Protein AF-0000000086284131 (afdb_homodimer)

Foldseek 3Di:
DPPPDDPPDPPVPPPPPPPCPVPVPPFFDDDFFDDDAADPLLVVVLVQLEAEEADDDLCLQVVDQDDQLPDQLQSQAQQQAALLQVLVLCVLLSHQEYEYAQADQSGEGLAPQPLDPNYLLRYPHVDSHGHPLQRNLVSDVVVDRHAYAYEDELHHNHDPCFLPAVVSLVVSQSVLCCNLQPRPAHAEYEYALDDDPPGHDYDHPVVVSVVSNVVSHPHHFYEFCLGQNAHALLDQLLAADLAAFQAAASVPTDRNDNVCSNCSRHHDPPHNHRYGHEHHYEQWPGLADDPVIAGDALVSVVVSSQRASQRQHRYHYYQYAHSNNHRDPRSSVSSSVNSVLVCQWAVDFPLLPWDKDWPAFDDDPPHQAGLNQQNDPDQADRWHWGHQPDQAWTKMKTFAPDKDKFQKKKWAFNCSSHFWAAWKFKDFPRHTFDIGGGAYGMHMDRTLVAMDIHGMMMMTGGGINGTTIIRHMGTTHRPVDDNPD/DPPPDDPPPPPPPPPPPPPCPVPVPPFFDDDFFDDDAADPLLVVVLVQLEAEEADDDLCLQVVDQDDQLPDQLQSQAQQQAALLQVLVLCVLLSHQEYEYAQADQSGEGLAPDPLDPNYLLRYPHVDSHGHPLQRNLVSDVVVDRHAYAYEDELHHNHDPCALPAVVSLVVSQSVLCCNLQPRPAHAEYEYALDDDPPGHDYDHPVVVSVVSNVVSHPHHFYEFCLGQNAHALLDQLLAADLAAFQAAASVPTDGNDNVCSNCSRHHDPPHNHRYGHEHHYEQWPGLADDPPIAGDALVSVVVSSQRASQRQHRYHYYQYAHSNNHRDPRSSVSSSVNSVLVCQWAVDFPLLPWDKDWPAFDDDPPHQAGLNQQNDPDQADRWHWGHQPDQAWTKMKTFAPDKDKFQKKKWAFNCSSHFWAAWKWKDFPRHTFDIGGGAYGMHMDRTLVAMDIHGMMMMTGGGINGTTIIRHMGTTHRPVDDNVD

InterPro domains:
  IPR000933 Glycoside hydrolase, family 29 [PTHR10030] (11-483)
  IPR000933 Glycoside hydrolase, family 29 [SM00812] (35-380)
  IPR017853 Glycoside hydrolase superfamily [SSF51445] (33-343)
  IPR057739 Glycoside hydrolase family 29, N-terminal [PF01120] (74-337)

Organism: Populus euphratica (NCBI:txid75702)

Structure (mmCIF, N/CA/C/O backbone):
data_AF-0000000086284131-model_v1
#
loop_
_entity.id
_ent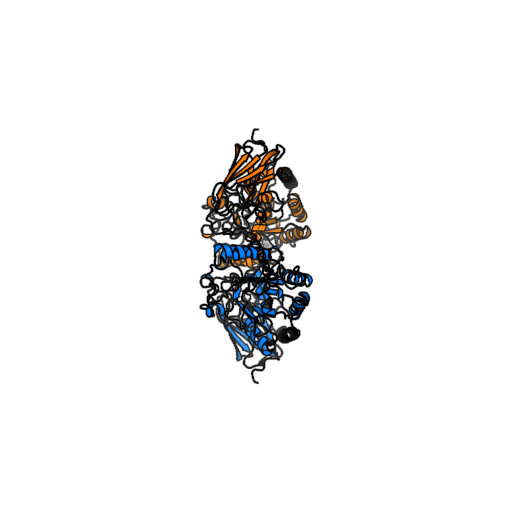ity.type
_entity.pdbx_description
1 polymer alpha-L-fucosidase
#
loop_
_atom_site.group_PDB
_atom_site.id
_atom_site.type_symbol
_atom_site.label_atom_id
_atom_site.label_alt_id
_atom_site.label_comp_id
_atom_site.label_asym_id
_atom_site.label_entity_id
_atom_site.label_seq_id
_atom_site.pdbx_PDB_ins_code
_atom_site.Cartn_x
_atom_site.Cartn_y
_atom_site.Cartn_z
_atom_site.occupancy
_atom_site.B_iso_or_equiv
_atom_site.auth_seq_id
_atom_site.auth_comp_id
_atom_site.auth_asym_id
_atom_site.auth_atom_id
_atom_site.pdbx_PDB_model_num
ATOM 1 N N . MET A 1 1 ? 96.5 16.5 -0.412 1 23.58 1 MET A N 1
ATOM 2 C CA . MET A 1 1 ? 95.812 15.281 -0.872 1 23.58 1 MET A CA 1
ATOM 3 C C . MET A 1 1 ? 94.438 15.156 -0.275 1 23.58 1 MET A C 1
ATOM 5 O O . MET A 1 1 ? 93.5 14.805 -0.977 1 23.58 1 MET A O 1
ATOM 9 N N . ASP A 1 2 ? 94.312 14.953 1.021 1 24.25 2 ASP A N 1
ATOM 10 C CA . ASP A 1 2 ? 93.312 14.086 1.644 1 24.25 2 ASP A CA 1
ATOM 11 C C . ASP A 1 2 ? 92 14.828 1.871 1 24.25 2 ASP A C 1
ATOM 13 O O . ASP A 1 2 ? 91.125 14.359 2.609 1 24.25 2 ASP A O 1
ATOM 17 N N . THR A 1 3 ? 92 16.109 1.791 1 27.61 3 THR A N 1
ATOM 18 C CA . THR A 1 3 ? 90.938 16.875 2.387 1 27.61 3 THR A CA 1
ATOM 19 C C . THR A 1 3 ? 89.625 16.547 1.715 1 27.61 3 THR A C 1
ATOM 21 O O . THR A 1 3 ? 88.625 17.234 1.929 1 27.61 3 THR A O 1
ATOM 24 N N . LEU A 1 4 ? 89.688 15.797 0.615 1 27.88 4 LEU A N 1
ATOM 25 C CA . LEU A 1 4 ? 88.562 15.898 -0.278 1 27.88 4 LEU A CA 1
ATOM 26 C C . LEU A 1 4 ? 87.312 15.164 0.297 1 27.88 4 LEU A C 1
ATOM 28 O O . LEU A 1 4 ? 86.312 15.047 -0.36 1 27.88 4 LEU A O 1
ATOM 32 N N . ARG A 1 5 ? 87.562 14.453 1.438 1 24.67 5 ARG A N 1
ATOM 33 C CA . ARG A 1 5 ? 86.688 13.297 1.514 1 24.67 5 ARG A CA 1
ATOM 34 C C . ARG A 1 5 ? 85.188 13.719 1.509 1 24.67 5 ARG A C 1
ATOM 36 O O . ARG A 1 5 ? 84.375 13.156 0.771 1 24.67 5 ARG A O 1
ATOM 43 N N . CYS A 1 6 ? 84.625 14.094 2.688 1 26.48 6 CYS A N 1
ATOM 44 C CA . CYS A 1 6 ? 83.438 13.445 3.258 1 26.48 6 CYS A CA 1
ATOM 45 C C . CYS A 1 6 ? 82.125 14.094 2.736 1 26.48 6 CYS A C 1
ATOM 47 O O . CYS A 1 6 ? 81.562 14.977 3.383 1 26.48 6 CYS A O 1
ATOM 49 N N . PHE A 1 7 ? 82.125 14.812 1.688 1 31.59 7 PHE A N 1
ATOM 50 C CA . PHE A 1 7 ? 80.812 15.438 1.509 1 31.59 7 PHE A CA 1
ATOM 51 C C . PHE A 1 7 ? 79.75 14.391 1.312 1 31.59 7 PHE A C 1
ATOM 53 O O . PHE A 1 7 ? 79.625 13.82 0.228 1 31.59 7 PHE A O 1
ATOM 60 N N . LEU A 1 8 ? 79.688 13.312 2.195 1 30.11 8 LEU A N 1
ATOM 61 C CA . LEU A 1 8 ? 78.625 12.344 1.956 1 30.11 8 LEU A CA 1
ATOM 62 C C . LEU A 1 8 ? 77.25 13.031 1.854 1 30.11 8 LEU A C 1
ATOM 64 O O . LEU A 1 8 ? 76.875 13.844 2.713 1 30.11 8 LEU A O 1
ATOM 68 N N . PHE A 1 9 ? 76.75 13.125 0.619 1 29.64 9 PHE A N 1
ATOM 69 C CA . PHE A 1 9 ? 75.438 13.5 0.065 1 29.64 9 PHE A CA 1
ATOM 70 C C . PHE A 1 9 ? 74.312 12.773 0.791 1 29.64 9 PHE A C 1
ATOM 72 O O . PHE A 1 9 ? 74.25 11.547 0.759 1 29.64 9 PHE A O 1
ATOM 79 N N . THR A 1 10 ? 73.875 13.242 2 1 32.47 10 THR A N 1
ATOM 80 C CA . THR A 1 10 ? 72.625 12.773 2.598 1 32.47 10 THR A CA 1
ATOM 81 C C . THR A 1 10 ? 71.5 12.844 1.592 1 32.47 10 THR A C 1
ATOM 83 O O . THR A 1 10 ? 71.125 13.93 1.17 1 32.47 10 THR A O 1
ATOM 86 N N . ILE A 1 11 ? 71.5 12.078 0.542 1 33.06 11 ILE A N 1
ATOM 87 C CA . ILE A 1 11 ? 70.312 11.984 -0.256 1 33.06 11 ILE A CA 1
ATOM 88 C C . ILE A 1 11 ? 69.125 11.617 0.643 1 33.06 11 ILE A C 1
ATOM 90 O O . ILE A 1 11 ? 69.125 10.57 1.288 1 33.06 11 ILE A O 1
ATOM 94 N N . THR A 1 12 ? 68.562 12.602 1.335 1 32.25 12 THR A N 1
ATOM 95 C CA . THR A 1 12 ? 67.312 12.438 1.978 1 32.25 12 THR A CA 1
ATOM 96 C C . THR A 1 12 ? 66.312 11.742 1.04 1 32.25 12 THR A C 1
ATOM 98 O O . THR A 1 12 ? 66 12.234 -0.06 1 32.25 12 THR A O 1
ATOM 101 N N . LEU A 1 13 ? 66.25 10.422 1.064 1 33.84 13 LEU A N 1
ATOM 102 C CA . LEU A 1 13 ? 65.188 9.648 0.475 1 33.84 13 LEU A CA 1
ATOM 103 C C . LEU A 1 13 ? 63.812 10.25 0.842 1 33.84 13 LEU A C 1
ATOM 105 O O . LEU A 1 13 ? 63.438 10.25 2.014 1 33.84 13 LEU A O 1
ATOM 109 N N . LEU A 1 14 ? 63.469 11.352 0.253 1 34.69 14 LEU A N 1
ATOM 110 C CA . LEU A 1 14 ? 62.031 11.711 0.258 1 34.69 14 LEU A CA 1
ATOM 111 C C . LEU A 1 14 ? 61.156 10.492 -0.043 1 34.69 14 LEU A C 1
ATOM 113 O O . LEU A 1 14 ? 61.188 9.977 -1.163 1 34.69 14 LEU A O 1
ATOM 117 N N . GLN A 1 15 ? 61.062 9.602 0.915 1 30.97 15 GLN A N 1
ATOM 118 C CA . GLN A 1 15 ? 59.969 8.633 0.782 1 30.97 15 GLN A CA 1
ATOM 119 C C . GLN A 1 15 ? 58.656 9.328 0.415 1 30.97 15 GLN A C 1
ATOM 121 O O . GLN A 1 15 ? 58.125 10.117 1.201 1 30.97 15 GLN A O 1
ATOM 126 N N . VAL A 1 16 ? 58.531 9.648 -0.84 1 33.84 16 VAL A N 1
ATOM 127 C CA . VAL A 1 16 ? 57.188 9.922 -1.307 1 33.84 16 VAL A CA 1
ATOM 128 C C . VAL A 1 16 ? 56.219 8.883 -0.738 1 33.84 16 VAL A C 1
ATOM 130 O O . VAL A 1 16 ? 56.312 7.695 -1.043 1 33.84 16 VAL A O 1
ATOM 133 N N . SER A 1 17 ? 55.875 9.078 0.463 1 34.38 17 SER A N 1
ATOM 134 C CA . SER A 1 17 ? 54.688 8.328 0.885 1 34.38 17 SER A CA 1
ATOM 135 C C . SER A 1 17 ? 53.594 8.359 -0.187 1 34.38 17 SER A C 1
ATOM 137 O O . SER A 1 17 ? 53.125 9.43 -0.553 1 34.38 17 SER A O 1
ATOM 139 N N . LYS A 1 18 ? 53.781 7.469 -1.147 1 36.41 18 LYS A N 1
ATOM 140 C CA . LYS A 1 18 ? 52.625 7.23 -1.979 1 36.41 18 LYS A CA 1
ATOM 141 C C . LYS A 1 18 ? 51.344 7.141 -1.129 1 36.41 18 LYS A C 1
ATOM 143 O O . LYS A 1 18 ? 51.219 6.258 -0.279 1 36.41 18 LYS A O 1
ATOM 148 N N . PHE A 1 19 ? 50.875 8.289 -0.819 1 34.34 19 PHE A N 1
ATOM 149 C CA . PHE A 1 19 ? 49.469 8.219 -0.404 1 34.34 19 PHE A CA 1
ATOM 150 C C . PHE A 1 19 ? 48.719 7.16 -1.205 1 34.34 19 PHE A C 1
ATOM 152 O O . PHE A 1 19 ? 48.594 7.277 -2.424 1 34.34 19 PHE A O 1
ATOM 159 N N . VAL A 1 20 ? 48.938 5.977 -0.844 1 32.28 20 VAL A N 1
ATOM 160 C CA . VAL A 1 20 ? 47.938 5.016 -1.305 1 32.28 20 VAL A CA 1
ATOM 161 C C . VAL A 1 20 ? 46.531 5.602 -1.132 1 32.28 20 VAL A C 1
ATOM 163 O O . VAL A 1 20 ? 46.031 5.734 -0.008 1 32.28 20 VAL A O 1
ATOM 166 N N . ILE A 1 21 ? 46.312 6.613 -1.855 1 35.22 21 ILE A N 1
ATOM 167 C CA . ILE A 1 21 ? 44.844 6.785 -1.994 1 35.22 21 ILE A CA 1
ATOM 168 C C . ILE A 1 21 ? 44.188 5.426 -2.201 1 35.22 21 ILE A C 1
ATOM 170 O O . ILE A 1 21 ? 44.438 4.766 -3.217 1 35.22 21 ILE A O 1
ATOM 174 N N . SER A 1 22 ? 44.219 4.629 -1.172 1 38.28 22 SER A N 1
ATOM 175 C CA . SER A 1 22 ? 43.375 3.457 -1.302 1 38.28 22 SER A CA 1
ATOM 176 C C . SER A 1 22 ? 42.188 3.734 -2.232 1 38.28 22 SER A C 1
ATOM 178 O O . SER A 1 22 ? 41.375 4.598 -1.948 1 38.28 22 SER A O 1
ATOM 180 N N . LYS A 1 23 ? 42.469 3.828 -3.41 1 41.28 23 LYS A N 1
ATOM 181 C CA . LYS A 1 23 ? 41.312 3.699 -4.297 1 41.28 23 LYS A CA 1
ATOM 182 C C . LYS A 1 23 ? 40.312 2.691 -3.752 1 41.28 23 LYS A C 1
ATOM 184 O O . LYS A 1 23 ? 40.469 1.481 -3.924 1 41.28 23 LYS A O 1
ATOM 189 N N . ARG A 1 24 ? 39.844 2.746 -2.607 1 46.31 24 ARG A N 1
ATOM 190 C CA . ARG A 1 24 ? 38.719 1.853 -2.33 1 46.31 24 ARG A CA 1
ATOM 191 C C . ARG A 1 24 ? 37.844 1.651 -3.572 1 46.31 24 ARG A C 1
ATOM 193 O O . ARG A 1 24 ? 37.281 2.605 -4.094 1 46.31 24 ARG A O 1
ATOM 200 N N . ASP A 1 25 ? 38.156 0.764 -4.422 1 57.16 25 ASP A N 1
ATOM 201 C CA . ASP A 1 25 ? 37.375 0.265 -5.559 1 57.16 25 ASP A CA 1
ATOM 202 C C . ASP A 1 25 ? 35.875 0.345 -5.285 1 57.16 25 ASP A C 1
ATOM 204 O O . ASP A 1 25 ? 35.438 -0.049 -4.211 1 57.16 25 ASP A O 1
ATOM 208 N N . GLN A 1 26 ? 35.219 1.265 -5.973 1 79.5 26 GLN A N 1
ATOM 209 C CA . GLN A 1 26 ? 33.812 1.536 -5.844 1 79.5 26 GLN A CA 1
ATOM 210 C C . GLN A 1 26 ? 33 0.252 -5.949 1 79.5 26 GLN A C 1
ATOM 212 O O . GLN A 1 26 ? 33.156 -0.529 -6.887 1 79.5 26 GLN A O 1
ATOM 217 N N . VAL A 1 27 ? 32.406 -0.114 -4.824 1 91.75 27 VAL A N 1
ATOM 218 C CA . VAL A 1 27 ? 31.484 -1.258 -4.801 1 91.75 27 VAL A CA 1
ATOM 219 C C . VAL A 1 27 ? 30.531 -1.178 -5.98 1 91.75 27 VAL A C 1
ATOM 221 O O . VAL A 1 27 ? 29.969 -0.113 -6.27 1 91.75 27 VAL A O 1
ATOM 224 N N . THR A 1 28 ? 30.484 -2.289 -6.715 1 95.31 28 THR A N 1
ATOM 225 C CA . THR A 1 28 ? 29.609 -2.34 -7.879 1 95.31 28 THR A CA 1
ATOM 226 C C . THR A 1 28 ? 28.141 -2.215 -7.461 1 95.31 28 THR A C 1
ATOM 228 O O . THR A 1 28 ? 27.688 -2.895 -6.535 1 95.31 28 THR A O 1
ATOM 231 N N . THR A 1 29 ? 27.406 -1.295 -8.078 1 96.62 29 THR A N 1
ATOM 232 C CA . THR A 1 29 ? 26 -1.085 -7.77 1 96.62 29 THR A CA 1
ATOM 233 C C . THR A 1 29 ? 25.125 -2.109 -8.492 1 96.62 29 THR A C 1
ATOM 235 O O . THR A 1 29 ? 25.547 -2.691 -9.492 1 96.62 29 THR A O 1
ATOM 238 N N . PRO A 1 30 ? 23.922 -2.404 -7.93 1 96.19 30 PRO A N 1
ATOM 239 C CA . PRO A 1 30 ? 22.984 -3.227 -8.703 1 96.19 30 PRO A CA 1
ATOM 240 C C . PRO A 1 30 ? 22.641 -2.611 -10.055 1 96.19 30 PRO A C 1
ATOM 242 O O . PRO A 1 30 ? 22.766 -1.399 -10.234 1 96.19 30 PRO A O 1
ATOM 245 N N . PRO A 1 31 ? 22.312 -3.494 -10.992 1 95.5 31 PRO A N 1
ATOM 246 C CA . PRO A 1 31 ? 21.797 -2.916 -12.234 1 95.5 31 PRO A CA 1
ATOM 247 C C . PRO A 1 31 ? 20.531 -2.09 -12.031 1 95.5 31 PRO A C 1
ATOM 249 O O . PRO A 1 31 ? 19.797 -2.309 -11.055 1 95.5 31 PRO A O 1
ATOM 252 N N . LEU A 1 32 ? 20.281 -1.103 -12.906 1 96.44 32 LEU A N 1
ATOM 253 C CA . LEU A 1 32 ? 19.031 -0.34 -12.867 1 96.44 32 LEU A CA 1
ATOM 254 C C . LEU A 1 32 ? 17.844 -1.222 -13.227 1 96.44 32 LEU A C 1
ATOM 256 O O . LEU A 1 32 ? 17.984 -2.162 -14.016 1 96.44 32 LEU A O 1
ATOM 260 N N . PRO A 1 33 ? 16.734 -0.982 -12.664 1 97.56 33 PRO A N 1
ATOM 261 C CA . PRO A 1 33 ? 15.547 -1.756 -13.039 1 97.56 33 PRO A CA 1
ATOM 262 C C . PRO A 1 33 ? 15.047 -1.43 -14.445 1 97.56 33 PRO A C 1
ATOM 264 O O . PRO A 1 33 ? 15.477 -0.438 -15.039 1 97.56 33 PRO A O 1
ATOM 267 N N . ILE A 1 34 ? 14.312 -2.295 -14.922 1 97.06 34 ILE A N 1
ATOM 268 C CA . ILE A 1 34 ? 13.531 -2.006 -16.125 1 97.06 34 ILE A CA 1
ATOM 269 C C . ILE A 1 34 ? 12.055 -1.905 -15.758 1 97.06 34 ILE A C 1
ATOM 271 O O . ILE A 1 34 ? 11.484 -2.832 -15.172 1 97.06 34 ILE A O 1
ATOM 275 N N . LEU A 1 35 ? 11.422 -0.806 -16.031 1 97.38 35 LEU A N 1
ATOM 276 C CA . LEU A 1 35 ? 10.039 -0.54 -15.68 1 97.38 35 LEU A CA 1
ATOM 277 C C . LEU A 1 35 ? 9.078 -1.277 -16.609 1 97.38 35 LEU A C 1
ATOM 279 O O . LEU A 1 35 ? 9.414 -1.541 -17.766 1 97.38 35 LEU A O 1
ATOM 283 N N . PRO A 1 36 ? 7.898 -1.608 -16.219 1 98.25 36 PRO A N 1
ATOM 284 C CA . PRO A 1 36 ? 7.344 -1.368 -14.883 1 98.25 36 PRO A CA 1
ATOM 285 C C . PRO A 1 36 ? 7.809 -2.398 -13.859 1 98.25 36 PRO A C 1
ATOM 287 O O . PRO A 1 36 ? 8.234 -3.496 -14.227 1 98.25 36 PRO A O 1
ATOM 290 N N . LEU A 1 37 ? 7.734 -2.018 -12.523 1 98.44 37 LEU A N 1
ATOM 291 C CA . LEU A 1 37 ? 8.078 -2.906 -11.414 1 98.44 37 LEU A CA 1
ATOM 292 C C . LEU A 1 37 ? 6.828 -3.33 -10.648 1 98.44 37 LEU A C 1
ATOM 294 O O . LEU A 1 37 ? 5.805 -2.639 -10.688 1 98.44 37 LEU A O 1
ATOM 298 N N . PRO A 1 38 ? 6.895 -4.527 -10.016 1 98.56 38 PRO A N 1
ATOM 299 C CA . PRO A 1 38 ? 5.793 -4.879 -9.117 1 98.56 38 PRO A CA 1
ATOM 300 C C . PRO A 1 38 ? 5.746 -3.998 -7.867 1 98.56 38 PRO A C 1
ATOM 302 O O . PRO A 1 38 ? 6.785 -3.52 -7.406 1 98.56 38 PRO A O 1
ATOM 305 N N . SER A 1 39 ? 4.527 -3.736 -7.418 1 98.12 39 SER A N 1
ATOM 306 C CA . SER A 1 39 ? 4.379 -3.143 -6.094 1 98.12 39 SER A CA 1
ATOM 307 C C . SER A 1 39 ? 4.691 -4.156 -4.996 1 98.12 39 SER A C 1
ATOM 309 O O . SER A 1 39 ? 4.859 -5.348 -5.273 1 98.12 39 SER A O 1
ATOM 311 N N . PHE A 1 40 ? 4.762 -3.678 -3.736 1 98.25 40 PHE A N 1
ATOM 312 C CA . PHE A 1 40 ? 4.992 -4.531 -2.576 1 98.25 40 PHE A CA 1
ATOM 313 C C . PHE A 1 40 ? 3.957 -5.648 -2.516 1 98.25 40 PHE A C 1
ATOM 315 O O . PHE A 1 40 ? 4.309 -6.82 -2.359 1 98.25 40 PHE A O 1
ATOM 322 N N . SER A 1 41 ? 2.641 -5.309 -2.619 1 98.44 41 SER A N 1
ATOM 323 C CA . SER A 1 41 ? 1.561 -6.281 -2.512 1 98.44 41 SER A CA 1
ATOM 324 C C . SER A 1 41 ? 1.599 -7.281 -3.666 1 98.44 41 SER A C 1
ATOM 326 O O . SER A 1 41 ? 1.322 -8.469 -3.477 1 98.44 41 SER A O 1
ATOM 328 N N . GLN A 1 42 ? 1.945 -6.82 -4.863 1 98.5 42 GLN A N 1
ATOM 329 C CA . GLN A 1 42 ? 2.027 -7.703 -6.02 1 98.5 42 GLN A CA 1
ATOM 330 C C . GLN A 1 42 ? 3.16 -8.711 -5.863 1 98.5 42 GLN A C 1
ATOM 332 O O . GLN A 1 42 ? 3.008 -9.883 -6.219 1 98.5 42 GLN A O 1
ATOM 337 N N . LEU A 1 43 ? 4.285 -8.234 -5.371 1 98 43 LEU A N 1
ATOM 338 C CA . LEU A 1 43 ? 5.426 -9.117 -5.18 1 98 43 LEU A CA 1
ATOM 339 C C . LEU A 1 43 ? 5.105 -10.211 -4.16 1 98 43 LEU A C 1
ATOM 341 O O . LEU A 1 43 ? 5.387 -11.383 -4.395 1 98 43 LEU A O 1
ATOM 345 N N . LYS A 1 44 ? 4.473 -9.797 -3.084 1 97.19 44 LYS A N 1
ATOM 346 C CA . LYS A 1 44 ? 4.074 -10.766 -2.066 1 97.19 44 LYS A CA 1
ATOM 347 C C . LYS A 1 44 ? 3.07 -11.766 -2.627 1 97.19 44 LYS A C 1
ATOM 349 O O . LYS A 1 44 ? 3.146 -12.961 -2.33 1 97.19 44 LYS A O 1
ATOM 354 N N . TRP A 1 45 ? 2.191 -11.234 -3.363 1 98.06 45 TRP A N 1
ATOM 355 C CA . TRP A 1 45 ? 1.196 -12.078 -4.02 1 98.06 45 TRP A CA 1
ATOM 356 C C . TRP A 1 45 ? 1.864 -13.109 -4.926 1 98.06 45 TRP A C 1
ATOM 358 O O . TRP A 1 45 ? 1.548 -14.297 -4.859 1 98.06 45 TRP A O 1
ATOM 368 N N . GLN A 1 46 ? 2.789 -12.664 -5.73 1 97.38 46 GLN A N 1
ATOM 369 C CA . GLN A 1 46 ? 3.445 -13.539 -6.699 1 97.38 46 GLN A CA 1
ATOM 370 C C . GLN A 1 46 ? 4.238 -14.641 -5.996 1 97.38 46 GLN A C 1
ATOM 372 O O . GLN A 1 46 ? 4.293 -15.773 -6.473 1 97.38 46 GLN A O 1
ATOM 377 N N . GLU A 1 47 ? 4.809 -14.352 -4.91 1 96.62 47 GLU A N 1
ATOM 378 C CA . GLU A 1 47 ? 5.641 -15.289 -4.164 1 96.62 47 GLU A CA 1
ATOM 379 C C . GLU A 1 47 ? 4.801 -16.438 -3.588 1 96.62 47 GLU A C 1
ATOM 381 O O . GLU A 1 47 ? 5.336 -17.484 -3.246 1 96.62 47 GLU A O 1
ATOM 386 N N . ARG A 1 48 ? 3.49 -16.234 -3.512 1 97.06 48 ARG A N 1
ATOM 387 C CA . ARG A 1 48 ? 2.627 -17.281 -2.953 1 97.06 48 ARG A CA 1
ATOM 388 C C . ARG A 1 48 ? 2.549 -18.484 -3.883 1 97.06 48 ARG A C 1
ATOM 390 O O . ARG A 1 48 ? 2.479 -19.625 -3.42 1 97.06 48 ARG A O 1
ATOM 397 N N . GLU A 1 49 ? 2.467 -18.234 -5.148 1 97.56 49 GLU A N 1
ATOM 398 C CA . GLU A 1 49 ? 2.355 -19.203 -6.227 1 97.56 49 GLU A CA 1
ATOM 399 C C . GLU A 1 49 ? 0.992 -19.891 -6.215 1 97.56 49 GLU A C 1
ATOM 401 O O . GLU A 1 49 ? 0.376 -20.078 -7.27 1 97.56 49 GLU A O 1
ATOM 406 N N . LEU A 1 50 ? 0.548 -20.25 -4.977 1 97.81 50 LEU A N 1
ATOM 407 C CA . LEU A 1 50 ? -0.724 -20.953 -4.805 1 97.81 50 LEU A CA 1
ATOM 408 C C . LEU A 1 50 ? -1.634 -20.188 -3.846 1 97.81 50 LEU A C 1
ATOM 410 O O . LEU A 1 50 ? -1.222 -19.844 -2.736 1 97.81 50 LEU A O 1
ATOM 414 N N . ILE A 1 51 ? -2.854 -19.938 -4.301 1 98.62 51 ILE A N 1
ATOM 415 C CA . ILE A 1 51 ? -3.879 -19.359 -3.436 1 98.62 51 ILE A CA 1
ATOM 416 C C . ILE A 1 51 ? -5.203 -20.094 -3.652 1 98.62 51 ILE A C 1
ATOM 418 O O . ILE A 1 51 ? -5.371 -20.797 -4.645 1 98.62 51 ILE A O 1
ATOM 422 N N . MET A 1 52 ? -6.094 -19.969 -2.672 1 98.81 52 MET A N 1
ATOM 423 C CA . MET A 1 52 ? -7.309 -20.781 -2.676 1 98.81 52 MET A CA 1
ATOM 424 C C . MET A 1 52 ? -8.539 -19.906 -2.885 1 98.81 52 MET A C 1
ATOM 426 O O . MET A 1 52 ? -8.633 -18.812 -2.328 1 98.81 52 MET A O 1
ATOM 430 N N . PHE A 1 53 ? -9.453 -20.406 -3.656 1 98.81 53 PHE A N 1
ATOM 431 C CA . PHE A 1 53 ? -10.742 -19.781 -3.936 1 98.81 53 PHE A CA 1
ATOM 432 C C . PHE A 1 53 ? -11.875 -20.609 -3.338 1 98.81 53 PHE A C 1
ATOM 434 O O . PHE A 1 53 ? -11.844 -21.844 -3.377 1 98.81 53 PHE A O 1
ATOM 441 N N . LEU A 1 54 ? -12.836 -19.969 -2.715 1 98.88 54 LEU A N 1
ATOM 442 C CA . LEU A 1 54 ? -14.008 -20.625 -2.154 1 98.88 54 LEU A CA 1
ATOM 443 C C . LEU A 1 54 ? -15.289 -20.062 -2.758 1 98.88 54 LEU A C 1
ATOM 445 O O . LEU A 1 54 ? -15.695 -18.953 -2.432 1 98.88 54 LEU A O 1
ATOM 449 N N . HIS A 1 55 ? -15.914 -20.828 -3.613 1 98.88 55 HIS A N 1
ATOM 450 C CA . HIS A 1 55 ? -17.281 -20.547 -4.012 1 98.88 55 HIS A CA 1
ATOM 451 C C . HIS A 1 55 ? -18.281 -21.234 -3.094 1 98.88 55 HIS A C 1
ATOM 453 O O . HIS A 1 55 ? -18.344 -22.469 -3.057 1 98.88 55 HIS A O 1
ATOM 459 N N . PHE A 1 56 ? -19 -20.484 -2.365 1 98.88 56 PHE A N 1
ATOM 460 C CA . PHE A 1 56 ? -19.969 -20.953 -1.38 1 98.88 56 PHE A CA 1
ATOM 461 C C . PHE A 1 56 ? -21.125 -19.984 -1.261 1 98.88 56 PHE A C 1
ATOM 463 O O . PHE A 1 56 ? -20.953 -18.766 -1.342 1 98.88 56 PHE A O 1
ATOM 470 N N . GLY A 1 57 ? -22.328 -20.406 -1.18 1 98.44 57 GLY A N 1
ATOM 471 C CA . GLY A 1 57 ? -23.547 -19.609 -1.096 1 98.44 57 GLY A CA 1
ATOM 472 C C . GLY A 1 57 ? -24.797 -20.391 -1.43 1 98.44 57 GLY A C 1
ATOM 473 O O . GLY A 1 57 ? -24.844 -21.609 -1.249 1 98.44 57 GLY A O 1
ATOM 474 N N . VAL A 1 58 ? -25.844 -19.734 -1.906 1 98.44 58 VAL A N 1
ATOM 475 C CA . VAL A 1 58 ? -27.125 -20.375 -2.172 1 98.44 58 VAL A CA 1
ATOM 476 C C . VAL A 1 58 ? -26.984 -21.375 -3.314 1 98.44 58 VAL A C 1
ATOM 478 O O . VAL A 1 58 ? -27.656 -22.406 -3.34 1 98.44 58 VAL A O 1
ATOM 481 N N . ASN A 1 59 ? -26.031 -21.078 -4.219 1 98.5 59 ASN A N 1
ATOM 482 C CA . ASN A 1 59 ? -25.797 -21.969 -5.352 1 98.5 59 ASN A CA 1
ATOM 483 C C . ASN A 1 59 ? -25.328 -23.344 -4.898 1 98.5 59 ASN A C 1
ATOM 485 O O . ASN A 1 59 ? -25.562 -24.344 -5.59 1 98.5 59 ASN A O 1
ATOM 489 N N . THR A 1 60 ? -24.656 -23.422 -3.758 1 98.5 60 THR A N 1
ATOM 490 C CA . THR A 1 60 ? -24.219 -24.688 -3.176 1 98.5 60 THR A CA 1
ATOM 491 C C . THR A 1 60 ? -25.406 -25.578 -2.85 1 98.5 60 THR A C 1
ATOM 493 O O . THR A 1 60 ? -25.312 -26.797 -2.883 1 98.5 60 THR A O 1
ATOM 496 N N . PHE A 1 61 ? -26.609 -25 -2.631 1 98.12 61 PHE A N 1
ATOM 497 C CA . PHE A 1 61 ? -27.797 -25.719 -2.156 1 98.12 61 PHE A CA 1
ATOM 498 C C . PHE A 1 61 ? -28.797 -25.906 -3.281 1 98.12 61 PHE A C 1
ATOM 500 O O . PHE A 1 61 ? -29.797 -26.609 -3.109 1 98.12 61 PHE A O 1
ATOM 507 N N . THR A 1 62 ? -28.547 -25.312 -4.426 1 97.5 62 THR A N 1
ATOM 508 C CA . THR A 1 62 ? -29.5 -25.406 -5.523 1 97.5 62 THR A CA 1
ATOM 509 C C . THR A 1 62 ? -28.906 -26.188 -6.691 1 97.5 62 THR A C 1
ATOM 511 O O . THR A 1 62 ? -29.531 -26.312 -7.746 1 97.5 62 THR A O 1
ATOM 514 N N . ASP A 1 63 ? -27.672 -26.672 -6.57 1 96.75 63 ASP A N 1
ATOM 515 C CA . ASP A 1 63 ? -26.969 -27.391 -7.625 1 96.75 63 ASP A CA 1
ATOM 516 C C . ASP A 1 63 ? -26.859 -26.547 -8.891 1 96.75 63 ASP A C 1
ATOM 518 O O . ASP A 1 63 ? -27.172 -27.031 -9.984 1 96.75 63 ASP A O 1
ATOM 522 N N . SER A 1 64 ? -26.484 -25.281 -8.695 1 96.56 64 SER A N 1
ATOM 523 C CA . SER A 1 64 ? -26.375 -24.312 -9.781 1 96.56 64 SER A CA 1
ATOM 524 C C . SER A 1 64 ? -25.031 -23.609 -9.758 1 96.56 64 SER A C 1
ATOM 526 O O . SER A 1 64 ? -24.391 -23.516 -8.711 1 96.56 64 SER A O 1
ATOM 528 N N . GLU A 1 65 ? -24.625 -23.172 -10.945 1 97.12 65 GLU A N 1
ATOM 529 C CA . GLU A 1 65 ? -23.422 -22.359 -11.039 1 97.12 65 GLU A CA 1
ATOM 530 C C . GLU A 1 65 ? -23.75 -20.875 -10.992 1 97.12 65 GLU A C 1
ATOM 532 O O . GLU A 1 65 ? -22.984 -20.062 -10.461 1 97.12 65 GLU A O 1
ATOM 537 N N . TRP A 1 66 ? -24.828 -20.469 -11.602 1 96.5 66 TRP A N 1
ATOM 538 C CA . TRP A 1 66 ? -25.375 -19.109 -11.555 1 96.5 66 TRP A CA 1
ATOM 539 C C . TRP A 1 66 ? -26.766 -19.094 -10.93 1 96.5 66 TRP A C 1
ATOM 541 O O . TRP A 1 66 ? -27.703 -19.656 -11.484 1 96.5 66 TRP A O 1
ATOM 551 N N . GLY A 1 67 ? -26.828 -18.5 -9.828 1 96.81 67 GLY A N 1
ATOM 552 C CA . GLY A 1 67 ? -28.125 -18.344 -9.195 1 96.81 67 GLY A CA 1
ATOM 553 C C . GLY A 1 67 ? -29.031 -17.359 -9.914 1 96.81 67 GLY A C 1
ATOM 554 O O . GLY A 1 67 ? -28.578 -16.641 -10.812 1 96.81 67 GLY A O 1
ATOM 555 N N . THR A 1 68 ? -30.328 -17.312 -9.492 1 96.56 68 THR A N 1
ATOM 556 C CA . THR A 1 68 ? -31.312 -16.5 -10.18 1 96.56 68 THR A CA 1
ATOM 557 C C . THR A 1 68 ? -31.516 -15.164 -9.469 1 96.56 68 THR A C 1
ATOM 559 O O . THR A 1 68 ? -32.125 -14.242 -10.031 1 96.56 68 THR A O 1
ATOM 562 N N . GLY A 1 69 ? -31.109 -15.086 -8.281 1 97.25 69 GLY A N 1
ATOM 563 C CA . GLY A 1 69 ? -31.375 -13.914 -7.465 1 97.25 69 GLY A CA 1
ATOM 564 C C . GLY A 1 69 ? -32.719 -13.984 -6.742 1 97.25 69 GLY A C 1
ATOM 565 O O . GLY A 1 69 ? -33.031 -13.117 -5.926 1 97.25 69 GLY A O 1
ATOM 566 N N . HIS A 1 70 ? -33.438 -15.07 -6.992 1 97.44 70 HIS A N 1
ATOM 567 C CA . HIS A 1 70 ? -34.781 -15.211 -6.402 1 97.44 70 HIS A CA 1
ATOM 568 C C . HIS A 1 70 ? -34.781 -16.344 -5.379 1 97.44 70 HIS A C 1
ATOM 570 O O . HIS A 1 70 ? -35.875 -16.734 -4.91 1 97.44 70 HIS A O 1
ATOM 576 N N . GLU A 1 71 ? -33.625 -16.828 -5.055 1 98 71 GLU A N 1
ATOM 577 C CA . GLU A 1 71 ? -33.562 -17.906 -4.078 1 98 71 GLU A CA 1
ATOM 578 C C . GLU A 1 71 ? -34.062 -17.453 -2.711 1 98 71 GLU A C 1
ATOM 580 O O . GLU A 1 71 ? -33.781 -16.328 -2.285 1 98 71 GLU A O 1
ATOM 585 N N . ASN A 1 72 ? -34.844 -18.359 -2.086 1 97.88 72 ASN A N 1
ATOM 586 C CA . ASN A 1 72 ? -35.219 -18.125 -0.697 1 97.88 72 ASN A CA 1
ATOM 587 C C . ASN A 1 72 ? -34.031 -18.219 0.236 1 97.88 72 ASN A C 1
ATOM 589 O O . ASN A 1 72 ? -33.375 -19.266 0.292 1 97.88 72 ASN A O 1
ATOM 593 N N . PRO A 1 73 ? -33.75 -17.141 1.001 1 97.88 73 PRO A N 1
ATOM 594 C CA . PRO A 1 73 ? -32.594 -17.188 1.9 1 97.88 73 PRO A CA 1
ATOM 595 C C . PRO A 1 73 ? -32.625 -18.391 2.838 1 97.88 73 PRO A C 1
ATOM 597 O O . PRO A 1 73 ? -31.578 -18.828 3.328 1 97.88 73 PRO A O 1
ATOM 600 N N . ALA A 1 74 ? -33.75 -18.969 3.037 1 97.75 74 ALA A N 1
ATOM 601 C CA . ALA A 1 74 ? -33.938 -20.078 3.969 1 97.75 74 ALA A CA 1
ATOM 602 C C . ALA A 1 74 ? -33.188 -21.312 3.482 1 97.75 74 ALA A C 1
ATOM 604 O O . ALA A 1 74 ? -32.906 -22.234 4.262 1 97.75 74 ALA A O 1
ATOM 605 N N . ILE A 1 75 ? -32.844 -21.344 2.234 1 98 75 ILE A N 1
ATOM 606 C CA . ILE A 1 75 ? -32.188 -22.516 1.689 1 98 75 ILE A CA 1
ATOM 607 C C . ILE A 1 75 ? -30.734 -22.562 2.205 1 98 75 ILE A C 1
ATOM 609 O O . ILE A 1 75 ? -30.094 -23.609 2.152 1 98 75 ILE A O 1
ATOM 613 N N . PHE A 1 76 ? -30.203 -21.438 2.646 1 98.44 76 PHE A N 1
ATOM 614 C CA . PHE A 1 76 ? -28.844 -21.375 3.188 1 98.44 76 PHE A CA 1
ATOM 615 C C . PHE A 1 76 ? -28.828 -21.797 4.652 1 98.44 76 PHE A C 1
ATOM 617 O O . PHE A 1 76 ? -29.156 -21 5.535 1 98.44 76 PHE A O 1
ATOM 624 N N . ASN A 1 77 ? -28.453 -23.016 4.879 1 97.81 77 ASN A N 1
ATOM 625 C CA . ASN A 1 77 ? -28.422 -23.531 6.242 1 97.81 77 ASN A CA 1
ATOM 626 C C . ASN A 1 77 ? -27.312 -24.562 6.422 1 97.81 77 ASN A C 1
ATOM 628 O O . ASN A 1 77 ? -27.594 -25.734 6.723 1 97.81 77 ASN A O 1
ATOM 632 N N . PRO A 1 78 ? -26.062 -24.094 6.316 1 97.94 78 PRO A N 1
ATOM 633 C CA . PRO A 1 78 ? -24.922 -25 6.52 1 97.94 78 PRO A CA 1
ATOM 634 C C . PRO A 1 78 ? -24.625 -25.25 7.996 1 97.94 78 PRO A C 1
ATOM 636 O O . PRO A 1 78 ? -23.672 -24.688 8.539 1 97.94 78 PRO A O 1
ATOM 639 N N . VAL A 1 79 ? -25.297 -26.188 8.594 1 95.75 79 VAL A N 1
ATOM 640 C CA . VAL A 1 79 ? -25.281 -26.375 10.039 1 95.75 79 VAL A CA 1
ATOM 641 C C . VAL A 1 79 ? -23.891 -26.875 10.477 1 95.75 79 VAL A C 1
ATOM 643 O O . VAL A 1 79 ? -23.469 -26.609 11.602 1 95.75 79 VAL A O 1
ATOM 646 N N . GLY A 1 80 ? -23.203 -27.484 9.602 1 97.81 80 GLY A N 1
ATOM 647 C CA . GLY A 1 80 ? -21.891 -28.016 9.938 1 97.81 80 GLY A CA 1
ATOM 648 C C . GLY A 1 80 ? -20.75 -27.094 9.555 1 97.81 80 GLY A C 1
ATOM 649 O O . GLY A 1 80 ? -19.578 -27.484 9.633 1 97.81 80 GLY A O 1
ATOM 650 N N . LEU A 1 81 ? -21.047 -25.859 9.156 1 98.44 81 LEU A N 1
ATOM 651 C CA . LEU A 1 81 ? -20 -24.969 8.688 1 98.44 81 LEU A CA 1
ATOM 652 C C . LEU A 1 81 ? -18.922 -24.766 9.75 1 98.44 81 LEU A C 1
ATOM 654 O O . LEU A 1 81 ? -19.234 -24.516 10.914 1 98.44 81 LEU A O 1
ATOM 658 N N . ASN A 1 82 ? -17.719 -24.953 9.352 1 98.62 82 ASN A N 1
ATOM 659 C CA . ASN A 1 82 ? -16.547 -24.766 10.195 1 98.62 82 ASN A CA 1
ATOM 660 C C . ASN A 1 82 ? -15.391 -24.156 9.406 1 98.62 82 ASN A C 1
ATOM 662 O O . ASN A 1 82 ? -14.633 -24.859 8.75 1 98.62 82 ASN A O 1
ATOM 666 N N . ALA A 1 83 ? -15.25 -22.875 9.547 1 98.69 83 ALA A N 1
ATOM 667 C CA . ALA A 1 83 ? -14.219 -22.172 8.789 1 98.69 83 ALA A CA 1
ATOM 668 C C . ALA A 1 83 ? -12.82 -22.578 9.25 1 98.69 83 ALA A C 1
ATOM 670 O O . ALA A 1 83 ? -11.852 -22.484 8.492 1 98.69 83 ALA A O 1
ATOM 671 N N . ASN A 1 84 ? -12.664 -23.031 10.477 1 98.75 84 ASN A N 1
ATOM 672 C CA . ASN A 1 84 ? -11.375 -23.547 10.922 1 98.75 84 ASN A CA 1
ATOM 673 C C . ASN A 1 84 ? -10.945 -24.75 10.086 1 98.75 84 ASN A C 1
ATOM 675 O O . ASN A 1 84 ? -9.75 -24.938 9.828 1 98.75 84 ASN A O 1
ATOM 679 N N . GLN A 1 85 ? -11.945 -25.562 9.789 1 98.81 85 GLN A N 1
ATOM 680 C CA . GLN A 1 85 ? -11.648 -26.703 8.93 1 98.81 85 GLN A CA 1
ATOM 681 C C . GLN A 1 85 ? -11.188 -26.266 7.547 1 98.81 85 GLN A C 1
ATOM 683 O O . GLN A 1 85 ? -10.258 -26.828 6.98 1 98.81 85 GLN A O 1
ATOM 688 N N . TRP A 1 86 ? -11.828 -25.234 6.938 1 98.81 86 TRP A N 1
ATOM 689 C CA . TRP A 1 86 ? -11.383 -24.672 5.664 1 98.81 86 TRP A CA 1
ATOM 690 C C . TRP A 1 86 ? -9.914 -24.266 5.73 1 98.81 86 TRP A C 1
ATOM 692 O O . TRP A 1 86 ? -9.117 -24.641 4.867 1 98.81 86 TRP A O 1
ATOM 702 N N . VAL A 1 87 ? -9.586 -23.516 6.777 1 98.81 87 VAL A N 1
ATOM 703 C CA . VAL A 1 87 ? -8.258 -22.938 6.941 1 98.81 87 VAL A CA 1
ATOM 704 C C . VAL A 1 87 ? -7.23 -24.047 7.152 1 98.81 87 VAL A C 1
ATOM 706 O O . VAL A 1 87 ? -6.113 -23.984 6.629 1 98.81 87 VAL A O 1
ATOM 709 N N . LYS A 1 88 ? -7.598 -25.016 7.906 1 98.5 88 LYS A N 1
ATOM 710 C CA . LYS A 1 88 ? -6.711 -26.156 8.117 1 98.5 88 LYS A CA 1
ATOM 711 C C . LYS A 1 88 ? -6.383 -26.844 6.797 1 98.5 88 LYS A C 1
ATOM 713 O O . LYS A 1 88 ? -5.223 -27.156 6.527 1 98.5 88 LYS A O 1
ATOM 718 N N . VAL A 1 89 ? -7.406 -27.125 5.992 1 98.62 89 VAL A N 1
ATOM 719 C CA . VAL A 1 89 ? -7.219 -27.766 4.691 1 98.62 89 VAL A CA 1
ATOM 720 C C . VAL A 1 89 ? -6.289 -26.906 3.83 1 98.62 89 VAL A C 1
ATOM 722 O O . VAL A 1 89 ? -5.367 -27.438 3.201 1 98.62 89 VAL A O 1
ATOM 725 N N . ALA A 1 90 ? -6.523 -25.625 3.812 1 98.69 90 ALA A N 1
ATOM 726 C CA . ALA A 1 90 ? -5.695 -24.703 3.031 1 98.69 90 ALA A CA 1
ATOM 727 C C . ALA A 1 90 ? -4.242 -24.75 3.492 1 98.69 90 ALA A C 1
ATOM 729 O O . ALA A 1 90 ? -3.328 -24.875 2.674 1 98.69 90 ALA A O 1
ATOM 730 N N . ALA A 1 91 ? -4.055 -24.656 4.789 1 98.12 91 ALA A N 1
ATOM 731 C CA . ALA A 1 91 ? -2.713 -24.641 5.363 1 98.12 91 ALA A CA 1
ATOM 732 C C . ALA A 1 91 ? -1.973 -25.938 5.043 1 98.12 91 ALA A C 1
ATOM 734 O O . ALA A 1 91 ? -0.805 -25.922 4.648 1 98.12 91 ALA A O 1
ATOM 735 N N . GLU A 1 92 ? -2.656 -27.031 5.199 1 97.56 92 GLU A N 1
ATOM 736 C CA . GLU A 1 92 ? -2.062 -28.344 4.926 1 97.56 92 GLU A CA 1
ATOM 737 C C . GLU A 1 92 ? -1.67 -28.484 3.459 1 97.56 92 GLU A C 1
ATOM 739 O O . GLU A 1 92 ? -0.717 -29.188 3.129 1 97.56 92 GLU A O 1
ATOM 744 N N . ALA A 1 93 ? -2.398 -27.812 2.646 1 97.56 93 ALA A N 1
ATOM 745 C CA . ALA A 1 93 ? -2.156 -27.906 1.208 1 97.56 93 ALA A CA 1
ATOM 746 C C . ALA A 1 93 ? -1.169 -26.828 0.746 1 97.56 93 ALA A C 1
ATOM 748 O O . ALA A 1 93 ? -0.79 -26.797 -0.427 1 97.56 93 ALA A O 1
ATOM 749 N N . GLY A 1 94 ? -0.761 -25.969 1.58 1 96.25 94 GLY A N 1
ATOM 750 C CA . GLY A 1 94 ? 0.294 -25.016 1.276 1 96.25 94 GLY A CA 1
ATOM 751 C C . GLY A 1 94 ? -0.23 -23.703 0.734 1 96.25 94 GLY A C 1
ATOM 752 O O . GLY A 1 94 ? 0.524 -22.922 0.151 1 96.25 94 GLY A O 1
ATOM 753 N N . PHE A 1 95 ? -1.565 -23.438 0.882 1 97.69 95 PHE A N 1
ATOM 754 C CA . PHE A 1 95 ? -2.135 -22.156 0.492 1 97.69 95 PHE A CA 1
ATOM 755 C C . PHE A 1 95 ? -1.896 -21.109 1.573 1 97.69 95 PHE A C 1
ATOM 757 O O . PHE A 1 95 ? -1.96 -21.406 2.766 1 97.69 95 PHE A O 1
ATOM 764 N N . SER A 1 96 ? -1.6 -19.859 1.159 1 96.81 96 SER A N 1
ATOM 765 C CA . SER A 1 96 ? -1.357 -18.812 2.146 1 96.81 96 SER A CA 1
ATOM 766 C C . SER A 1 96 ? -2.33 -17.656 1.97 1 96.81 96 SER A C 1
ATOM 768 O O . SER A 1 96 ? -2.207 -16.625 2.641 1 96.81 96 SER A O 1
ATOM 770 N N . LEU A 1 97 ? -3.273 -17.734 1.05 1 98.69 97 LEU A N 1
ATOM 771 C CA . LEU A 1 97 ? -4.363 -16.781 0.836 1 98.69 97 LEU A CA 1
ATOM 772 C C . LEU A 1 97 ? -5.637 -17.516 0.419 1 98.69 97 LEU A C 1
ATOM 774 O O . LEU A 1 97 ? -5.602 -18.391 -0.439 1 98.69 97 LEU A O 1
ATOM 778 N N . MET A 1 98 ? -6.688 -17.203 1.114 1 98.88 98 MET A N 1
ATOM 779 C CA . MET A 1 98 ? -8 -17.75 0.779 1 98.88 98 MET A CA 1
ATOM 780 C C . MET A 1 98 ? -8.969 -16.641 0.386 1 98.88 98 MET A C 1
ATOM 782 O O . MET A 1 98 ? -9.172 -15.695 1.147 1 98.88 98 MET A O 1
ATOM 786 N N . ILE A 1 99 ? -9.57 -16.781 -0.794 1 98.94 99 ILE A N 1
ATOM 787 C CA . ILE A 1 99 ? -10.539 -15.797 -1.271 1 98.94 99 ILE A CA 1
ATOM 788 C C . ILE A 1 99 ? -11.945 -16.391 -1.205 1 98.94 99 ILE A C 1
ATOM 790 O O . ILE A 1 99 ? -12.242 -17.375 -1.866 1 98.94 99 ILE A O 1
ATOM 794 N N . LEU A 1 100 ? -12.797 -15.766 -0.444 1 98.94 100 LEU A N 1
ATOM 795 C CA . LEU A 1 100 ? -14.18 -16.203 -0.303 1 98.94 100 LEU A CA 1
ATOM 796 C C . LEU A 1 100 ? -15.102 -15.367 -1.188 1 98.94 100 LEU A C 1
ATOM 798 O O . LEU A 1 100 ? -14.984 -14.141 -1.233 1 98.94 100 LEU A O 1
ATOM 802 N N . THR A 1 101 ? -15.977 -16.016 -1.885 1 98.75 101 THR A N 1
ATOM 803 C CA . THR A 1 101 ? -17.016 -15.305 -2.635 1 98.75 101 THR A CA 1
ATOM 804 C C . THR A 1 101 ? -18.062 -14.719 -1.692 1 98.75 101 THR A C 1
ATOM 806 O O . THR A 1 101 ? -19.109 -15.328 -1.476 1 98.75 101 THR A O 1
ATOM 809 N N . ALA A 1 102 ? -17.828 -13.555 -1.245 1 98.88 102 ALA A N 1
ATOM 810 C CA . ALA A 1 102 ? -18.719 -12.938 -0.264 1 98.88 102 ALA A CA 1
ATOM 811 C C . ALA A 1 102 ? -20.109 -12.703 -0.845 1 98.88 102 ALA A C 1
ATOM 813 O O . ALA A 1 102 ? -21.109 -12.766 -0.124 1 98.88 102 ALA A O 1
ATOM 814 N N . LYS A 1 103 ? -20.156 -12.398 -2.102 1 98.75 103 LYS A N 1
ATOM 815 C CA . LYS A 1 103 ? -21.391 -12.242 -2.861 1 98.75 103 LYS A CA 1
ATOM 816 C C . LYS A 1 103 ? -21.188 -12.633 -4.324 1 98.75 103 LYS A C 1
ATOM 818 O O . LYS A 1 103 ? -20.359 -12.055 -5.02 1 98.75 103 LYS A O 1
ATOM 823 N N . HIS A 1 104 ? -21.906 -13.625 -4.754 1 98.62 104 HIS A N 1
ATOM 824 C CA . HIS A 1 104 ? -21.875 -14.031 -6.152 1 98.62 104 HIS A CA 1
ATOM 825 C C . HIS A 1 104 ? -22.953 -13.312 -6.961 1 98.62 104 HIS A C 1
ATOM 827 O O . HIS A 1 104 ? -23.5 -12.312 -6.508 1 98.62 104 HIS A O 1
ATOM 833 N N . HIS A 1 105 ? -23.234 -13.742 -8.156 1 97.88 105 HIS A N 1
ATOM 834 C CA . HIS A 1 105 ? -24.125 -13.055 -9.094 1 97.88 105 HIS A CA 1
ATOM 835 C C . HIS A 1 105 ? -25.562 -13.094 -8.602 1 97.88 105 HIS A C 1
ATOM 837 O O . HIS A 1 105 ? -26.375 -12.242 -8.969 1 97.88 105 HIS A O 1
ATOM 843 N N . ASP A 1 106 ? -25.938 -14.07 -7.797 1 98 106 ASP A N 1
ATOM 844 C CA . ASP A 1 106 ? -27.297 -14.211 -7.277 1 98 106 ASP A CA 1
ATOM 845 C C . ASP A 1 106 ? -27.609 -13.102 -6.273 1 98 106 ASP A C 1
ATOM 847 O O . ASP A 1 106 ? -28.781 -12.875 -5.949 1 98 106 ASP A O 1
ATOM 851 N N . GLY A 1 107 ? -26.609 -12.5 -5.734 1 98.44 107 GLY A N 1
ATOM 852 C CA . GLY A 1 107 ? -26.797 -11.336 -4.883 1 98.44 107 GLY A CA 1
ATOM 853 C C . GLY A 1 107 ? -26.812 -11.672 -3.404 1 98.44 107 GLY A C 1
ATOM 854 O O . GLY A 1 107 ? -26.875 -10.781 -2.559 1 98.44 107 GLY A O 1
ATOM 855 N N . PHE A 1 108 ? -26.75 -12.977 -3.039 1 98.75 108 PHE A N 1
ATOM 856 C CA . PHE A 1 108 ? -26.812 -13.383 -1.642 1 98.75 108 PHE A CA 1
ATOM 857 C C . PHE A 1 108 ? -25.531 -13.039 -0.912 1 98.75 108 PHE A C 1
ATOM 859 O O . PHE A 1 108 ? -24.438 -13.43 -1.344 1 98.75 108 PHE A O 1
ATOM 866 N N . CYS A 1 109 ? -25.656 -12.289 0.174 1 98.88 109 CYS A N 1
ATOM 867 C CA . CYS A 1 109 ? -24.5 -11.867 0.933 1 98.88 109 CYS A CA 1
ATOM 868 C C . CYS A 1 109 ? -24.172 -12.852 2.049 1 98.88 109 CYS A C 1
ATOM 870 O O . CYS A 1 109 ? -25.047 -13.188 2.85 1 98.88 109 CYS A O 1
ATOM 872 N N . LEU A 1 110 ? -22.922 -13.242 2.15 1 98.94 110 LEU A N 1
ATOM 873 C CA . LEU A 1 110 ? -22.469 -14.188 3.168 1 98.94 110 LEU A CA 1
ATOM 874 C C . LEU A 1 110 ? -22.141 -13.461 4.469 1 98.94 110 LEU A C 1
ATOM 876 O O . LEU A 1 110 ? -21.594 -14.07 5.398 1 98.94 110 LEU A O 1
ATOM 880 N N . TRP A 1 111 ? -22.359 -12.211 4.586 1 98.81 111 TRP A N 1
ATOM 881 C CA . TRP A 1 111 ? -22.312 -11.383 5.789 1 98.81 111 TRP A CA 1
ATOM 882 C C . TRP A 1 111 ? -23.609 -10.602 5.969 1 98.81 111 TRP A C 1
ATOM 884 O O . TRP A 1 111 ? -24.406 -10.477 5.031 1 98.81 111 TRP A O 1
ATOM 894 N N . PRO A 1 112 ? -23.906 -10.234 7.223 1 98.5 112 PRO A N 1
ATOM 895 C CA . PRO A 1 112 ? -25.172 -9.539 7.453 1 98.5 112 PRO A CA 1
ATOM 896 C C . PRO A 1 112 ? -25.141 -8.086 6.984 1 98.5 112 PRO A C 1
ATOM 898 O O . PRO A 1 112 ? -25.219 -7.168 7.801 1 98.5 112 PRO A O 1
ATOM 901 N N . SER A 1 113 ? -25.156 -7.891 5.645 1 98.06 113 SER A N 1
ATOM 902 C CA . SER A 1 113 ? -25.172 -6.543 5.086 1 98.06 113 SER A CA 1
ATOM 903 C C . SER A 1 113 ? -26.453 -5.805 5.477 1 98.06 113 SER A C 1
ATOM 905 O O . SER A 1 113 ? -27.547 -6.359 5.395 1 98.06 113 SER A O 1
ATOM 907 N N . LYS A 1 114 ? -26.328 -4.605 5.816 1 95.56 114 LYS A N 1
ATOM 908 C CA . LYS A 1 114 ? -27.516 -3.848 6.207 1 95.56 114 LYS A CA 1
ATOM 909 C C . LYS A 1 114 ? -28.25 -3.303 4.984 1 95.56 114 LYS A C 1
ATOM 911 O O . LYS A 1 114 ? -29.344 -2.748 5.105 1 95.56 114 LYS A O 1
ATOM 916 N N . TYR A 1 115 ? -27.703 -3.572 3.795 1 97.25 115 TYR A N 1
ATOM 917 C CA . TYR A 1 115 ? -28.25 -2.924 2.607 1 97.25 115 TYR A CA 1
ATOM 918 C C . TYR A 1 115 ? -29.094 -3.902 1.789 1 97.25 115 TYR A C 1
ATOM 920 O O . TYR A 1 115 ? -29.609 -3.549 0.726 1 97.25 115 TYR A O 1
ATOM 928 N N . THR A 1 116 ? -29.203 -5.09 2.223 1 97.44 116 THR A N 1
ATOM 929 C CA . THR A 1 116 ? -30.047 -6.062 1.542 1 97.44 116 THR A CA 1
ATOM 930 C C . THR A 1 116 ? -30.594 -7.086 2.531 1 97.44 116 THR A C 1
ATOM 932 O O . THR A 1 116 ? -29.922 -7.449 3.498 1 97.44 116 THR A O 1
ATOM 935 N N . GLY A 1 117 ? -31.797 -7.484 2.297 1 96.25 117 GLY A N 1
ATOM 936 C CA . GLY A 1 117 ? -32.344 -8.586 3.057 1 96.25 117 GLY A CA 1
ATOM 937 C C . GLY A 1 117 ? -31.969 -9.953 2.516 1 96.25 117 GLY A C 1
ATOM 938 O O . GLY A 1 117 ? -32.188 -10.969 3.168 1 96.25 117 GLY A O 1
ATOM 939 N N . HIS A 1 118 ? -31.375 -10.016 1.291 1 98.06 118 HIS A N 1
ATOM 940 C CA . HIS A 1 118 ? -30.906 -11.258 0.672 1 98.06 118 HIS A CA 1
ATOM 941 C C . HIS A 1 118 ? -29.516 -11.633 1.163 1 98.06 118 HIS A C 1
ATOM 943 O O . HIS A 1 118 ? -28.547 -11.555 0.407 1 98.06 118 HIS A O 1
ATOM 949 N N . SER A 1 119 ? -29.406 -12.039 2.488 1 98.25 119 SER A N 1
ATOM 950 C CA . SER A 1 119 ? -28.156 -12.32 3.188 1 98.25 119 SER A CA 1
ATOM 951 C C . SER A 1 119 ? -28.344 -13.406 4.242 1 98.25 119 SER A C 1
ATOM 953 O O . SER A 1 119 ? -29.453 -13.906 4.43 1 98.25 119 SER A O 1
ATOM 955 N N . VAL A 1 120 ? -27.281 -13.695 4.918 1 98.5 120 VAL A N 1
ATOM 956 C CA . VAL A 1 120 ? -27.281 -14.703 5.973 1 98.5 120 VAL A CA 1
ATOM 957 C C . VAL A 1 120 ? -28.188 -14.266 7.117 1 98.5 120 VAL A C 1
ATOM 959 O O . VAL A 1 120 ? -28.703 -15.102 7.863 1 98.5 120 VAL A O 1
ATOM 962 N N . GLU A 1 121 ? -28.422 -12.969 7.219 1 97.81 121 GLU A N 1
ATOM 963 C CA . GLU A 1 121 ? -29.281 -12.469 8.289 1 97.81 121 GLU A CA 1
ATOM 964 C C . GLU A 1 121 ? -30.703 -13.008 8.148 1 97.81 121 GLU A C 1
ATOM 966 O O . GLU A 1 121 ? -31.391 -13.203 9.148 1 97.81 121 GLU A O 1
ATOM 971 N N . SER A 1 122 ? -31.125 -13.273 6.926 1 97.81 122 SER A N 1
ATOM 972 C CA . SER A 1 122 ? -32.469 -13.734 6.641 1 97.81 122 SER A CA 1
ATOM 973 C C . SER A 1 122 ? -32.531 -15.258 6.523 1 97.81 122 SER A C 1
ATOM 975 O O . SER A 1 122 ? -33.531 -15.82 6.133 1 97.81 122 SER A O 1
ATOM 977 N N . SER A 1 123 ? -31.453 -15.945 6.793 1 97.94 123 SER A N 1
ATOM 978 C CA . SER A 1 123 ? -31.391 -17.406 6.73 1 97.94 123 SER A CA 1
ATOM 979 C C . SER A 1 123 ? -31.578 -18.016 8.109 1 97.94 123 SER A C 1
ATOM 981 O O . SER A 1 123 ? -31.375 -17.359 9.133 1 97.94 123 SER A O 1
ATOM 983 N N . PRO A 1 124 ? -32.031 -19.312 8.18 1 97.75 124 PRO A N 1
ATOM 984 C CA . PRO A 1 124 ? -32.156 -19.969 9.484 1 97.75 124 PRO A CA 1
ATOM 985 C C . PRO A 1 124 ? -30.797 -20.344 10.078 1 97.75 124 PRO A C 1
ATOM 987 O O . PRO A 1 124 ? -30.719 -20.734 11.25 1 97.75 124 PRO A O 1
ATOM 990 N N . TRP A 1 125 ? -29.719 -20.25 9.289 1 97.94 125 TRP A N 1
ATOM 991 C CA . TRP A 1 125 ? -28.391 -20.594 9.766 1 97.94 125 TRP A CA 1
ATOM 992 C C . TRP A 1 125 ? -27.984 -19.734 10.953 1 97.94 125 TRP A C 1
ATOM 994 O O . TRP A 1 125 ? -28.078 -18.5 10.891 1 97.94 125 TRP A O 1
ATOM 1004 N N . LYS A 1 126 ? -27.719 -20.375 12.102 1 98.06 126 LYS A N 1
ATOM 1005 C CA . LYS A 1 126 ? -27.359 -19.719 13.359 1 98.06 126 LYS A CA 1
ATOM 1006 C C . LYS A 1 126 ? -28.422 -18.703 13.766 1 98.06 126 LYS A C 1
ATOM 1008 O O . LYS A 1 126 ? -28.094 -17.625 14.266 1 98.06 126 LYS A O 1
ATOM 1013 N N . LYS A 1 127 ? -29.609 -18.969 13.422 1 97.5 127 LYS A N 1
ATOM 1014 C CA . LYS A 1 127 ? -30.781 -18.188 13.781 1 97.5 127 LYS A CA 1
ATOM 1015 C C . LYS A 1 127 ? -30.656 -16.766 13.25 1 97.5 127 LYS A C 1
ATOM 1017 O O . LYS A 1 127 ? -31.031 -15.805 13.93 1 97.5 127 LYS A O 1
ATOM 1022 N N . GLY A 1 128 ? -30.016 -16.625 12.156 1 96.62 128 GLY A N 1
ATOM 1023 C CA . GLY A 1 128 ? -29.906 -15.32 11.516 1 96.62 128 GLY A CA 1
ATOM 1024 C C . GLY A 1 128 ? -28.734 -14.5 12.031 1 96.62 128 GLY A C 1
ATOM 1025 O O . GLY A 1 128 ? -28.562 -13.352 11.617 1 96.62 128 GLY A O 1
ATOM 1026 N N . HIS A 1 129 ? -27.922 -15.102 12.852 1 97.19 129 HIS A N 1
ATOM 1027 C CA . HIS A 1 129 ? -26.812 -14.344 13.445 1 97.19 129 HIS A CA 1
ATOM 1028 C C . HIS A 1 129 ? -25.469 -14.781 12.867 1 97.19 129 HIS A C 1
ATOM 1030 O O . HIS A 1 129 ? -24.422 -14.391 13.375 1 97.19 129 HIS A O 1
ATOM 1036 N N . GLY A 1 130 ? -25.562 -15.562 11.836 1 97.81 130 GLY A N 1
ATOM 1037 C CA . GLY A 1 130 ? -24.328 -16.062 11.234 1 97.81 130 GLY A CA 1
ATOM 1038 C C . GLY A 1 130 ? -23.609 -15.023 10.391 1 97.81 130 GLY A C 1
ATOM 1039 O O . GLY A 1 130 ? -24.234 -14.07 9.906 1 97.81 130 GLY A O 1
ATOM 1040 N N . ASP A 1 131 ? -22.328 -15.172 10.227 1 98.81 131 ASP A N 1
ATOM 1041 C CA . ASP A 1 131 ? -21.453 -14.352 9.406 1 98.81 131 ASP A CA 1
ATOM 1042 C C . ASP A 1 131 ? -20.281 -15.172 8.867 1 98.81 131 ASP A C 1
ATOM 1044 O O . ASP A 1 131 ? -19.266 -15.352 9.555 1 98.81 131 ASP A O 1
ATOM 1048 N N . VAL A 1 132 ? -20.422 -15.641 7.633 1 98.94 132 VAL A N 1
ATOM 1049 C CA . VAL A 1 132 ? -19.438 -16.547 7.059 1 98.94 132 VAL A CA 1
ATOM 1050 C C . VAL A 1 132 ? -18.109 -15.82 6.863 1 98.94 132 VAL A C 1
ATOM 1052 O O . VAL A 1 132 ? -17.031 -16.391 7.098 1 98.94 132 VAL A O 1
ATOM 1055 N N . VAL A 1 133 ? -18.172 -14.578 6.406 1 98.94 133 VAL A N 1
ATOM 1056 C CA . VAL A 1 133 ? -16.969 -13.789 6.191 1 98.94 133 VAL A CA 1
ATOM 1057 C C . VAL A 1 133 ? -16.203 -13.656 7.504 1 98.94 133 VAL A C 1
ATOM 1059 O O . VAL A 1 133 ? -14.992 -13.898 7.547 1 98.94 133 VAL A O 1
ATOM 1062 N N . GLN A 1 134 ? -16.922 -13.336 8.57 1 98.75 134 GLN A N 1
ATOM 1063 C CA . GLN A 1 134 ? -16.281 -13.188 9.875 1 98.75 134 GLN A CA 1
ATOM 1064 C C . GLN A 1 134 ? -15.664 -14.5 10.344 1 98.75 134 GLN A C 1
ATOM 1066 O O . GLN A 1 134 ? -14.578 -14.516 10.93 1 98.75 134 GLN A O 1
ATOM 1071 N N . GLU A 1 135 ? -16.391 -15.57 10.102 1 98.69 135 GLU A N 1
ATOM 1072 C CA . GLU A 1 135 ? -15.867 -16.875 10.516 1 98.69 135 GLU A CA 1
ATOM 1073 C C . GLU A 1 135 ? -14.555 -17.203 9.805 1 98.69 135 GLU A C 1
ATOM 1075 O O . GLU A 1 135 ? -13.617 -17.703 10.43 1 98.69 135 GLU A O 1
ATOM 1080 N N . LEU A 1 136 ? -14.492 -16.906 8.547 1 98.88 136 LEU A N 1
ATOM 1081 C CA . LEU A 1 136 ? -13.258 -17.172 7.816 1 98.88 136 LEU A CA 1
ATOM 1082 C C . LEU A 1 136 ? -12.133 -16.281 8.312 1 98.88 136 LEU A C 1
ATOM 1084 O O . LEU A 1 136 ? -11.016 -16.75 8.539 1 98.88 136 LEU A O 1
ATOM 1088 N N . VAL A 1 137 ? -12.414 -14.984 8.484 1 98.75 137 VAL A N 1
ATOM 1089 C CA . VAL A 1 137 ? -11.414 -14.023 8.93 1 98.75 137 VAL A CA 1
ATOM 1090 C C . VAL A 1 137 ? -10.875 -14.438 10.297 1 98.75 137 VAL A C 1
ATOM 1092 O O . VAL A 1 137 ? -9.664 -14.43 10.531 1 98.75 137 VAL A O 1
ATOM 1095 N N . ASN A 1 138 ? -11.789 -14.836 11.188 1 98.56 138 ASN A N 1
ATOM 1096 C CA . ASN A 1 138 ? -11.383 -15.281 12.516 1 98.56 138 ASN A CA 1
ATOM 1097 C C . ASN A 1 138 ? -10.5 -16.531 12.438 1 98.56 138 ASN A C 1
ATOM 1099 O O . ASN A 1 138 ? -9.469 -16.609 13.109 1 98.56 138 ASN A O 1
ATOM 1103 N N . ALA A 1 139 ? -10.961 -17.438 11.641 1 98.75 139 ALA A N 1
ATOM 1104 C CA . ALA A 1 139 ? -10.219 -18.688 11.508 1 98.75 139 ALA A CA 1
ATOM 1105 C C . ALA A 1 139 ? -8.812 -18.438 10.977 1 98.75 139 ALA A C 1
ATOM 1107 O O . ALA A 1 139 ? -7.84 -19.016 11.484 1 98.75 139 ALA A O 1
ATOM 1108 N N . ALA A 1 140 ? -8.727 -17.625 10 1 98.69 140 ALA A N 1
ATOM 1109 C CA . ALA A 1 140 ? -7.43 -17.312 9.406 1 98.69 140 ALA A CA 1
ATOM 1110 C C . ALA A 1 140 ? -6.523 -16.609 10.406 1 98.69 140 ALA A C 1
ATOM 1112 O O . ALA A 1 140 ? -5.344 -16.953 10.539 1 98.69 140 ALA A O 1
ATOM 1113 N N . LYS A 1 141 ? -7.066 -15.648 11.109 1 97.69 141 LYS A N 1
ATOM 1114 C CA . LYS A 1 141 ? -6.324 -14.906 12.125 1 97.69 141 LYS A CA 1
ATOM 1115 C C . LYS A 1 141 ? -5.824 -15.836 13.227 1 97.69 141 LYS A C 1
ATOM 1117 O O . LYS A 1 141 ? -4.664 -15.758 13.641 1 97.69 141 LYS A O 1
ATOM 1122 N N . ASN A 1 142 ? -6.688 -16.703 13.672 1 97.69 142 ASN A N 1
ATOM 1123 C CA . ASN A 1 142 ? -6.355 -17.625 14.758 1 97.69 142 ASN A CA 1
ATOM 1124 C C . ASN A 1 142 ? -5.273 -18.609 14.336 1 97.69 142 ASN A C 1
ATOM 1126 O O . ASN A 1 142 ? -4.414 -18.969 15.141 1 97.69 142 ASN A O 1
ATOM 1130 N N . HIS A 1 143 ? -5.398 -19.047 13.133 1 97 143 HIS A N 1
ATOM 1131 C CA . HIS A 1 143 ? -4.395 -19.969 12.625 1 97 143 HIS A CA 1
ATOM 1132 C C . HIS A 1 143 ? -3.043 -19.281 12.461 1 97 143 HIS A C 1
ATOM 1134 O O . HIS A 1 143 ? -2.002 -19.875 12.773 1 97 143 HIS A O 1
ATOM 1140 N N . GLY A 1 144 ? -3.098 -18.156 12.055 1 93.12 144 GLY A N 1
ATOM 1141 C CA . GLY A 1 144 ? -1.867 -17.469 11.711 1 93.12 144 GLY A CA 1
ATOM 1142 C C . GLY A 1 144 ? -1.249 -17.953 10.414 1 93.12 144 GLY A C 1
ATOM 1143 O O . GLY A 1 144 ? -1.327 -19.141 10.094 1 93.12 144 GLY A O 1
ATOM 1144 N N . GLY A 1 145 ? -0.89 -17.094 9.523 1 89.38 145 GLY A N 1
ATOM 1145 C CA . GLY A 1 145 ? -0.16 -17.469 8.32 1 89.38 145 GLY A CA 1
ATOM 1146 C C . GLY A 1 145 ? -1.038 -17.547 7.086 1 89.38 145 GLY A C 1
ATOM 1147 O O . GLY A 1 145 ? -0.553 -17.828 5.988 1 89.38 145 GLY A O 1
ATOM 1148 N N . ILE A 1 146 ? -2.33 -17.453 7.281 1 97.44 146 ILE A N 1
ATOM 1149 C CA . ILE A 1 146 ? -3.238 -17.469 6.141 1 97.44 146 ILE A CA 1
ATOM 1150 C C . ILE A 1 146 ? -3.926 -16.109 6.012 1 97.44 146 ILE A C 1
ATOM 1152 O O . ILE A 1 146 ? -4.559 -15.633 6.961 1 97.44 146 ILE A O 1
ATOM 1156 N N . ASP A 1 147 ? -3.736 -15.5 4.902 1 98.44 147 ASP A N 1
ATOM 1157 C CA . ASP A 1 147 ? -4.402 -14.242 4.602 1 98.44 147 ASP A CA 1
ATOM 1158 C C . ASP A 1 147 ? -5.789 -14.477 4.012 1 98.44 147 ASP A C 1
ATOM 1160 O O . ASP A 1 147 ? -6.109 -15.586 3.584 1 98.44 147 ASP A O 1
ATOM 1164 N N . VAL A 1 148 ? -6.598 -13.406 3.996 1 98.88 148 VAL A N 1
ATOM 1165 C CA . VAL A 1 148 ? -7.965 -13.508 3.492 1 98.88 148 VAL A CA 1
ATOM 1166 C C . VAL A 1 148 ? -8.164 -12.531 2.334 1 98.88 148 VAL A C 1
ATOM 1168 O O . VAL A 1 148 ? -7.656 -11.406 2.371 1 98.88 148 VAL A O 1
ATOM 1171 N N . GLY A 1 149 ? -8.773 -12.969 1.281 1 98.88 149 GLY A N 1
ATOM 1172 C CA . GLY A 1 149 ? -9.336 -12.164 0.205 1 98.88 149 GLY A CA 1
ATOM 1173 C C . GLY A 1 149 ? -10.828 -12.352 0.038 1 98.88 149 GLY A C 1
ATOM 1174 O O . GLY A 1 149 ? -11.406 -13.281 0.599 1 98.88 149 GLY A O 1
ATOM 1175 N N . LEU A 1 150 ? -11.461 -11.414 -0.681 1 98.88 150 LEU A N 1
ATOM 1176 C CA . LEU A 1 150 ? -12.906 -11.469 -0.862 1 98.88 150 LEU A CA 1
ATOM 1177 C C . LEU A 1 150 ? -13.281 -11.25 -2.322 1 98.88 150 LEU A C 1
ATOM 1179 O O . LEU A 1 150 ? -12.578 -10.539 -3.047 1 98.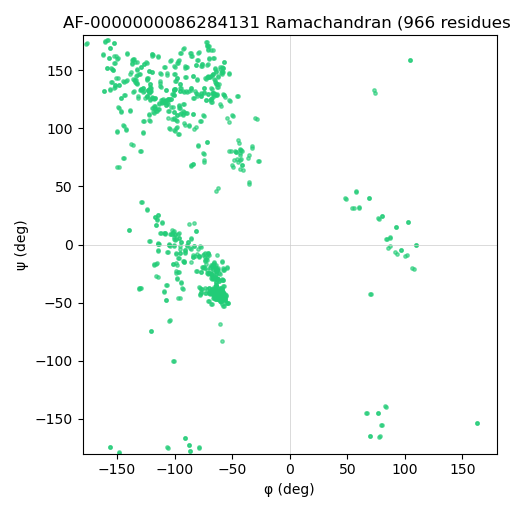88 150 LEU A O 1
ATOM 1183 N N . TYR A 1 151 ? -14.297 -11.898 -2.697 1 98.69 151 TYR A N 1
ATOM 1184 C CA . TYR A 1 151 ? -14.961 -11.758 -3.988 1 98.69 151 TYR A CA 1
ATOM 1185 C C . TYR A 1 151 ? -16.312 -11.07 -3.832 1 98.69 151 TYR A C 1
ATOM 1187 O O . TYR A 1 151 ? -17.125 -11.469 -3.002 1 98.69 151 TYR A O 1
ATOM 1195 N N . LEU A 1 152 ? -16.516 -9.961 -4.547 1 98.62 152 LEU A N 1
ATOM 1196 C CA . LEU A 1 152 ? -17.766 -9.211 -4.559 1 98.62 152 LEU A CA 1
ATOM 1197 C C . LEU A 1 152 ? -18.266 -9 -5.984 1 98.62 152 LEU A C 1
ATOM 1199 O O . LEU A 1 152 ? -17.766 -8.133 -6.699 1 98.62 152 LEU A O 1
ATOM 1203 N N . SER A 1 153 ? -19.281 -9.711 -6.359 1 98 153 SER A N 1
ATOM 1204 C CA . SER A 1 153 ? -19.719 -9.688 -7.746 1 98 153 SER A CA 1
ATOM 1205 C C . SER A 1 153 ? -20.281 -8.312 -8.117 1 98 153 SER A C 1
ATOM 1207 O O . SER A 1 153 ? -21.156 -7.785 -7.43 1 98 153 SER A O 1
ATOM 1209 N N . PRO A 1 154 ? -19.781 -7.75 -9.219 1 96.94 154 PRO A N 1
ATOM 1210 C CA . PRO A 1 154 ? -20.453 -6.559 -9.75 1 96.94 154 PRO A CA 1
ATOM 1211 C C . PRO A 1 154 ? -21.844 -6.844 -10.281 1 96.94 154 PRO A C 1
ATOM 1213 O O . PRO A 1 154 ? -22.766 -6.051 -10.07 1 96.94 154 PRO A O 1
ATOM 1216 N N . TRP A 1 155 ? -21.984 -7.949 -11 1 97.25 155 TRP A N 1
ATOM 1217 C CA . TRP A 1 155 ? -23.297 -8.375 -11.5 1 97.25 155 TRP A CA 1
ATOM 1218 C C . TRP A 1 155 ? -24.203 -8.82 -10.352 1 97.25 155 TRP A C 1
ATOM 1220 O O . TRP A 1 155 ? -23.75 -9.516 -9.438 1 97.25 155 TRP A O 1
ATOM 1230 N N . ASP A 1 156 ? -25.453 -8.359 -10.383 1 97.75 156 ASP A N 1
ATOM 1231 C CA . ASP A 1 156 ? -26.406 -8.672 -9.328 1 97.75 156 ASP A CA 1
ATOM 1232 C C . ASP A 1 156 ? -27.781 -8.977 -9.906 1 97.75 156 ASP A C 1
ATOM 1234 O O . ASP A 1 156 ? -28.438 -8.094 -10.461 1 97.75 156 ASP A O 1
ATOM 1238 N N . ARG A 1 157 ? -28.141 -10.164 -9.703 1 97.62 157 ARG A N 1
ATOM 1239 C CA . ARG A 1 157 ? -29.391 -10.617 -10.297 1 97.62 157 ARG A CA 1
ATOM 1240 C C . ARG A 1 157 ? -30.547 -10.477 -9.312 1 97.62 157 ARG A C 1
ATOM 1242 O O . ARG A 1 157 ? -31.703 -10.805 -9.641 1 97.62 157 ARG A O 1
ATOM 1249 N N . HIS A 1 158 ? -30.281 -9.961 -8.18 1 97.81 158 HIS A N 1
ATOM 1250 C CA . HIS A 1 158 ? -31.312 -9.844 -7.145 1 97.81 158 HIS A CA 1
ATOM 1251 C C . HIS A 1 158 ? -31.75 -8.398 -6.961 1 97.81 158 HIS A C 1
ATOM 1253 O O . HIS A 1 158 ? -32.938 -8.109 -6.895 1 97.81 158 HIS A O 1
ATOM 1259 N N . ASP A 1 159 ? -30.797 -7.52 -6.859 1 97.06 159 ASP A N 1
ATOM 1260 C CA . ASP A 1 159 ? -31.062 -6.18 -6.344 1 97.06 159 ASP A CA 1
ATOM 1261 C C . ASP A 1 159 ? -31.797 -5.332 -7.379 1 97.06 159 ASP A C 1
ATOM 1263 O O . ASP A 1 159 ? -31.359 -5.227 -8.531 1 97.06 159 ASP A O 1
ATOM 1267 N N . LYS A 1 160 ? -32.875 -4.688 -6.949 1 95.94 160 LYS A N 1
ATOM 1268 C CA . LYS A 1 160 ? -33.75 -3.924 -7.844 1 95.94 160 LYS A CA 1
ATOM 1269 C C . LYS A 1 160 ? -33 -2.699 -8.391 1 95.94 160 LYS A C 1
ATOM 1271 O O . LYS A 1 160 ? -33.438 -2.125 -9.398 1 95.94 160 LYS A O 1
ATOM 1276 N N . ARG A 1 161 ? -31.969 -2.311 -7.812 1 97 161 ARG A N 1
ATOM 1277 C CA . ARG A 1 161 ? -31.234 -1.134 -8.25 1 97 161 ARG A CA 1
ATOM 1278 C C . ARG A 1 161 ? -30.391 -1.448 -9.484 1 97 161 ARG A C 1
ATOM 1280 O O . ARG A 1 161 ? -29.922 -0.538 -10.172 1 97 161 ARG A O 1
ATOM 1287 N N . TYR A 1 162 ? -30.047 -2.693 -9.688 1 97.38 162 TYR A N 1
ATOM 1288 C CA . TYR A 1 162 ? -29.219 -3.051 -10.828 1 97.38 162 TYR A CA 1
ATOM 1289 C C . TYR A 1 162 ? -29.844 -2.59 -12.141 1 97.38 162 TYR A C 1
ATOM 1291 O O . TYR A 1 162 ? -31.016 -2.861 -12.398 1 97.38 162 TYR A O 1
ATOM 1299 N N . GLY A 1 163 ? -29.125 -1.896 -12.914 1 96.56 163 GLY A N 1
ATOM 1300 C CA . GLY A 1 163 ? -29.625 -1.261 -14.125 1 96.56 163 GLY A CA 1
ATOM 1301 C C . GLY A 1 163 ? -29.75 0.246 -14 1 96.56 163 GLY A C 1
ATOM 1302 O O . GLY A 1 163 ? -29.891 0.95 -15 1 96.56 163 GLY A O 1
ATOM 1303 N N . ASN A 1 164 ? -29.812 0.659 -12.797 1 97.31 164 ASN A N 1
ATOM 1304 C CA . ASN A 1 164 ? -29.734 2.084 -12.492 1 97.31 164 ASN A CA 1
ATOM 1305 C C . ASN A 1 164 ? -28.344 2.48 -12.008 1 97.31 164 ASN A C 1
ATOM 1307 O O . ASN A 1 164 ? -27.984 2.215 -10.859 1 97.31 164 ASN A O 1
ATOM 1311 N N . ASP A 1 165 ? -27.641 3.172 -12.836 1 96.75 165 ASP A N 1
ATOM 1312 C CA . ASP A 1 165 ? -26.203 3.377 -12.656 1 96.75 165 ASP A CA 1
ATOM 1313 C C . ASP A 1 165 ? -25.906 4.02 -11.297 1 96.75 165 ASP A C 1
ATOM 1315 O O . ASP A 1 165 ? -25.125 3.494 -10.516 1 96.75 165 ASP A O 1
ATOM 1319 N N . LEU A 1 166 ? -26.547 5.121 -11.016 1 95.62 166 LEU A N 1
ATOM 1320 C CA . LEU A 1 166 ? -26.25 5.871 -9.805 1 95.62 166 LEU A CA 1
ATOM 1321 C C . LEU A 1 166 ? -26.609 5.062 -8.562 1 95.62 166 LEU A C 1
ATOM 1323 O O . LEU A 1 166 ? -25.781 4.922 -7.652 1 95.62 166 LEU A O 1
ATOM 1327 N N . GLU A 1 167 ? -27.766 4.473 -8.555 1 96.19 167 GLU A N 1
ATOM 1328 C CA . GLU A 1 167 ? -28.281 3.775 -7.375 1 96.19 167 GLU A CA 1
ATOM 1329 C C . GLU A 1 167 ? -27.484 2.496 -7.109 1 96.19 167 GLU A C 1
ATOM 1331 O O . GLU A 1 167 ? -27.156 2.191 -5.961 1 96.19 167 GLU A O 1
ATOM 1336 N N . TYR A 1 168 ? -27.172 1.775 -8.133 1 97.75 168 TYR A N 1
ATOM 1337 C CA . TYR A 1 168 ? -26.484 0.507 -7.91 1 97.75 168 TYR A CA 1
ATOM 1338 C C . TYR A 1 168 ? -25.031 0.736 -7.508 1 97.75 168 TYR A C 1
ATOM 1340 O O . TYR A 1 168 ? -24.5 0.015 -6.664 1 97.75 168 TYR A O 1
ATOM 1348 N N . ASN A 1 169 ? -24.406 1.696 -8.188 1 97.94 169 ASN A N 1
ATOM 1349 C CA . ASN A 1 169 ? -23.031 1.996 -7.77 1 97.94 169 ASN A CA 1
ATOM 1350 C C . ASN A 1 169 ? -22.984 2.451 -6.312 1 97.94 169 ASN A C 1
ATOM 1352 O O . ASN A 1 169 ? -22.016 2.146 -5.598 1 97.94 169 ASN A O 1
ATOM 1356 N N . GLY A 1 170 ? -23.984 3.229 -5.879 1 97.06 170 GLY A N 1
ATOM 1357 C CA . GLY A 1 170 ? -24.078 3.561 -4.465 1 97.06 170 GLY A CA 1
ATOM 1358 C C . GLY A 1 170 ? -24.219 2.344 -3.574 1 97.06 170 GLY A C 1
ATOM 1359 O O . GLY A 1 170 ? -23.547 2.227 -2.555 1 97.06 170 GLY A O 1
ATOM 1360 N N . TYR A 1 171 ? -25.078 1.434 -3.982 1 97.88 171 TYR A N 1
ATOM 1361 C CA . TYR A 1 171 ? -25.344 0.186 -3.271 1 97.88 171 TYR A CA 1
ATOM 1362 C C . TYR A 1 171 ? -24.078 -0.669 -3.203 1 97.88 171 TYR A C 1
ATOM 1364 O O . TYR A 1 171 ? -23.688 -1.131 -2.127 1 97.88 171 TYR A O 1
ATOM 1372 N N . TYR A 1 172 ? -23.375 -0.83 -4.293 1 98.19 172 TYR A N 1
ATOM 1373 C CA . TYR A 1 172 ? -22.156 -1.623 -4.383 1 98.19 172 TYR A CA 1
ATOM 1374 C C . TYR A 1 172 ? -21.062 -1.03 -3.512 1 98.19 172 TYR A C 1
ATOM 1376 O O . TYR A 1 172 ? -20.391 -1.751 -2.762 1 98.19 172 TYR A O 1
ATOM 1384 N N . MET A 1 173 ? -20.953 0.262 -3.609 1 97.56 173 MET A N 1
ATOM 1385 C CA . MET A 1 173 ? -19.953 0.97 -2.818 1 97.56 173 MET A CA 1
ATOM 1386 C C . MET A 1 173 ? -20.203 0.792 -1.327 1 97.56 173 MET A C 1
ATOM 1388 O O . MET A 1 173 ? -19.266 0.62 -0.546 1 97.56 173 MET A O 1
ATOM 1392 N N . ALA A 1 174 ? -21.406 0.871 -0.927 1 98.06 174 ALA A N 1
ATOM 1393 C CA . ALA A 1 174 ? -21.781 0.682 0.475 1 98.06 174 ALA A CA 1
ATOM 1394 C C . ALA A 1 174 ? -21.359 -0.704 0.966 1 98.06 174 ALA A C 1
ATOM 1396 O O . ALA A 1 174 ? -20.781 -0.84 2.047 1 98.06 174 ALA A O 1
ATOM 1397 N N . GLN A 1 175 ? -21.625 -1.709 0.168 1 98.5 175 GLN A N 1
ATOM 1398 C CA . GLN A 1 175 ? -21.25 -3.07 0.532 1 98.5 175 GLN A CA 1
ATOM 1399 C C . GLN A 1 175 ? -19.734 -3.229 0.561 1 98.5 175 GLN A C 1
ATOM 1401 O O . GLN A 1 175 ? -19.188 -3.906 1.437 1 98.5 175 GLN A O 1
ATOM 1406 N N . LEU A 1 176 ? -19.109 -2.635 -0.398 1 98.5 176 LEU A N 1
ATOM 1407 C CA . LEU A 1 176 ? -17.656 -2.65 -0.446 1 98.5 176 LEU A CA 1
ATOM 1408 C C . LEU A 1 176 ? -17.062 -2.059 0.829 1 98.5 176 LEU A C 1
ATOM 1410 O O . LEU A 1 176 ? -16.141 -2.629 1.413 1 98.5 176 LEU A O 1
ATOM 1414 N N . GLN A 1 177 ? -17.609 -0.956 1.278 1 97.88 177 GLN A N 1
ATOM 1415 C CA . GLN A 1 177 ? -17.156 -0.321 2.514 1 97.88 177 GLN A CA 1
ATOM 1416 C C . GLN A 1 177 ? -17.391 -1.229 3.717 1 97.88 177 GLN A C 1
ATOM 1418 O O . GLN A 1 177 ? -16.547 -1.319 4.609 1 97.88 177 GLN A O 1
ATOM 1423 N N . GLU A 1 178 ? -18.531 -1.942 3.781 1 98.31 178 GLU A N 1
ATOM 1424 C CA . GLU A 1 178 ? -18.781 -2.896 4.855 1 98.31 178 GLU A CA 1
ATOM 1425 C C . GLU A 1 178 ? -17.672 -3.945 4.934 1 98.31 178 GLU A C 1
ATOM 1427 O O . GLU A 1 178 ? -17.109 -4.188 6 1 98.31 178 GLU A O 1
ATOM 1432 N N . LEU A 1 179 ? -17.359 -4.469 3.809 1 98.81 179 LEU A N 1
ATOM 1433 C CA . LEU A 1 179 ? -16.422 -5.59 3.744 1 98.81 179 LEU A CA 1
ATOM 1434 C C . LEU A 1 179 ? -15.008 -5.145 4.082 1 98.81 179 LEU A C 1
ATOM 1436 O O . LEU A 1 179 ? -14.266 -5.867 4.758 1 98.81 179 LEU A O 1
ATOM 1440 N N . LEU A 1 180 ? -14.625 -3.98 3.668 1 98.44 180 LEU A N 1
ATOM 1441 C CA . LEU A 1 180 ? -13.234 -3.559 3.783 1 98.44 180 LEU A CA 1
ATOM 1442 C C . LEU A 1 180 ? -13 -2.824 5.098 1 98.44 180 LEU A C 1
ATOM 1444 O O . LEU A 1 180 ? -11.852 -2.654 5.52 1 98.44 180 LEU A O 1
ATOM 1448 N N . ASN A 1 181 ? -14.07 -2.404 5.789 1 96.38 181 ASN A N 1
ATOM 1449 C CA . ASN A 1 181 ? -13.93 -1.749 7.082 1 96.38 181 ASN A CA 1
ATOM 1450 C C . ASN A 1 181 ? -14.07 -2.742 8.234 1 96.38 181 ASN A C 1
ATOM 1452 O O . ASN A 1 181 ? -13.375 -2.631 9.242 1 96.38 181 ASN A O 1
ATOM 1456 N N . LYS A 1 182 ? -14.836 -3.713 8.07 1 96.62 182 LYS A N 1
ATOM 1457 C CA . LYS A 1 182 ? -15.289 -4.5 9.211 1 96.62 182 LYS A CA 1
ATOM 1458 C C . LYS A 1 182 ? -14.43 -5.75 9.391 1 96.62 182 LYS A C 1
ATOM 1460 O O . LYS A 1 182 ? -14.367 -6.312 10.484 1 96.62 182 LYS A O 1
ATOM 1465 N N . TYR A 1 183 ? -13.805 -6.195 8.383 1 98.12 183 TYR A N 1
ATOM 1466 C CA . TYR A 1 183 ? -13.281 -7.559 8.453 1 98.12 183 TYR A CA 1
ATOM 1467 C C . TYR A 1 183 ? -11.758 -7.566 8.414 1 98.12 183 TYR A C 1
ATOM 1469 O O . TYR A 1 183 ? -11.148 -8.555 7.996 1 98.12 183 TYR A O 1
ATOM 1477 N N . GLY A 1 184 ? -11.156 -6.508 8.82 1 95.88 184 GLY A N 1
ATOM 1478 C CA . GLY A 1 184 ? -9.719 -6.469 9.016 1 95.88 184 GLY A CA 1
ATOM 1479 C C . GLY A 1 184 ? -8.945 -6.352 7.711 1 95.88 184 GLY A C 1
ATOM 1480 O O . GLY A 1 184 ? -9.359 -5.633 6.801 1 95.88 184 GLY A O 1
ATOM 1481 N N . SER A 1 185 ? -7.781 -6.98 7.625 1 97 185 SER A N 1
ATOM 1482 C CA . SER A 1 185 ? -6.895 -6.867 6.469 1 97 185 SER A CA 1
ATOM 1483 C C . SER A 1 185 ? -7.293 -7.844 5.371 1 97 185 SER A C 1
ATOM 1485 O O . SER A 1 185 ? -7.215 -9.062 5.555 1 97 185 SER A O 1
ATOM 1487 N N . ILE A 1 186 ? -7.738 -7.297 4.336 1 98.62 186 ILE A N 1
ATOM 1488 C CA . ILE A 1 186 ? -8.07 -8.055 3.133 1 98.62 186 ILE A CA 1
ATOM 1489 C C . ILE A 1 186 ? -6.938 -7.922 2.115 1 98.62 186 ILE A C 1
ATOM 1491 O O . ILE A 1 186 ? -6.531 -6.809 1.771 1 98.62 186 ILE A O 1
ATOM 1495 N N . ARG A 1 187 ? -6.441 -9.062 1.581 1 98.62 187 ARG A N 1
ATOM 1496 C CA . ARG A 1 187 ? -5.211 -9.008 0.801 1 98.62 187 ARG A CA 1
ATOM 1497 C C . ARG A 1 187 ? -5.508 -9.039 -0.695 1 98.62 187 ARG A C 1
ATOM 1499 O O . ARG A 1 187 ? -4.645 -8.703 -1.512 1 98.62 187 ARG A O 1
ATOM 1506 N N . GLU A 1 188 ? -6.684 -9.438 -1.053 1 98.81 188 GLU A N 1
ATOM 1507 C CA . GLU A 1 188 ? -7.113 -9.422 -2.449 1 98.81 188 GLU A CA 1
ATOM 1508 C C . GLU A 1 188 ? -8.625 -9.266 -2.561 1 98.81 188 GLU A C 1
ATOM 1510 O O . GLU A 1 188 ? -9.375 -9.859 -1.784 1 98.81 188 GLU A O 1
ATOM 1515 N N . ILE A 1 189 ? -9.055 -8.438 -3.434 1 98.75 189 ILE A N 1
ATOM 1516 C CA . ILE A 1 189 ? -10.477 -8.312 -3.73 1 98.75 189 ILE A CA 1
ATOM 1517 C C . ILE A 1 189 ? -10.719 -8.609 -5.211 1 98.75 189 ILE A C 1
ATOM 1519 O O . ILE A 1 189 ? -9.984 -8.133 -6.074 1 98.75 189 ILE A O 1
ATOM 1523 N N . TRP A 1 190 ? -11.672 -9.422 -5.484 1 97.75 190 TRP A N 1
ATOM 1524 C CA . TRP A 1 190 ? -11.969 -9.945 -6.812 1 97.75 190 TRP A CA 1
ATOM 1525 C C . TRP A 1 190 ? -13.211 -9.273 -7.398 1 97.75 190 TRP A C 1
ATOM 1527 O O . TRP A 1 190 ? -14.305 -9.383 -6.84 1 97.75 190 TRP A O 1
ATOM 1537 N N . PHE A 1 191 ? -13.039 -8.516 -8.492 1 95.75 191 PHE A N 1
ATOM 1538 C CA . PHE A 1 191 ? -14.141 -7.949 -9.266 1 95.75 191 PHE A CA 1
ATOM 1539 C C . PHE A 1 191 ? -14.336 -8.719 -10.562 1 95.75 191 PHE A C 1
ATOM 1541 O O . PHE A 1 191 ? -13.703 -8.414 -11.578 1 95.75 191 PHE A O 1
ATOM 1548 N N . ASP A 1 192 ? -15.281 -9.547 -10.516 1 89.5 192 ASP A N 1
ATOM 1549 C CA . ASP A 1 192 ? -15.539 -10.461 -11.625 1 89.5 192 ASP A CA 1
ATOM 1550 C C . ASP A 1 192 ? -16.078 -9.703 -12.836 1 89.5 192 ASP A C 1
ATOM 1552 O O . ASP A 1 192 ? -16.922 -8.805 -12.695 1 89.5 192 ASP A O 1
ATOM 1556 N N . GLY A 1 193 ? -15.742 -10.086 -13.992 1 85.81 193 GLY A N 1
ATOM 1557 C CA . GLY A 1 193 ? -16.219 -9.469 -15.219 1 85.81 193 GLY A CA 1
ATOM 1558 C C . GLY A 1 193 ? -17.422 -10.18 -15.82 1 85.81 193 GLY A C 1
ATOM 1559 O O . GLY A 1 193 ? -18.016 -9.695 -16.781 1 85.81 193 GLY A O 1
ATOM 1560 N N . ALA A 1 194 ? -17.75 -11.273 -15.273 1 87.06 194 ALA A N 1
ATOM 1561 C CA . ALA A 1 194 ? -18.844 -12.07 -15.82 1 87.06 194 ALA A CA 1
ATOM 1562 C C . ALA A 1 194 ? -20.172 -11.328 -15.719 1 87.06 194 ALA A C 1
ATOM 1564 O O . ALA A 1 194 ? -20.438 -10.656 -14.727 1 87.06 194 ALA A O 1
ATOM 1565 N N . LYS A 1 195 ? -20.953 -11.453 -16.781 1 90.62 195 LYS A N 1
ATOM 1566 C CA . LYS A 1 195 ? -22.281 -10.867 -16.875 1 90.62 195 LYS A CA 1
ATOM 1567 C C . LYS A 1 195 ? -23.141 -11.617 -17.891 1 90.62 195 LYS A C 1
ATOM 1569 O O . LYS A 1 195 ? -22.672 -11.961 -18.969 1 90.62 195 LYS A O 1
ATOM 1574 N N . GLY A 1 196 ? -24.312 -11.883 -17.484 1 90.06 196 GLY A N 1
ATOM 1575 C CA . GLY A 1 196 ? -25.203 -12.539 -18.438 1 90.06 196 GLY A CA 1
ATOM 1576 C C . GLY A 1 196 ? -25.516 -11.695 -19.641 1 90.06 196 GLY A C 1
ATOM 1577 O O . GLY A 1 196 ? -25.609 -10.469 -19.547 1 90.06 196 GLY A O 1
ATOM 1578 N N . SER A 1 197 ? -25.734 -12.352 -20.766 1 87.31 197 SER A N 1
ATOM 1579 C CA . SER A 1 197 ? -25.969 -11.648 -22.031 1 87.31 197 SER A CA 1
ATOM 1580 C C . SER A 1 197 ? -27.266 -10.844 -21.969 1 87.31 197 SER A C 1
ATOM 1582 O O . SER A 1 197 ? -27.391 -9.805 -22.625 1 87.31 197 SER A O 1
ATOM 1584 N N . ASN A 1 198 ? -28.172 -11.289 -21.172 1 89.25 198 ASN A N 1
ATOM 1585 C CA . ASN A 1 198 ? -29.469 -10.617 -21.125 1 89.25 198 ASN A CA 1
ATOM 1586 C C . ASN A 1 198 ? -29.594 -9.719 -19.891 1 89.25 198 ASN A C 1
ATOM 1588 O O . ASN A 1 198 ? -30.688 -9.258 -19.562 1 89.25 198 ASN A O 1
ATOM 1592 N N . ALA A 1 199 ? -28.516 -9.5 -19.266 1 91 199 ALA A N 1
ATOM 1593 C CA . ALA A 1 199 ? -28.531 -8.656 -18.078 1 91 199 ALA A CA 1
ATOM 1594 C C . ALA A 1 199 ? -28.766 -7.191 -18.438 1 91 199 ALA A C 1
ATOM 1596 O O . ALA A 1 199 ? -28.328 -6.738 -19.5 1 91 199 ALA A O 1
ATOM 1597 N N . PRO A 1 200 ? -29.484 -6.461 -17.609 1 93.25 200 PRO A N 1
ATOM 1598 C CA . PRO A 1 200 ? -29.641 -5.023 -17.844 1 93.25 200 PRO A CA 1
ATOM 1599 C C . PRO A 1 200 ? -28.312 -4.297 -18.016 1 93.25 200 PRO A C 1
ATOM 1601 O O . PRO A 1 200 ? -27.312 -4.695 -17.422 1 93.25 200 PRO A O 1
ATOM 1604 N N . ASN A 1 201 ? -28.422 -3.293 -18.875 1 93 201 ASN A N 1
ATOM 1605 C CA . ASN A 1 201 ? -27.219 -2.475 -19.047 1 93 201 ASN A CA 1
ATOM 1606 C C . ASN A 1 201 ? -26.828 -1.781 -17.75 1 93 201 ASN A C 1
ATOM 1608 O O . ASN A 1 201 ? -27.688 -1.31 -17 1 93 201 ASN A O 1
ATOM 1612 N N . MET A 1 202 ? -25.594 -1.817 -17.469 1 94.06 202 MET A N 1
ATOM 1613 C CA . MET A 1 202 ? -25.062 -1.248 -16.234 1 94.06 202 MET A CA 1
ATOM 1614 C C . MET A 1 202 ? -23.656 -0.679 -16.469 1 94.06 202 MET A C 1
ATOM 1616 O O . MET A 1 202 ? -22.797 -1.356 -17.016 1 94.06 202 MET A O 1
ATOM 1620 N N . SER A 1 203 ? -23.484 0.619 -16.094 1 94.5 203 SER A N 1
ATOM 1621 C CA . SER A 1 203 ? -22.141 1.19 -16.047 1 94.5 203 SER A CA 1
ATOM 1622 C C . SER A 1 203 ? -21.562 1.122 -14.633 1 94.5 203 SER A C 1
ATOM 1624 O O . SER A 1 203 ? -22.109 1.713 -13.703 1 94.5 203 SER A O 1
ATOM 1626 N N . TYR A 1 204 ? -20.5 0.396 -14.531 1 95.5 204 TYR A N 1
ATOM 1627 C CA . TYR A 1 204 ? -19.828 0.272 -13.242 1 95.5 204 TYR A CA 1
ATOM 1628 C C . TYR A 1 204 ? -18.844 1.413 -13.031 1 95.5 204 TYR A C 1
ATOM 1630 O O . TYR A 1 204 ? -18.062 1.751 -13.93 1 95.5 204 TYR A O 1
ATOM 1638 N N . TYR A 1 205 ? -18.859 2.033 -11.898 1 96.12 205 TYR A N 1
ATOM 1639 C CA . TYR A 1 205 ? -17.906 3.084 -11.562 1 96.12 205 TYR A CA 1
ATOM 1640 C C . TYR A 1 205 ? -16.625 2.494 -10.977 1 96.12 205 TYR A C 1
ATOM 1642 O O . TYR A 1 205 ? -16.281 2.766 -9.828 1 96.12 205 TYR A O 1
ATOM 1650 N N . PHE A 1 206 ? -15.867 1.788 -11.797 1 95.31 206 PHE A N 1
ATOM 1651 C CA . PHE A 1 206 ? -14.703 1.023 -11.367 1 95.31 206 PHE A CA 1
ATOM 1652 C C . PHE A 1 206 ? -13.664 1.936 -10.719 1 95.31 206 PHE A C 1
ATOM 1654 O O . PHE A 1 206 ? -13.023 1.56 -9.734 1 95.31 206 PHE A O 1
ATOM 1661 N N . SER A 1 207 ? -13.453 3.119 -11.305 1 95 207 SER A N 1
ATOM 1662 C CA . SER A 1 207 ? -12.477 4.035 -10.727 1 95 207 SER A CA 1
ATOM 1663 C C . SER A 1 207 ? -12.812 4.371 -9.281 1 95 207 SER A C 1
ATOM 1665 O O . SER A 1 207 ? -11.93 4.426 -8.43 1 95 207 SER A O 1
ATOM 1667 N N . ASP A 1 208 ? -14.156 4.59 -9.008 1 97 208 ASP A N 1
ATOM 1668 C CA . ASP A 1 208 ? -14.594 4.836 -7.641 1 97 208 ASP A CA 1
ATOM 1669 C C . ASP A 1 208 ? -14.32 3.627 -6.75 1 97 208 ASP A C 1
ATOM 1671 O O . ASP A 1 208 ? -13.805 3.771 -5.641 1 97 208 ASP A O 1
ATOM 1675 N N . TRP A 1 209 ? -14.641 2.475 -7.281 1 97.69 209 TRP A N 1
ATOM 1676 C CA . TRP A 1 209 ? -14.492 1.24 -6.52 1 97.69 209 TRP A CA 1
ATOM 1677 C C . TRP A 1 209 ? -13.031 0.987 -6.18 1 97.69 209 TRP A C 1
ATOM 1679 O O . TRP A 1 209 ? -12.688 0.726 -5.023 1 97.69 209 TRP A O 1
ATOM 1689 N N . PHE A 1 210 ? -12.156 1.141 -7.156 1 97.69 210 PHE A N 1
ATOM 1690 C CA . PHE A 1 210 ? -10.734 0.879 -6.977 1 97.69 210 PHE A CA 1
ATOM 1691 C C . PHE A 1 210 ? -10.117 1.866 -5.988 1 97.69 210 PHE A C 1
ATOM 1693 O O . PHE A 1 210 ? -9.328 1.48 -5.125 1 97.69 210 PHE A O 1
ATOM 1700 N N . SER A 1 211 ? -10.516 3.105 -6.129 1 97.94 211 SER A N 1
ATOM 1701 C CA . SER A 1 211 ? -9.992 4.125 -5.223 1 97.94 211 SER A CA 1
ATOM 1702 C C . SER A 1 211 ? -10.406 3.852 -3.781 1 97.94 211 SER A C 1
ATOM 1704 O O . SER A 1 211 ? -9.609 4.012 -2.857 1 97.94 211 SER A O 1
ATOM 1706 N N . MET A 1 212 ? -11.602 3.416 -3.6 1 98 212 MET A N 1
ATOM 1707 C CA . MET A 1 212 ? -12.094 3.088 -2.266 1 98 212 MET A CA 1
ATOM 1708 C C . MET A 1 212 ? -11.32 1.916 -1.672 1 98 212 MET A C 1
ATOM 1710 O O . MET A 1 212 ? -10.945 1.941 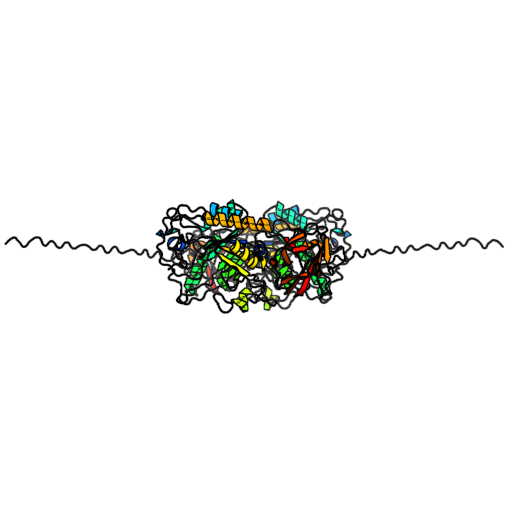-0.497 1 98 212 MET A O 1
ATOM 1714 N N . VAL A 1 213 ? -11.055 0.937 -2.492 1 98.56 213 VAL A N 1
ATOM 1715 C CA . VAL A 1 213 ? -10.297 -0.231 -2.055 1 98.56 213 VAL A CA 1
ATOM 1716 C C . VAL A 1 213 ? -8.922 0.202 -1.562 1 98.56 213 VAL A C 1
ATOM 1718 O O . VAL A 1 213 ? -8.508 -0.164 -0.461 1 98.56 213 VAL A O 1
ATOM 1721 N N . LYS A 1 214 ? -8.242 1.018 -2.322 1 98.19 214 LYS A N 1
ATOM 1722 C CA . LYS A 1 214 ? -6.879 1.438 -2.018 1 98.19 214 LYS A CA 1
ATOM 1723 C C . LYS A 1 214 ? -6.848 2.377 -0.815 1 98.19 214 LYS A C 1
ATOM 1725 O O . LYS A 1 214 ? -5.836 2.469 -0.118 1 98.19 214 LYS A O 1
ATOM 1730 N N . GLU A 1 215 ? -7.945 3.029 -0.582 1 98.06 215 GLU A N 1
ATOM 1731 C CA . GLU A 1 215 ? -8.047 3.916 0.575 1 98.06 215 GLU A CA 1
ATOM 1732 C C . GLU A 1 215 ? -8.242 3.121 1.862 1 98.06 215 GLU A C 1
ATOM 1734 O O . GLU A 1 215 ? -7.672 3.461 2.902 1 98.06 215 GLU A O 1
ATOM 1739 N N . LEU A 1 216 ? -9.008 2.066 1.794 1 98.25 216 LEU A N 1
ATOM 1740 C CA . LEU A 1 216 ? -9.461 1.388 3.006 1 98.25 216 LEU A CA 1
ATOM 1741 C C . LEU A 1 216 ? -8.5 0.261 3.381 1 98.25 216 LEU A C 1
ATOM 1743 O O . LEU A 1 216 ? -8.562 -0.26 4.496 1 98.25 216 LEU A O 1
ATOM 1747 N N . GLN A 1 217 ? -7.617 -0.117 2.428 1 98.19 217 GLN A N 1
ATOM 1748 C CA . GLN A 1 217 ? -6.707 -1.23 2.678 1 98.19 217 GLN A CA 1
ATOM 1749 C C . GLN A 1 217 ? -5.266 -0.844 2.359 1 98.19 217 GLN A C 1
ATOM 1751 O O . GLN A 1 217 ? -4.973 -0.356 1.267 1 98.19 217 GLN A O 1
ATOM 1756 N N . ALA A 1 218 ? -4.32 -1.146 3.227 1 95.94 218 ALA A N 1
ATOM 1757 C CA . ALA A 1 218 ? -2.922 -0.737 3.109 1 95.94 218 ALA A CA 1
ATOM 1758 C C . ALA A 1 218 ? -2.186 -1.59 2.08 1 95.94 218 ALA A C 1
ATOM 1760 O O . ALA A 1 218 ? -1.328 -1.089 1.35 1 95.94 218 ALA A O 1
ATOM 1761 N N . SER A 1 219 ? -2.438 -2.803 2.084 1 96.69 219 SER A N 1
ATOM 1762 C CA . SER A 1 219 ? -1.763 -3.77 1.224 1 96.69 219 SER A CA 1
ATOM 1763 C C . SER A 1 219 ? -2.752 -4.77 0.636 1 96.69 219 SER A C 1
ATOM 1765 O O . SER A 1 219 ? -3.004 -5.82 1.229 1 96.69 219 SER A O 1
ATOM 1767 N N . ILE A 1 220 ? -3.354 -4.406 -0.481 1 98.38 220 ILE A N 1
ATOM 1768 C CA . ILE A 1 220 ? -4.371 -5.223 -1.132 1 98.38 220 ILE A CA 1
ATOM 1769 C C . ILE A 1 220 ? -4.121 -5.262 -2.637 1 98.38 220 ILE A C 1
ATOM 1771 O O . ILE A 1 220 ? -3.641 -4.281 -3.217 1 98.38 220 ILE A O 1
ATOM 1775 N N . ASN A 1 221 ? -4.34 -6.367 -3.238 1 98.69 221 ASN A N 1
ATOM 1776 C CA . ASN A 1 221 ? -4.383 -6.457 -4.695 1 98.69 221 ASN A CA 1
ATOM 1777 C C . ASN A 1 221 ? -5.82 -6.488 -5.211 1 98.69 221 ASN A C 1
ATOM 1779 O O . ASN A 1 221 ? -6.676 -7.172 -4.637 1 98.69 221 ASN A O 1
ATOM 1783 N N . ILE A 1 222 ? -6.082 -5.715 -6.188 1 98.5 222 ILE A N 1
ATOM 1784 C CA . ILE A 1 222 ? -7.363 -5.715 -6.879 1 98.5 222 ILE A CA 1
ATOM 1785 C C . ILE A 1 222 ? -7.273 -6.586 -8.133 1 98.5 222 ILE A C 1
ATOM 1787 O O . ILE A 1 222 ? -6.453 -6.328 -9.016 1 98.5 222 ILE A O 1
ATOM 1791 N N . PHE A 1 223 ? -8.094 -7.59 -8.156 1 97.88 223 PHE A N 1
ATOM 1792 C CA . PHE A 1 223 ? -8.227 -8.414 -9.352 1 97.88 223 PHE A CA 1
ATOM 1793 C C . PHE A 1 223 ? -9.391 -7.949 -10.211 1 97.88 223 PHE A C 1
ATOM 1795 O O . PHE A 1 223 ? -10.484 -7.691 -9.703 1 97.88 223 PHE A O 1
ATOM 1802 N N . SER A 1 224 ? -9.172 -7.801 -11.484 1 94.12 224 SER A N 1
ATOM 1803 C CA . SER A 1 224 ? -10.18 -7.711 -12.539 1 94.12 224 SER A CA 1
ATOM 1804 C C . SER A 1 224 ? -9.57 -8.016 -13.906 1 94.12 224 SER A C 1
ATOM 1806 O O . SER A 1 224 ? -8.352 -8.133 -14.039 1 94.12 224 SER A O 1
ATOM 1808 N N . ASP A 1 225 ? -10.422 -8.055 -14.922 1 87.38 225 ASP A N 1
ATOM 1809 C CA . ASP A 1 225 ? -9.914 -8.266 -16.281 1 87.38 225 ASP A CA 1
ATOM 1810 C C . ASP A 1 225 ? -9.016 -7.105 -16.703 1 87.38 225 ASP A C 1
ATOM 1812 O O . ASP A 1 225 ? -8.148 -7.273 -17.562 1 87.38 225 ASP A O 1
ATOM 1816 N N . ALA A 1 226 ? -9.219 -5.961 -16.016 1 85.12 226 ALA A N 1
ATOM 1817 C CA . ALA A 1 226 ? -8.461 -4.773 -16.406 1 85.12 226 ALA A CA 1
ATOM 1818 C C . ALA A 1 226 ? -7.527 -4.324 -15.289 1 85.12 226 ALA A C 1
ATOM 1820 O O . ALA A 1 226 ? -6.945 -3.236 -15.359 1 85.12 226 ALA A O 1
ATOM 1821 N N . GLY A 1 227 ? -7.297 -5.242 -14.344 1 89.69 227 GLY A N 1
ATOM 1822 C CA . GLY A 1 227 ? -6.488 -4.848 -13.203 1 89.69 227 GLY A CA 1
ATOM 1823 C C . GLY A 1 227 ? -7.27 -4.059 -12.164 1 89.69 227 GLY A C 1
ATOM 1824 O O . GLY A 1 227 ? -8.445 -4.332 -11.922 1 89.69 227 GLY A O 1
ATOM 1825 N N . PRO A 1 228 ? -6.5 -3.27 -11.414 1 95.19 228 PRO A N 1
ATOM 1826 C CA . PRO A 1 228 ? -5.215 -2.68 -11.797 1 95.19 228 PRO A CA 1
ATOM 1827 C C . PRO A 1 228 ? -4.02 -3.463 -11.266 1 95.19 228 PRO A C 1
ATOM 1829 O O . PRO A 1 228 ? -2.871 -3.131 -11.57 1 95.19 228 PRO A O 1
ATOM 1832 N N . ASP A 1 229 ? -4.18 -4.492 -10.383 1 98.12 229 ASP A N 1
ATOM 1833 C CA . ASP A 1 229 ? -3.018 -5.102 -9.742 1 98.12 229 ASP A CA 1
ATOM 1834 C C . ASP A 1 229 ? -2.764 -6.508 -10.281 1 98.12 229 ASP A C 1
ATOM 1836 O O . ASP A 1 229 ? -1.613 -6.93 -10.406 1 98.12 229 ASP A O 1
ATOM 1840 N N . VAL A 1 230 ? -3.826 -7.262 -10.5 1 98 230 VAL A N 1
ATOM 1841 C CA . VAL A 1 230 ? -3.773 -8.633 -11 1 98 230 VAL A CA 1
ATOM 1842 C C . VAL A 1 230 ? -4.801 -8.82 -12.109 1 98 230 VAL A C 1
ATOM 1844 O O . VAL A 1 230 ? -5.922 -8.32 -12.023 1 98 230 VAL A O 1
ATOM 1847 N N . ARG A 1 231 ? -4.414 -9.547 -13.148 1 96.56 231 ARG A N 1
ATOM 1848 C CA . ARG A 1 231 ? -5.348 -9.742 -14.258 1 96.56 231 ARG A CA 1
ATOM 1849 C C . ARG A 1 231 ? -5.746 -11.203 -14.383 1 96.56 231 ARG A C 1
ATOM 1851 O O . ARG A 1 231 ? -5.059 -12.086 -13.875 1 96.56 231 ARG A O 1
ATOM 1858 N N . TRP A 1 232 ? -6.84 -11.398 -15.102 1 96.12 232 TRP A N 1
ATOM 1859 C CA . TRP A 1 232 ? -7.285 -12.734 -15.484 1 96.12 232 TRP A CA 1
ATOM 1860 C C . TRP A 1 232 ? -6.398 -13.312 -16.578 1 96.12 232 TRP A C 1
ATOM 1862 O O . TRP A 1 232 ? -5.98 -12.594 -17.5 1 96.12 232 TRP A O 1
ATOM 1872 N N . VAL A 1 233 ? -6.137 -14.539 -16.547 1 96.38 233 VAL A N 1
ATOM 1873 C CA . VAL A 1 233 ? -5.246 -15.18 -17.516 1 96.38 233 VAL A CA 1
ATOM 1874 C C . VAL A 1 233 ? -5.961 -15.336 -18.859 1 96.38 233 VAL A C 1
ATOM 1876 O O . VAL A 1 233 ? -5.316 -15.555 -19.875 1 96.38 233 VAL A O 1
ATOM 1879 N N . GLY A 1 234 ? -7.254 -15.281 -18.891 1 93.69 234 GLY A N 1
ATOM 1880 C CA . GLY A 1 234 ? -7.984 -15.336 -20.141 1 93.69 234 GLY A CA 1
ATOM 1881 C C . GLY A 1 234 ? -8.75 -16.625 -20.328 1 93.69 234 GLY A C 1
ATOM 1882 O O . GLY A 1 234 ? -9.352 -16.859 -21.391 1 93.69 234 GLY A O 1
ATOM 1883 N N . ASN A 1 235 ? -8.656 -17.516 -19.375 1 93.94 235 ASN A N 1
ATOM 1884 C CA . ASN A 1 235 ? -9.43 -18.75 -19.344 1 93.94 235 ASN A CA 1
ATOM 1885 C C . ASN A 1 235 ? -9.648 -19.25 -17.922 1 93.94 235 ASN A C 1
ATOM 1887 O O . ASN A 1 235 ? -9.094 -18.688 -16.969 1 93.94 235 ASN A O 1
ATOM 1891 N N . GLU A 1 236 ? -10.438 -20.281 -17.766 1 95.31 236 GLU A N 1
ATOM 1892 C CA . GLU A 1 236 ? -10.742 -20.812 -16.438 1 95.31 236 GLU A CA 1
ATOM 1893 C C . GLU A 1 236 ? -10.234 -22.25 -16.297 1 95.31 236 GLU A C 1
ATOM 1895 O O . GLU A 1 236 ? -10.805 -23.047 -15.555 1 95.31 236 GLU A O 1
ATOM 1900 N N . ASN A 1 237 ? -9.195 -22.562 -17.172 1 95.56 237 ASN A N 1
ATOM 1901 C CA . ASN A 1 237 ? -8.602 -23.906 -17.141 1 95.56 237 ASN A CA 1
ATOM 1902 C C . ASN A 1 237 ? -7.289 -23.906 -16.359 1 95.56 237 ASN A C 1
ATOM 1904 O O . ASN A 1 237 ? -6.66 -24.969 -16.203 1 95.56 237 ASN A O 1
ATOM 1908 N N . GLY A 1 238 ? -6.949 -22.75 -15.898 1 95.94 238 GLY A N 1
ATOM 1909 C CA . GLY A 1 238 ? -5.766 -22.656 -15.055 1 95.94 238 GLY A CA 1
ATOM 1910 C C . GLY A 1 238 ? -4.469 -22.641 -15.844 1 95.94 238 GLY A C 1
ATOM 1911 O O . GLY A 1 238 ? -3.416 -23.016 -15.32 1 95.94 238 GLY A O 1
ATOM 1912 N N . PHE A 1 239 ? -4.559 -22.172 -17.203 1 93.81 239 PHE A N 1
ATOM 1913 C CA . PHE A 1 239 ? -3.383 -22.297 -18.062 1 93.81 239 PHE A CA 1
ATOM 1914 C C . PHE A 1 239 ? -2.969 -20.938 -18.594 1 93.81 239 PHE A C 1
ATOM 1916 O O . PHE A 1 239 ? -3.807 -20.172 -19.078 1 93.81 239 PHE A O 1
ATOM 1923 N N . ALA A 1 240 ? -1.714 -20.656 -18.484 1 96.62 240 ALA A N 1
ATOM 1924 C CA . ALA A 1 240 ? -1.105 -19.547 -19.203 1 96.62 240 ALA A CA 1
ATOM 1925 C C . ALA A 1 240 ? -0.437 -20.031 -20.484 1 96.62 240 ALA A C 1
ATOM 1927 O O . ALA A 1 240 ? -0.104 -21.219 -20.609 1 96.62 240 ALA A O 1
ATOM 1928 N N . GLY A 1 241 ? -0.26 -19.141 -21.391 1 93.69 241 GLY A N 1
ATOM 1929 C CA . GLY A 1 241 ? 0.506 -19.453 -22.594 1 93.69 241 GLY A CA 1
ATOM 1930 C C . GLY A 1 241 ? 1.978 -19.703 -22.312 1 93.69 241 GLY A C 1
ATOM 1931 O O . GLY A 1 241 ? 2.449 -19.453 -21.188 1 93.69 241 GLY A O 1
ATOM 1932 N N . ASP A 1 242 ? 2.6 -20.25 -23.391 1 94.38 242 ASP A N 1
ATOM 1933 C CA . ASP A 1 242 ? 4.031 -20.5 -23.25 1 94.38 242 ASP A CA 1
ATOM 1934 C C . ASP A 1 242 ? 4.781 -19.203 -22.922 1 94.38 242 ASP A C 1
ATOM 1936 O O . ASP A 1 242 ? 5.789 -19.234 -22.219 1 94.38 242 ASP A O 1
ATOM 1940 N N . SER A 1 243 ? 4.281 -18.188 -23.5 1 97.12 243 SER A N 1
ATOM 1941 C CA . SER A 1 243 ? 4.738 -16.859 -23.125 1 97.12 243 SER A CA 1
ATOM 1942 C C . SER A 1 243 ? 3.701 -16.125 -22.266 1 97.12 243 SER A C 1
ATOM 1944 O O . SER A 1 243 ? 2.537 -16.016 -22.656 1 97.12 243 SER A O 1
ATOM 1946 N N . CYS A 1 244 ? 4.105 -15.703 -21.141 1 98.25 244 CYS A N 1
ATOM 1947 C CA . CYS A 1 244 ? 3.219 -14.93 -20.266 1 98.25 244 CYS A CA 1
ATOM 1948 C C . CYS A 1 244 ? 3.986 -13.852 -19.516 1 98.25 244 CYS A C 1
ATOM 1950 O O . CYS A 1 244 ? 4.715 -14.141 -18.578 1 98.25 244 CYS A O 1
ATOM 1952 N N . TRP A 1 245 ? 3.844 -12.68 -20 1 98.5 245 TRP A N 1
ATOM 1953 C CA . TRP A 1 245 ? 4.492 -11.523 -19.391 1 98.5 245 TRP A CA 1
ATOM 1954 C C . TRP A 1 245 ? 3.664 -10.977 -18.234 1 98.5 245 TRP A C 1
ATOM 1956 O O . TRP A 1 245 ? 2.434 -10.961 -18.297 1 98.5 245 TRP A O 1
ATOM 1966 N N . SER A 1 246 ? 4.375 -10.484 -17.203 1 98.38 246 SER A N 1
ATOM 1967 C CA . SER A 1 246 ? 3.693 -9.742 -16.156 1 98.38 246 SER A CA 1
ATOM 1968 C C . SER A 1 246 ? 3.312 -8.344 -16.609 1 98.38 246 SER A C 1
ATOM 1970 O O . SER A 1 246 ? 2.453 -7.695 -16.016 1 98.38 246 SER A O 1
ATOM 1972 N N . THR A 1 247 ? 3.939 -7.832 -17.625 1 98.06 247 THR A N 1
ATOM 1973 C CA . THR A 1 247 ? 3.695 -6.484 -18.141 1 98.06 247 THR A CA 1
ATOM 1974 C C . THR A 1 247 ? 2.611 -6.5 -19.203 1 98.06 247 THR A C 1
ATOM 1976 O O . THR A 1 247 ? 2.531 -7.434 -20 1 98.06 247 THR A O 1
ATOM 1979 N N . ILE A 1 248 ? 1.854 -5.48 -19.203 1 97.06 248 ILE A N 1
ATOM 1980 C CA . ILE A 1 248 ? 0.762 -5.328 -20.156 1 97.06 248 ILE A CA 1
ATOM 1981 C C . ILE A 1 248 ? 0.324 -3.867 -20.203 1 97.06 248 ILE A C 1
ATOM 1983 O O . ILE A 1 248 ? 0.79 -3.043 -19.422 1 97.06 248 ILE A O 1
ATOM 1987 N N . ASN A 1 249 ? -0.415 -3.469 -21.234 1 95.88 249 ASN A N 1
ATOM 1988 C CA . ASN A 1 249 ? -1.005 -2.137 -21.281 1 95.88 249 ASN A CA 1
ATOM 1989 C C . ASN A 1 249 ? -2.459 -2.145 -20.828 1 95.88 249 ASN A C 1
ATOM 1991 O O . ASN A 1 249 ? -3.346 -2.588 -21.562 1 95.88 249 ASN A O 1
ATOM 1995 N N . ARG A 1 250 ? -2.715 -1.561 -19.719 1 91.19 250 ARG A N 1
ATOM 1996 C CA . ARG A 1 250 ? -4.066 -1.537 -19.156 1 91.19 250 ARG A CA 1
ATOM 1997 C C . ARG A 1 250 ? -5.016 -0.766 -20.062 1 91.19 250 ARG A C 1
ATOM 1999 O O . ARG A 1 250 ? -6.215 -1.054 -20.109 1 91.19 250 ARG A O 1
ATOM 2006 N N . THR A 1 251 ? -4.504 0.243 -20.75 1 86.94 251 THR A N 1
ATOM 2007 C CA . THR A 1 251 ? -5.309 1.069 -21.641 1 86.94 251 THR A CA 1
ATOM 2008 C C . THR A 1 251 ? -5.957 0.219 -22.719 1 86.94 251 THR A C 1
ATOM 2010 O O . THR A 1 251 ? -6.922 0.646 -23.359 1 86.94 251 THR A O 1
ATOM 2013 N N . SER A 1 252 ? -5.445 -0.973 -22.844 1 83.94 252 SER A N 1
ATOM 2014 C CA . SER A 1 252 ? -5.969 -1.87 -23.875 1 83.94 252 SER A CA 1
ATOM 2015 C C . SER A 1 252 ? -6.93 -2.891 -23.266 1 83.94 252 SER A C 1
ATOM 2017 O O . SER A 1 252 ? -7.422 -3.775 -23.969 1 83.94 252 SER A O 1
ATOM 2019 N N . LEU A 1 253 ? -7.191 -2.686 -22.016 1 81.56 253 LEU A N 1
ATOM 2020 C CA . LEU A 1 253 ? -8.008 -3.676 -21.312 1 81.56 253 LEU A CA 1
ATOM 2021 C C . LEU A 1 253 ? -9.359 -3.09 -20.922 1 81.56 253 LEU A C 1
ATOM 2023 O O . LEU A 1 253 ? -9.492 -1.874 -20.781 1 81.56 253 LEU A O 1
ATOM 2027 N N . SER A 1 254 ? -10.336 -3.951 -20.922 1 79.06 254 SER A N 1
ATOM 2028 C CA . SER A 1 254 ? -11.648 -3.613 -20.391 1 79.06 254 SER A CA 1
ATOM 2029 C C . SER A 1 254 ? -12.297 -4.816 -19.719 1 79.06 254 SER A C 1
ATOM 2031 O O . SER A 1 254 ? -12.172 -5.945 -20.203 1 79.06 254 SER A O 1
ATOM 2033 N N . ILE A 1 255 ? -12.914 -4.621 -18.688 1 79.31 255 ILE A N 1
ATOM 2034 C CA . ILE A 1 255 ? -13.547 -5.684 -17.922 1 79.31 255 ILE A CA 1
ATOM 2035 C C . ILE A 1 255 ? -14.711 -6.277 -18.703 1 79.31 255 ILE A C 1
ATOM 2037 O O . ILE A 1 255 ? -15.531 -5.543 -19.266 1 79.31 255 ILE A O 1
ATOM 2041 N N . GLY A 1 256 ? -14.711 -7.625 -18.781 1 75.25 256 GLY A N 1
ATOM 2042 C CA . GLY A 1 256 ? -15.805 -8.336 -19.438 1 75.25 256 GLY A CA 1
ATOM 2043 C C . GLY A 1 256 ? -15.641 -8.422 -20.938 1 75.25 256 GLY A C 1
ATOM 2044 O O . GLY A 1 256 ? -16.531 -8.922 -21.641 1 75.25 256 GLY A O 1
ATOM 2045 N N . ASN A 1 257 ? -14.461 -7.934 -21.5 1 73.31 257 ASN A N 1
ATOM 2046 C CA . ASN A 1 257 ? -14.211 -7.926 -22.938 1 73.31 257 ASN A CA 1
ATOM 2047 C C . ASN A 1 257 ? -13.586 -9.234 -23.406 1 73.31 257 ASN A C 1
ATOM 2049 O O . ASN A 1 257 ? -12.383 -9.445 -23.25 1 73.31 257 ASN A O 1
ATOM 2053 N N . GLY A 1 258 ? -14.359 -10.117 -24.016 1 74.06 258 GLY A N 1
ATOM 2054 C CA . GLY A 1 258 ? -13.914 -11.43 -24.453 1 74.06 258 GLY A CA 1
ATOM 2055 C C . GLY A 1 258 ? -12.953 -11.375 -25.625 1 74.06 258 GLY A C 1
ATOM 2056 O O . GLY A 1 258 ? -12.305 -12.375 -25.953 1 74.06 258 GLY A O 1
ATOM 2057 N N . SER A 1 259 ? -12.727 -10.211 -26.266 1 75.75 259 SER A N 1
ATOM 2058 C CA . SER A 1 259 ? -11.922 -10.102 -27.469 1 75.75 259 SER A CA 1
ATOM 2059 C C . SER A 1 259 ? -10.438 -9.945 -27.141 1 75.75 259 SER A C 1
ATOM 2061 O O . SER A 1 259 ? -9.586 -10.039 -28.016 1 75.75 259 SER A O 1
ATOM 2063 N N . ILE A 1 260 ? -10.156 -9.859 -25.875 1 83.94 260 ILE A N 1
ATOM 2064 C CA . ILE A 1 260 ? -8.773 -9.555 -25.516 1 83.94 260 ILE A CA 1
ATOM 2065 C C . ILE A 1 260 ? -8.156 -10.734 -24.766 1 83.94 260 ILE A C 1
ATOM 2067 O O . ILE A 1 260 ? -7.117 -10.594 -24.125 1 83.94 260 ILE A O 1
ATOM 2071 N N . VAL A 1 261 ? -8.68 -11.867 -24.906 1 87.44 261 VAL A N 1
ATOM 2072 C CA . VAL A 1 261 ? -8.297 -13.023 -24.109 1 87.44 261 VAL A CA 1
ATOM 2073 C C . VAL A 1 261 ? -6.867 -13.438 -24.438 1 87.44 261 VAL A C 1
ATOM 2075 O O . VAL A 1 261 ? -6.094 -13.789 -23.547 1 87.44 261 VAL A O 1
ATOM 2078 N N . ASP A 1 262 ? -6.508 -13.438 -25.672 1 89.94 262 ASP A N 1
ATOM 2079 C CA . ASP A 1 262 ? -5.145 -13.805 -26.047 1 89.94 262 ASP A CA 1
ATOM 2080 C C . ASP A 1 262 ? -4.133 -12.82 -25.469 1 89.94 262 ASP A C 1
ATOM 2082 O O . ASP A 1 262 ? -3.059 -13.219 -25.016 1 89.94 262 ASP A O 1
ATOM 2086 N N . TYR A 1 263 ? -4.531 -11.57 -25.516 1 92.75 263 TYR A N 1
ATOM 2087 C CA . TYR A 1 263 ? -3.68 -10.516 -24.969 1 92.75 263 TYR A CA 1
ATOM 2088 C C . TYR A 1 263 ? -3.533 -10.672 -23.453 1 92.75 263 TYR A C 1
ATOM 2090 O O . TYR A 1 263 ? -2.434 -10.531 -22.922 1 92.75 263 TYR A O 1
ATOM 2098 N N . LEU A 1 264 ? -4.594 -11.047 -22.797 1 93.19 264 LEU A N 1
ATOM 2099 C CA . LEU A 1 264 ? -4.574 -11.32 -21.359 1 93.19 264 LEU A CA 1
ATOM 2100 C C . LEU A 1 264 ? -3.674 -12.508 -21.047 1 93.19 264 LEU A C 1
ATOM 2102 O O . LEU A 1 264 ? -2.957 -12.508 -20.047 1 93.19 264 LEU A O 1
ATOM 2106 N N . ASN A 1 265 ? -3.686 -13.445 -21.922 1 95.62 265 ASN A N 1
ATOM 2107 C CA . ASN A 1 265 ? -2.947 -14.688 -21.703 1 95.62 265 ASN A CA 1
ATOM 2108 C C . ASN A 1 265 ? -1.443 -14.469 -21.859 1 95.62 265 ASN A C 1
ATOM 2110 O O . ASN A 1 265 ? -0.66 -15.008 -21.062 1 95.62 265 ASN A O 1
ATOM 2114 N N . THR A 1 266 ? -1.017 -13.672 -22.75 1 95.62 266 THR A N 1
ATOM 2115 C CA . THR A 1 266 ? 0.395 -13.562 -23.094 1 95.62 266 THR A CA 1
ATOM 2116 C C . THR A 1 266 ? 1.044 -12.383 -22.375 1 95.62 266 THR A C 1
ATOM 2118 O O . THR A 1 266 ? 2.248 -12.398 -22.109 1 95.62 266 THR A O 1
ATOM 2121 N N . GLY A 1 267 ? 0.185 -11.359 -22.109 1 95.69 267 GLY A N 1
ATOM 2122 C CA . GLY A 1 267 ? 0.805 -10.109 -21.719 1 95.69 267 GLY A CA 1
ATOM 2123 C C . GLY A 1 267 ? 1.555 -9.422 -22.844 1 95.69 267 GLY A C 1
ATOM 2124 O O . GLY A 1 267 ? 1.304 -9.695 -24.016 1 95.69 267 GLY A O 1
ATOM 2125 N N . ASP A 1 268 ? 2.416 -8.43 -22.469 1 95.81 268 ASP A N 1
ATOM 2126 C CA . ASP A 1 268 ? 3.086 -7.594 -23.453 1 95.81 268 ASP A CA 1
ATOM 2127 C C . ASP A 1 268 ? 4.48 -7.191 -22.984 1 95.81 268 ASP A C 1
ATOM 2129 O O . ASP A 1 268 ? 4.625 -6.516 -21.969 1 95.81 268 ASP A O 1
ATOM 2133 N N . PRO A 1 269 ? 5.504 -7.676 -23.688 1 95.62 269 PRO A N 1
ATOM 2134 C CA . PRO A 1 269 ? 6.859 -7.301 -23.281 1 95.62 269 PRO A CA 1
ATOM 2135 C C . PRO A 1 269 ? 7.078 -5.789 -23.266 1 95.62 269 PRO A C 1
ATOM 2137 O O . PRO A 1 269 ? 7.996 -5.293 -22.609 1 95.62 269 PRO A O 1
ATOM 2140 N N . GLU A 1 270 ? 6.273 -5.062 -23.984 1 96.38 270 GLU A N 1
ATOM 2141 C CA . GLU A 1 270 ? 6.387 -3.609 -24.047 1 96.38 270 GLU A CA 1
ATOM 2142 C C . GLU A 1 270 ? 5.316 -2.939 -23.188 1 96.38 270 GLU A C 1
ATOM 2144 O O . GLU A 1 270 ? 5.098 -1.73 -23.281 1 96.38 270 GLU A O 1
ATOM 2149 N N . GLY A 1 271 ? 4.656 -3.793 -22.438 1 97 271 GLY A N 1
ATOM 2150 C CA . GLY A 1 271 ? 3.615 -3.26 -21.562 1 97 271 GLY A CA 1
ATOM 2151 C C . GLY A 1 271 ? 4.129 -2.223 -20.594 1 97 271 GLY A C 1
ATOM 2152 O O . GLY A 1 271 ? 5.246 -2.34 -20.078 1 97 271 GLY A O 1
ATOM 2153 N N . THR A 1 272 ? 3.258 -1.25 -20.25 1 97 272 THR A N 1
ATOM 2154 C CA . THR A 1 272 ? 3.668 -0.157 -19.375 1 97 272 THR A CA 1
ATOM 2155 C C . THR A 1 272 ? 3.092 -0.343 -17.984 1 97 272 THR A C 1
ATOM 2157 O O . THR A 1 272 ? 3.318 0.485 -17.094 1 97 272 THR A O 1
ATOM 2160 N N . ASP A 1 273 ? 2.359 -1.357 -17.766 1 97.62 273 ASP A N 1
ATOM 2161 C CA . ASP A 1 273 ? 1.771 -1.659 -16.469 1 97.62 273 ASP A CA 1
ATOM 2162 C C . ASP A 1 273 ? 2.219 -3.031 -15.969 1 97.62 273 ASP A C 1
ATOM 2164 O O . ASP A 1 273 ? 2.258 -3.994 -16.734 1 97.62 273 ASP A O 1
ATOM 2168 N N . TRP A 1 274 ? 2.676 -3.129 -14.711 1 98.31 274 TRP A N 1
ATOM 2169 C CA . TRP A 1 274 ? 2.893 -4.43 -14.086 1 98.31 274 TRP A CA 1
ATOM 2170 C C . TRP A 1 274 ? 1.572 -5.043 -13.633 1 98.31 274 TRP A C 1
ATOM 2172 O O . TRP A 1 274 ? 0.972 -4.59 -12.656 1 98.31 274 TRP A O 1
ATOM 2182 N N . LEU A 1 275 ? 1.112 -6.023 -14.312 1 98 275 LEU A N 1
ATOM 2183 C CA . LEU A 1 275 ? -0.199 -6.633 -14.125 1 98 275 LEU A CA 1
ATOM 2184 C C . LEU A 1 275 ? -0.139 -8.141 -14.367 1 98 275 LEU A C 1
ATOM 2186 O O . LEU A 1 275 ? -0.657 -8.625 -15.375 1 98 275 LEU A O 1
ATOM 2190 N N . PRO A 1 276 ? 0.449 -8.875 -13.398 1 98.19 276 PRO A N 1
ATOM 2191 C CA . PRO A 1 276 ? 0.651 -10.312 -13.586 1 98.19 276 PRO A CA 1
ATOM 2192 C C . PRO A 1 276 ? -0.662 -11.086 -13.648 1 98.19 276 PRO A C 1
ATOM 2194 O O . PRO A 1 276 ? -1.699 -10.594 -13.203 1 98.19 276 PRO A O 1
ATOM 2197 N N . ALA A 1 277 ? -0.592 -12.258 -14.195 1 97.88 277 ALA A N 1
ATOM 2198 C CA . ALA A 1 277 ? -1.798 -13.031 -14.484 1 97.88 277 ALA A CA 1
ATOM 2199 C C . ALA A 1 277 ? -2.102 -14.008 -13.352 1 97.88 277 ALA A C 1
ATOM 2201 O O . ALA A 1 277 ? -1.19 -14.633 -12.805 1 97.88 277 ALA A O 1
ATOM 2202 N N . GLU A 1 278 ? -3.328 -14.094 -13.039 1 98.19 278 GLU A N 1
ATOM 2203 C CA . GLU A 1 278 ? -3.881 -15.102 -12.141 1 98.19 278 GLU A CA 1
ATOM 2204 C C . GLU A 1 278 ? -4.609 -16.203 -12.914 1 98.19 278 GLU A C 1
ATOM 2206 O O . GLU A 1 278 ? -5.484 -15.906 -13.734 1 98.19 278 GLU A O 1
ATOM 2211 N N . CYS A 1 279 ? -4.215 -17.422 -12.688 1 98.19 279 CYS A N 1
ATOM 2212 C CA . CYS A 1 279 ? -4.824 -18.578 -13.328 1 98.19 279 CYS A CA 1
ATOM 2213 C C . CYS A 1 279 ? -5.855 -19.234 -12.414 1 98.19 279 CYS A C 1
ATOM 2215 O O . CYS A 1 279 ? -5.492 -19.906 -11.445 1 98.19 279 CYS A O 1
ATOM 2217 N N . ASP A 1 280 ? -7.094 -19.062 -12.719 1 97.88 280 ASP A N 1
ATOM 2218 C CA . ASP A 1 280 ? -8.125 -19.656 -11.875 1 97.88 280 ASP A CA 1
ATOM 2219 C C . ASP A 1 280 ? -8.641 -20.969 -12.469 1 97.88 280 ASP A C 1
ATOM 2221 O O . ASP A 1 280 ? -8.766 -21.094 -13.688 1 97.88 280 ASP A O 1
ATOM 2225 N N . VAL A 1 281 ? -8.875 -21.891 -11.625 1 98.5 281 VAL A N 1
ATOM 2226 C CA . VAL A 1 281 ? -9.438 -23.188 -12 1 98.5 281 VAL A CA 1
ATOM 2227 C C . VAL A 1 281 ? -10.07 -23.844 -10.773 1 98.5 281 VAL A C 1
ATOM 2229 O O . VAL A 1 281 ? -9.68 -23.562 -9.641 1 98.5 281 VAL A O 1
ATOM 2232 N N . SER A 1 282 ? -11.062 -24.656 -11.008 1 98.56 282 SER A N 1
ATOM 2233 C CA . SER A 1 282 ? -11.703 -25.375 -9.914 1 98.56 282 SER A CA 1
ATOM 2234 C C . SER A 1 282 ? -11.156 -26.797 -9.797 1 98.56 282 SER A C 1
ATOM 2236 O O . SER A 1 282 ? -10.852 -27.438 -10.805 1 98.56 282 SER A O 1
ATOM 2238 N N . ILE A 1 283 ? -11.023 -27.281 -8.562 1 98.44 283 ILE A N 1
ATOM 2239 C CA . ILE A 1 283 ? -10.562 -28.641 -8.32 1 98.44 283 ILE A CA 1
ATOM 2240 C C . ILE A 1 283 ? -11.578 -29.641 -8.883 1 98.44 283 ILE A C 1
ATOM 2242 O O . ILE A 1 283 ? -11.227 -30.766 -9.211 1 98.44 283 ILE A O 1
ATOM 2246 N N . ARG A 1 284 ? -12.805 -29.219 -8.977 1 98.06 284 ARG A N 1
ATOM 2247 C CA . ARG A 1 284 ? -13.906 -29.953 -9.594 1 98.06 284 ARG A CA 1
ATOM 2248 C C . ARG A 1 284 ? -14.273 -29.359 -10.953 1 98.06 284 ARG A C 1
ATOM 2250 O O . ARG A 1 284 ? -13.516 -28.562 -11.508 1 98.06 284 ARG A O 1
ATOM 2257 N N . ARG A 1 285 ? -15.328 -29.891 -11.539 1 96.81 285 ARG A N 1
ATOM 2258 C CA . ARG A 1 285 ? -15.789 -29.328 -12.805 1 96.81 285 ARG A CA 1
ATOM 2259 C C . ARG A 1 285 ? -16.406 -27.953 -12.594 1 96.81 285 ARG A C 1
ATOM 2261 O O . ARG A 1 285 ? -16.047 -27 -13.297 1 96.81 285 ARG A O 1
ATOM 2268 N N . GLY A 1 286 ? -17.266 -27.828 -11.664 1 97.5 286 GLY A N 1
ATOM 2269 C CA . GLY A 1 286 ? -17.938 -26.562 -11.398 1 97.5 286 GLY A CA 1
ATOM 2270 C C . GLY A 1 286 ? -17.25 -25.719 -10.352 1 97.5 286 GLY A C 1
ATOM 2271 O O . GLY A 1 286 ? -16.312 -26.188 -9.695 1 97.5 286 GLY A O 1
ATOM 2272 N N . TRP A 1 287 ? -17.672 -24.469 -10.25 1 98.38 287 TRP A N 1
ATOM 2273 C CA . TRP A 1 287 ? -17.156 -23.547 -9.242 1 98.38 287 TRP A CA 1
ATOM 2274 C C . TRP A 1 287 ? -17.781 -23.812 -7.883 1 98.38 287 TRP A C 1
ATOM 2276 O O . TRP A 1 287 ? -17.094 -23.734 -6.855 1 98.38 287 TRP A O 1
ATOM 2286 N N . PHE A 1 288 ? -19.047 -24.156 -7.883 1 98.75 288 PHE A N 1
ATOM 2287 C CA . PHE A 1 288 ? -19.734 -24.547 -6.656 1 98.75 288 PHE A CA 1
ATOM 2288 C C . PHE A 1 288 ? -19.703 -26.062 -6.488 1 98.75 288 PHE A C 1
ATOM 2290 O O . PHE A 1 288 ? -19.375 -26.797 -7.422 1 98.75 288 PHE A O 1
ATOM 2297 N N . TRP A 1 289 ? -20.016 -26.516 -5.27 1 98.44 289 TRP A N 1
ATOM 2298 C CA . TRP A 1 289 ? -20.031 -27.938 -4.957 1 98.44 289 TRP A CA 1
ATOM 2299 C C . TRP A 1 289 ? -21.281 -28.609 -5.508 1 98.44 289 TRP A C 1
ATOM 2301 O O . TRP A 1 289 ? -22.391 -28.125 -5.312 1 98.44 289 TRP A O 1
ATOM 2311 N N . HIS A 1 290 ? -21.062 -29.641 -6.223 1 97.94 290 HIS A N 1
ATOM 2312 C CA . HIS A 1 290 ? -22.094 -30.562 -6.699 1 97.94 290 HIS A CA 1
ATOM 2313 C C . HIS A 1 290 ? -21.812 -31.984 -6.246 1 97.94 290 HIS A C 1
ATOM 2315 O O . HIS A 1 290 ? -20.703 -32.5 -6.426 1 97.94 290 HIS A O 1
ATOM 2321 N N . LYS A 1 291 ? -22.844 -32.594 -5.738 1 96.69 291 LYS A N 1
ATOM 2322 C CA . LYS A 1 291 ? -22.703 -33.969 -5.23 1 96.69 291 LYS A CA 1
ATOM 2323 C C . LYS A 1 291 ? -22.219 -34.906 -6.32 1 96.69 291 LYS A C 1
ATOM 2325 O O . LYS A 1 291 ? -21.453 -35.844 -6.047 1 96.69 291 LYS A O 1
ATOM 2330 N N . SER A 1 292 ? -22.547 -34.625 -7.512 1 97.31 292 SER A N 1
ATOM 2331 C CA . SER A 1 292 ? -22.266 -35.531 -8.633 1 97.31 292 SER A CA 1
ATOM 2332 C C . SER A 1 292 ? -20.812 -35.375 -9.094 1 97.31 292 SER A C 1
ATOM 2334 O O . SER A 1 292 ? -20.344 -36.156 -9.93 1 97.31 292 SER A O 1
ATOM 2336 N N . GLU A 1 293 ? -20.125 -34.438 -8.594 1 97.88 293 GLU A N 1
ATOM 2337 C CA . GLU A 1 293 ? -18.766 -34.156 -9.078 1 97.88 293 GLU A CA 1
ATOM 2338 C C . GLU A 1 293 ? -17.719 -34.688 -8.102 1 97.88 293 GLU A C 1
ATOM 2340 O O . GLU A 1 293 ? -18.016 -34.938 -6.934 1 97.88 293 GLU A O 1
ATOM 2345 N N . SER A 1 294 ? -16.562 -34.875 -8.617 1 97.88 294 SER A N 1
ATOM 2346 C CA . SER A 1 294 ? -15.383 -35.281 -7.867 1 97.88 294 SER A CA 1
ATOM 2347 C C . SER A 1 294 ? -14.172 -34.469 -8.25 1 97.88 294 SER A C 1
ATOM 2349 O O . SER A 1 294 ? -14.172 -33.781 -9.289 1 97.88 294 SER A O 1
ATOM 2351 N N . PRO A 1 295 ? -13.195 -34.406 -7.352 1 98.44 295 PRO A N 1
ATOM 2352 C CA . PRO A 1 295 ? -12.008 -33.594 -7.699 1 98.44 295 PRO A CA 1
ATOM 2353 C C . PRO A 1 295 ? -11.242 -34.188 -8.891 1 98.44 295 PRO A C 1
ATOM 2355 O O . PRO A 1 295 ? -11.273 -35.406 -9.117 1 98.44 295 PRO A O 1
ATOM 2358 N N . LYS A 1 296 ? -10.57 -33.375 -9.641 1 98.25 296 LYS A N 1
ATOM 2359 C CA . LYS A 1 296 ? -9.688 -33.75 -10.734 1 98.25 296 LYS A CA 1
ATOM 2360 C C . LYS A 1 296 ? -8.586 -34.688 -10.25 1 98.25 296 LYS A C 1
ATOM 2362 O O . LYS A 1 296 ? -8.242 -34.688 -9.07 1 98.25 296 LYS A O 1
ATOM 2367 N N . LYS A 1 297 ? -8.078 -35.406 -11.203 1 97.81 297 LYS A N 1
ATOM 2368 C CA . LYS A 1 297 ? -6.988 -36.312 -10.891 1 97.81 297 LYS A CA 1
ATOM 2369 C C . LYS A 1 297 ? -5.695 -35.562 -10.594 1 97.81 297 LYS A C 1
ATOM 2371 O O . LYS A 1 297 ? -5.496 -34.438 -11.078 1 97.81 297 LYS A O 1
ATOM 2376 N N . LEU A 1 298 ? -4.852 -36.25 -9.82 1 98 298 LEU A N 1
ATOM 2377 C CA . LEU A 1 298 ? -3.578 -35.656 -9.43 1 98 298 LEU A CA 1
ATOM 2378 C C . LEU A 1 298 ? -2.766 -35.25 -10.656 1 98 298 LEU A C 1
ATOM 2380 O O . LEU A 1 298 ? -2.162 -34.188 -10.68 1 98 298 LEU A O 1
ATOM 2384 N N . SER A 1 299 ? -2.736 -36.094 -11.656 1 97.12 299 SER A N 1
ATOM 2385 C CA . SER A 1 299 ? -1.963 -35.812 -12.867 1 97.12 299 SER A CA 1
ATOM 2386 C C . SER A 1 299 ? -2.42 -34.531 -13.531 1 97.12 299 SER A C 1
ATOM 2388 O O . SER A 1 299 ? -1.597 -33.75 -14.023 1 97.12 299 SER A O 1
ATOM 2390 N N . MET A 1 300 ? -3.693 -34.281 -13.516 1 97.38 300 MET A N 1
ATOM 2391 C CA . MET A 1 300 ? -4.242 -33.062 -14.102 1 97.38 300 MET A CA 1
ATOM 2392 C C . MET A 1 300 ? -3.854 -31.844 -13.273 1 97.38 300 MET A C 1
ATOM 2394 O O . MET A 1 300 ? -3.494 -30.812 -13.828 1 97.38 300 MET A O 1
ATOM 2398 N N . LEU A 1 301 ? -3.922 -32 -11.992 1 98 301 LEU A N 1
ATOM 2399 C CA . LEU A 1 301 ? -3.574 -30.906 -11.109 1 98 301 LEU A CA 1
ATOM 2400 C C . LEU A 1 301 ? -2.107 -30.531 -11.266 1 98 301 LEU A C 1
ATOM 2402 O O . LEU A 1 301 ? -1.768 -29.344 -11.266 1 98 301 LEU A O 1
ATOM 2406 N N . LEU A 1 302 ? -1.228 -31.453 -11.398 1 98 302 LEU A N 1
ATOM 2407 C CA . LEU A 1 302 ? 0.191 -31.188 -11.609 1 98 302 LEU A CA 1
ATOM 2408 C C . LEU A 1 302 ? 0.421 -30.5 -12.953 1 98 302 LEU A C 1
ATOM 2410 O O . LEU A 1 302 ? 1.239 -29.578 -13.055 1 98 302 LEU A O 1
ATOM 2414 N N . ASP A 1 303 ? -0.303 -31.016 -13.938 1 97.38 303 ASP A N 1
ATOM 2415 C CA . ASP A 1 303 ? -0.197 -30.391 -15.25 1 97.38 303 ASP A CA 1
ATOM 2416 C C . ASP A 1 303 ? -0.578 -28.906 -15.18 1 97.38 303 ASP A C 1
ATOM 2418 O O . ASP A 1 303 ? 0.099 -28.062 -15.758 1 97.38 303 ASP A O 1
ATOM 2422 N N . ILE A 1 304 ? -1.604 -28.609 -14.461 1 98.12 304 ILE A N 1
ATOM 2423 C CA . ILE A 1 304 ? -2.07 -27.25 -14.266 1 98.12 304 ILE A CA 1
ATOM 2424 C C . ILE A 1 304 ? -1.001 -26.438 -13.539 1 98.12 304 ILE A C 1
ATOM 2426 O O . ILE A 1 304 ? -0.721 -25.297 -13.906 1 98.12 304 ILE A O 1
ATOM 2430 N N . TYR A 1 305 ? -0.404 -26.984 -12.523 1 98.31 305 TYR A N 1
ATOM 2431 C CA . TYR A 1 305 ? 0.659 -26.312 -11.781 1 98.31 305 TYR A CA 1
ATOM 2432 C C . TYR A 1 305 ? 1.794 -25.906 -12.711 1 98.31 305 TYR A C 1
ATOM 2434 O O . TYR A 1 305 ? 2.254 -24.75 -12.664 1 98.31 305 TYR A O 1
ATOM 2442 N N . TYR A 1 306 ? 2.225 -26.766 -13.578 1 98.31 306 TYR A N 1
ATOM 2443 C CA . TYR A 1 306 ? 3.322 -26.5 -14.5 1 98.31 306 TYR A CA 1
ATOM 2444 C C . TYR A 1 306 ? 2.932 -25.438 -15.516 1 98.31 306 TYR A C 1
ATOM 2446 O O . TYR A 1 306 ? 3.781 -24.672 -15.977 1 98.31 306 TYR A O 1
ATOM 2454 N N . LYS A 1 307 ? 1.684 -25.344 -15.812 1 98.25 307 LYS A N 1
ATOM 2455 C CA . LYS A 1 307 ? 1.226 -24.438 -16.859 1 98.25 307 LYS A CA 1
ATOM 2456 C C . LYS A 1 307 ? 0.685 -23.141 -16.266 1 98.25 307 LYS A C 1
ATOM 2458 O O . LYS A 1 307 ? 0.075 -22.328 -16.969 1 98.25 307 LYS A O 1
ATOM 2463 N N . SER A 1 308 ? 0.753 -22.938 -14.984 1 98.44 308 SER A N 1
ATOM 2464 C CA . SER A 1 308 ? 0.393 -21.703 -14.297 1 98.44 308 SER A CA 1
ATOM 2465 C C . SER A 1 308 ? 1.58 -21.125 -13.523 1 98.44 308 SER A C 1
ATOM 2467 O O . SER A 1 308 ? 2.35 -20.328 -14.062 1 98.44 308 SER A O 1
ATOM 2469 N N . VAL A 1 309 ? 1.896 -21.797 -12.375 1 98.38 309 VAL A N 1
ATOM 2470 C CA . VAL A 1 309 ? 3.045 -21.391 -11.578 1 98.38 309 VAL A CA 1
ATOM 2471 C C . VAL A 1 309 ? 4.32 -21.5 -12.406 1 98.38 309 VAL A C 1
ATOM 2473 O O . VAL A 1 309 ? 5.188 -20.625 -12.359 1 98.38 309 VAL A O 1
ATOM 2476 N N . GLY A 1 310 ? 4.387 -22.516 -13.203 1 98.56 310 GLY A N 1
ATOM 2477 C CA . GLY A 1 310 ? 5.559 -22.766 -14.031 1 98.56 310 GLY A CA 1
ATOM 2478 C C . GLY A 1 310 ? 5.629 -21.875 -15.25 1 98.56 310 GLY A C 1
ATOM 2479 O O . GLY A 1 310 ? 6.547 -22 -16.062 1 98.56 310 GLY A O 1
ATOM 2480 N N . ARG A 1 311 ? 4.68 -21.047 -15.453 1 98.5 311 ARG A N 1
ATOM 2481 C CA . ARG A 1 311 ? 4.656 -20.109 -16.562 1 98.5 311 ARG A CA 1
ATOM 2482 C C . ARG A 1 311 ? 4.391 -18.688 -16.078 1 98.5 311 ARG A C 1
ATOM 2484 O O . ARG A 1 311 ? 3.641 -17.938 -16.719 1 98.5 311 ARG A O 1
ATOM 2491 N N . ASN A 1 312 ? 4.926 -18.359 -14.938 1 98.56 312 ASN A N 1
ATOM 2492 C CA . ASN A 1 312 ? 5.031 -17 -14.422 1 98.56 312 ASN A CA 1
ATOM 2493 C C . ASN A 1 312 ? 3.703 -16.5 -13.852 1 98.56 312 ASN A C 1
ATOM 2495 O O . ASN A 1 312 ? 3.459 -15.297 -13.773 1 98.56 312 ASN A O 1
ATOM 2499 N N . CYS A 1 313 ? 2.746 -17.422 -13.461 1 98.44 313 CYS A N 1
ATOM 2500 C CA . CYS A 1 313 ? 1.441 -17.031 -12.938 1 98.44 313 CYS A CA 1
ATOM 2501 C C . CYS A 1 313 ? 1.249 -17.531 -11.516 1 98.44 313 CYS A C 1
ATOM 2503 O O . CYS A 1 313 ? 2.062 -18.312 -11.008 1 98.44 313 CYS A O 1
ATOM 2505 N N . VAL A 1 314 ? 0.295 -16.969 -10.836 1 98.56 314 VAL A N 1
ATOM 2506 C CA . VAL A 1 314 ? -0.224 -17.531 -9.594 1 98.56 314 VAL A CA 1
ATOM 2507 C C . VAL A 1 314 ? -1.463 -18.375 -9.883 1 98.56 314 VAL A C 1
ATOM 2509 O O . VAL A 1 314 ? -2.312 -17.984 -10.688 1 98.56 314 VAL A O 1
ATOM 2512 N N . LEU A 1 315 ? -1.486 -19.531 -9.273 1 98.62 315 LEU A N 1
ATOM 2513 C CA . LEU A 1 315 ? -2.623 -20.422 -9.453 1 98.62 315 LEU A CA 1
ATOM 2514 C C . LEU A 1 315 ? -3.668 -20.203 -8.359 1 98.62 315 LEU A C 1
ATOM 2516 O O . LEU A 1 315 ? -3.387 -20.391 -7.176 1 98.62 315 LEU A O 1
ATOM 2520 N N . LEU A 1 316 ? -4.824 -19.734 -8.758 1 98.56 316 LEU A N 1
ATOM 2521 C CA . LEU A 1 316 ? -6 -19.625 -7.898 1 98.56 316 LEU A CA 1
ATOM 2522 C C . LEU A 1 316 ? -6.867 -20.875 -8 1 98.56 316 LEU A C 1
ATOM 2524 O O . LEU A 1 316 ? -7.582 -21.047 -8.992 1 98.56 316 LEU A O 1
ATOM 2528 N N . PHE A 1 317 ? -6.754 -21.656 -6.965 1 97.88 317 PHE A N 1
ATOM 2529 C CA . PHE A 1 317 ? -7.359 -22.984 -6.961 1 97.88 317 PHE A CA 1
ATOM 2530 C C . PHE A 1 317 ? -8.672 -22.969 -6.188 1 97.88 317 PHE A C 1
ATOM 2532 O O . PHE A 1 317 ? -8.68 -22.75 -4.973 1 97.88 317 PHE A O 1
ATOM 2539 N N . ASN A 1 318 ? -9.781 -23.203 -6.922 1 98.81 318 ASN A N 1
ATOM 2540 C CA . ASN A 1 318 ? -11.094 -23.188 -6.285 1 98.81 318 ASN A CA 1
ATOM 2541 C C . ASN A 1 318 ? -11.414 -24.531 -5.637 1 98.81 318 ASN A C 1
ATOM 2543 O O . ASN A 1 318 ? -11.312 -25.578 -6.281 1 98.81 318 ASN A O 1
ATOM 2547 N N . VAL A 1 319 ? -11.75 -24.516 -4.359 1 98.81 319 VAL A N 1
ATOM 2548 C CA . VAL A 1 319 ? -12.188 -25.656 -3.562 1 98.81 319 VAL A CA 1
ATOM 2549 C C . VAL A 1 319 ? -13.508 -25.328 -2.867 1 98.81 319 VAL A C 1
ATOM 2551 O O . VAL A 1 319 ? -13.516 -24.797 -1.755 1 98.81 319 VAL A O 1
ATOM 2554 N N . PRO A 1 320 ? -14.617 -25.734 -3.463 1 98.81 320 PRO A N 1
ATOM 2555 C CA . PRO A 1 320 ? -15.906 -25.281 -2.926 1 98.81 320 PRO A CA 1
ATOM 2556 C C . PRO A 1 320 ? -16.344 -26.094 -1.706 1 98.81 320 PRO A C 1
ATOM 2558 O O . PRO A 1 320 ? -16.328 -27.328 -1.739 1 98.81 320 PRO A O 1
ATOM 2561 N N . PRO A 1 321 ? -16.719 -25.406 -0.593 1 98.81 321 PRO A N 1
ATOM 2562 C CA . PRO A 1 321 ? -17.344 -26.141 0.51 1 98.81 321 PRO A CA 1
ATOM 2563 C C . PRO A 1 321 ? -18.641 -26.828 0.093 1 98.81 321 PRO A C 1
ATOM 2565 O O . PRO A 1 321 ? -19.359 -26.328 -0.779 1 98.81 321 PRO A O 1
ATOM 2568 N N . ASN A 1 322 ? -18.938 -27.922 0.743 1 98.5 322 ASN A N 1
ATOM 2569 C CA . ASN A 1 322 ? -20.141 -28.688 0.4 1 98.5 322 ASN A CA 1
ATOM 2570 C C . ASN A 1 322 ? -21.359 -28.172 1.163 1 98.5 322 ASN A C 1
ATOM 2572 O O . ASN A 1 322 ? -21.297 -27.156 1.847 1 98.5 322 ASN A O 1
ATOM 2576 N N . SER A 1 323 ? -22.516 -28.906 1.062 1 97.5 323 SER A N 1
ATOM 2577 C CA . SER A 1 323 ? -23.797 -28.422 1.589 1 97.5 323 SER A CA 1
ATOM 2578 C C . SER A 1 323 ? -23.828 -28.5 3.111 1 97.5 323 SER A C 1
ATOM 2580 O O . SER A 1 323 ? -24.703 -27.906 3.748 1 97.5 323 SER A O 1
ATOM 2582 N N . THR A 1 324 ? -22.891 -29.219 3.713 1 97.75 324 THR A N 1
ATOM 2583 C CA . THR A 1 324 ? -22.766 -29.219 5.164 1 97.75 324 THR A CA 1
ATOM 2584 C C . THR A 1 324 ? -22.016 -27.984 5.648 1 97.75 324 THR A C 1
ATOM 2586 O O . THR A 1 324 ? -22.109 -27.609 6.816 1 97.75 324 THR A O 1
ATOM 2589 N N . GLY A 1 325 ? -21.234 -27.406 4.793 1 98.5 325 GLY A N 1
ATOM 2590 C CA . GLY A 1 325 ? -20.422 -26.25 5.129 1 98.5 325 GLY A CA 1
ATOM 2591 C C . GLY A 1 325 ? -18.953 -26.594 5.348 1 98.5 325 GLY A C 1
ATOM 2592 O O . GLY A 1 325 ? -18.234 -25.859 6.02 1 98.5 325 GLY A O 1
ATOM 2593 N N . LEU A 1 326 ? -18.547 -27.75 4.82 1 98.81 326 LEU A N 1
ATOM 2594 C CA . LEU A 1 326 ? -17.156 -28.188 4.965 1 98.81 326 LEU A CA 1
ATOM 2595 C C . LEU A 1 326 ? -16.531 -28.469 3.604 1 98.81 326 LEU A C 1
ATOM 2597 O O . LEU A 1 326 ? -17.25 -28.656 2.613 1 98.81 326 LEU A O 1
ATOM 2601 N N . VAL A 1 327 ? -15.211 -28.406 3.541 1 98.81 327 VAL A N 1
ATOM 2602 C CA . VAL A 1 327 ? -14.508 -29 2.412 1 98.81 327 VAL A CA 1
ATOM 2603 C C . VAL A 1 327 ? -14.625 -30.531 2.469 1 98.81 327 VAL A C 1
ATOM 2605 O O . VAL A 1 327 ? -14.305 -31.141 3.488 1 98.81 327 VAL A O 1
ATOM 2608 N N . SER A 1 328 ? -15.109 -31.109 1.396 1 98.38 328 SER A N 1
ATOM 2609 C CA . SER A 1 328 ? -15.312 -32.562 1.363 1 98.38 328 SER A CA 1
ATOM 2610 C C . SER A 1 328 ? -14 -33.312 1.58 1 98.38 328 SER A C 1
ATOM 2612 O O . SER A 1 328 ? -12.945 -32.844 1.141 1 98.38 328 SER A O 1
ATOM 2614 N N . GLU A 1 329 ? -14.117 -34.438 2.201 1 98 329 GLU A N 1
ATOM 2615 C CA . GLU A 1 329 ? -12.93 -35.219 2.49 1 98 329 GLU A CA 1
ATOM 2616 C C . GLU A 1 329 ? -12.188 -35.594 1.207 1 98 329 GLU A C 1
ATOM 2618 O O . GLU A 1 329 ? -10.961 -35.594 1.175 1 98 329 GLU A O 1
ATOM 2623 N N . ASP A 1 330 ? -12.914 -35.906 0.175 1 98.06 330 ASP A N 1
ATOM 2624 C CA . ASP A 1 330 ? -12.281 -36.25 -1.094 1 98.06 330 ASP A CA 1
ATOM 2625 C C . ASP A 1 330 ? -11.461 -35.094 -1.639 1 98.06 330 ASP A C 1
ATOM 2627 O O . ASP A 1 330 ? -10.375 -35.281 -2.186 1 98.06 330 ASP A O 1
ATOM 2631 N N . ASP A 1 331 ? -12.016 -33.906 -1.552 1 98.69 331 ASP A N 1
ATOM 2632 C CA . ASP A 1 331 ? -11.281 -32.719 -1.991 1 98.69 331 ASP A CA 1
ATOM 2633 C C . ASP A 1 331 ? -10.047 -32.5 -1.126 1 98.69 331 ASP A C 1
ATOM 2635 O O . ASP A 1 331 ? -8.961 -32.219 -1.646 1 98.69 331 ASP A O 1
ATOM 2639 N N . ALA A 1 332 ? -10.242 -32.594 0.18 1 98.62 332 ALA A N 1
ATOM 2640 C CA . ALA A 1 332 ? -9.133 -32.406 1.111 1 98.62 332 ALA A CA 1
ATOM 2641 C C . ALA A 1 332 ? -8.016 -33.438 0.854 1 98.62 332 ALA A C 1
ATOM 2643 O O . ALA A 1 332 ? -6.84 -33.062 0.85 1 98.62 332 ALA A O 1
ATOM 2644 N N . GLN A 1 333 ? -8.43 -34.625 0.665 1 98.5 333 GLN A N 1
ATOM 2645 C CA . GLN A 1 333 ? -7.457 -35.688 0.398 1 98.5 333 GLN A CA 1
ATOM 2646 C C . GLN A 1 333 ? -6.691 -35.406 -0.896 1 98.5 333 GLN A C 1
ATOM 2648 O O . GLN A 1 333 ? -5.473 -35.594 -0.95 1 98.5 333 GLN A O 1
ATOM 2653 N N . ARG A 1 334 ? -7.395 -35.062 -1.914 1 98.69 334 ARG A N 1
ATOM 2654 C CA . ARG A 1 334 ? -6.758 -34.75 -3.189 1 98.69 334 ARG A CA 1
ATOM 2655 C C . ARG A 1 334 ? -5.777 -33.594 -3.043 1 98.69 334 ARG A C 1
ATOM 2657 O O . ARG A 1 334 ? -4.699 -33.594 -3.637 1 98.69 334 ARG A O 1
ATOM 2664 N N . LEU A 1 335 ? -6.137 -32.625 -2.26 1 98.69 335 LEU A N 1
ATOM 2665 C CA . LEU A 1 335 ? -5.258 -31.484 -2.014 1 98.69 335 LEU A CA 1
ATOM 2666 C C . LEU A 1 335 ? -4 -31.922 -1.268 1 98.69 335 LEU A C 1
ATOM 2668 O O . LEU A 1 335 ? -2.906 -31.438 -1.554 1 98.69 335 LEU A O 1
ATOM 2672 N N . ARG A 1 336 ? -4.16 -32.781 -0.333 1 98.31 336 ARG A N 1
ATOM 2673 C CA . ARG A 1 336 ? -3 -33.312 0.372 1 98.31 336 ARG A CA 1
ATOM 2674 C C . ARG A 1 336 ? -2.078 -34.062 -0.583 1 98.31 336 ARG A C 1
ATOM 2676 O O . ARG A 1 336 ? -0.854 -33.969 -0.492 1 98.31 336 ARG A O 1
ATOM 2683 N N . GLU A 1 337 ? -2.686 -34.844 -1.463 1 98.56 337 GLU A N 1
ATOM 2684 C CA . GLU A 1 337 ? -1.905 -35.531 -2.477 1 98.56 337 GLU A CA 1
ATOM 2685 C C . GLU A 1 337 ? -1.149 -34.562 -3.369 1 98.56 337 GLU A C 1
ATOM 2687 O O . GLU A 1 337 ? 0.025 -34.781 -3.68 1 98.56 337 GLU A O 1
ATOM 2692 N N . PHE A 1 338 ? -1.793 -33.594 -3.762 1 98.44 338 PHE A N 1
ATOM 2693 C CA . PHE A 1 338 ? -1.2 -32.562 -4.602 1 98.44 338 PHE A CA 1
ATOM 2694 C C . PHE A 1 338 ? -0.017 -31.906 -3.898 1 98.44 338 PHE A C 1
ATOM 2696 O O . PHE A 1 338 ? 1.067 -31.797 -4.473 1 98.44 338 PHE A O 1
ATOM 2703 N N . ARG A 1 339 ? -0.26 -31.5 -2.65 1 98.44 339 ARG A N 1
ATOM 2704 C CA . ARG A 1 339 ? 0.817 -30.891 -1.874 1 98.44 339 ARG A CA 1
ATOM 2705 C C . ARG A 1 339 ? 1.978 -31.859 -1.696 1 98.44 339 ARG A C 1
ATOM 2707 O O . ARG A 1 339 ? 3.141 -31.484 -1.84 1 98.44 339 ARG A O 1
ATOM 2714 N N . GLY A 1 340 ? 1.654 -33.031 -1.375 1 98.56 340 GLY A N 1
ATOM 2715 C CA . GLY A 1 340 ? 2.682 -34.062 -1.26 1 98.56 340 GLY A CA 1
ATOM 2716 C C . GLY A 1 340 ? 3.51 -34.219 -2.52 1 98.56 340 GLY A C 1
ATOM 2717 O O . GLY A 1 340 ? 4.73 -34.375 -2.451 1 98.56 340 GLY A O 1
ATOM 2718 N N . ALA A 1 341 ? 2.854 -34.219 -3.645 1 98.56 341 ALA A N 1
ATOM 2719 C CA . ALA A 1 341 ? 3.545 -34.344 -4.926 1 98.56 341 ALA A CA 1
ATOM 2720 C C . ALA A 1 341 ? 4.465 -33.156 -5.164 1 98.56 341 ALA A C 1
ATOM 2722 O O . ALA A 1 341 ? 5.621 -33.312 -5.559 1 98.56 341 ALA A O 1
ATOM 2723 N N . ILE A 1 342 ? 3.971 -31.984 -4.895 1 98.38 342 ILE A N 1
ATOM 2724 C CA . ILE A 1 342 ? 4.762 -30.766 -5.066 1 98.38 342 ILE A CA 1
ATOM 2725 C C . ILE A 1 342 ? 6 -30.828 -4.176 1 98.38 342 ILE A C 1
ATOM 2727 O O . ILE A 1 342 ? 7.113 -30.531 -4.625 1 98.38 342 ILE A O 1
ATOM 2731 N N . ASP A 1 343 ? 5.785 -31.25 -2.949 1 98.12 343 ASP A N 1
ATOM 2732 C CA . ASP A 1 343 ? 6.902 -31.359 -2.016 1 98.12 343 ASP A CA 1
ATOM 2733 C C . ASP A 1 343 ? 7.914 -32.406 -2.494 1 98.12 343 ASP A C 1
ATOM 2735 O O . ASP A 1 343 ? 9.125 -32.156 -2.434 1 98.12 343 ASP A O 1
ATOM 2739 N N . THR A 1 344 ? 7.406 -33.438 -2.926 1 98.19 344 THR A N 1
ATOM 2740 C CA . THR A 1 344 ? 8.273 -34.5 -3.424 1 98.19 344 THR A CA 1
ATOM 2741 C C . THR A 1 344 ? 9.148 -34 -4.57 1 98.19 344 THR A C 1
ATOM 2743 O O . THR A 1 344 ? 10.336 -34.312 -4.629 1 98.19 344 THR A O 1
ATOM 2746 N N . ILE A 1 345 ? 8.609 -33.25 -5.395 1 98.25 345 ILE A N 1
ATOM 2747 C CA . ILE A 1 345 ? 9.289 -32.781 -6.598 1 98.25 345 ILE A CA 1
ATOM 2748 C C . ILE A 1 345 ? 10.258 -31.656 -6.242 1 98.25 345 ILE A C 1
ATOM 2750 O O . ILE A 1 345 ? 11.414 -31.672 -6.676 1 98.25 345 ILE A O 1
ATOM 2754 N N . PHE A 1 346 ? 9.875 -30.719 -5.41 1 97.62 346 PHE A N 1
ATOM 2755 C CA . PHE A 1 346 ? 10.578 -29.438 -5.391 1 97.62 346 PHE A CA 1
ATOM 2756 C C . PHE A 1 346 ? 11.289 -29.234 -4.059 1 97.62 346 PHE A C 1
ATOM 2758 O O . PHE A 1 346 ? 12 -28.25 -3.875 1 97.62 346 PHE A O 1
ATOM 2765 N N . SER A 1 347 ? 11.148 -30.094 -3.07 1 95.06 347 SER A N 1
ATOM 2766 C CA . SER A 1 347 ? 11.75 -29.891 -1.756 1 95.06 347 SER A CA 1
ATOM 2767 C C . SER A 1 347 ? 13.273 -29.953 -1.833 1 95.06 347 SER A C 1
ATOM 2769 O O . SER A 1 347 ? 13.961 -29.406 -0.965 1 95.06 347 SER A O 1
ATOM 2771 N N . THR A 1 348 ? 13.734 -30.578 -2.889 1 94.38 348 THR A N 1
ATOM 2772 C CA . THR A 1 348 ? 15.18 -30.719 -3.027 1 94.38 348 THR A CA 1
ATOM 2773 C C . THR A 1 348 ? 15.648 -30.172 -4.371 1 94.38 348 THR A C 1
ATOM 2775 O O . THR A 1 348 ? 15.117 -30.531 -5.418 1 94.38 348 THR A O 1
ATOM 2778 N N . ASN A 1 349 ? 16.578 -29.297 -4.273 1 97.56 349 ASN A N 1
ATOM 2779 C CA . ASN A 1 349 ? 17.312 -28.891 -5.469 1 97.56 349 ASN A CA 1
ATOM 2780 C C . ASN A 1 349 ? 18.578 -29.719 -5.664 1 97.56 349 ASN A C 1
ATOM 2782 O O . ASN A 1 349 ? 19.547 -29.578 -4.914 1 97.56 349 ASN A O 1
ATOM 2786 N N . LEU A 1 350 ? 18.578 -30.5 -6.664 1 97.69 350 LEU A N 1
ATOM 2787 C CA . LEU A 1 350 ? 19.688 -31.406 -6.898 1 97.69 350 LEU A CA 1
ATOM 2788 C C . LEU A 1 350 ? 20.969 -30.641 -7.227 1 97.69 350 LEU A C 1
ATOM 2790 O O . LEU A 1 350 ? 22.062 -31.203 -7.141 1 97.69 350 LEU A O 1
ATOM 2794 N N . ALA A 1 351 ? 20.844 -29.406 -7.543 1 97.25 351 ALA A N 1
ATOM 2795 C CA . ALA A 1 351 ? 21.984 -28.594 -7.938 1 97.25 351 ALA A CA 1
ATOM 2796 C C . ALA A 1 351 ? 22.641 -27.922 -6.727 1 97.25 351 ALA A C 1
ATOM 2798 O O . ALA A 1 351 ? 23.656 -27.25 -6.852 1 97.25 351 ALA A O 1
ATOM 2799 N N . ASP A 1 352 ? 22.156 -28.094 -5.523 1 95.19 352 ASP A N 1
ATOM 2800 C CA . ASP A 1 352 ? 22.531 -27.328 -4.336 1 95.19 352 ASP A CA 1
ATOM 2801 C C . ASP A 1 352 ? 24.031 -27.422 -4.07 1 95.19 352 ASP A C 1
ATOM 2803 O O . ASP A 1 352 ? 24.625 -26.453 -3.578 1 95.19 352 ASP A O 1
ATOM 2807 N N . LYS A 1 353 ? 24.688 -28.453 -4.395 1 93.69 353 LYS A N 1
ATOM 2808 C CA . LYS A 1 353 ? 26.109 -28.656 -4.066 1 93.69 353 LYS A CA 1
ATOM 2809 C C . LYS A 1 353 ? 26.984 -28.531 -5.309 1 93.69 353 LYS A C 1
ATOM 2811 O O . LYS A 1 353 ? 28.172 -28.828 -5.266 1 93.69 353 LYS A O 1
ATOM 2816 N N . CYS A 1 354 ? 26.391 -28.109 -6.352 1 97.25 354 CYS A N 1
ATOM 2817 C CA . CYS A 1 354 ? 27.141 -27.984 -7.605 1 97.25 354 CYS A CA 1
ATOM 2818 C C . CYS A 1 354 ? 27.875 -26.656 -7.676 1 97.25 354 CYS A C 1
ATOM 2820 O O . CYS A 1 354 ? 27.625 -25.766 -6.871 1 97.25 354 CYS A O 1
ATOM 2822 N N . LEU A 1 355 ? 28.844 -26.641 -8.578 1 97.69 355 LEU A N 1
ATOM 2823 C CA . LEU A 1 355 ? 29.578 -25.422 -8.844 1 97.69 355 LEU A CA 1
ATOM 2824 C C . LEU A 1 355 ? 28.906 -24.609 -9.945 1 97.69 355 LEU A C 1
ATOM 2826 O O . LEU A 1 355 ? 28.234 -25.156 -10.812 1 97.69 355 LEU A O 1
ATOM 2830 N N . THR A 1 356 ? 29.125 -23.312 -9.891 1 98 356 THR A N 1
ATOM 2831 C CA . THR A 1 356 ? 28.516 -22.438 -10.883 1 98 356 THR A CA 1
ATOM 2832 C C . THR A 1 356 ? 29.562 -21.609 -11.617 1 98 356 THR A C 1
ATOM 2834 O O . THR A 1 356 ? 30.578 -21.25 -11.031 1 98 356 THR A O 1
ATOM 2837 N N . LYS A 1 357 ? 29.344 -21.438 -12.875 1 97.38 357 LYS A N 1
ATOM 2838 C CA . LYS A 1 357 ?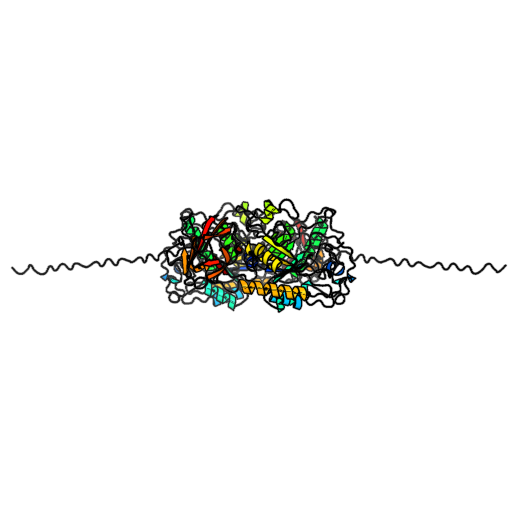 30.109 -20.547 -13.75 1 97.38 357 LYS A CA 1
ATOM 2839 C C . LYS A 1 357 ? 29.172 -19.766 -14.672 1 97.38 357 LYS A C 1
ATOM 2841 O O . LYS A 1 357 ? 28.031 -20.156 -14.898 1 97.38 357 LYS A O 1
ATOM 2846 N N . ALA A 1 358 ? 29.656 -18.594 -15.141 1 97.38 358 ALA A N 1
ATOM 2847 C CA . ALA A 1 358 ? 28.844 -17.797 -16.047 1 97.38 358 ALA A CA 1
ATOM 2848 C C . ALA A 1 358 ? 29.688 -17.156 -17.141 1 97.38 358 ALA A C 1
ATOM 2850 O O . ALA A 1 358 ? 30.922 -17.156 -17.062 1 97.38 358 ALA A O 1
ATOM 2851 N N . SER A 1 359 ? 29 -16.703 -18.172 1 96.44 359 SER A N 1
ATOM 2852 C CA . SER A 1 359 ? 29.672 -16 -19.266 1 96.44 359 SER A CA 1
ATOM 2853 C C . SER A 1 359 ? 30.469 -14.797 -18.75 1 96.44 359 SER A C 1
ATOM 2855 O O . SER A 1 359 ? 31.578 -14.539 -19.219 1 96.44 359 SER A O 1
ATOM 2857 N N . SER A 1 360 ? 29.844 -14.094 -17.922 1 96.12 360 SER A N 1
ATOM 2858 C CA . SER A 1 360 ? 30.453 -12.953 -17.266 1 96.12 360 SER A CA 1
ATOM 2859 C C . SER A 1 360 ? 29.719 -12.609 -15.969 1 96.12 360 SER A C 1
ATOM 2861 O O . SER A 1 360 ? 28.781 -13.305 -15.578 1 96.12 360 SER A O 1
ATOM 2863 N N . GLN A 1 361 ? 30.234 -11.688 -15.297 1 95.44 361 GLN A N 1
ATOM 2864 C CA . GLN A 1 361 ? 29.578 -11.203 -14.086 1 95.44 361 GLN A CA 1
ATOM 2865 C C . GLN A 1 361 ? 29.719 -9.688 -13.953 1 95.44 361 GLN A C 1
ATOM 2867 O O . GLN A 1 361 ? 30.75 -9.117 -14.32 1 95.44 361 GLN A O 1
ATOM 2872 N N . ARG A 1 362 ? 28.688 -9.117 -13.523 1 95.44 362 ARG A N 1
ATOM 2873 C CA . ARG A 1 362 ? 28.719 -7.688 -13.227 1 95.44 362 ARG A CA 1
ATOM 2874 C C . ARG A 1 362 ? 29.703 -7.387 -12.094 1 95.44 362 ARG A C 1
ATOM 2876 O O . ARG A 1 362 ? 29.625 -7.996 -11.023 1 95.44 362 ARG A O 1
ATOM 2883 N N . GLY A 1 363 ? 30.562 -6.414 -12.398 1 94.38 363 GLY A N 1
ATOM 2884 C CA . GLY A 1 363 ? 31.594 -6.121 -11.422 1 94.38 363 GLY A CA 1
ATOM 2885 C C . GLY A 1 363 ? 32.75 -7.121 -11.445 1 94.38 363 GLY A C 1
ATOM 2886 O O . GLY A 1 363 ? 32.906 -7.859 -12.422 1 94.38 363 GLY A O 1
ATOM 2887 N N . ASP A 1 364 ? 33.562 -7.113 -10.422 1 92.44 364 ASP A N 1
ATOM 2888 C CA . ASP A 1 364 ? 34.719 -8.023 -10.336 1 92.44 364 ASP A CA 1
ATOM 2889 C C . ASP A 1 364 ? 34.312 -9.359 -9.719 1 92.44 364 ASP A C 1
ATOM 2891 O O . ASP A 1 364 ? 33.125 -9.609 -9.5 1 92.44 364 ASP A O 1
ATOM 2895 N N . LYS A 1 365 ? 35.188 -10.188 -9.547 1 91.56 365 LYS A N 1
ATOM 2896 C CA . LYS A 1 365 ? 34.938 -11.547 -9.078 1 91.56 365 LYS A CA 1
ATOM 2897 C C . LYS A 1 365 ? 34.344 -11.539 -7.668 1 91.56 365 LYS A C 1
ATOM 2899 O O . LYS A 1 365 ? 33.688 -12.5 -7.262 1 91.56 365 LYS A O 1
ATOM 2904 N N . ASP A 1 366 ? 34.562 -10.438 -6.977 1 92.69 366 ASP A N 1
ATOM 2905 C CA . ASP A 1 366 ? 34.094 -10.375 -5.59 1 92.69 366 ASP A CA 1
ATOM 2906 C C . ASP A 1 366 ? 32.812 -9.586 -5.473 1 92.69 366 ASP A C 1
ATOM 2908 O O . ASP A 1 366 ? 32.344 -9.297 -4.363 1 92.69 366 ASP A O 1
ATOM 2912 N N . SER A 1 367 ? 32.219 -9.281 -6.645 1 95.25 367 SER A N 1
ATOM 2913 C CA . SER A 1 367 ? 30.969 -8.523 -6.621 1 95.25 367 SER A CA 1
ATOM 2914 C C . SER A 1 367 ? 29.828 -9.383 -6.098 1 95.25 367 SER A C 1
ATOM 2916 O O . SER A 1 367 ? 29.953 -10.602 -5.965 1 95.25 367 SER A O 1
ATOM 2918 N N . ASP A 1 368 ? 28.734 -8.734 -5.801 1 95.88 368 ASP A N 1
ATOM 2919 C CA . ASP A 1 368 ? 27.562 -9.391 -5.246 1 95.88 368 ASP A CA 1
ATOM 2920 C C . ASP A 1 368 ? 26.734 -10.055 -6.34 1 95.88 368 ASP A C 1
ATOM 2922 O O . ASP A 1 368 ? 25.609 -10.508 -6.094 1 95.88 368 ASP A O 1
ATOM 2926 N N . PHE A 1 369 ? 27.266 -10.18 -7.602 1 97.75 369 PHE A N 1
ATOM 2927 C CA . PHE A 1 369 ? 26.422 -10.539 -8.727 1 97.75 369 PHE A CA 1
ATOM 2928 C C . PHE A 1 369 ? 26.938 -11.789 -9.43 1 97.75 369 PHE A C 1
ATOM 2930 O O . PHE A 1 369 ? 26.75 -11.953 -10.633 1 97.75 369 PHE A O 1
ATOM 2937 N N . GLY A 1 370 ? 27.562 -12.617 -8.664 1 97.5 370 GLY A N 1
ATOM 2938 C CA . GLY A 1 370 ? 28.172 -13.82 -9.219 1 97.5 370 GLY A CA 1
ATOM 2939 C C . GLY A 1 370 ? 27.172 -14.93 -9.477 1 97.5 370 GLY A C 1
ATOM 2940 O O . GLY A 1 370 ? 26.031 -14.875 -9 1 97.5 370 GLY A O 1
ATOM 2941 N N . PRO A 1 371 ? 27.594 -15.914 -10.242 1 97.69 371 PRO A N 1
ATOM 2942 C CA . PRO A 1 371 ? 26.703 -17.016 -10.625 1 97.69 371 PRO A CA 1
ATOM 2943 C C . PRO A 1 371 ? 26.297 -17.891 -9.438 1 97.69 371 PRO A C 1
ATOM 2945 O O . PRO A 1 371 ? 25.312 -18.609 -9.508 1 97.69 371 PRO A O 1
ATOM 2948 N N . GLN A 1 372 ? 27.062 -17.844 -8.328 1 97.38 372 GLN A N 1
ATOM 2949 C CA . GLN A 1 372 ? 26.719 -18.641 -7.152 1 97.38 372 GLN A CA 1
ATOM 2950 C C . GLN A 1 372 ? 25.375 -18.234 -6.57 1 97.38 372 GLN A C 1
ATOM 2952 O O . GLN A 1 372 ? 24.734 -19.016 -5.871 1 97.38 372 GLN A O 1
ATOM 2957 N N . ASN A 1 373 ? 24.953 -17.031 -6.867 1 98 373 ASN A N 1
ATOM 2958 C CA . ASN A 1 373 ? 23.719 -16.484 -6.309 1 98 373 ASN A CA 1
ATOM 2959 C C . ASN A 1 373 ? 22.5 -17.25 -6.785 1 98 373 ASN A C 1
ATOM 2961 O O . ASN A 1 373 ? 21.438 -17.203 -6.156 1 98 373 ASN A O 1
ATOM 2965 N N . VAL A 1 374 ? 22.578 -18.031 -7.887 1 98.31 374 VAL A N 1
ATOM 2966 C CA . VAL A 1 374 ? 21.406 -18.688 -8.469 1 98.31 374 VAL A CA 1
ATOM 2967 C C . VAL A 1 374 ? 21.062 -19.938 -7.672 1 98.31 374 VAL A C 1
ATOM 2969 O O . VAL A 1 374 ? 19.984 -20.516 -7.848 1 98.31 374 VAL A O 1
ATOM 2972 N N . LEU A 1 375 ? 21.953 -20.359 -6.758 1 97.94 375 LEU A N 1
ATOM 2973 C CA . LEU A 1 375 ? 21.719 -21.594 -6.023 1 97.94 375 LEU A CA 1
ATOM 2974 C C . LEU A 1 375 ? 21.484 -21.312 -4.543 1 97.94 375 LEU A C 1
ATOM 2976 O O . LEU A 1 375 ? 21.297 -22.234 -3.75 1 97.94 375 LEU A O 1
ATOM 2980 N N . ASP A 1 376 ? 21.531 -20 -4.176 1 95.19 376 ASP A N 1
ATOM 2981 C CA . ASP A 1 376 ? 21.312 -19.703 -2.762 1 95.19 376 ASP A CA 1
ATOM 2982 C C . ASP A 1 376 ? 19.812 -19.75 -2.424 1 95.19 376 ASP A C 1
ATOM 2984 O O . ASP A 1 376 ? 19 -20.188 -3.234 1 95.19 376 ASP A O 1
ATOM 2988 N N . SER A 1 377 ? 19.484 -19.375 -1.16 1 92.31 377 SER A N 1
ATOM 2989 C CA . SER A 1 377 ? 18.125 -19.594 -0.661 1 92.31 377 SER A CA 1
ATOM 2990 C C . SER A 1 377 ? 17.25 -18.391 -0.929 1 92.31 377 SER A C 1
ATOM 2992 O O . SER A 1 377 ? 16.047 -18.422 -0.661 1 92.31 377 SER A O 1
ATOM 2994 N N . ASP A 1 378 ? 17.797 -17.312 -1.405 1 91.25 378 ASP A N 1
ATOM 2995 C CA . ASP A 1 378 ? 17.031 -16.125 -1.771 1 91.25 378 ASP A CA 1
ATOM 2996 C C . ASP A 1 378 ? 16.688 -16.125 -3.258 1 91.25 378 ASP A C 1
ATOM 2998 O O . ASP A 1 378 ? 17.547 -15.898 -4.105 1 91.25 378 ASP A O 1
ATOM 3002 N N . HIS A 1 379 ? 15.484 -16.25 -3.561 1 90.75 379 HIS A N 1
ATOM 3003 C CA . HIS A 1 379 ? 15.07 -16.469 -4.945 1 90.75 379 HIS A CA 1
ATOM 3004 C C . HIS A 1 379 ? 14.594 -15.18 -5.594 1 90.75 379 HIS A C 1
ATOM 3006 O O . HIS A 1 379 ? 14.008 -15.203 -6.676 1 90.75 379 HIS A O 1
ATOM 3012 N N . LEU A 1 380 ? 14.797 -14.07 -4.883 1 93.12 380 LEU A N 1
ATOM 3013 C CA . LEU A 1 380 ? 14.242 -12.828 -5.418 1 93.12 380 LEU A CA 1
ATOM 3014 C C . LEU A 1 380 ? 15.297 -11.719 -5.422 1 93.12 380 LEU A C 1
ATOM 3016 O O . LEU A 1 380 ? 15.406 -10.977 -6.398 1 93.12 380 LEU A O 1
ATOM 3020 N N . TRP A 1 381 ? 16.109 -11.695 -4.418 1 94.56 381 TRP A N 1
ATOM 3021 C CA . TRP A 1 381 ? 16.891 -10.469 -4.238 1 94.56 381 TRP A CA 1
ATOM 3022 C C . TRP A 1 381 ? 18.375 -10.742 -4.41 1 94.56 381 TRP A C 1
ATOM 3024 O O . TRP A 1 381 ? 19.188 -9.812 -4.488 1 94.56 381 TRP A O 1
ATOM 3034 N N . THR A 1 382 ? 18.781 -11.961 -4.355 1 97.19 382 THR A N 1
ATOM 3035 C CA . THR A 1 382 ? 20.109 -12.359 -4.789 1 97.19 382 THR A CA 1
ATOM 3036 C C . THR A 1 382 ? 20.062 -12.969 -6.184 1 97.19 382 THR A C 1
ATOM 3038 O O . THR A 1 382 ? 19.156 -13.734 -6.504 1 97.19 382 THR A O 1
ATOM 3041 N N . TYR A 1 383 ? 21.016 -12.5 -7.086 1 98.38 383 TYR A N 1
ATOM 3042 C CA . TYR A 1 383 ? 20.922 -12.93 -8.477 1 98.38 383 TYR A CA 1
ATOM 3043 C C . TYR A 1 383 ? 22.266 -12.828 -9.18 1 98.38 383 TYR A C 1
ATOM 3045 O O . TYR A 1 383 ? 23.172 -12.133 -8.711 1 98.38 383 TYR A O 1
ATOM 3053 N N . TRP A 1 384 ? 22.375 -13.539 -10.258 1 98.31 384 TRP A N 1
ATOM 3054 C CA . TRP A 1 384 ? 23.469 -13.367 -11.211 1 98.31 384 TRP A CA 1
ATOM 3055 C C . TRP A 1 384 ? 23.141 -12.273 -12.219 1 98.31 384 TRP A C 1
ATOM 3057 O O . TRP A 1 384 ? 22.016 -12.195 -12.719 1 98.31 384 TRP A O 1
ATOM 3067 N N . ALA A 1 385 ? 24.109 -11.43 -12.445 1 97.44 385 ALA A N 1
ATOM 3068 C CA . ALA A 1 385 ? 24.047 -10.43 -13.508 1 97.44 385 ALA A CA 1
ATOM 3069 C C . ALA A 1 385 ? 25.328 -10.445 -14.336 1 97.44 385 ALA A C 1
ATOM 3071 O O . ALA A 1 385 ? 26.438 -10.391 -13.789 1 97.44 385 ALA A O 1
ATOM 3072 N N . PRO A 1 386 ? 25.188 -10.562 -15.68 1 96.81 386 PRO A N 1
ATOM 3073 C CA . PRO A 1 386 ? 26.375 -10.43 -16.516 1 96.81 386 PRO A CA 1
ATOM 3074 C C . PRO A 1 386 ? 26.891 -8.992 -16.609 1 96.81 386 PRO A C 1
ATOM 3076 O O . PRO A 1 386 ? 26.281 -8.086 -16.047 1 96.81 386 PRO A O 1
ATOM 3079 N N . LYS A 1 387 ? 28 -8.883 -17.25 1 94.19 387 LYS A N 1
ATOM 3080 C CA . LYS A 1 387 ? 28.516 -7.547 -17.516 1 94.19 387 LYS A CA 1
ATOM 3081 C C . LYS A 1 387 ? 27.562 -6.742 -18.391 1 94.19 387 LYS A C 1
ATOM 3083 O O . LYS A 1 387 ? 26.922 -7.289 -19.297 1 94.19 387 LYS A O 1
ATOM 3088 N N . ASP A 1 388 ? 27.469 -5.457 -18.156 1 86.31 388 ASP A N 1
ATOM 3089 C CA . ASP A 1 388 ? 26.531 -4.574 -18.844 1 86.31 388 ASP A CA 1
ATOM 3090 C C . ASP A 1 388 ? 26.797 -4.543 -20.344 1 86.31 388 ASP A C 1
ATOM 3092 O O . ASP A 1 388 ? 25.875 -4.418 -21.141 1 86.31 388 ASP A O 1
ATOM 3096 N N . GLU A 1 389 ? 28 -4.691 -20.719 1 79 389 GLU A N 1
ATOM 3097 C CA . GLU A 1 389 ? 28.406 -4.551 -22.109 1 79 389 GLU A CA 1
ATOM 3098 C C . GLU A 1 389 ? 28.156 -5.84 -22.891 1 79 389 GLU A C 1
ATOM 3100 O O . GLU A 1 389 ? 28.25 -5.852 -24.125 1 79 389 GLU A O 1
ATOM 3105 N N . GLU A 1 390 ? 27.844 -6.785 -22.141 1 70.94 390 GLU A N 1
ATOM 3106 C CA . GLU A 1 390 ? 27.641 -8.078 -22.781 1 70.94 390 GLU A CA 1
ATOM 3107 C C . GLU A 1 390 ? 26.156 -8.328 -23.062 1 70.94 390 GLU A C 1
ATOM 3109 O O . GLU A 1 390 ? 25.422 -8.789 -22.188 1 70.94 390 GLU A O 1
ATOM 3114 N N . PHE A 1 391 ? 25.812 -7.98 -24.297 1 66.94 391 PHE A N 1
ATOM 3115 C CA . PHE A 1 391 ? 24.391 -8.117 -24.594 1 66.94 391 PHE A CA 1
ATOM 3116 C C . PHE A 1 391 ? 24.109 -9.438 -25.297 1 66.94 391 PHE A C 1
ATOM 3118 O O . PHE A 1 391 ? 22.953 -9.883 -25.359 1 66.94 391 PHE A O 1
ATOM 3125 N N . LYS A 1 392 ? 25.25 -10.008 -25.688 1 77.94 392 LYS A N 1
ATOM 3126 C CA . LYS A 1 392 ? 25.031 -11.258 -26.406 1 77.94 392 LYS A CA 1
ATOM 3127 C C . LYS A 1 392 ? 25.75 -12.422 -25.719 1 77.94 392 LYS A C 1
ATOM 3129 O O . LYS A 1 392 ? 26.688 -12.211 -24.938 1 77.94 392 LYS A O 1
ATOM 3134 N N . ASP A 1 393 ? 25.234 -13.609 -25.812 1 86.19 393 ASP A N 1
ATOM 3135 C CA . ASP A 1 393 ? 25.812 -14.883 -25.422 1 86.19 393 ASP A CA 1
ATOM 3136 C C . ASP A 1 393 ? 25.922 -14.984 -23.891 1 86.19 393 ASP A C 1
ATOM 3138 O O . ASP A 1 393 ? 26.969 -15.367 -23.359 1 86.19 393 ASP A O 1
ATOM 3142 N N . ASN A 1 394 ? 24.875 -14.492 -23.203 1 96.25 394 ASN A N 1
ATOM 3143 C CA . ASN A 1 394 ? 24.812 -14.648 -21.75 1 96.25 394 ASN A CA 1
ATOM 3144 C C . ASN A 1 394 ? 24.391 -16.062 -21.375 1 96.25 394 ASN A C 1
ATOM 3146 O O . ASN A 1 394 ? 23.422 -16.609 -21.922 1 96.25 394 ASN A O 1
ATOM 3150 N N . TRP A 1 395 ? 25.156 -16.641 -20.5 1 97.75 395 TRP A N 1
ATOM 3151 C CA . TRP A 1 395 ? 24.781 -17.969 -20.047 1 97.75 395 TRP A CA 1
ATOM 3152 C C . TRP A 1 395 ? 25.281 -18.234 -18.625 1 97.75 395 TRP A C 1
ATOM 3154 O O . TRP A 1 395 ? 26.234 -17.594 -18.172 1 97.75 395 TRP A O 1
ATOM 3164 N N . ILE A 1 396 ? 24.672 -19.109 -17.922 1 97.75 396 ILE A N 1
ATOM 3165 C CA . ILE A 1 396 ? 25.094 -19.656 -16.641 1 97.75 396 ILE A CA 1
ATOM 3166 C C . ILE A 1 396 ? 25.203 -21.172 -16.75 1 97.75 396 ILE A C 1
ATOM 3168 O O . ILE A 1 396 ? 24.422 -21.812 -17.453 1 97.75 396 ILE A O 1
ATOM 3172 N N . GLU A 1 397 ? 26.219 -21.703 -16.062 1 98.12 397 GLU A N 1
ATOM 3173 C CA . GLU A 1 397 ? 26.484 -23.125 -16.109 1 98.12 397 GLU A CA 1
ATOM 3174 C C . GLU A 1 397 ? 26.578 -23.719 -14.703 1 98.12 397 GLU A C 1
ATOM 3176 O O . GLU A 1 397 ? 27.203 -23.125 -13.82 1 98.12 397 GLU A O 1
ATOM 3181 N N . ILE A 1 398 ? 25.891 -24.766 -14.508 1 98.38 398 ILE A N 1
ATOM 3182 C CA . ILE A 1 398 ? 25.953 -25.562 -13.289 1 98.38 398 ILE A CA 1
ATOM 3183 C C . ILE A 1 398 ? 26.719 -26.859 -13.562 1 98.38 398 ILE A C 1
ATOM 3185 O O . ILE A 1 398 ? 26.328 -27.641 -14.438 1 98.38 398 ILE A O 1
ATOM 3189 N N . LYS A 1 399 ? 27.812 -27.031 -12.805 1 98 399 LYS A N 1
ATOM 3190 C CA . LYS A 1 399 ? 28.641 -28.219 -12.961 1 98 399 LYS A CA 1
ATOM 3191 C C . LYS A 1 399 ? 28.656 -29.062 -11.688 1 98 399 LYS A C 1
ATOM 3193 O O . LYS A 1 399 ? 29.094 -28.594 -10.633 1 98 399 LYS A O 1
ATOM 3198 N N . CYS A 1 400 ? 28.188 -30.219 -11.883 1 96.38 400 CYS A N 1
ATOM 3199 C CA . CYS A 1 400 ? 28.141 -31.125 -10.742 1 96.38 400 CYS A CA 1
ATOM 3200 C C . CYS A 1 400 ? 29.219 -32.219 -10.859 1 96.38 400 CYS A C 1
ATOM 3202 O O . CYS A 1 400 ? 29.562 -32.625 -11.961 1 96.38 400 CYS A O 1
ATOM 3204 N N . ILE A 1 401 ? 29.719 -32.625 -9.672 1 93.06 401 ILE A N 1
ATOM 3205 C CA . ILE A 1 401 ? 30.734 -33.656 -9.633 1 93.06 401 ILE A CA 1
ATOM 3206 C C . ILE A 1 401 ? 30.125 -35 -10.062 1 93.06 401 ILE A C 1
ATOM 3208 O O . ILE A 1 401 ? 30.672 -35.688 -10.93 1 93.06 401 ILE A O 1
ATOM 3212 N N . ASP A 1 402 ? 29.016 -35.344 -9.43 1 92.62 402 ASP A N 1
ATOM 3213 C CA . ASP A 1 402 ? 28.312 -36.562 -9.773 1 92.62 402 ASP A CA 1
ATOM 3214 C C . ASP A 1 402 ? 27.266 -36.312 -10.852 1 92.62 402 ASP A C 1
ATOM 3216 O O . ASP A 1 402 ? 26.766 -35.188 -10.984 1 92.62 402 ASP A O 1
ATOM 3220 N N . GLU A 1 403 ? 27.062 -37.375 -11.547 1 94.69 403 GLU A N 1
ATOM 3221 C CA . GLU A 1 403 ? 25.953 -37.281 -12.508 1 94.69 403 GLU A CA 1
ATOM 3222 C C . GLU A 1 403 ? 24.609 -37.156 -11.805 1 94.69 403 GLU A C 1
ATOM 3224 O O . GLU A 1 403 ? 24.328 -37.875 -10.844 1 94.69 403 GLU A O 1
ATOM 3229 N N . LEU A 1 404 ? 23.891 -36.156 -12.289 1 96.31 404 LEU A N 1
ATOM 3230 C CA . LEU A 1 404 ? 22.562 -35.938 -11.719 1 96.31 404 LEU A CA 1
ATOM 3231 C C . LEU A 1 404 ? 21.484 -36.531 -12.625 1 96.31 404 LEU A C 1
ATOM 3233 O O . LEU A 1 404 ? 21.672 -36.594 -13.844 1 96.31 404 LEU A O 1
ATOM 3237 N N . ARG A 1 405 ? 20.438 -37 -12 1 97 405 ARG A N 1
ATOM 3238 C CA . ARG A 1 405 ? 19.25 -37.5 -12.68 1 97 405 ARG A CA 1
ATOM 3239 C C . ARG A 1 405 ? 18.047 -36.656 -12.359 1 97 405 ARG A C 1
ATOM 3241 O O . ARG A 1 405 ? 17.625 -36.531 -11.203 1 97 405 ARG A O 1
ATOM 3248 N N . PHE A 1 406 ? 17.5 -35.969 -13.359 1 97.94 406 PHE A N 1
ATOM 3249 C CA . PHE A 1 406 ? 16.375 -35.062 -13.148 1 97.94 406 PHE A CA 1
ATOM 3250 C C . PHE A 1 406 ? 15.516 -34.969 -14.398 1 97.94 406 PHE A C 1
ATOM 3252 O O . PHE A 1 406 ? 15.922 -35.406 -15.477 1 97.94 406 PHE A O 1
ATOM 3259 N N . ASN A 1 407 ? 14.242 -34.469 -14.289 1 98.19 407 ASN A N 1
ATOM 3260 C CA . ASN A 1 407 ? 13.359 -34.281 -15.438 1 98.19 407 ASN A CA 1
ATOM 3261 C C . ASN A 1 407 ? 12.57 -32.969 -15.32 1 98.19 407 ASN A C 1
ATOM 3263 O O . ASN A 1 407 ? 11.602 -32.75 -16.062 1 98.19 407 ASN A O 1
ATOM 3267 N N . VAL A 1 408 ? 12.898 -32.031 -14.391 1 98.69 408 VAL A N 1
ATOM 3268 C CA . VAL A 1 408 ? 12.328 -30.703 -14.25 1 98.69 408 VAL A CA 1
ATOM 3269 C C . VAL A 1 408 ? 13.438 -29.688 -14.008 1 98.69 408 VAL A C 1
ATOM 3271 O O . VAL A 1 408 ? 14.328 -29.906 -13.188 1 98.69 408 VAL A O 1
ATOM 3274 N N . ILE A 1 409 ? 13.414 -28.641 -14.727 1 98.69 409 ILE A N 1
ATOM 3275 C CA . ILE A 1 409 ? 14.336 -27.516 -14.547 1 98.69 409 ILE A CA 1
ATOM 3276 C C . ILE A 1 409 ? 13.555 -26.25 -14.203 1 98.69 409 ILE A C 1
ATOM 3278 O O . ILE A 1 409 ? 12.578 -25.906 -14.883 1 98.69 409 ILE A O 1
ATOM 3282 N N . SER A 1 410 ? 13.906 -25.609 -13.117 1 98.62 410 SER A N 1
ATOM 3283 C CA . SER A 1 410 ? 13.281 -24.359 -12.703 1 98.62 410 SER A CA 1
ATOM 3284 C C . SER A 1 410 ? 14.227 -23.172 -12.914 1 98.62 410 SER A C 1
ATOM 3286 O O . SER A 1 410 ? 15.422 -23.266 -12.633 1 98.62 410 SER A O 1
ATOM 3288 N N . ILE A 1 411 ? 13.758 -22.125 -13.492 1 98.81 411 ILE A N 1
ATOM 3289 C CA . ILE A 1 411 ? 14.484 -20.875 -13.672 1 98.81 411 ILE A CA 1
ATOM 3290 C C . ILE A 1 411 ? 13.648 -19.719 -13.141 1 98.81 411 ILE A C 1
ATOM 3292 O O . ILE A 1 411 ? 12.438 -19.641 -13.398 1 98.81 411 ILE A O 1
ATOM 3296 N N . GLN A 1 412 ? 14.242 -18.781 -12.367 1 98.75 412 GLN A N 1
ATOM 3297 C CA . GLN A 1 412 ? 13.555 -17.594 -11.867 1 98.75 412 GLN A CA 1
ATOM 3298 C C . GLN A 1 412 ? 14.375 -16.328 -12.141 1 98.75 412 GLN A C 1
ATOM 3300 O O . GLN A 1 412 ? 15.602 -16.359 -12.141 1 98.75 412 GLN A O 1
ATOM 3305 N N . GLU A 1 413 ? 13.648 -15.273 -12.375 1 98.44 413 GLU A N 1
ATOM 3306 C CA . GLU A 1 413 ? 14.25 -13.953 -12.523 1 98.44 413 GLU A CA 1
ATOM 3307 C C . GLU A 1 413 ? 14.133 -13.133 -11.242 1 98.44 413 GLU A C 1
ATOM 3309 O O . GLU A 1 413 ? 13.234 -13.375 -10.43 1 98.44 413 GLU A O 1
ATOM 3314 N N . ALA A 1 414 ? 15.07 -12.25 -11.117 1 98.12 414 ALA A N 1
ATOM 3315 C CA . ALA A 1 414 ? 14.93 -11.211 -10.102 1 98.12 414 ALA A CA 1
ATOM 3316 C C . ALA A 1 414 ? 13.906 -10.164 -10.516 1 98.12 414 ALA A C 1
ATOM 3318 O O . ALA A 1 414 ? 14.258 -9.016 -10.789 1 98.12 414 ALA A O 1
ATOM 3319 N N . ILE A 1 415 ? 12.672 -10.5 -10.375 1 98.12 415 ILE A N 1
ATOM 3320 C CA . ILE A 1 415 ? 11.617 -9.68 -10.961 1 98.12 415 ILE A CA 1
ATOM 3321 C C . ILE A 1 415 ? 11.484 -8.375 -10.18 1 98.12 415 ILE A C 1
ATOM 3323 O O . ILE A 1 415 ? 10.82 -7.441 -10.633 1 98.12 415 ILE A O 1
ATOM 3327 N N . GLY A 1 416 ? 12.062 -8.266 -9.047 1 97.62 416 GLY A N 1
ATOM 3328 C CA . GLY A 1 416 ? 12.125 -7 -8.336 1 97.62 416 GLY A CA 1
ATOM 3329 C C . GLY A 1 416 ? 12.781 -5.891 -9.133 1 97.62 416 GLY A C 1
ATOM 3330 O O . GLY A 1 416 ? 12.609 -4.711 -8.828 1 97.62 416 GLY A O 1
ATOM 3331 N N . LEU A 1 417 ? 13.547 -6.297 -10.07 1 98.12 417 LEU A N 1
ATOM 3332 C CA . LEU A 1 417 ? 14.203 -5.316 -10.938 1 98.12 417 LEU A CA 1
ATOM 3333 C C . LEU A 1 417 ? 13.633 -5.375 -12.352 1 98.12 417 LEU A C 1
ATOM 3335 O O . LEU A 1 417 ? 14.266 -4.902 -13.297 1 98.12 417 LEU A O 1
ATOM 3339 N N . GLY A 1 418 ? 12.469 -5.965 -12.484 1 97.88 418 GLY A N 1
ATOM 3340 C CA . GLY A 1 418 ? 11.773 -6.07 -13.758 1 97.88 418 GLY A CA 1
ATOM 3341 C C . GLY A 1 418 ? 11.844 -7.457 -14.359 1 97.88 418 GLY A C 1
ATOM 3342 O O . GLY A 1 418 ? 12.68 -8.273 -13.969 1 97.88 418 GLY A O 1
ATOM 3343 N N . GLN A 1 419 ? 10.914 -7.734 -15.25 1 98.5 419 GLN A N 1
ATOM 3344 C CA . GLN A 1 419 ? 10.961 -8.953 -16.047 1 98.5 419 GLN A CA 1
ATOM 3345 C C . GLN A 1 419 ? 11.734 -8.727 -17.344 1 98.5 419 GLN A C 1
ATOM 3347 O O . GLN A 1 419 ? 11.414 -7.816 -18.125 1 98.5 419 GLN A O 1
ATOM 3352 N N . ARG A 1 420 ? 12.68 -9.648 -17.656 1 97.56 420 ARG A N 1
ATOM 3353 C CA . ARG A 1 420 ? 13.672 -9.25 -18.641 1 97.56 420 ARG A CA 1
ATOM 3354 C C . ARG A 1 420 ? 13.805 -10.297 -19.75 1 97.56 420 ARG A C 1
ATOM 3356 O O . ARG A 1 420 ? 14 -9.961 -20.906 1 97.56 420 ARG A O 1
ATOM 3363 N N . ILE A 1 421 ? 13.734 -11.547 -19.484 1 98 421 ILE A N 1
ATOM 3364 C CA . ILE A 1 421 ? 14.117 -12.617 -20.391 1 98 421 ILE A CA 1
ATOM 3365 C C . ILE A 1 421 ? 12.984 -12.891 -21.375 1 98 421 ILE A C 1
ATOM 3367 O O . ILE A 1 421 ? 11.836 -13.094 -20.969 1 98 421 ILE A O 1
ATOM 3371 N N . LYS A 1 422 ? 13.328 -12.945 -22.656 1 97.31 422 LYS A N 1
ATOM 3372 C CA . LYS A 1 422 ? 12.375 -13.148 -23.75 1 97.31 422 LYS A CA 1
ATOM 3373 C C . LYS A 1 422 ? 12.5 -14.547 -24.328 1 97.31 422 LYS A C 1
ATOM 3375 O O . LYS A 1 422 ? 11.523 -15.094 -24.859 1 97.31 422 LYS A O 1
ATOM 3380 N N . GLN A 1 423 ? 13.711 -15.008 -24.344 1 97.69 423 GLN A N 1
ATOM 3381 C CA . GLN A 1 423 ? 13.984 -16.312 -24.938 1 97.69 423 GLN A CA 1
ATOM 3382 C C . GLN A 1 423 ? 15.195 -16.969 -24.297 1 97.69 423 GLN A C 1
ATOM 3384 O O . GLN A 1 423 ? 16.203 -16.312 -24.016 1 97.69 423 GLN A O 1
ATOM 3389 N N . HIS A 1 424 ? 15.109 -18.266 -24.016 1 98.31 424 HIS A N 1
ATOM 3390 C CA . HIS A 1 424 ? 16.234 -19 -23.438 1 98.31 424 HIS A CA 1
ATOM 3391 C C . HIS A 1 424 ? 16.219 -20.453 -23.875 1 98.31 424 HIS A C 1
ATOM 3393 O O . HIS A 1 424 ? 15.219 -20.953 -24.406 1 98.31 424 HIS A O 1
ATOM 3399 N N . GLU A 1 425 ? 17.375 -21.078 -23.75 1 98.5 425 GLU A N 1
ATOM 3400 C CA . GLU A 1 425 ? 17.578 -22.5 -24.016 1 98.5 425 GLU A CA 1
ATOM 3401 C C . GLU A 1 425 ? 18.359 -23.172 -22.891 1 98.5 425 GLU A C 1
ATOM 3403 O O . GLU A 1 425 ? 19.156 -22.516 -22.203 1 98.5 425 GLU A O 1
ATOM 3408 N N . VAL A 1 426 ? 18.094 -24.438 -22.703 1 98.69 426 VAL A N 1
ATOM 3409 C CA . VAL A 1 426 ? 18.797 -25.188 -21.672 1 98.69 426 VAL A CA 1
ATOM 3410 C C . VAL A 1 426 ? 19.5 -26.391 -22.297 1 98.69 426 VAL A C 1
ATOM 3412 O O . VAL A 1 426 ? 18.891 -27.141 -23.078 1 98.69 426 VAL A O 1
ATOM 3415 N N . TYR A 1 427 ? 20.766 -26.547 -21.922 1 98.5 427 TYR A N 1
ATOM 3416 C CA . TYR A 1 427 ? 21.578 -27.656 -22.422 1 98.5 427 TYR A CA 1
ATOM 3417 C C . TYR A 1 427 ? 22.094 -28.516 -21.281 1 98.5 427 TYR A C 1
ATOM 3419 O O . TYR A 1 427 ? 22.469 -28.016 -20.234 1 98.5 427 TYR A O 1
ATOM 3427 N N . VAL A 1 428 ? 22.047 -29.828 -21.469 1 98.19 428 VAL A N 1
ATOM 3428 C CA . VAL A 1 428 ? 22.656 -30.797 -20.547 1 98.19 428 VAL A CA 1
ATOM 3429 C C . VAL A 1 428 ? 23.75 -31.562 -21.281 1 98.19 428 VAL A C 1
ATOM 3431 O O . VAL A 1 428 ? 23.484 -32.25 -22.266 1 98.19 428 VAL A O 1
ATOM 3434 N N . ASP A 1 429 ? 24.953 -31.406 -20.812 1 97.88 429 ASP A N 1
ATOM 3435 C CA . ASP A 1 429 ? 26.125 -32 -21.453 1 97.88 429 ASP A CA 1
ATOM 3436 C C . ASP A 1 429 ? 26.141 -31.734 -22.953 1 97.88 429 ASP A C 1
ATOM 3438 O O . ASP A 1 429 ? 26.359 -32.656 -23.75 1 97.88 429 ASP A O 1
ATOM 3442 N N . GLY A 1 430 ? 25.766 -30.562 -23.266 1 97.38 430 GLY A N 1
ATOM 3443 C CA . GLY A 1 430 ? 25.891 -30.094 -24.625 1 97.38 430 GLY A CA 1
ATOM 3444 C C . GLY A 1 430 ? 24.641 -30.359 -25.469 1 97.38 430 GLY A C 1
ATOM 3445 O O . GLY A 1 430 ? 24.531 -29.859 -26.594 1 97.38 430 GLY A O 1
ATOM 3446 N N . LYS A 1 431 ? 23.703 -31.047 -24.969 1 97.69 431 LYS A N 1
ATOM 3447 C CA . LYS A 1 431 ? 22.469 -31.359 -25.688 1 97.69 431 LYS A CA 1
ATOM 3448 C C . LYS A 1 431 ? 21.328 -30.469 -25.219 1 97.69 431 LYS A C 1
ATOM 3450 O O . LYS A 1 431 ? 21.062 -30.359 -24.031 1 97.69 431 LYS A O 1
ATOM 3455 N N . LYS A 1 432 ? 20.672 -29.875 -26.172 1 98.12 432 LYS A N 1
ATOM 3456 C CA . LYS A 1 432 ? 19.516 -29.047 -25.828 1 98.12 432 LYS A CA 1
ATOM 3457 C C . LYS A 1 432 ? 18.359 -29.891 -25.297 1 98.12 432 LYS A C 1
ATOM 3459 O O . LYS A 1 432 ? 17.906 -30.812 -25.953 1 98.12 432 LYS A O 1
ATOM 3464 N N . VAL A 1 433 ? 17.891 -29.547 -24.125 1 98 433 VAL A N 1
ATOM 3465 C CA . VAL A 1 433 ? 16.844 -30.375 -23.531 1 98 433 VAL A CA 1
ATOM 3466 C C . VAL A 1 433 ? 15.578 -29.547 -23.359 1 98 433 VAL A C 1
ATOM 3468 O O . VAL A 1 433 ? 14.492 -30.094 -23.141 1 98 433 VAL A O 1
ATOM 3471 N N . ALA A 1 434 ? 15.695 -28.219 -23.422 1 97.94 434 ALA A N 1
ATOM 3472 C CA . ALA A 1 434 ? 14.531 -27.359 -23.266 1 97.94 434 ALA A CA 1
ATOM 3473 C C . ALA A 1 434 ? 14.742 -26.016 -23.953 1 97.94 434 ALA A C 1
ATOM 3475 O O . ALA A 1 434 ? 15.883 -25.594 -24.172 1 97.94 434 ALA A O 1
ATOM 3476 N N . LYS A 1 435 ? 13.734 -25.422 -24.359 1 97.75 435 LYS A N 1
ATOM 3477 C CA . LYS A 1 435 ? 13.672 -24.062 -24.875 1 97.75 435 LYS A CA 1
ATOM 3478 C C . LYS A 1 435 ? 12.43 -23.344 -24.359 1 97.75 435 LYS A C 1
ATOM 3480 O O . LYS A 1 435 ? 11.391 -23.969 -24.125 1 97.75 435 LYS A O 1
ATOM 3485 N N . GLY A 1 436 ? 12.523 -22.094 -24.141 1 97.06 436 GLY A N 1
ATOM 3486 C CA . GLY A 1 436 ? 11.406 -21.328 -23.641 1 97.06 436 GLY A CA 1
ATOM 3487 C C . GLY A 1 436 ? 11.492 -19.844 -23.984 1 97.06 436 GLY A C 1
ATOM 3488 O O . GLY A 1 436 ? 12.516 -19.391 -24.5 1 97.06 436 GLY A O 1
ATOM 3489 N N . THR A 1 437 ? 10.406 -19.188 -23.734 1 97.69 437 THR A N 1
ATOM 3490 C CA . THR A 1 437 ? 10.328 -17.75 -23.922 1 97.69 437 THR A CA 1
ATOM 3491 C C . THR A 1 437 ? 10.477 -17.016 -22.594 1 97.69 437 THR A C 1
ATOM 3493 O O . THR A 1 437 ? 11.57 -16.938 -22.031 1 97.69 437 THR A O 1
ATOM 3496 N N . THR A 1 438 ? 9.312 -16.562 -21.969 1 98.31 438 THR A N 1
ATOM 3497 C CA . THR A 1 438 ? 9.344 -15.789 -20.734 1 98.31 438 THR A CA 1
ATOM 3498 C C . THR A 1 438 ? 9.734 -16.672 -19.547 1 98.31 438 THR A C 1
ATOM 3500 O O . THR A 1 438 ? 9.461 -17.875 -19.547 1 98.31 438 THR A O 1
ATOM 3503 N N . VAL A 1 439 ? 10.469 -16.109 -18.625 1 98.56 439 VAL A N 1
ATOM 3504 C CA . VAL A 1 439 ? 10.734 -16.734 -17.344 1 98.56 439 VAL A CA 1
ATOM 3505 C C . VAL A 1 439 ? 9.891 -16.094 -16.25 1 98.56 439 VAL A C 1
ATOM 3507 O O . VAL A 1 439 ? 8.938 -16.688 -15.75 1 98.56 439 VAL A O 1
ATOM 3510 N N . GLY A 1 440 ? 10.109 -14.82 -15.945 1 98.38 440 GLY A N 1
ATOM 3511 C CA . GLY A 1 440 ? 9.375 -14.125 -14.898 1 98.38 440 GLY A CA 1
ATOM 3512 C C . GLY A 1 440 ? 9.664 -14.672 -13.516 1 98.38 440 GLY A C 1
ATOM 3513 O O . GLY A 1 440 ? 10.805 -15 -13.188 1 98.38 440 GLY A O 1
ATOM 3514 N N . HIS A 1 441 ? 8.695 -14.688 -12.656 1 98.56 441 HIS A N 1
ATOM 3515 C CA . HIS A 1 441 ? 8.859 -15.172 -11.289 1 98.56 441 HIS A CA 1
ATOM 3516 C C . HIS A 1 441 ? 9.336 -16.625 -11.273 1 98.56 441 HIS A C 1
ATOM 3518 O O . HIS A 1 441 ? 10.188 -17 -10.469 1 98.56 441 HIS A O 1
ATOM 3524 N N . LYS A 1 442 ? 8.781 -17.406 -12.203 1 98.5 442 LYS A N 1
ATOM 3525 C CA . LYS A 1 442 ? 9.18 -18.812 -12.25 1 98.5 442 LYS A CA 1
ATOM 3526 C C . LYS A 1 442 ? 8.828 -19.438 -13.594 1 98.5 442 LYS A C 1
ATOM 3528 O O . LYS A 1 442 ? 7.723 -19.25 -14.102 1 98.5 442 LYS A O 1
ATOM 3533 N N . ARG A 1 443 ? 9.758 -20.109 -14.148 1 98.75 443 ARG A N 1
ATOM 3534 C CA . ARG A 1 443 ? 9.57 -20.984 -15.305 1 98.75 443 ARG A CA 1
ATOM 3535 C C . ARG A 1 443 ? 9.977 -22.406 -14.992 1 98.75 443 ARG A C 1
ATOM 3537 O O . ARG A 1 443 ? 11.078 -22.656 -14.484 1 98.75 443 ARG A O 1
ATOM 3544 N N . LEU A 1 444 ? 9.047 -23.328 -15.211 1 98.69 444 LEU A N 1
ATOM 3545 C CA . LEU A 1 444 ? 9.336 -24.734 -15.031 1 98.69 444 LEU A CA 1
ATOM 3546 C C . LEU A 1 444 ? 9.344 -25.469 -16.375 1 98.69 444 LEU A C 1
ATOM 3548 O O . LEU A 1 444 ? 8.359 -25.406 -17.109 1 98.69 444 LEU A O 1
ATOM 3552 N N . HIS A 1 445 ? 10.438 -26.094 -16.656 1 98.38 445 HIS A N 1
ATOM 3553 C CA . HIS A 1 445 ? 10.523 -26.984 -17.812 1 98.38 445 HIS A CA 1
ATOM 3554 C C . HIS A 1 445 ? 10.375 -28.453 -17.406 1 98.38 445 HIS A C 1
ATOM 3556 O O . HIS A 1 445 ? 11.297 -29.031 -16.828 1 98.38 445 HIS A O 1
ATOM 3562 N N . ARG A 1 446 ? 9.188 -28.906 -17.562 1 96.94 446 ARG A N 1
ATOM 3563 C CA . ARG A 1 446 ? 9 -30.344 -17.516 1 96.94 446 ARG A CA 1
ATOM 3564 C C . ARG A 1 446 ? 9.5 -31 -18.797 1 96.94 446 ARG A C 1
ATOM 3566 O O . ARG A 1 446 ? 8.883 -30.859 -19.859 1 96.94 446 ARG A O 1
ATOM 3573 N N . LEU A 1 447 ? 10.602 -31.766 -18.719 1 97.38 447 LEU A N 1
ATOM 3574 C CA . LEU A 1 447 ? 11.344 -32.156 -19.906 1 97.38 447 LEU A CA 1
ATOM 3575 C C . LEU A 1 447 ? 10.539 -33.188 -20.719 1 97.38 447 LEU A C 1
ATOM 3577 O O . LEU A 1 447 ? 10.094 -34.188 -20.188 1 97.38 447 LEU A O 1
ATOM 3581 N N . GLU A 1 448 ? 10.43 -32.875 -22.016 1 93.31 448 GLU A N 1
ATOM 3582 C CA . GLU A 1 448 ? 9.609 -33.688 -22.906 1 93.31 448 GLU A CA 1
ATOM 3583 C C . GLU A 1 448 ? 10.18 -35.094 -23.078 1 93.31 448 GLU A C 1
ATOM 3585 O O . GLU A 1 448 ? 9.438 -36.062 -23.25 1 93.31 448 GLU A O 1
ATOM 3590 N N . GLU A 1 449 ? 11.422 -35.25 -22.953 1 91.75 449 GLU A N 1
ATOM 3591 C CA . GLU A 1 449 ? 12.078 -36.531 -23.141 1 91.75 449 GLU A CA 1
ATOM 3592 C C . GLU A 1 449 ? 12.117 -37.344 -21.844 1 91.75 449 GLU A C 1
ATOM 3594 O O . GLU A 1 449 ? 12.617 -38.469 -21.812 1 91.75 449 GLU A O 1
ATOM 3599 N N . GLY A 1 450 ? 11.547 -36.781 -20.859 1 94.12 450 GLY A N 1
ATOM 3600 C CA . GLY A 1 450 ? 11.555 -37.438 -19.578 1 94.12 450 GLY A CA 1
ATOM 3601 C C . GLY A 1 450 ? 12.828 -37.219 -18.797 1 94.12 450 GLY A C 1
ATOM 3602 O O . GLY A 1 450 ? 13.336 -36.094 -18.75 1 94.12 450 GLY A O 1
ATOM 3603 N N . VAL A 1 451 ? 13.312 -38.25 -18.156 1 96.56 451 VAL A N 1
ATOM 3604 C CA . VAL A 1 451 ? 14.453 -38.156 -17.25 1 96.56 451 VAL A CA 1
ATOM 3605 C C . VAL A 1 451 ? 15.734 -38 -18.062 1 96.56 451 VAL A C 1
ATOM 3607 O O . VAL A 1 451 ? 15.961 -38.719 -19.031 1 96.56 451 VAL A O 1
ATOM 3610 N N . VAL A 1 452 ? 16.516 -37.094 -17.625 1 96.25 452 VAL A N 1
ATOM 3611 C CA . VAL A 1 452 ? 17.828 -36.844 -18.219 1 96.25 452 VAL A CA 1
ATOM 3612 C C . VAL A 1 452 ? 18.922 -37.062 -17.156 1 96.25 452 VAL A C 1
ATOM 3614 O O . VAL A 1 452 ? 18.672 -36.844 -15.969 1 96.25 452 VAL A O 1
ATOM 3617 N N . GLU A 1 453 ? 20.047 -37.5 -17.688 1 96.69 453 GLU A N 1
ATOM 3618 C CA . GLU A 1 453 ? 21.234 -37.656 -16.859 1 96.69 453 GLU A CA 1
ATOM 3619 C C . GLU A 1 453 ? 22.391 -36.812 -17.391 1 96.69 453 GLU A C 1
ATOM 3621 O O . GLU A 1 453 ? 22.578 -36.719 -18.609 1 96.69 453 GLU A O 1
ATOM 3626 N N . GLY A 1 454 ? 23.016 -36.125 -16.5 1 96.5 454 GLY A N 1
ATOM 3627 C CA . GLY A 1 454 ? 24.125 -35.312 -16.938 1 96.5 454 GLY A CA 1
ATOM 3628 C C . GLY A 1 454 ? 24.828 -34.625 -15.781 1 96.5 454 GLY A C 1
ATOM 3629 O O . GLY A 1 454 ? 24.406 -34.719 -14.625 1 96.5 454 GLY A O 1
ATOM 3630 N N . ARG A 1 455 ? 26.016 -33.938 -16.156 1 97.5 455 ARG A N 1
ATOM 3631 C CA . ARG A 1 455 ? 26.844 -33.312 -15.133 1 97.5 455 ARG A CA 1
ATOM 3632 C C . ARG A 1 455 ? 26.875 -31.797 -15.32 1 97.5 455 ARG A C 1
ATOM 3634 O O . ARG A 1 455 ? 27.172 -31.047 -14.383 1 97.5 455 ARG A O 1
ATOM 3641 N N . ILE A 1 456 ? 26.688 -31.438 -16.562 1 98.38 456 ILE A N 1
ATOM 3642 C CA . ILE A 1 456 ? 26.797 -30.016 -16.859 1 98.38 456 ILE A CA 1
ATOM 3643 C C . ILE A 1 456 ? 25.469 -29.5 -17.422 1 98.38 456 ILE A C 1
ATOM 3645 O O . ILE A 1 456 ? 24.984 -29.984 -18.438 1 98.38 456 ILE A O 1
ATOM 3649 N N . VAL A 1 457 ? 24.859 -28.578 -16.703 1 98.56 457 VAL A N 1
ATOM 3650 C CA . VAL A 1 457 ? 23.641 -27.922 -17.156 1 98.56 457 VAL A CA 1
ATOM 3651 C C . VAL A 1 457 ? 23.938 -26.453 -17.484 1 98.56 457 VAL A C 1
ATOM 3653 O O . VAL A 1 457 ? 24.438 -25.719 -16.641 1 98.56 457 VAL A O 1
ATOM 3656 N N . ARG A 1 458 ? 23.672 -26.047 -18.734 1 98.62 458 ARG A N 1
ATOM 3657 C CA . ARG A 1 458 ? 23.891 -24.672 -19.172 1 98.62 458 ARG A CA 1
ATOM 3658 C C . ARG A 1 458 ? 22.594 -24.016 -19.609 1 98.62 458 ARG A C 1
ATOM 3660 O O . ARG A 1 458 ? 21.844 -24.594 -20.391 1 98.62 458 ARG A O 1
ATOM 3667 N N . ILE A 1 459 ? 22.297 -22.875 -19.016 1 98.69 459 ILE A N 1
ATOM 3668 C CA . ILE A 1 459 ? 21.172 -22.047 -19.422 1 98.69 459 ILE A CA 1
ATOM 3669 C C . ILE A 1 459 ? 21.672 -20.875 -20.266 1 98.69 459 ILE A C 1
ATOM 3671 O O . ILE A 1 459 ? 22.438 -20.047 -19.781 1 98.69 459 ILE A O 1
ATOM 3675 N N . LYS A 1 460 ? 21.25 -20.797 -21.5 1 98.25 460 LYS A N 1
ATOM 3676 C CA . LYS A 1 460 ? 21.625 -19.734 -22.422 1 98.25 460 LYS A CA 1
ATOM 3677 C C . LYS A 1 460 ? 20.484 -18.75 -22.625 1 98.25 460 LYS A C 1
ATOM 3679 O O . LYS A 1 460 ? 19.375 -19.141 -22.953 1 98.25 460 LYS A O 1
ATOM 3684 N N . ILE A 1 461 ? 20.781 -17.484 -22.391 1 97.81 461 ILE A N 1
ATOM 3685 C CA . ILE A 1 461 ? 19.797 -16.438 -22.656 1 97.81 461 ILE A CA 1
ATOM 3686 C C . ILE A 1 461 ? 20 -15.906 -24.078 1 97.81 461 ILE A C 1
ATOM 3688 O O . ILE A 1 461 ? 21.047 -15.352 -24.406 1 97.81 461 ILE A O 1
ATOM 3692 N N . LEU A 1 462 ? 18.969 -16.016 -24.875 1 96.75 462 LEU A N 1
ATOM 3693 C CA . LEU A 1 462 ? 19.078 -15.664 -26.281 1 96.75 462 LEU A CA 1
ATOM 3694 C C . LEU A 1 462 ? 18.578 -14.234 -26.516 1 96.75 462 LEU A C 1
ATOM 3696 O O . LEU A 1 462 ? 19.156 -13.5 -27.312 1 96.75 462 LEU A O 1
ATOM 3700 N N . LYS A 1 463 ? 17.484 -13.906 -25.969 1 95.62 463 LYS A N 1
ATOM 3701 C CA . LYS A 1 463 ? 16.906 -12.578 -26.062 1 95.62 463 LYS A CA 1
ATOM 3702 C C . LYS A 1 463 ? 16.438 -12.078 -24.688 1 95.62 463 LYS A C 1
ATOM 3704 O O . LYS A 1 463 ? 15.906 -12.852 -23.891 1 95.62 463 LYS A O 1
ATOM 3709 N N . SER A 1 464 ? 16.625 -10.82 -24.422 1 95.5 464 SER A N 1
ATOM 3710 C CA . SER A 1 464 ? 16.234 -10.18 -23.172 1 95.5 464 SER A CA 1
ATOM 3711 C C . SER A 1 464 ? 15.969 -8.695 -23.375 1 95.5 464 SER A C 1
ATOM 3713 O O . SER A 1 464 ? 16.5 -8.078 -24.297 1 95.5 464 SER A O 1
ATOM 3715 N N . ARG A 1 465 ? 15.07 -8.094 -22.594 1 94.75 465 ARG A N 1
ATOM 3716 C CA . ARG A 1 465 ? 14.758 -6.672 -22.656 1 94.75 465 ARG A CA 1
ATOM 3717 C C . ARG A 1 465 ? 15.945 -5.832 -22.188 1 94.75 465 ARG A C 1
ATOM 3719 O O . ARG A 1 465 ? 16.094 -4.676 -22.594 1 94.75 465 ARG A O 1
ATOM 3726 N N . ALA A 1 466 ? 16.719 -6.34 -21.328 1 93.75 466 ALA A N 1
ATOM 3727 C CA . ALA A 1 466 ? 17.953 -5.801 -20.734 1 93.75 466 ALA A CA 1
ATOM 3728 C C . ALA A 1 466 ? 18.859 -6.918 -20.219 1 93.75 466 ALA A C 1
ATOM 3730 O O . ALA A 1 466 ? 18.594 -8.102 -20.484 1 93.75 466 ALA A O 1
ATOM 3731 N N . VAL A 1 467 ? 19.922 -6.523 -19.578 1 94.62 467 VAL A N 1
ATOM 3732 C CA . VAL A 1 467 ? 20.797 -7.559 -19.031 1 94.62 467 VAL A CA 1
ATOM 3733 C C . VAL A 1 467 ? 19.969 -8.539 -18.188 1 94.62 467 VAL A C 1
ATOM 3735 O O . VAL A 1 467 ? 19.188 -8.125 -17.328 1 94.62 467 VAL A O 1
ATOM 3738 N N . PRO A 1 468 ? 20.062 -9.812 -18.562 1 97 468 PRO A N 1
ATOM 3739 C CA . PRO A 1 468 ? 19.266 -10.781 -17.812 1 97 468 PRO A CA 1
ATOM 3740 C C . PRO A 1 468 ? 19.703 -10.898 -16.359 1 97 468 PRO A C 1
ATOM 3742 O O . PRO A 1 468 ? 20.891 -10.797 -16.062 1 97 468 PRO A O 1
ATOM 3745 N N . LEU A 1 469 ? 18.781 -11.047 -15.5 1 98.12 469 LEU A N 1
ATOM 3746 C CA . LEU A 1 469 ? 19 -11.289 -14.078 1 98.12 469 LEU A CA 1
ATOM 3747 C C . LEU A 1 469 ? 18.344 -12.586 -13.633 1 98.12 469 LEU A C 1
ATOM 3749 O O . LEU A 1 469 ? 17.109 -12.695 -13.625 1 98.12 469 LEU A O 1
ATOM 3753 N N . ILE A 1 470 ? 19.141 -13.609 -13.281 1 98.69 470 ILE A N 1
ATOM 3754 C CA . ILE A 1 470 ? 18.609 -14.891 -12.836 1 98.69 470 ILE A CA 1
ATOM 3755 C C . ILE A 1 470 ? 18.844 -15.039 -11.328 1 98.69 470 ILE A C 1
ATOM 3757 O O . ILE A 1 470 ? 19.969 -14.961 -10.852 1 98.69 470 ILE A O 1
ATOM 3761 N N . SER A 1 471 ? 17.75 -15.25 -10.609 1 98.56 471 SER A N 1
ATOM 3762 C CA . SER A 1 471 ? 17.828 -15.305 -9.156 1 98.56 471 SER A CA 1
ATOM 3763 C C . SER A 1 471 ? 17.875 -16.734 -8.656 1 98.56 471 SER A C 1
ATOM 3765 O O . SER A 1 471 ? 18.359 -17 -7.551 1 98.56 471 SER A O 1
ATOM 3767 N N . SER A 1 472 ? 17.359 -17.703 -9.492 1 98.5 472 SER A N 1
ATOM 3768 C CA . SER A 1 472 ? 17.312 -19.078 -9.008 1 98.5 472 SER A CA 1
ATOM 3769 C C . SER A 1 472 ? 17.312 -20.062 -10.172 1 98.5 472 SER A C 1
ATOM 3771 O O . SER A 1 472 ? 16.672 -19.828 -11.195 1 98.5 472 SER A O 1
ATOM 3773 N N . VAL A 1 473 ? 18.031 -21.125 -10 1 98.56 473 VAL A N 1
ATOM 3774 C CA . VAL A 1 473 ? 18 -22.297 -10.875 1 98.56 473 VAL A CA 1
ATOM 3775 C C . VAL A 1 473 ? 17.828 -23.562 -10.047 1 98.56 473 VAL A C 1
ATOM 3777 O O . VAL A 1 473 ? 18.453 -23.719 -9 1 98.56 473 VAL A O 1
ATOM 3780 N N . GLY A 1 474 ? 16.906 -24.391 -10.516 1 98.44 474 GLY A N 1
ATOM 3781 C CA . GLY A 1 474 ? 16.672 -25.656 -9.82 1 98.44 474 GLY A CA 1
ATOM 3782 C C . GLY A 1 474 ? 16.625 -26.844 -10.758 1 98.44 474 GLY A C 1
ATOM 3783 O O . GLY A 1 474 ? 16.094 -26.75 -11.867 1 98.44 474 GLY A O 1
ATOM 3784 N N . LEU A 1 475 ? 17.234 -27.938 -10.352 1 98.44 475 LEU A N 1
ATOM 3785 C CA . LEU A 1 475 ? 17.094 -29.25 -10.977 1 98.44 475 LEU A CA 1
ATOM 3786 C C . LEU A 1 475 ? 16.328 -30.203 -10.062 1 98.44 475 LEU A C 1
ATOM 3788 O O . LEU A 1 475 ? 16.688 -30.391 -8.906 1 98.44 475 LEU A O 1
ATOM 3792 N N . HIS A 1 476 ? 15.227 -30.75 -10.656 1 98.5 476 HIS A N 1
ATOM 3793 C CA . HIS A 1 476 ? 14.32 -31.547 -9.828 1 98.5 476 HIS A CA 1
ATOM 3794 C C . HIS A 1 476 ? 13.898 -32.812 -10.539 1 98.5 476 HIS A C 1
ATOM 3796 O O . HIS A 1 476 ? 14.016 -32.938 -11.758 1 98.5 476 HIS A O 1
ATOM 3802 N N . TYR A 1 477 ? 13.461 -33.75 -9.688 1 97.94 477 TYR A N 1
ATOM 3803 C CA . TYR A 1 477 ? 12.938 -35.031 -10.203 1 97.94 477 TYR A CA 1
ATOM 3804 C C . TYR A 1 477 ? 11.445 -35.156 -9.906 1 97.94 477 TYR A C 1
ATOM 3806 O O . TYR A 1 477 ? 11.047 -35.188 -8.742 1 97.94 477 TYR A O 1
ATOM 3814 N N . ASP A 1 478 ? 10.656 -35.219 -10.969 1 98.12 478 ASP A N 1
ATOM 3815 C CA . ASP A 1 478 ? 9.219 -35.469 -10.891 1 98.12 478 ASP A CA 1
ATOM 3816 C C . ASP A 1 478 ? 8.898 -36.906 -11.172 1 98.12 478 ASP A C 1
ATOM 3818 O O . ASP A 1 478 ? 8.828 -37.344 -12.336 1 98.12 478 ASP A O 1
ATOM 3822 N N . PRO A 1 479 ? 8.656 -37.719 -10.102 1 97.12 479 PRO A N 1
ATOM 3823 C CA . PRO A 1 479 ? 8.375 -39.125 -10.312 1 97.12 479 PRO A CA 1
ATOM 3824 C C . PRO A 1 479 ? 7.008 -39.375 -10.938 1 97.12 479 PRO A C 1
ATOM 3826 O O . PRO A 1 479 ? 6.695 -40.5 -11.32 1 97.12 479 PRO A O 1
ATOM 3829 N N . PHE A 1 480 ? 6.207 -38.344 -11.07 1 96.19 480 PHE A N 1
ATOM 3830 C CA . PHE A 1 480 ? 4.852 -38.5 -11.594 1 96.19 480 PHE A CA 1
ATOM 3831 C C . PHE A 1 480 ? 4.812 -38.219 -13.086 1 96.19 480 PHE A C 1
ATOM 3833 O O . PHE A 1 480 ? 3.752 -38.312 -13.711 1 96.19 480 PHE A O 1
ATOM 3840 N N . TRP A 1 481 ? 5.875 -37.875 -13.672 1 92.69 481 TRP A N 1
ATOM 3841 C CA . TRP A 1 481 ? 5.977 -37.5 -15.078 1 92.69 481 TRP A CA 1
ATOM 3842 C C . TRP A 1 481 ? 6.633 -38.625 -15.891 1 92.69 481 TRP A C 1
ATOM 3844 O O . TRP A 1 481 ? 7.836 -38.844 -15.766 1 92.69 481 TRP A O 1
ATOM 3854 N N . HIS A 1 482 ? 5.738 -39.281 -16.719 1 88.81 482 HIS A N 1
ATOM 3855 C CA . HIS A 1 482 ? 6.191 -40.375 -17.578 1 88.81 482 HIS A CA 1
ATOM 3856 C C . HIS A 1 482 ? 5.742 -40.188 -19.016 1 88.81 482 HIS A C 1
ATOM 3858 O O . HIS A 1 482 ? 4.801 -40.812 -19.469 1 88.81 482 HIS A O 1
ATOM 3864 N N . PRO A 1 483 ? 6.469 -39.375 -19.688 1 82.88 483 PRO A N 1
ATOM 3865 C CA . PRO A 1 483 ? 6 -39.094 -21.031 1 82.88 483 PRO A CA 1
ATOM 3866 C C . PRO A 1 483 ? 6.164 -40.25 -22 1 82.88 483 PRO A C 1
ATOM 3868 O O . PRO A 1 483 ? 5.488 -40.312 -23.016 1 82.88 483 PRO A O 1
ATOM 3871 N N . ASP A 1 484 ? 7.09 -41.219 -21.828 1 68.38 484 ASP A N 1
ATOM 3872 C CA . ASP A 1 484 ? 7.301 -42.375 -22.688 1 68.38 484 ASP A CA 1
ATOM 3873 C C . ASP A 1 484 ? 6.211 -43.438 -22.484 1 68.38 484 ASP A C 1
ATOM 3875 O O . ASP A 1 484 ? 6.051 -44.344 -23.297 1 68.38 484 ASP A O 1
ATOM 3879 N N . ASN A 1 485 ? 5.43 -43.312 -21.578 1 55.97 485 ASN A N 1
ATOM 3880 C CA . ASN A 1 485 ? 4.383 -44.312 -21.422 1 55.97 485 ASN A CA 1
ATOM 3881 C C . ASN A 1 485 ? 3.082 -43.875 -22.078 1 55.97 485 ASN A C 1
ATOM 3883 O O . ASN A 1 485 ? 2.715 -42.719 -22.031 1 55.97 485 ASN A O 1
ATOM 3887 N N . MET B 1 1 ? -94 -23.969 5.137 1 24.33 1 MET B N 1
ATOM 3888 C CA . MET B 1 1 ? -93.625 -22.578 5.215 1 24.33 1 MET B CA 1
ATOM 3889 C C . MET B 1 1 ? -92.125 -22.453 5.543 1 24.33 1 MET B C 1
ATOM 3891 O O . MET B 1 1 ? -91.438 -21.484 5.145 1 24.33 1 MET B O 1
ATOM 3895 N N . ASP B 1 2 ? -91.625 -23.219 6.527 1 24.92 2 ASP B N 1
ATOM 3896 C CA . ASP B 1 2 ? -90.5 -22.875 7.41 1 24.92 2 ASP B CA 1
ATOM 3897 C C . ASP B 1 2 ? -89.188 -23.109 6.715 1 24.92 2 ASP B C 1
ATOM 3899 O O . ASP B 1 2 ? -88.125 -23.172 7.375 1 24.92 2 ASP B O 1
ATOM 3903 N N . THR B 1 3 ? -89.125 -23.625 5.539 1 26.19 3 THR B N 1
ATOM 3904 C CA . THR B 1 3 ? -87.938 -24.172 4.918 1 26.19 3 THR B CA 1
ATOM 3905 C C . THR B 1 3 ? -86.875 -23.062 4.695 1 26.19 3 THR B C 1
ATOM 3907 O O . THR B 1 3 ? -85.812 -23.312 4.082 1 26.19 3 THR B O 1
ATOM 3910 N N . LEU B 1 4 ? -87.312 -21.828 4.746 1 27.28 4 LEU B N 1
ATOM 3911 C CA . LEU B 1 4 ? -86.5 -20.812 4.047 1 27.28 4 LEU B CA 1
ATOM 3912 C C . LEU B 1 4 ? -85.188 -20.516 4.812 1 27.28 4 LEU B C 1
ATOM 3914 O O . LEU B 1 4 ? -84.438 -19.703 4.371 1 27.28 4 LEU B O 1
ATOM 3918 N N . ARG B 1 5 ? -85.125 -20.906 6.066 1 24.56 5 ARG B N 1
ATOM 3919 C CA . ARG B 1 5 ? -84.25 -20.016 6.863 1 24.56 5 ARG B CA 1
ATOM 3920 C C . ARG B 1 5 ? -82.812 -20 6.348 1 24.56 5 ARG B C 1
ATOM 3922 O O . ARG B 1 5 ? -82.188 -18.953 6.273 1 24.56 5 ARG B O 1
ATOM 3929 N N . CYS B 1 6 ? -82.062 -21.094 6.477 1 25.88 6 CYS B N 1
ATOM 3930 C CA . CYS B 1 6 ? -80.75 -21 7.094 1 25.88 6 CYS B CA 1
ATOM 3931 C C . CYS B 1 6 ? -79.688 -20.547 6.078 1 25.88 6 CYS B C 1
ATOM 3933 O O . CYS B 1 6 ? -79 -21.359 5.453 1 25.88 6 CYS B O 1
ATOM 3935 N N . PHE B 1 7 ? -80 -19.969 4.984 1 30.72 7 PHE B N 1
ATOM 3936 C CA . PHE B 1 7 ? -78.875 -19.766 4.105 1 30.72 7 PHE B CA 1
ATOM 3937 C C . PHE B 1 7 ? -77.875 -18.828 4.742 1 30.72 7 PHE B C 1
ATOM 3939 O O . PHE B 1 7 ? -78 -17.609 4.723 1 30.72 7 PHE B O 1
ATOM 3946 N N . LEU B 1 8 ? -77.5 -19 6.074 1 29.77 8 LEU B N 1
ATOM 3947 C CA . LEU B 1 8 ? -76.562 -18.062 6.613 1 29.77 8 LEU B CA 1
ATOM 3948 C C . LEU B 1 8 ? -75.312 -18.016 5.734 1 29.77 8 LEU B C 1
ATOM 3950 O O . LEU B 1 8 ? -74.75 -19.062 5.355 1 29.77 8 LEU B O 1
ATOM 3954 N N . PHE B 1 9 ? -75.125 -16.906 5.008 1 29.75 9 PHE B N 1
ATOM 3955 C CA . PHE B 1 9 ? -74.062 -16.328 4.211 1 29.75 9 PHE B CA 1
ATOM 3956 C C . PHE B 1 9 ? -72.75 -16.359 4.977 1 29.75 9 PHE B C 1
ATOM 3958 O O . PHE B 1 9 ? -72.625 -15.703 6.012 1 29.75 9 PHE B O 1
ATOM 3965 N N . THR B 1 10 ? -72.125 -17.547 5.133 1 32.09 10 THR B N 1
ATOM 3966 C CA . THR B 1 10 ? -70.75 -17.531 5.609 1 32.09 10 THR B CA 1
ATOM 3967 C C . THR B 1 10 ? -69.875 -16.562 4.793 1 32.09 10 THR B C 1
ATOM 3969 O O . THR B 1 10 ? -69.688 -16.75 3.596 1 32.09 10 THR B O 1
ATOM 3972 N N . ILE B 1 11 ? -70.125 -15.281 4.926 1 33.25 11 ILE B N 1
ATOM 3973 C CA . ILE B 1 11 ? -69.125 -14.359 4.371 1 33.25 11 ILE B CA 1
ATOM 3974 C C . ILE B 1 11 ? -67.75 -14.727 4.875 1 33.25 11 ILE B C 1
ATOM 3976 O O . ILE B 1 11 ? -67.5 -14.719 6.082 1 33.25 11 ILE B O 1
ATOM 3980 N N . THR B 1 12 ? -67.125 -15.75 4.262 1 32.56 12 THR B N 1
ATOM 3981 C CA . THR B 1 12 ? -65.688 -15.984 4.441 1 32.56 12 THR B CA 1
ATOM 3982 C C . THR B 1 12 ? -64.938 -14.68 4.348 1 32.56 12 THR B C 1
ATOM 3984 O O . THR B 1 12 ? -65 -13.984 3.332 1 32.56 12 THR B O 1
ATOM 3987 N N . LEU B 1 13 ? -64.812 -13.984 5.465 1 34.69 13 LEU B N 1
ATOM 3988 C CA . LEU B 1 13 ? -63.781 -12.93 5.578 1 34.69 13 LEU B CA 1
ATOM 3989 C C . LEU B 1 13 ? -62.469 -13.367 4.988 1 34.69 13 LEU B C 1
ATOM 3991 O O . LEU B 1 13 ? -61.812 -14.273 5.516 1 34.69 13 LEU B O 1
ATOM 3995 N N . LEU B 1 14 ? -62.344 -13.43 3.697 1 35.59 14 LEU B N 1
ATOM 3996 C CA . LEU B 1 14 ? -61 -13.43 3.109 1 35.59 14 LEU B CA 1
ATOM 3997 C C . LEU B 1 14 ? -60.125 -12.367 3.762 1 35.59 14 LEU B C 1
ATOM 3999 O O . LEU B 1 14 ? -60.344 -11.172 3.578 1 35.59 14 LEU B O 1
ATOM 4003 N N . GLN B 1 15 ? -59.75 -12.609 4.984 1 31.5 15 GLN B N 1
ATOM 4004 C CA . GLN B 1 15 ? -58.625 -11.797 5.461 1 31.5 15 GLN B CA 1
ATOM 4005 C C . GLN B 1 15 ? -57.5 -11.75 4.43 1 31.5 15 GLN B C 1
ATOM 4007 O O . GLN B 1 15 ? -56.906 -12.773 4.125 1 31.5 15 GLN B O 1
ATOM 4012 N N . VAL B 1 16 ? -57.688 -10.906 3.453 1 34.09 16 VAL B N 1
ATOM 4013 C CA . VAL B 1 16 ? -56.5 -10.516 2.699 1 34.09 16 VAL B CA 1
ATOM 4014 C C . VAL B 1 16 ? -55.344 -10.25 3.66 1 34.09 16 VAL B C 1
ATOM 4016 O O . VAL B 1 16 ? -55.406 -9.32 4.473 1 34.09 16 VAL B O 1
ATOM 4019 N N . SER B 1 17 ? -54.781 -11.281 4.125 1 34.06 17 SER B N 1
ATOM 4020 C CA . SER B 1 17 ? -53.469 -11.031 4.715 1 34.06 17 SER B CA 1
ATOM 4021 C C . SER B 1 17 ? -52.625 -10.094 3.844 1 34.06 17 SER B C 1
ATOM 4023 O O . SER B 1 17 ? -52.344 -10.406 2.689 1 34.06 17 SER B O 1
ATOM 4025 N N . LYS B 1 18 ? -52.906 -8.805 4.027 1 35.81 18 LYS B N 1
ATOM 4026 C CA . LYS B 1 18 ? -51.906 -7.887 3.506 1 35.81 18 LYS B CA 1
ATOM 4027 C C . LYS B 1 18 ? -50.5 -8.391 3.807 1 35.81 18 LYS B C 1
ATOM 4029 O O . LYS B 1 18 ? -50.094 -8.523 4.973 1 35.81 18 LYS B O 1
ATOM 4034 N N . PHE B 1 19 ? -50.094 -9.297 2.992 1 34.47 19 PHE B N 1
ATOM 4035 C CA . PHE B 1 19 ? -48.656 -9.445 3.006 1 34.47 19 PHE B CA 1
ATOM 4036 C C . PHE B 1 19 ? -47.969 -8.102 3.199 1 34.47 19 PHE B C 1
ATOM 4038 O O . PHE B 1 19 ? -48.094 -7.207 2.355 1 34.47 19 PHE B O 1
ATOM 4045 N N . VAL B 1 20 ? -48.031 -7.652 4.383 1 32.25 20 VAL B N 1
ATOM 4046 C CA . VAL B 1 20 ? -47.031 -6.613 4.656 1 32.25 20 VAL B CA 1
ATOM 4047 C C . VAL B 1 20 ? -45.688 -6.992 4.023 1 32.25 20 VAL B C 1
ATOM 4049 O O . VAL B 1 20 ? -45.031 -7.914 4.484 1 32.25 20 VAL B O 1
ATOM 4052 N N . ILE B 1 21 ? -45.719 -7.047 2.762 1 35.06 21 ILE B N 1
ATOM 4053 C CA . ILE B 1 21 ? -44.344 -6.91 2.25 1 35.06 21 ILE B CA 1
ATOM 4054 C C . ILE B 1 21 ? -43.625 -5.844 3.047 1 35.06 21 ILE B C 1
ATOM 4056 O O . ILE B 1 21 ? -43.969 -4.664 3.008 1 35.06 21 ILE B O 1
ATOM 4060 N N . SER B 1 22 ? -43.375 -6.137 4.281 1 38 22 SER B N 1
ATOM 4061 C CA . SER B 1 22 ? -42.438 -5.227 4.926 1 38 22 SER B CA 1
ATOM 4062 C C . SER B 1 22 ? -41.5 -4.57 3.904 1 38 22 SER B C 1
ATOM 4064 O O . SER B 1 22 ? -40.75 -5.254 3.221 1 38 22 SER B O 1
ATOM 4066 N N . LYS B 1 23 ? -42.031 -3.738 3.184 1 41.03 23 LYS B N 1
ATOM 4067 C CA . LYS B 1 23 ? -41.062 -2.854 2.521 1 41.03 23 LYS B CA 1
ATOM 4068 C C . LYS B 1 23 ? -39.875 -2.572 3.418 1 41.03 23 LYS B C 1
ATOM 4070 O O . LYS B 1 23 ? -39.938 -1.723 4.309 1 41.03 23 LYS B O 1
ATOM 4075 N N . ARG B 1 24 ? -39.219 -3.451 3.967 1 45.75 24 ARG B N 1
ATOM 4076 C CA . ARG B 1 24 ? -37.969 -3.012 4.582 1 45.75 24 ARG B CA 1
ATOM 4077 C C . ARG B 1 24 ? -37.344 -1.854 3.803 1 45.75 24 ARG B C 1
ATOM 4079 O O . ARG B 1 24 ? -36.969 -2.006 2.633 1 45.75 24 ARG B O 1
ATOM 4086 N N . ASP B 1 25 ? -37.75 -0.662 4.02 1 57.12 25 ASP B N 1
ATOM 4087 C CA . ASP B 1 25 ? -37.156 0.602 3.57 1 57.12 25 ASP B CA 1
ATOM 4088 C C . ASP B 1 25 ? -35.656 0.482 3.385 1 57.12 25 ASP B C 1
ATOM 4090 O O . ASP B 1 25 ? -34.969 -0.06 4.246 1 57.12 25 ASP B O 1
ATOM 4094 N N . GLN B 1 26 ? -35.25 0.487 2.121 1 79.69 26 GLN B N 1
ATOM 4095 C CA . GLN B 1 26 ? -33.844 0.359 1.707 1 79.69 26 GLN B CA 1
ATOM 4096 C C . GLN B 1 26 ? -32.969 1.325 2.479 1 79.69 26 GLN B C 1
ATOM 4098 O O . GLN B 1 26 ? -33.25 2.52 2.557 1 79.69 26 GLN B O 1
ATOM 4103 N N . VAL B 1 27 ? -32.156 0.74 3.34 1 91.88 27 VAL B N 1
ATOM 4104 C CA . VAL B 1 27 ? -31.156 1.529 4.062 1 91.88 27 VAL B CA 1
ATOM 4105 C C . VAL B 1 27 ? -30.453 2.479 3.096 1 91.88 27 VAL B C 1
ATOM 4107 O O . VAL B 1 27 ? -30.062 2.078 1.996 1 91.88 27 VAL B O 1
ATOM 4110 N N . THR B 1 28 ? -30.453 3.74 3.488 1 95.38 28 THR B N 1
ATOM 4111 C CA . THR B 1 28 ? -29.812 4.75 2.65 1 95.38 28 THR B CA 1
ATOM 4112 C C . THR B 1 28 ? -28.328 4.484 2.525 1 95.38 28 THR B C 1
ATOM 4114 O O . THR B 1 28 ? -27.641 4.23 3.525 1 95.38 28 THR B O 1
ATOM 4117 N N . THR B 1 29 ? -27.812 4.457 1.301 1 96.62 29 THR B N 1
ATOM 4118 C CA . THR B 1 29 ? -26.391 4.219 1.054 1 96.62 29 THR B CA 1
ATOM 4119 C C . THR B 1 29 ? -25.594 5.5 1.236 1 96.62 29 THR B C 1
ATOM 4121 O O . THR B 1 29 ? -26.141 6.602 1.159 1 96.62 29 THR B O 1
ATOM 4124 N N . PRO B 1 30 ? -24.266 5.359 1.569 1 96.19 30 PRO B N 1
ATOM 4125 C CA . PRO B 1 30 ? -23.422 6.555 1.556 1 96.19 30 PRO B CA 1
ATOM 4126 C C . PRO B 1 30 ? -23.406 7.246 0.194 1 96.19 30 PRO B C 1
ATOM 4128 O O . PRO B 1 30 ? -23.688 6.613 -0.828 1 96.19 30 PRO B O 1
ATOM 4131 N N . PRO B 1 31 ? -23.188 8.547 0.239 1 95.5 31 PRO B N 1
ATOM 4132 C CA . PRO B 1 31 ? -22.969 9.195 -1.061 1 95.5 31 PRO B CA 1
ATOM 4133 C C . PRO B 1 31 ? -21.781 8.625 -1.813 1 95.5 31 PRO B C 1
ATOM 4135 O O . PRO B 1 31 ? -20.859 8.078 -1.196 1 95.5 31 PRO B O 1
ATOM 4138 N N . LEU B 1 32 ? -21.781 8.695 -3.156 1 96.44 32 LEU B N 1
ATOM 4139 C CA . LEU B 1 32 ? -20.641 8.297 -3.959 1 96.44 32 LEU B CA 1
ATOM 4140 C C . LEU B 1 32 ? -19.453 9.242 -3.732 1 96.44 32 LEU B C 1
ATOM 4142 O O . LEU B 1 32 ? -19.656 10.43 -3.463 1 96.44 32 LEU B O 1
ATOM 4146 N N . PRO B 1 33 ? -18.297 8.758 -3.787 1 97.56 33 PRO B N 1
ATOM 4147 C CA . PRO B 1 33 ? -17.125 9.641 -3.648 1 97.56 33 PRO B CA 1
ATOM 4148 C C . PRO B 1 33 ? -16.938 10.562 -4.852 1 97.56 33 PRO B C 1
ATOM 4150 O O . PRO B 1 33 ? -17.562 10.352 -5.895 1 97.56 33 PRO B O 1
ATOM 4153 N N . ILE B 1 34 ? -16.25 11.539 -4.625 1 97.06 34 ILE B N 1
ATOM 4154 C CA .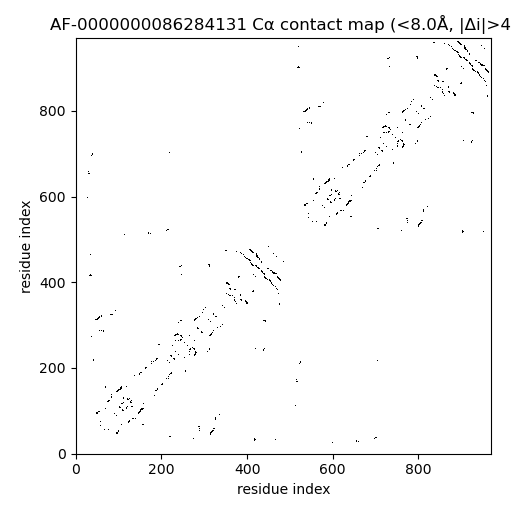 ILE B 1 34 ? -15.734 12.352 -5.723 1 97.06 34 ILE B CA 1
ATOM 4155 C C . ILE B 1 34 ? -14.227 12.148 -5.863 1 97.06 34 ILE B C 1
ATOM 4157 O O . ILE B 1 34 ? -13.477 12.328 -4.902 1 97.06 34 ILE B O 1
ATOM 4161 N N . LEU B 1 35 ? -13.766 11.742 -7.008 1 97.38 35 LEU B N 1
ATOM 4162 C CA . LEU B 1 35 ? -12.367 11.422 -7.262 1 97.38 35 LEU B CA 1
ATOM 4163 C C . LEU B 1 35 ? -11.547 12.695 -7.438 1 97.38 35 LEU B C 1
ATOM 4165 O O . LEU B 1 35 ? -12.07 13.727 -7.867 1 97.38 35 LEU B O 1
ATOM 4169 N N . PRO B 1 36 ? -10.289 12.719 -7.18 1 98.25 36 PRO B N 1
ATOM 4170 C CA . PRO B 1 36 ? -9.516 11.586 -6.66 1 98.25 36 PRO B CA 1
ATOM 4171 C C . PRO B 1 36 ? -9.68 11.398 -5.152 1 98.25 36 PRO B C 1
ATOM 4173 O O . PRO B 1 36 ? -10.062 12.344 -4.449 1 98.25 36 PRO B O 1
ATOM 4176 N N . LEU B 1 37 ? -9.383 10.125 -4.637 1 98.5 37 LEU B N 1
ATOM 4177 C CA . LEU B 1 37 ? -9.422 9.797 -3.215 1 98.5 37 LEU B CA 1
ATOM 4178 C C . LEU B 1 37 ? -8.016 9.594 -2.664 1 98.5 37 LEU B C 1
ATOM 4180 O O . LEU B 1 37 ? -7.094 9.281 -3.416 1 98.5 37 LEU B O 1
ATOM 4184 N N . PRO B 1 38 ? -7.852 9.859 -1.34 1 98.56 38 PRO B N 1
ATOM 4185 C CA . PRO B 1 38 ? -6.57 9.492 -0.737 1 98.56 38 PRO B CA 1
ATOM 4186 C C . PRO B 1 38 ? -6.363 7.977 -0.664 1 98.56 38 PRO B C 1
ATOM 4188 O O . PRO B 1 38 ? -7.336 7.223 -0.551 1 98.56 38 PRO B O 1
ATOM 4191 N N . SER B 1 39 ? -5.113 7.582 -0.835 1 98.12 39 SER B N 1
ATOM 4192 C CA . SER B 1 39 ? -4.77 6.199 -0.517 1 98.12 39 SER B CA 1
ATOM 4193 C C . SER B 1 39 ? -4.766 5.965 0.99 1 98.12 39 SER B C 1
ATOM 4195 O O . SER B 1 39 ? -4.875 6.91 1.771 1 98.12 39 SER B O 1
ATOM 4197 N N . PHE B 1 40 ? -4.645 4.684 1.397 1 98.25 40 PHE B N 1
ATOM 4198 C CA . PHE B 1 40 ? -4.562 4.305 2.805 1 98.25 40 PHE B CA 1
ATOM 4199 C C . PHE B 1 40 ? -3.438 5.059 3.504 1 98.25 40 PHE B C 1
ATOM 4201 O O . PHE B 1 40 ? -3.643 5.645 4.566 1 98.25 40 PHE B O 1
ATOM 4208 N N . SER B 1 41 ? -2.203 5.055 2.916 1 98.44 41 SER B N 1
ATOM 4209 C CA . SER B 1 41 ? -1.035 5.684 3.523 1 98.44 41 SER B CA 1
ATOM 4210 C C . SER B 1 41 ? -1.202 7.199 3.6 1 98.44 41 SER B C 1
ATOM 4212 O O . SER B 1 41 ? -0.782 7.828 4.574 1 98.44 41 SER B O 1
ATOM 4214 N N . GLN B 1 42 ? -1.824 7.797 2.586 1 98.5 42 GLN B N 1
ATOM 4215 C CA . GLN B 1 42 ? -2.047 9.234 2.576 1 98.5 42 GLN B CA 1
ATOM 4216 C C . GLN B 1 42 ? -3.033 9.648 3.666 1 98.5 42 GLN B C 1
ATOM 4218 O O . GLN B 1 42 ? -2.85 10.68 4.32 1 98.5 42 GLN B O 1
ATOM 4223 N N . LEU B 1 43 ? -4.07 8.852 3.818 1 98 43 LEU B N 1
ATOM 4224 C CA . LEU B 1 43 ? -5.07 9.156 4.836 1 98 43 LEU B CA 1
ATOM 4225 C C . LEU B 1 43 ? -4.461 9.094 6.234 1 98 43 LEU B C 1
ATOM 4227 O O . LEU B 1 43 ? -4.676 9.984 7.051 1 98 43 LEU B O 1
ATOM 4231 N N . LYS B 1 44 ? -3.678 8.078 6.449 1 97.25 44 LYS B N 1
ATOM 4232 C CA . LYS B 1 44 ? -3.002 7.941 7.734 1 97.25 44 LYS B CA 1
ATOM 4233 C C . LYS B 1 44 ? -2.039 9.102 7.977 1 97.25 44 LYS B C 1
ATOM 4235 O O . LYS B 1 44 ? -1.951 9.617 9.094 1 97.25 44 LYS B O 1
ATOM 4240 N N . TRP B 1 45 ? -1.367 9.406 6.953 1 98.06 45 TRP B N 1
ATOM 4241 C CA . TRP B 1 45 ? -0.443 10.531 7.008 1 98.06 45 TRP B CA 1
ATOM 4242 C C . TRP B 1 45 ? -1.173 11.82 7.383 1 98.06 45 TRP B C 1
ATOM 4244 O O . TRP B 1 45 ? -0.741 12.547 8.281 1 98.06 45 TRP B O 1
ATOM 4254 N N . GLN B 1 46 ? -2.275 12.086 6.73 1 97.44 46 GLN B N 1
ATOM 4255 C CA . GLN B 1 46 ? -3.023 13.32 6.941 1 97.44 46 GLN B CA 1
ATOM 4256 C C . GLN B 1 46 ? -3.568 13.398 8.367 1 97.44 46 GLN B C 1
ATOM 4258 O O . GLN B 1 46 ? -3.611 14.477 8.961 1 97.44 46 GLN B O 1
ATOM 4263 N N . GLU B 1 47 ? -3.938 12.32 8.914 1 96.75 47 GLU B N 1
ATOM 4264 C CA . GLU B 1 47 ? -4.523 12.266 10.25 1 96.75 47 GLU B CA 1
ATOM 4265 C C . GLU B 1 47 ? -3.49 12.617 11.32 1 96.75 47 GLU B C 1
ATOM 4267 O O . GLU B 1 47 ? -3.852 12.977 12.445 1 96.75 47 GLU B O 1
ATOM 4272 N N . ARG B 1 48 ? -2.213 12.562 10.969 1 97.06 48 ARG B N 1
ATOM 4273 C CA . ARG B 1 48 ? -1.169 12.867 11.938 1 97.06 48 ARG B CA 1
ATOM 4274 C C . ARG B 1 48 ? -1.161 14.352 12.289 1 97.06 48 ARG B C 1
ATOM 4276 O O . ARG B 1 48 ? -0.903 14.727 13.438 1 97.06 48 ARG B O 1
ATOM 4283 N N . GLU B 1 49 ? -1.342 15.172 11.312 1 97.56 49 GLU B N 1
ATOM 4284 C CA . GLU B 1 49 ? -1.353 16.625 11.383 1 97.56 49 GLU B CA 1
ATOM 4285 C C . GLU B 1 49 ? 0.046 17.188 11.656 1 97.56 49 GLU B C 1
ATOM 4287 O O . GLU B 1 49 ? 0.46 18.172 11.047 1 97.56 49 GLU B O 1
ATOM 4292 N N . LEU B 1 50 ? 0.75 16.5 12.609 1 97.81 50 LEU B N 1
ATOM 4293 C CA . LEU B 1 50 ? 2.088 16.922 13 1 97.81 50 LEU B CA 1
ATOM 4294 C C . LEU B 1 50 ? 3.094 15.789 12.828 1 97.81 50 LEU B C 1
ATOM 4296 O O . LEU B 1 50 ? 2.873 14.68 13.32 1 97.81 50 LEU B O 1
ATOM 4300 N N . ILE B 1 51 ? 4.168 16.094 12.117 1 98.62 51 ILE B N 1
ATOM 4301 C CA . ILE B 1 51 ? 5.281 15.156 12.008 1 98.62 51 ILE B CA 1
ATOM 4302 C C . ILE B 1 51 ? 6.602 15.906 12.188 1 98.62 51 ILE B C 1
ATOM 4304 O O . ILE B 1 51 ? 6.645 17.125 12.094 1 98.62 51 ILE B O 1
ATOM 4308 N N . MET B 1 52 ? 7.66 15.172 12.523 1 98.81 52 MET B N 1
ATOM 4309 C CA . MET B 1 52 ? 8.922 15.797 12.914 1 98.81 52 MET B CA 1
ATOM 4310 C C . MET B 1 52 ? 10.008 15.523 11.875 1 98.81 52 MET B C 1
ATOM 4312 O O . MET B 1 52 ? 10.109 14.406 11.359 1 98.81 52 MET B O 1
ATOM 4316 N N . PHE B 1 53 ? 10.789 16.5 11.594 1 98.81 53 PHE B N 1
ATOM 4317 C CA . PHE B 1 53 ? 11.938 16.453 10.703 1 98.81 53 PHE B CA 1
ATOM 4318 C C . PHE B 1 53 ? 13.234 16.625 11.477 1 98.81 53 PHE B C 1
ATOM 4320 O O . PHE B 1 53 ? 13.305 17.422 12.414 1 98.81 53 PHE B O 1
ATOM 4327 N N . LEU B 1 54 ? 14.234 15.828 11.18 1 98.88 54 LEU B N 1
ATOM 4328 C CA . LEU B 1 54 ? 15.547 15.922 11.805 1 98.88 54 LEU B CA 1
ATOM 4329 C C . LEU B 1 54 ? 16.625 16.141 10.758 1 98.88 54 LEU B C 1
ATOM 4331 O O . LEU B 1 54 ? 16.984 15.227 10.023 1 98.88 54 LEU B O 1
ATOM 4335 N N . HIS B 1 55 ? 17.156 17.344 10.703 1 98.88 55 HIS B N 1
ATOM 4336 C CA . HIS B 1 55 ? 18.391 17.594 9.977 1 98.88 55 HIS B CA 1
ATOM 4337 C C . HIS B 1 55 ? 19.609 17.422 10.883 1 98.88 55 HIS B C 1
ATOM 4339 O O . HIS B 1 55 ? 19.781 18.172 11.844 1 98.88 55 HIS B O 1
ATOM 4345 N N . PHE B 1 56 ? 20.375 16.453 10.609 1 98.88 56 PHE B N 1
ATOM 4346 C CA . PHE B 1 56 ? 21.547 16.078 11.383 1 98.88 56 PHE B CA 1
ATOM 4347 C C . PHE B 1 56 ? 22.625 15.484 10.484 1 98.88 56 PHE B C 1
ATOM 4349 O O . PHE B 1 56 ? 22.312 14.766 9.531 1 98.88 56 PHE B O 1
ATOM 4356 N N . GLY B 1 57 ? 23.844 15.805 10.633 1 98.5 57 GLY B N 1
ATOM 4357 C CA . GLY B 1 57 ? 24.969 15.344 9.836 1 98.5 57 GLY B CA 1
ATOM 4358 C C . GLY B 1 57 ? 26.203 16.219 9.992 1 98.5 57 GLY B C 1
ATOM 4359 O O . GLY B 1 57 ? 26.391 16.844 11.031 1 98.5 57 GLY B O 1
ATOM 4360 N N . VAL B 1 58 ? 27.094 16.266 8.984 1 98.44 58 VAL B N 1
ATOM 4361 C CA . VAL B 1 58 ? 28.344 16.984 9.07 1 98.44 58 VAL B CA 1
ATOM 4362 C C . VAL B 1 58 ? 28.078 18.484 9.172 1 98.44 58 VAL B C 1
ATOM 4364 O O . VAL B 1 58 ? 28.828 19.219 9.82 1 98.44 58 VAL B O 1
ATOM 4367 N N . ASN B 1 59 ? 26.953 18.906 8.57 1 98.5 59 ASN B N 1
ATOM 4368 C CA . ASN B 1 59 ? 26.578 20.328 8.609 1 98.5 59 ASN B CA 1
ATOM 4369 C C . ASN B 1 59 ? 26.344 20.797 10.039 1 98.5 59 ASN B C 1
ATOM 4371 O O . ASN B 1 59 ? 26.531 21.984 10.336 1 98.5 59 ASN B O 1
ATOM 4375 N N . THR B 1 60 ? 25.906 19.906 10.922 1 98.5 60 THR B N 1
ATOM 4376 C CA . THR B 1 60 ? 25.719 20.219 12.336 1 98.5 60 THR B CA 1
ATOM 4377 C C . THR B 1 60 ? 27.031 20.641 12.992 1 98.5 60 THR B C 1
ATOM 4379 O O . THR B 1 60 ? 27.031 21.422 13.938 1 98.5 60 THR B O 1
ATOM 4382 N N . PHE B 1 61 ? 28.188 20.219 12.461 1 98.06 61 PHE B N 1
ATOM 4383 C CA . PHE B 1 61 ? 29.484 20.422 13.078 1 98.06 61 PHE B CA 1
ATOM 4384 C C . PHE B 1 61 ? 30.281 21.5 12.344 1 98.06 61 PHE B C 1
ATOM 4386 O O . PHE B 1 61 ? 31.344 21.906 12.797 1 98.06 61 PHE B O 1
ATOM 4393 N N . THR B 1 62 ? 29.766 21.984 11.227 1 97.5 62 THR B N 1
ATOM 4394 C CA . THR B 1 62 ? 30.5 22.969 10.453 1 97.5 62 THR B CA 1
ATOM 4395 C C . THR B 1 62 ? 29.766 24.312 10.453 1 97.5 62 THR B C 1
ATOM 4397 O O . THR B 1 62 ? 30.188 25.25 9.781 1 97.5 62 THR B O 1
ATOM 4400 N N . ASP B 1 63 ? 28.641 24.406 11.148 1 96.81 63 ASP B N 1
ATOM 4401 C CA . ASP B 1 63 ? 27.812 25.609 11.195 1 96.81 63 ASP B CA 1
ATOM 4402 C C . ASP B 1 63 ? 27.375 26.031 9.797 1 96.81 63 ASP B C 1
ATOM 4404 O O . ASP B 1 63 ? 27.531 27.203 9.438 1 96.81 63 ASP B O 1
ATOM 4408 N N . SER B 1 64 ? 26.922 25.047 9.016 1 96.62 64 SER B N 1
ATOM 4409 C CA . SER B 1 64 ? 26.516 25.266 7.633 1 96.62 64 SER B CA 1
ATOM 4410 C C . SER B 1 64 ? 25.141 24.688 7.359 1 96.62 64 SER B C 1
ATOM 4412 O O . SER B 1 64 ? 24.703 23.766 8.047 1 96.62 64 SER B O 1
ATOM 4414 N N . GLU B 1 65 ? 24.469 25.281 6.383 1 97.12 65 GLU B N 1
ATOM 4415 C CA . GLU B 1 65 ? 23.203 24.734 5.922 1 97.12 65 GLU B CA 1
ATOM 4416 C C . GLU B 1 65 ? 23.406 23.781 4.742 1 97.12 65 GLU B C 1
ATOM 4418 O O . GLU B 1 65 ? 22.672 22.812 4.594 1 97.12 65 GLU B O 1
ATOM 4423 N N . TRP B 1 66 ? 24.312 24.109 3.865 1 96.5 66 TRP B N 1
ATOM 4424 C CA . TRP B 1 66 ? 24.719 23.266 2.742 1 96.5 66 TRP B CA 1
ATOM 4425 C C . TRP B 1 66 ? 26.188 22.906 2.842 1 96.5 66 TRP B C 1
ATOM 4427 O O . TRP B 1 66 ? 27.062 23.766 2.74 1 96.5 66 TRP B O 1
ATOM 4437 N N . GLY B 1 67 ? 26.422 21.688 3.031 1 96.88 67 GLY B N 1
ATOM 4438 C CA . GLY B 1 67 ? 27.812 21.219 3.043 1 96.88 67 GLY B CA 1
ATOM 4439 C C . GLY B 1 67 ? 28.453 21.234 1.67 1 96.88 67 GLY B C 1
ATOM 4440 O O . GLY B 1 67 ? 27.766 21.422 0.66 1 96.88 67 GLY B O 1
ATOM 4441 N N . THR B 1 68 ? 29.797 21 1.646 1 96.62 68 THR B N 1
ATOM 4442 C CA . THR B 1 68 ? 30.547 21.125 0.406 1 96.62 68 THR B CA 1
ATOM 4443 C C . THR B 1 68 ? 30.766 19.75 -0.225 1 96.62 68 THR B C 1
ATOM 4445 O O . THR B 1 68 ? 31.141 19.656 -1.394 1 96.62 68 THR B O 1
ATOM 4448 N N . GLY B 1 69 ? 30.578 18.734 0.507 1 97.25 69 GLY B N 1
ATOM 4449 C CA . GLY B 1 69 ? 30.906 17.391 0.054 1 97.25 69 GLY B CA 1
ATOM 4450 C C . GLY B 1 69 ? 32.344 17.016 0.295 1 97.25 69 GLY B C 1
ATOM 4451 O O . GLY B 1 69 ? 32.75 15.859 0.059 1 97.25 69 GLY B O 1
ATOM 4452 N N . HIS B 1 70 ? 33.125 17.953 0.825 1 97.5 70 HIS B N 1
ATOM 4453 C CA . HIS B 1 70 ? 34.531 17.719 1.042 1 97.5 70 HIS B CA 1
ATOM 4454 C C . HIS B 1 70 ? 34.875 17.641 2.531 1 97.5 70 HIS B C 1
ATOM 4456 O O . HIS B 1 70 ? 36.031 17.641 2.914 1 97.5 70 HIS B O 1
ATOM 4462 N N . GLU B 1 71 ? 33.844 17.594 3.32 1 98 71 GLU B N 1
ATOM 4463 C CA . GLU B 1 71 ? 34.062 17.516 4.762 1 98 71 GLU B CA 1
ATOM 4464 C C . GLU B 1 71 ? 34.781 16.219 5.141 1 98 71 GLU B C 1
ATOM 4466 O O . GLU B 1 71 ? 34.469 15.164 4.59 1 98 71 GLU B O 1
ATOM 4471 N N . ASN B 1 72 ? 35.75 16.391 6.09 1 97.88 72 ASN B N 1
ATOM 4472 C CA . ASN B 1 72 ? 36.375 15.211 6.676 1 97.88 72 ASN B CA 1
ATOM 4473 C C . ASN B 1 72 ? 35.375 14.445 7.551 1 97.88 72 ASN B C 1
ATOM 4475 O O . ASN B 1 72 ? 34.844 14.992 8.516 1 97.88 72 ASN B O 1
ATOM 4479 N N . PRO B 1 73 ? 35.156 13.141 7.223 1 97.88 73 PRO B N 1
ATOM 4480 C CA . PRO B 1 73 ? 34.188 12.367 8.023 1 97.88 73 PRO B CA 1
ATOM 4481 C C . PRO B 1 73 ? 34.531 12.406 9.516 1 97.88 73 PRO B C 1
ATOM 4483 O O . PRO B 1 73 ? 33.625 12.211 10.352 1 97.88 73 PRO B O 1
ATOM 4486 N N . ALA B 1 74 ? 35.719 12.727 9.875 1 97.69 74 ALA B N 1
ATOM 4487 C CA . ALA B 1 74 ? 36.156 12.727 11.266 1 97.69 74 ALA B CA 1
ATOM 4488 C C . ALA B 1 74 ? 35.438 13.812 12.07 1 97.69 74 ALA B C 1
ATOM 4490 O O . ALA B 1 74 ? 35.406 13.758 13.305 1 97.69 74 ALA B O 1
ATOM 4491 N N . ILE B 1 75 ? 34.875 14.758 11.391 1 97.94 75 ILE B N 1
ATOM 4492 C CA . ILE B 1 75 ? 34.219 15.852 1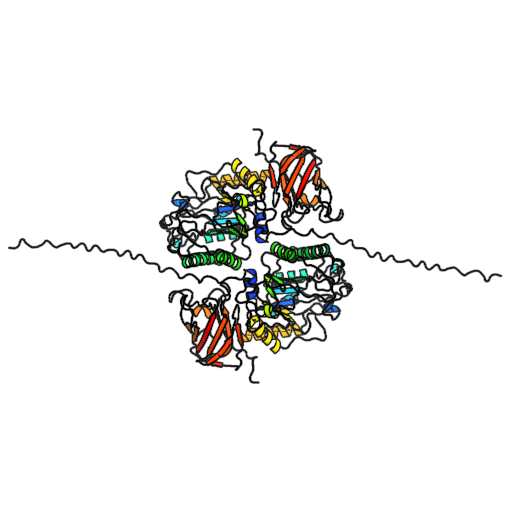2.094 1 97.94 75 ILE B CA 1
ATOM 4493 C C . ILE B 1 75 ? 32.938 15.359 12.727 1 97.94 75 ILE B C 1
ATOM 4495 O O . ILE B 1 75 ? 32.406 15.992 13.633 1 97.94 75 ILE B O 1
ATOM 4499 N N . PHE B 1 76 ? 32.375 14.25 12.227 1 98.44 76 PHE B N 1
ATOM 4500 C CA . PHE B 1 76 ? 31.172 13.672 12.781 1 98.44 76 PHE B CA 1
ATOM 4501 C C . PHE B 1 76 ? 31.484 12.812 14 1 98.44 76 PHE B C 1
ATOM 4503 O O . PHE B 1 76 ? 31.891 11.664 13.867 1 98.44 76 PHE B O 1
ATOM 4510 N N . ASN B 1 77 ? 31.25 13.359 15.148 1 97.81 77 ASN B N 1
ATOM 4511 C CA . ASN B 1 77 ? 31.531 12.641 16.391 1 97.81 77 ASN B CA 1
ATOM 4512 C C . ASN B 1 77 ? 30.578 13.062 17.5 1 97.81 77 ASN B C 1
ATOM 4514 O O . ASN B 1 77 ? 31.016 13.586 18.531 1 97.81 77 ASN B O 1
ATOM 4518 N N . PRO B 1 78 ? 29.281 12.727 17.312 1 97.94 78 PRO B N 1
ATOM 4519 C CA . PRO B 1 78 ? 28.297 13.039 18.359 1 97.94 78 PRO B CA 1
ATOM 4520 C C . PRO B 1 78 ? 28.312 12.031 19.5 1 97.94 78 PRO B C 1
ATOM 4522 O O . PRO B 1 78 ? 27.438 11.164 19.578 1 97.94 78 PRO B O 1
ATOM 4525 N N . VAL B 1 79 ? 29.172 12.219 20.469 1 95.62 79 VAL B N 1
ATOM 4526 C CA . VAL B 1 79 ? 29.453 11.234 21.5 1 95.62 79 VAL B CA 1
ATOM 4527 C C . VAL B 1 79 ? 28.234 11.078 22.422 1 95.62 79 VAL B C 1
ATOM 4529 O O . VAL B 1 79 ? 28.016 10.008 22.984 1 95.62 79 VAL B O 1
ATOM 4532 N N . GLY B 1 80 ? 27.438 12.062 22.484 1 97.81 80 GLY B N 1
ATOM 4533 C CA . GLY B 1 80 ? 26.266 12.031 23.344 1 97.81 80 GLY B CA 1
ATOM 4534 C C . GLY B 1 80 ? 25 11.633 22.625 1 97.81 80 GLY B C 1
ATOM 4535 O O . GLY B 1 80 ? 23.906 11.711 23.203 1 97.81 80 GLY B O 1
ATOM 4536 N N . LEU B 1 81 ? 25.094 11.195 21.391 1 98.44 81 LEU B N 1
ATOM 4537 C CA . LEU B 1 81 ? 23.906 10.891 20.594 1 98.44 81 LEU B CA 1
ATOM 4538 C C . LEU B 1 81 ? 23.047 9.844 21.312 1 98.44 81 LEU B C 1
ATOM 4540 O O . LEU B 1 81 ? 23.547 8.82 21.766 1 98.44 81 LEU B O 1
ATOM 4544 N N . ASN B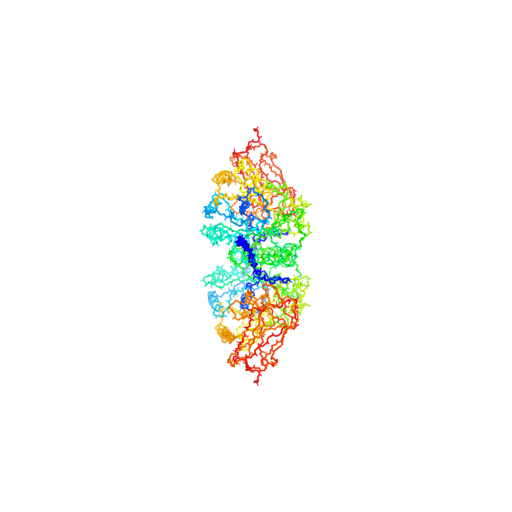 1 82 ? 21.797 10.148 21.453 1 98.62 82 ASN B N 1
ATOM 4545 C CA . ASN B 1 82 ? 20.797 9.266 22.031 1 98.62 82 ASN B CA 1
ATOM 4546 C C . ASN B 1 82 ? 19.469 9.383 21.312 1 98.62 82 ASN B C 1
ATOM 4548 O O . ASN B 1 82 ? 18.656 10.266 21.609 1 98.62 82 ASN B O 1
ATOM 4552 N N . ALA B 1 83 ? 19.234 8.445 20.438 1 98.75 83 ALA B N 1
ATOM 4553 C CA . ALA B 1 83 ? 18.016 8.484 19.641 1 98.75 83 ALA B CA 1
ATOM 4554 C C . ALA B 1 83 ? 16.781 8.258 20.5 1 98.75 83 ALA B C 1
ATOM 4556 O O . ALA B 1 83 ? 15.672 8.688 20.141 1 98.75 83 ALA B O 1
ATOM 4557 N N . ASN B 1 84 ? 16.891 7.574 21.609 1 98.75 84 ASN B N 1
ATOM 4558 C CA . ASN B 1 84 ? 15.766 7.441 22.531 1 98.75 84 ASN B CA 1
ATOM 4559 C C . ASN B 1 84 ? 15.297 8.797 23.031 1 98.75 84 ASN B C 1
ATOM 4561 O O . ASN B 1 84 ? 14.102 9.008 23.25 1 98.75 84 ASN B O 1
ATOM 4565 N N . GLN B 1 85 ? 16.297 9.648 23.281 1 98.81 85 GLN B N 1
ATOM 4566 C CA . GLN B 1 85 ? 15.938 11 23.703 1 98.81 85 GLN B CA 1
ATOM 4567 C C . GLN B 1 85 ? 15.18 11.734 22.609 1 98.81 85 GLN B C 1
ATOM 4569 O O . GLN B 1 85 ? 14.211 12.445 22.875 1 98.81 85 GLN B O 1
ATOM 4574 N N . TRP B 1 86 ? 15.594 11.625 21.312 1 98.81 86 TRP B N 1
ATOM 4575 C CA . TRP B 1 86 ? 14.867 12.211 20.188 1 98.81 86 TRP B CA 1
ATOM 4576 C C . TRP B 1 86 ? 13.406 11.758 20.203 1 98.81 86 TRP B C 1
ATOM 4578 O O . TRP B 1 86 ? 12.5 12.586 20.109 1 98.81 86 TRP B O 1
ATOM 4588 N N . VAL B 1 87 ? 13.219 10.445 20.312 1 98.81 87 VAL B N 1
ATOM 4589 C CA . VAL B 1 87 ? 11.898 9.828 20.219 1 98.81 87 VAL B CA 1
ATOM 4590 C C . VAL B 1 87 ? 11.039 10.273 21.406 1 98.81 87 VAL B C 1
ATOM 4592 O O . VAL B 1 87 ? 9.836 10.531 21.25 1 98.81 87 VAL B O 1
ATOM 4595 N N . LYS B 1 88 ? 11.633 10.344 22.547 1 98.5 88 LYS B N 1
ATOM 4596 C CA . LYS B 1 88 ? 10.906 10.812 23.719 1 98.5 88 LYS B CA 1
ATOM 4597 C C . LYS B 1 88 ? 10.398 12.242 23.516 1 98.5 88 LYS B C 1
ATOM 4599 O O . LYS B 1 88 ? 9.242 12.539 23.812 1 98.5 88 LYS B O 1
ATOM 4604 N N . VAL B 1 89 ? 11.273 13.133 23.047 1 98.62 89 VAL B N 1
ATOM 4605 C CA . VAL B 1 89 ? 10.891 14.516 22.781 1 98.62 89 VAL B CA 1
ATOM 4606 C C . VAL B 1 89 ? 9.742 14.555 21.781 1 98.62 89 VAL B C 1
ATOM 4608 O O . VAL B 1 89 ? 8.766 15.289 21.969 1 98.62 89 VAL B O 1
ATOM 4611 N N . ALA B 1 90 ? 9.844 13.773 20.719 1 98.69 90 ALA B N 1
ATOM 4612 C CA . ALA B 1 90 ? 8.805 13.719 19.703 1 98.69 90 ALA B CA 1
ATOM 4613 C C . ALA B 1 90 ? 7.473 13.258 20.297 1 98.69 90 ALA B C 1
ATOM 4615 O O . ALA B 1 90 ? 6.434 13.883 20.078 1 98.69 90 ALA B O 1
ATOM 4616 N N . ALA B 1 91 ? 7.531 12.188 21.047 1 98.12 91 ALA B N 1
ATOM 4617 C CA . ALA B 1 91 ? 6.332 11.617 21.656 1 98.12 91 ALA B CA 1
ATOM 4618 C C . ALA B 1 91 ? 5.668 12.609 22.609 1 98.12 91 ALA B C 1
ATOM 4620 O O . ALA B 1 91 ? 4.445 12.789 22.562 1 98.12 91 ALA B O 1
ATOM 4621 N N . GLU B 1 92 ? 6.473 13.25 23.406 1 97.56 92 GLU B N 1
ATOM 4622 C CA . GLU B 1 92 ? 5.961 14.227 24.359 1 97.56 92 GLU B CA 1
ATOM 4623 C C . GLU B 1 92 ? 5.309 15.406 23.641 1 97.56 92 GLU B C 1
ATOM 4625 O O . GLU B 1 92 ? 4.375 16.016 24.172 1 97.56 92 GLU B O 1
ATOM 4630 N N . ALA B 1 93 ? 5.801 15.68 22.484 1 97.56 93 ALA B N 1
ATOM 4631 C CA . ALA B 1 93 ? 5.301 16.828 21.734 1 97.56 93 ALA B CA 1
ATOM 4632 C C . ALA B 1 93 ? 4.145 16.422 20.828 1 97.56 93 ALA B C 1
ATOM 4634 O O . ALA B 1 93 ? 3.543 17.266 20.156 1 97.56 93 ALA B O 1
ATOM 4635 N N . GLY B 1 94 ? 3.824 15.195 20.75 1 96.44 94 GLY B N 1
ATOM 4636 C CA . GLY B 1 94 ? 2.646 14.727 20.031 1 96.44 94 GLY B CA 1
ATOM 4637 C C . GLY B 1 94 ? 2.932 14.367 18.594 1 96.44 94 GLY B C 1
ATOM 4638 O O . GLY B 1 94 ? 2.01 14.25 17.781 1 96.44 94 GLY B O 1
ATOM 4639 N N . PHE B 1 95 ? 4.234 14.203 18.219 1 97.75 95 PHE B N 1
ATOM 4640 C CA . PHE B 1 95 ? 4.594 13.742 16.875 1 97.75 95 PHE B CA 1
ATOM 4641 C C . PHE B 1 95 ? 4.469 12.227 16.781 1 97.75 95 PHE B C 1
ATOM 4643 O O . PHE B 1 95 ? 4.789 11.508 17.719 1 97.75 95 PHE B O 1
ATOM 4650 N N . SER B 1 96 ? 3.99 11.727 15.617 1 96.81 96 SER B N 1
ATOM 4651 C CA . SER B 1 96 ? 3.846 10.281 15.461 1 96.81 96 SER B CA 1
ATOM 4652 C C . SER B 1 96 ? 4.652 9.773 14.273 1 96.81 96 SER B C 1
ATOM 4654 O O . SER B 1 96 ? 4.562 8.594 13.914 1 96.81 96 SER B O 1
ATOM 4656 N N . LEU B 1 97 ? 5.398 10.617 13.586 1 98.69 97 LEU B N 1
ATOM 4657 C CA . LEU B 1 97 ? 6.336 10.281 12.516 1 98.69 97 LEU B CA 1
ATOM 4658 C C . LEU B 1 97 ? 7.566 11.18 12.578 1 98.69 97 LEU B C 1
ATOM 4660 O O . LEU B 1 97 ? 7.445 12.398 12.742 1 98.69 97 LEU B O 1
ATOM 4664 N N . MET B 1 98 ? 8.703 10.555 12.57 1 98.88 98 MET B N 1
ATOM 4665 C CA . MET B 1 98 ? 9.969 11.281 12.539 1 98.88 98 MET B CA 1
ATOM 4666 C C . MET B 1 98 ? 10.742 10.969 11.258 1 98.88 98 MET B C 1
ATOM 4668 O O . MET B 1 98 ? 11 9.805 10.945 1 98.88 98 MET B O 1
ATOM 4672 N N . ILE B 1 99 ? 11.117 12.023 10.523 1 98.94 99 ILE B N 1
ATOM 4673 C CA . ILE B 1 99 ? 11.883 11.859 9.289 1 98.94 99 ILE B CA 1
ATOM 4674 C C . ILE B 1 99 ? 13.328 12.312 9.516 1 98.94 99 ILE B C 1
ATOM 4676 O O . ILE B 1 99 ? 13.578 13.477 9.828 1 98.94 99 ILE B O 1
ATOM 4680 N N . LEU B 1 100 ? 14.25 11.43 9.336 1 98.94 100 LEU B N 1
ATOM 4681 C CA . LEU B 1 100 ? 15.672 11.719 9.492 1 98.94 100 LEU B CA 1
ATOM 4682 C C . LEU B 1 100 ? 16.328 11.961 8.141 1 98.94 100 LEU B C 1
ATOM 4684 O O . LEU B 1 100 ? 16.094 11.211 7.191 1 98.94 100 LEU B O 1
ATOM 4688 N N . THR B 1 101 ? 17.109 12.977 8.039 1 98.75 101 THR B N 1
ATOM 4689 C CA . THR B 1 101 ? 17.922 13.203 6.84 1 98.75 101 THR B CA 1
ATOM 4690 C C . THR B 1 101 ? 19.062 12.211 6.766 1 98.75 101 THR B C 1
ATOM 4692 O O . THR B 1 101 ? 20.188 12.523 7.168 1 98.75 101 THR B O 1
ATOM 4695 N N . ALA B 1 102 ? 18.828 11.109 6.188 1 98.88 102 ALA B N 1
ATOM 4696 C CA . ALA B 1 102 ? 19.812 10.039 6.133 1 98.88 102 ALA B CA 1
ATOM 4697 C C . ALA B 1 102 ? 21.047 10.469 5.332 1 98.88 102 ALA B C 1
ATOM 4699 O O . ALA B 1 102 ? 22.156 10.039 5.621 1 98.88 102 ALA B O 1
ATOM 4700 N N . LYS B 1 103 ? 20.812 11.242 4.32 1 98.75 103 LYS B N 1
ATOM 4701 C CA . LYS B 1 103 ? 21.859 11.836 3.492 1 98.75 103 LYS B CA 1
ATOM 4702 C C . LYS B 1 103 ? 21.438 13.188 2.943 1 98.75 103 LYS B C 1
ATOM 4704 O O . LYS B 1 103 ? 20.422 13.289 2.234 1 98.75 103 LYS B O 1
ATOM 4709 N N . HIS B 1 104 ? 22.141 14.227 3.316 1 98.62 104 HIS B N 1
ATOM 4710 C CA . HIS B 1 104 ? 21.875 15.562 2.785 1 98.62 104 HIS B CA 1
ATOM 4711 C C . HIS B 1 104 ? 22.703 15.828 1.533 1 98.62 104 HIS B C 1
ATOM 4713 O O . HIS B 1 104 ? 23.25 14.898 0.928 1 98.62 104 HIS B O 1
ATOM 4719 N N . HIS B 1 105 ? 22.797 17.047 1.081 1 97.94 105 HIS B N 1
ATOM 4720 C CA . HIS B 1 105 ? 23.422 17.422 -0.184 1 97.94 105 HIS B CA 1
ATOM 4721 C C . HIS B 1 105 ? 24.938 17.203 -0.138 1 97.94 105 HIS B C 1
ATOM 4723 O O . HIS B 1 105 ? 25.562 17.016 -1.178 1 97.94 105 HIS B O 1
ATOM 4729 N N . ASP B 1 106 ? 25.547 17.234 1.028 1 98 106 ASP B N 1
ATOM 4730 C CA . ASP B 1 106 ? 26.984 17.047 1.192 1 98 106 ASP B CA 1
ATOM 4731 C C . ASP B 1 106 ? 27.391 15.602 0.891 1 98 106 ASP B C 1
ATOM 4733 O O . ASP B 1 106 ? 28.562 15.305 0.691 1 98 106 ASP B O 1
ATOM 4737 N N . GLY B 1 107 ? 26.438 14.703 0.938 1 98.44 107 GLY B N 1
ATOM 4738 C CA . GLY B 1 107 ? 26.688 13.336 0.524 1 98.44 107 GLY B CA 1
ATOM 4739 C C . GLY B 1 107 ? 27.016 12.414 1.681 1 98.44 107 GLY B C 1
ATOM 4740 O O . GLY B 1 107 ? 27.156 11.195 1.498 1 98.44 107 GLY B O 1
ATOM 4741 N N . PHE B 1 108 ? 27.141 12.953 2.91 1 98.75 108 PHE B N 1
ATOM 4742 C CA . PHE B 1 108 ? 27.516 12.141 4.062 1 98.75 108 PHE B CA 1
ATOM 4743 C C . PHE B 1 108 ? 26.359 11.242 4.492 1 98.75 108 PHE B C 1
ATOM 4745 O O . PHE B 1 108 ? 25.25 11.727 4.742 1 98.75 108 PHE B O 1
ATOM 4752 N N . CYS B 1 109 ? 26.641 9.938 4.551 1 98.88 109 CYS B N 1
ATOM 4753 C CA . CYS B 1 109 ? 25.594 8.977 4.914 1 98.88 109 CYS B CA 1
ATOM 4754 C C . CYS B 1 109 ? 25.594 8.711 6.414 1 98.88 109 CYS B C 1
ATOM 4756 O O . CYS B 1 109 ? 26.641 8.391 6.992 1 98.88 109 CYS B O 1
ATOM 4758 N N . LEU B 1 110 ? 24.422 8.766 7.016 1 98.94 110 LEU B N 1
ATOM 4759 C CA . LEU B 1 110 ? 24.266 8.531 8.453 1 98.94 110 LEU B CA 1
ATOM 4760 C C . LEU B 1 110 ? 24.125 7.047 8.75 1 98.94 110 LEU B C 1
ATOM 4762 O O . LEU B 1 110 ? 23.828 6.66 9.883 1 98.94 110 LEU B O 1
ATOM 4766 N N . TRP B 1 111 ? 24.25 6.176 7.82 1 98.81 111 TRP B N 1
ATOM 4767 C CA . TRP B 1 111 ? 24.359 4.723 7.926 1 98.81 111 TRP B CA 1
ATOM 4768 C C . TRP B 1 111 ? 25.594 4.211 7.184 1 98.81 111 TRP B C 1
ATOM 4770 O O . TRP B 1 111 ? 26.172 4.93 6.371 1 98.81 111 TRP B O 1
ATOM 4780 N N . PRO B 1 112 ? 26.094 3.049 7.609 1 98.5 112 PRO B N 1
ATOM 4781 C CA . PRO B 1 112 ? 27.312 2.545 6.969 1 98.5 112 PRO B CA 1
ATOM 4782 C C . PRO B 1 112 ? 27.062 1.99 5.57 1 98.5 112 PRO B C 1
ATOM 4784 O O . PRO B 1 112 ? 27.203 0.786 5.344 1 98.5 112 PRO B O 1
ATOM 4787 N N . SER B 1 113 ? 26.781 2.893 4.598 1 98.06 113 SER B N 1
ATOM 4788 C CA . SER B 1 113 ? 26.578 2.48 3.211 1 98.06 113 SER B CA 1
ATOM 4789 C C . SER B 1 113 ? 27.828 1.827 2.637 1 98.06 113 SER B C 1
ATOM 4791 O O . SER B 1 113 ? 28.938 2.344 2.799 1 98.06 113 SER B O 1
ATOM 4793 N N . LYS B 1 114 ? 27.656 0.801 1.938 1 95.56 114 LYS B N 1
ATOM 4794 C CA . LYS B 1 114 ? 28.828 0.129 1.363 1 95.56 114 LYS B CA 1
ATOM 4795 C C . LYS B 1 114 ? 29.25 0.795 0.06 1 95.56 114 LYS B C 1
ATOM 4797 O O . LYS B 1 114 ? 30.297 0.452 -0.503 1 95.56 114 LYS B O 1
ATOM 4802 N N . TYR B 1 115 ? 28.516 1.826 -0.356 1 97.25 115 TYR B N 1
ATOM 4803 C CA . TYR B 1 115 ? 28.766 2.383 -1.681 1 97.25 115 TYR B CA 1
ATOM 4804 C C . TYR B 1 115 ? 29.531 3.705 -1.585 1 97.25 115 TYR B C 1
ATOM 4806 O O . TYR B 1 115 ? 29.797 4.344 -2.604 1 97.25 115 TYR B O 1
ATOM 4814 N N . THR B 1 116 ? 29.812 4.141 -0.438 1 97.5 116 THR B N 1
ATOM 4815 C CA . THR B 1 116 ? 30.594 5.359 -0.263 1 97.5 116 THR B CA 1
ATOM 4816 C C . THR B 1 116 ? 31.422 5.293 1.022 1 97.5 116 THR B C 1
ATOM 4818 O O . THR B 1 116 ? 30.984 4.711 2.018 1 97.5 116 THR B O 1
ATOM 4821 N N . GLY B 1 117 ? 32.594 5.84 0.962 1 96.25 117 GLY B N 1
ATOM 4822 C CA . GLY B 1 117 ? 33.375 6.004 2.166 1 96.25 117 GLY B CA 1
ATOM 4823 C C . GLY B 1 117 ? 33.031 7.242 2.959 1 96.25 117 GLY B C 1
ATOM 4824 O O . GLY B 1 117 ? 33.469 7.406 4.102 1 96.25 117 GLY B O 1
ATOM 4825 N N . HIS B 1 118 ? 32.219 8.18 2.377 1 98.06 118 HIS B N 1
ATOM 4826 C CA . HIS B 1 118 ? 31.766 9.391 3.041 1 98.06 118 HIS B CA 1
ATOM 4827 C C . HIS B 1 118 ? 30.531 9.125 3.898 1 98.06 118 HIS B C 1
ATOM 4829 O O . HIS B 1 118 ? 29.438 9.555 3.562 1 98.06 118 HIS B O 1
ATOM 4835 N N . SER B 1 119 ? 30.719 8.352 5.035 1 98.31 119 SER B N 1
ATOM 4836 C CA . SER B 1 119 ? 29.656 7.879 5.918 1 98.31 119 SER B CA 1
ATOM 4837 C C . SER B 1 119 ? 30.141 7.77 7.359 1 98.31 119 SER B C 1
ATOM 4839 O O . SER B 1 119 ? 31.312 8.047 7.648 1 98.31 119 SER B O 1
ATOM 4841 N N . VAL B 1 120 ? 29.266 7.332 8.211 1 98.5 120 VAL B N 1
ATOM 4842 C CA . VAL B 1 120 ? 29.562 7.16 9.633 1 98.5 120 VAL B CA 1
ATOM 4843 C C . VAL B 1 120 ? 30.641 6.086 9.812 1 98.5 120 VAL B C 1
ATOM 4845 O O . VAL B 1 120 ? 31.359 6.09 10.812 1 98.5 120 VAL B O 1
ATOM 4848 N N . GLU B 1 121 ? 30.75 5.211 8.836 1 97.81 121 GLU B N 1
ATOM 4849 C CA . GLU B 1 121 ? 31.75 4.156 8.938 1 97.81 121 GLU B CA 1
ATOM 4850 C C . GLU B 1 121 ? 33.156 4.738 8.992 1 97.81 121 GLU B C 1
ATOM 4852 O O . GLU B 1 121 ? 34.062 4.16 9.609 1 97.81 121 GLU B O 1
ATOM 4857 N N . SER B 1 122 ? 33.344 5.883 8.367 1 97.81 122 SER B N 1
ATOM 4858 C CA . SER B 1 122 ? 34.656 6.527 8.281 1 97.81 122 SER B CA 1
ATOM 4859 C C . SER B 1 122 ? 34.812 7.582 9.375 1 97.81 122 SER B C 1
ATOM 4861 O O . SER B 1 122 ? 35.781 8.344 9.367 1 97.81 122 SER B O 1
ATOM 4863 N N . SER B 1 123 ? 33.906 7.711 10.266 1 97.88 123 SER B N 1
ATOM 4864 C CA . SER B 1 123 ? 33.969 8.672 11.359 1 97.88 123 SER B CA 1
ATOM 4865 C C . SER B 1 123 ? 34.469 8.016 12.648 1 97.88 123 SER B C 1
ATOM 4867 O O . SER B 1 123 ? 34.406 6.797 12.781 1 97.88 123 SER B O 1
ATOM 4869 N N . PRO B 1 124 ? 35.062 8.82 13.602 1 97.69 124 PRO B N 1
ATOM 4870 C CA . PRO B 1 124 ? 35.469 8.25 14.875 1 97.69 124 PRO B CA 1
ATOM 4871 C C . PRO B 1 124 ? 34.312 7.902 15.789 1 97.69 124 PRO B C 1
ATOM 4873 O O . PRO B 1 124 ? 34.5 7.238 16.812 1 97.69 124 PRO B O 1
ATOM 4876 N N . TRP B 1 125 ? 33.094 8.344 15.445 1 97.94 125 TRP B N 1
ATOM 4877 C CA . TRP B 1 125 ? 31.906 8.07 16.266 1 97.94 125 TRP B CA 1
ATOM 4878 C C . TRP B 1 125 ? 31.672 6.57 16.391 1 97.94 125 TRP B C 1
ATOM 4880 O O . TRP B 1 125 ? 31.625 5.852 15.391 1 97.94 125 TRP B O 1
ATOM 4890 N N . LYS B 1 126 ? 31.672 6.066 17.656 1 98.06 126 LYS B N 1
ATOM 4891 C CA . LYS B 1 126 ? 31.516 4.656 17.969 1 98.06 126 LYS B CA 1
ATOM 4892 C C . LYS B 1 126 ? 32.531 3.799 17.234 1 98.06 126 LYS B C 1
ATOM 4894 O O . LYS B 1 126 ? 32.219 2.699 16.781 1 98.06 126 LYS B O 1
ATOM 4899 N N . LYS B 1 127 ? 33.656 4.34 17 1 97.5 127 LYS B N 1
ATOM 4900 C CA . LYS B 1 127 ? 34.781 3.676 16.391 1 97.5 127 LYS B CA 1
ATOM 4901 C C . LYS B 1 127 ? 34.438 3.176 14.984 1 97.5 127 LYS B C 1
ATOM 4903 O O . LYS B 1 127 ? 34.844 2.084 14.586 1 97.5 127 LYS B O 1
ATOM 4908 N N . GLY B 1 128 ? 33.594 3.859 14.336 1 96.5 128 GLY B N 1
ATOM 4909 C CA . GLY B 1 128 ? 33.25 3.521 12.969 1 96.5 128 GLY B CA 1
ATOM 4910 C C . GLY B 1 128 ? 32.125 2.5 12.867 1 96.5 128 GLY B C 1
ATOM 4911 O O . GLY B 1 128 ? 31.75 2.084 11.773 1 96.5 128 GLY B O 1
ATOM 4912 N N . HIS B 1 129 ? 31.547 2.152 13.992 1 97.12 129 HIS B N 1
ATOM 4913 C CA . HIS B 1 129 ? 30.516 1.118 13.984 1 97.12 129 HIS B CA 1
ATOM 4914 C C . HIS B 1 129 ? 29.125 1.715 14.227 1 97.12 129 HIS B C 1
ATOM 4916 O O . HIS B 1 129 ? 28.156 0.982 14.438 1 97.12 129 HIS B O 1
ATOM 4922 N N . GLY B 1 130 ? 29.094 3.006 14.195 1 97.88 130 GLY B N 1
ATOM 4923 C CA . GLY B 1 130 ? 27.812 3.668 14.453 1 97.88 130 GLY B CA 1
ATOM 4924 C C . GLY B 1 130 ? 26.859 3.598 13.281 1 97.88 130 GLY B C 1
ATOM 4925 O O . GLY B 1 130 ? 27.281 3.434 12.133 1 97.88 130 GLY B O 1
ATOM 4926 N N . ASP B 1 131 ? 25.578 3.699 13.539 1 98.81 131 ASP B N 1
ATOM 4927 C CA . ASP B 1 131 ? 24.484 3.732 12.578 1 98.81 131 ASP B CA 1
ATOM 4928 C C . ASP B 1 131 ? 23.312 4.555 13.109 1 98.81 131 ASP B C 1
ATOM 4930 O O . ASP B 1 131 ? 22.484 4.047 13.867 1 98.81 131 ASP B O 1
ATOM 4934 N N . VAL B 1 132 ? 23.25 5.812 12.688 1 98.94 132 VAL B N 1
ATOM 4935 C CA . VAL B 1 132 ? 22.266 6.738 13.234 1 98.94 132 VAL B CA 1
ATOM 4936 C C . VAL B 1 132 ? 20.859 6.309 12.805 1 98.94 132 VAL B C 1
ATOM 4938 O O . VAL B 1 132 ? 19.906 6.395 13.594 1 98.94 132 VAL B O 1
ATOM 4941 N N . VAL B 1 133 ? 20.734 5.883 11.555 1 98.94 133 VAL B N 1
ATOM 4942 C CA . VAL B 1 133 ? 19.438 5.434 11.047 1 98.94 133 VAL B CA 1
ATOM 4943 C C . VAL B 1 133 ? 18.922 4.27 11.883 1 98.94 133 VAL B C 1
ATOM 4945 O O . VAL B 1 133 ? 17.781 4.281 12.336 1 98.94 133 VAL B O 1
ATOM 4948 N N . GLN B 1 134 ? 19.781 3.318 12.156 1 98.75 134 GLN B N 1
ATOM 4949 C CA . GLN B 1 134 ? 19.391 2.158 12.953 1 98.75 134 GLN B CA 1
ATOM 4950 C C . GLN B 1 134 ? 19.016 2.57 14.367 1 98.75 134 GLN B C 1
ATOM 4952 O O . GLN B 1 134 ? 18.062 2.023 14.945 1 98.75 134 GLN B O 1
ATOM 4957 N N . GLU B 1 135 ? 19.766 3.484 14.914 1 98.69 135 GLU B N 1
ATOM 4958 C CA . GLU B 1 135 ? 19.469 3.941 16.266 1 98.69 135 GLU B CA 1
ATOM 4959 C C . GLU B 1 135 ? 18.078 4.57 16.344 1 98.69 135 GLU B C 1
ATOM 4961 O O . GLU B 1 135 ? 17.328 4.332 17.281 1 98.69 135 GLU B O 1
ATOM 4966 N N . LEU B 1 136 ? 17.75 5.359 15.367 1 98.88 136 LEU B N 1
ATOM 4967 C CA . LEU B 1 136 ? 16.422 5.977 15.359 1 98.88 136 LEU B CA 1
ATOM 4968 C C . LEU B 1 136 ? 15.336 4.922 15.188 1 98.88 136 LEU B C 1
ATOM 4970 O O . LEU B 1 136 ? 14.328 4.945 15.906 1 98.88 136 LEU B O 1
ATOM 4974 N N . VAL B 1 137 ? 15.531 4.004 14.242 1 98.75 137 VAL B N 1
ATOM 4975 C CA . VAL B 1 137 ? 14.547 2.961 13.969 1 98.75 137 VAL B CA 1
ATOM 4976 C C . VAL B 1 137 ? 14.328 2.119 15.219 1 98.75 137 VAL B C 1
ATOM 4978 O O . VAL B 1 137 ? 13.188 1.823 15.586 1 98.75 137 VAL B O 1
ATOM 4981 N N . ASN B 1 138 ? 15.422 1.765 15.891 1 98.56 138 ASN B N 1
ATOM 4982 C CA . ASN B 1 138 ? 15.32 0.99 17.125 1 98.56 138 ASN B CA 1
ATOM 4983 C C . ASN B 1 138 ? 14.562 1.752 18.203 1 98.56 138 ASN B C 1
ATOM 4985 O O . ASN B 1 138 ? 13.688 1.19 18.875 1 98.56 138 ASN B O 1
ATOM 4989 N N . ALA B 1 139 ? 14.945 2.986 18.344 1 98.75 139 ALA B N 1
ATOM 4990 C CA . ALA B 1 139 ? 14.305 3.805 19.359 1 98.75 139 ALA B CA 1
ATOM 4991 C C . ALA B 1 139 ? 12.805 3.924 19.125 1 98.75 139 ALA B C 1
ATOM 4993 O O . ALA B 1 139 ? 12.008 3.807 20.047 1 98.75 139 ALA B O 1
ATOM 4994 N N . ALA B 1 140 ? 12.445 4.164 17.906 1 98.69 140 ALA B N 1
ATOM 4995 C CA . ALA B 1 140 ? 11.039 4.297 17.547 1 98.69 140 ALA B CA 1
ATOM 4996 C C . ALA B 1 140 ? 10.289 2.994 17.797 1 98.69 140 ALA B C 1
ATOM 4998 O O . ALA B 1 140 ? 9.195 3.002 18.359 1 98.69 140 ALA B O 1
ATOM 4999 N N . LYS B 1 141 ? 10.859 1.905 17.375 1 97.69 141 LYS B N 1
ATOM 5000 C CA . LYS B 1 141 ? 10.258 0.587 17.562 1 97.69 141 LYS B CA 1
ATOM 5001 C C . LYS B 1 141 ? 10.07 0.272 19.047 1 97.69 141 LYS B C 1
ATOM 5003 O O . LYS B 1 141 ? 9.008 -0.201 19.453 1 97.69 141 LYS B O 1
ATOM 5008 N N . ASN B 1 142 ? 11.07 0.555 19.812 1 97.75 142 ASN B N 1
ATOM 5009 C CA . ASN B 1 142 ? 11.039 0.27 21.25 1 97.75 142 ASN B CA 1
ATOM 5010 C C . ASN B 1 142 ? 9.992 1.115 21.969 1 97.75 142 ASN B C 1
ATOM 5012 O O . ASN B 1 142 ? 9.344 0.646 22.906 1 97.75 142 ASN B O 1
ATOM 5016 N N . HIS B 1 143 ? 9.922 2.322 21.562 1 97 143 HIS B N 1
ATOM 5017 C CA . HIS B 1 143 ? 8.93 3.207 22.156 1 97 143 HIS B CA 1
ATOM 5018 C C . HIS B 1 143 ? 7.516 2.783 21.781 1 97 143 HIS B C 1
ATOM 5020 O O . HIS B 1 143 ? 6.613 2.811 22.625 1 97 143 HIS B O 1
ATOM 5026 N N . GLY B 1 144 ? 7.387 2.389 20.656 1 93.31 144 GLY B N 1
ATOM 5027 C CA . GLY B 1 144 ? 6.055 2.111 20.141 1 93.31 144 GLY B CA 1
ATOM 5028 C C . GLY B 1 144 ? 5.254 3.367 19.844 1 93.31 144 GLY B C 1
ATOM 5029 O O . GLY B 1 144 ? 5.379 4.367 20.562 1 93.31 144 GLY B O 1
ATOM 5030 N N . GLY B 1 145 ? 4.621 3.463 18.703 1 89.56 145 GLY B N 1
ATOM 5031 C CA . GLY B 1 145 ? 3.719 4.562 18.406 1 89.56 145 GLY B CA 1
ATOM 5032 C C . GLY B 1 145 ? 4.352 5.637 17.547 1 89.56 145 GLY B C 1
ATOM 5033 O O . GLY B 1 145 ? 3.697 6.621 17.188 1 89.56 145 GLY B O 1
ATOM 5034 N N . ILE B 1 146 ? 5.648 5.551 17.344 1 97.44 146 ILE B N 1
ATOM 5035 C CA . ILE B 1 146 ? 6.324 6.52 16.484 1 97.44 146 ILE B CA 1
ATOM 5036 C C . ILE B 1 146 ? 6.844 5.824 15.234 1 97.44 146 ILE B C 1
ATOM 5038 O O . ILE B 1 146 ? 7.594 4.848 15.32 1 97.44 146 ILE B O 1
ATOM 5042 N N . ASP B 1 147 ? 6.402 6.285 14.133 1 98.44 147 ASP B N 1
ATOM 5043 C CA . ASP B 1 147 ? 6.875 5.773 12.844 1 98.44 147 ASP B CA 1
ATOM 5044 C C . ASP B 1 147 ? 8.141 6.508 12.398 1 98.44 147 ASP B C 1
ATOM 5046 O O . ASP B 1 147 ? 8.469 7.566 12.938 1 98.44 147 ASP B O 1
ATOM 5050 N N . VAL B 1 148 ? 8.828 5.93 11.414 1 98.88 148 VAL B N 1
ATOM 5051 C CA . VAL B 1 148 ? 10.078 6.508 10.922 1 98.88 148 VAL B CA 1
ATOM 5052 C C . VAL B 1 148 ? 9.953 6.801 9.43 1 98.88 148 VAL B C 1
ATOM 5054 O O . VAL B 1 148 ? 9.367 6.016 8.68 1 98.88 148 VAL B O 1
ATOM 5057 N N . GLY B 1 149 ? 10.398 7.941 9 1 98.88 149 GLY B N 1
ATOM 5058 C CA . GLY B 1 149 ? 10.672 8.312 7.617 1 98.88 149 GLY B CA 1
ATOM 5059 C C . GLY B 1 149 ? 12.117 8.703 7.371 1 98.88 149 GLY B C 1
ATOM 5060 O O . GLY B 1 149 ? 12.875 8.914 8.32 1 98.88 149 GLY B O 1
ATOM 5061 N N . LEU B 1 150 ? 12.5 8.727 6.094 1 98.94 150 LEU B N 1
ATOM 5062 C CA . LEU B 1 150 ? 13.891 9.031 5.746 1 98.94 150 LEU B CA 1
ATOM 5063 C C . LEU B 1 150 ? 13.953 10.055 4.613 1 98.94 150 LEU B C 1
ATOM 5065 O O . LEU B 1 150 ? 13.062 10.086 3.756 1 98.94 150 LEU B O 1
ATOM 5069 N N . TYR B 1 151 ? 14.93 10.859 4.699 1 98.75 151 TYR B N 1
ATOM 5070 C CA . TYR B 1 151 ? 15.32 11.82 3.678 1 98.75 151 TYR B CA 1
ATOM 5071 C C . TYR B 1 151 ? 16.609 11.391 2.98 1 98.75 151 TYR B C 1
ATOM 5073 O O . TYR B 1 151 ? 17.594 11.086 3.639 1 98.75 151 TYR B O 1
ATOM 5081 N N . LEU B 1 152 ? 16.578 11.266 1.642 1 98.62 152 LEU B N 1
ATOM 5082 C CA . LEU B 1 152 ? 17.734 10.914 0.817 1 98.62 152 LEU B CA 1
ATOM 5083 C C . LEU B 1 152 ? 17.922 11.93 -0.306 1 98.62 152 LEU B C 1
ATOM 5085 O O . LEU B 1 152 ? 17.203 11.891 -1.311 1 98.62 152 LEU B O 1
ATOM 5089 N N . SER B 1 153 ? 18.906 12.758 -0.172 1 98 153 SER B N 1
ATOM 5090 C CA . SER B 1 153 ? 19.078 13.852 -1.124 1 98 153 SER B CA 1
ATOM 5091 C C . SER B 1 153 ? 19.422 13.328 -2.514 1 98 153 SER B C 1
ATOM 5093 O O . SER B 1 153 ? 20.359 12.539 -2.672 1 98 153 SER B O 1
ATOM 5095 N N . PRO B 1 154 ? 18.672 13.766 -3.525 1 96.94 154 PRO B N 1
ATOM 5096 C CA . PRO B 1 154 ? 19.109 13.492 -4.898 1 96.94 154 PRO B CA 1
ATOM 5097 C C . PRO B 1 154 ? 20.406 14.211 -5.266 1 96.94 154 PRO B C 1
ATOM 5099 O O . PRO B 1 154 ? 21.266 13.633 -5.926 1 96.94 154 PRO B O 1
ATOM 5102 N N . TRP B 1 155 ? 20.5 15.492 -4.891 1 97.25 155 TRP B N 1
ATOM 5103 C CA . TRP B 1 155 ? 21.703 16.266 -5.117 1 97.25 155 TRP B CA 1
ATOM 5104 C C . TRP B 1 155 ? 22.859 15.75 -4.25 1 97.25 155 TRP B C 1
ATOM 5106 O O . TRP B 1 155 ? 22.656 15.453 -3.07 1 97.25 155 TRP B O 1
ATOM 5116 N N . ASP B 1 156 ? 24.031 15.594 -4.867 1 97.75 156 ASP B N 1
ATOM 5117 C CA . ASP B 1 156 ? 25.203 15.062 -4.172 1 97.75 156 ASP B CA 1
ATOM 5118 C C . ASP B 1 156 ? 26.469 15.828 -4.555 1 97.75 156 ASP B C 1
ATOM 5120 O O . ASP B 1 156 ? 26.906 15.758 -5.699 1 97.75 156 ASP B O 1
ATOM 5124 N N . ARG B 1 157 ? 26.969 16.453 -3.574 1 97.69 157 ARG B N 1
ATOM 5125 C CA . ARG B 1 157 ? 28.109 17.312 -3.824 1 97.69 157 ARG B CA 1
ATOM 5126 C C . ARG B 1 157 ? 29.422 16.562 -3.561 1 97.69 157 ARG B C 1
ATOM 5128 O O . ARG B 1 157 ? 30.5 17.125 -3.717 1 97.69 157 ARG B O 1
ATOM 5135 N N . HIS B 1 158 ? 29.328 15.352 -3.217 1 97.81 158 HIS B N 1
ATOM 5136 C CA . HIS B 1 158 ? 30.516 14.578 -2.873 1 97.81 158 HIS B CA 1
ATOM 5137 C C . HIS B 1 158 ? 30.844 13.562 -3.961 1 97.81 158 HIS B C 1
ATOM 5139 O O . HIS B 1 158 ? 32 13.438 -4.375 1 97.81 158 HIS B O 1
ATOM 5145 N N . ASP B 1 159 ? 29.859 12.836 -4.391 1 97.12 159 ASP B N 1
ATOM 5146 C CA . ASP B 1 159 ? 30.094 11.617 -5.16 1 97.12 159 ASP B CA 1
ATOM 5147 C C . ASP B 1 159 ? 30.531 11.945 -6.586 1 97.12 159 ASP B C 1
ATOM 5149 O O . ASP B 1 159 ? 29.875 12.727 -7.281 1 97.12 159 ASP B O 1
ATOM 5153 N N . LYS B 1 160 ? 31.609 11.305 -7.016 1 96 160 LYS B N 1
ATOM 5154 C CA . LYS B 1 160 ? 32.219 11.594 -8.312 1 96 160 LYS B CA 1
ATOM 5155 C C . LYS B 1 160 ? 31.297 11.18 -9.453 1 96 160 LYS B C 1
ATOM 5157 O O . LYS B 1 160 ? 31.453 11.641 -10.586 1 96 160 LYS B O 1
ATOM 5162 N N . ARG B 1 161 ? 30.359 10.398 -9.203 1 97.12 161 ARG B N 1
ATOM 5163 C CA . ARG B 1 161 ? 29.438 9.922 -10.234 1 97.12 161 ARG B CA 1
ATOM 5164 C C . ARG B 1 161 ? 28.406 10.992 -10.586 1 97.12 161 ARG B C 1
ATOM 5166 O O . ARG B 1 161 ? 27.734 10.906 -11.609 1 97.12 161 ARG B O 1
ATOM 5173 N N . TYR B 1 162 ? 28.156 11.906 -9.688 1 97.44 162 TYR B N 1
ATOM 5174 C CA . TYR B 1 162 ? 27.141 12.93 -9.938 1 97.44 162 TYR B CA 1
ATOM 5175 C C . TYR B 1 162 ? 27.469 13.703 -11.211 1 97.44 162 TYR B C 1
ATOM 5177 O O . TYR B 1 162 ? 28.594 14.188 -11.383 1 97.44 162 TYR B O 1
ATOM 5185 N N . GLY B 1 163 ? 26.562 13.812 -12.062 1 96.62 163 GLY B N 1
ATOM 5186 C CA . GLY B 1 163 ? 26.75 14.391 -13.391 1 96.62 163 GLY B CA 1
ATOM 5187 C C . GLY B 1 163 ? 26.75 13.352 -14.492 1 96.62 163 GLY B C 1
ATOM 5188 O O . GLY B 1 163 ? 26.625 13.695 -15.672 1 96.62 163 GLY B O 1
ATOM 5189 N N . ASN B 1 164 ? 27 12.164 -14.109 1 97.31 164 ASN B N 1
ATOM 5190 C CA . ASN B 1 164 ? 26.859 11.023 -15.008 1 97.31 164 ASN B CA 1
ATOM 5191 C C . ASN B 1 164 ? 25.547 10.281 -14.75 1 97.31 164 ASN B C 1
ATOM 5193 O O . ASN B 1 164 ? 25.438 9.531 -13.773 1 97.31 164 ASN B O 1
ATOM 5197 N N . ASP B 1 165 ? 24.641 10.406 -15.648 1 96.75 165 ASP B N 1
ATOM 5198 C CA . ASP B 1 165 ? 23.25 10 -15.414 1 96.75 165 ASP B CA 1
ATOM 5199 C C . ASP B 1 165 ? 23.172 8.523 -15.031 1 96.75 165 ASP B C 1
ATOM 5201 O O . ASP B 1 165 ? 22.594 8.18 -14 1 96.75 165 ASP B O 1
ATOM 5205 N N . LEU B 1 166 ? 23.75 7.672 -15.836 1 95.69 166 LEU B N 1
ATOM 5206 C CA . LEU B 1 166 ? 23.625 6.234 -15.617 1 95.69 166 LEU B CA 1
ATOM 5207 C C . LEU B 1 166 ? 24.281 5.824 -14.305 1 95.69 166 LEU B C 1
ATOM 5209 O O . LEU B 1 166 ? 23.672 5.133 -13.484 1 95.69 166 LEU B O 1
ATOM 5213 N N . GLU B 1 167 ? 25.469 6.297 -14.07 1 96.19 167 GLU B N 1
ATOM 5214 C CA . GLU B 1 167 ? 26.266 5.879 -12.914 1 96.19 167 GLU B CA 1
ATOM 5215 C C . GLU B 1 167 ? 25.656 6.406 -11.617 1 96.19 167 GLU B C 1
ATOM 5217 O O . GLU B 1 167 ? 25.594 5.684 -10.625 1 96.19 167 GLU B O 1
ATOM 5222 N N . TYR B 1 168 ? 25.219 7.621 -11.609 1 97.75 168 TYR B N 1
ATOM 5223 C CA . TYR B 1 168 ? 24.703 8.188 -10.367 1 97.75 168 TYR B CA 1
ATOM 5224 C C . TYR B 1 168 ? 23.344 7.594 -10.023 1 97.75 168 TYR B C 1
ATOM 5226 O O . TYR B 1 168 ? 23.047 7.348 -8.852 1 97.75 168 TYR B O 1
ATOM 5234 N N . ASN B 1 169 ? 22.5 7.449 -11.055 1 98 169 ASN B N 1
ATOM 5235 C CA . ASN B 1 169 ? 21.219 6.812 -10.766 1 98 169 ASN B CA 1
ATOM 5236 C C . ASN B 1 169 ? 21.406 5.398 -10.227 1 98 169 ASN B C 1
ATOM 5238 O O . ASN B 1 169 ? 20.641 4.949 -9.375 1 98 169 ASN B O 1
ATOM 5242 N N . GLY B 1 170 ? 22.406 4.668 -10.758 1 97.12 170 GLY B N 1
ATOM 5243 C CA . GLY B 1 170 ? 22.734 3.377 -10.172 1 97.12 170 GLY B CA 1
ATOM 5244 C C . GLY B 1 170 ? 23.172 3.471 -8.719 1 97.12 170 GLY B C 1
ATOM 5245 O O . GLY B 1 170 ? 22.703 2.695 -7.883 1 97.12 170 GLY B O 1
ATOM 5246 N N . TYR B 1 171 ? 24.016 4.441 -8.43 1 97.88 171 TYR B N 1
ATOM 5247 C CA . TYR B 1 171 ? 24.516 4.703 -7.086 1 97.88 171 TYR B CA 1
ATOM 5248 C C . TYR B 1 171 ? 23.375 5.074 -6.145 1 97.88 171 TYR B C 1
ATOM 5250 O O . TYR B 1 171 ? 23.25 4.5 -5.062 1 97.88 171 TYR B O 1
ATOM 5258 N N . TYR B 1 172 ? 22.484 5.945 -6.559 1 98.25 172 TYR B N 1
ATOM 5259 C CA . TYR B 1 172 ? 21.359 6.402 -5.77 1 98.25 172 TYR B CA 1
ATOM 5260 C C . TYR B 1 172 ? 20.391 5.258 -5.484 1 98.25 172 TYR B C 1
ATOM 5262 O O . TYR B 1 172 ? 19.953 5.074 -4.348 1 98.25 172 TYR B O 1
ATOM 5270 N N . MET B 1 173 ? 20.141 4.5 -6.512 1 97.62 173 MET B N 1
ATOM 5271 C CA . MET B 1 173 ? 19.25 3.355 -6.383 1 97.62 173 MET B CA 1
ATOM 5272 C C . MET B 1 173 ? 19.812 2.34 -5.391 1 97.62 173 MET B C 1
ATOM 5274 O O . MET B 1 173 ? 19.062 1.755 -4.605 1 97.62 173 MET B O 1
ATOM 5278 N N . ALA B 1 174 ? 21.047 2.09 -5.445 1 98.12 174 ALA B N 1
ATOM 5279 C CA . ALA B 1 174 ? 21.703 1.164 -4.52 1 98.12 174 ALA B CA 1
ATOM 5280 C C . ALA B 1 174 ? 21.516 1.621 -3.072 1 98.12 174 ALA B C 1
ATOM 5282 O O . ALA B 1 174 ? 21.172 0.821 -2.199 1 98.12 174 ALA B O 1
ATOM 5283 N N . GLN B 1 175 ? 21.719 2.893 -2.834 1 98.56 175 GLN B N 1
ATOM 5284 C CA . GLN B 1 175 ? 21.531 3.434 -1.49 1 98.56 175 GLN B CA 1
ATOM 5285 C C . GLN B 1 175 ? 20.078 3.369 -1.059 1 98.56 175 GLN B C 1
ATOM 5287 O O . GLN B 1 175 ? 19.781 3.072 0.1 1 98.56 175 GLN B O 1
ATOM 5292 N N . LEU B 1 176 ? 19.234 3.674 -1.979 1 98.5 176 LEU B N 1
ATOM 5293 C CA . LEU B 1 176 ? 17.797 3.584 -1.714 1 98.5 176 LEU B CA 1
ATOM 5294 C C . LEU B 1 176 ? 17.422 2.174 -1.283 1 98.5 176 LEU B C 1
ATOM 5296 O O . LEU B 1 176 ? 16.688 1.997 -0.311 1 98.5 176 LEU B O 1
ATOM 5300 N N . GLN B 1 177 ? 17.922 1.18 -1.965 1 97.88 177 GLN B N 1
ATOM 5301 C CA . GLN B 1 177 ? 17.672 -0.214 -1.617 1 97.88 177 GLN B CA 1
ATOM 5302 C C . GLN B 1 177 ? 18.219 -0.545 -0.232 1 97.88 177 GLN B C 1
ATOM 5304 O O . GLN B 1 177 ? 17.578 -1.254 0.543 1 97.88 177 GLN B O 1
ATOM 5309 N N . GLU B 1 178 ? 19.406 -0.042 0.141 1 98.38 178 GLU B N 1
ATOM 5310 C CA . GLU B 1 178 ? 19.938 -0.246 1.482 1 98.38 178 GLU B CA 1
ATOM 5311 C C . GLU B 1 178 ? 18.969 0.254 2.549 1 98.38 178 GLU B C 1
ATOM 5313 O O . GLU B 1 178 ? 18.656 -0.472 3.492 1 98.38 178 GLU B O 1
ATOM 5318 N N . LEU B 1 179 ? 18.5 1.426 2.334 1 98.81 179 LEU B N 1
ATOM 5319 C CA . LEU B 1 179 ? 17.672 2.096 3.342 1 98.81 179 LEU B CA 1
ATOM 5320 C C . LEU B 1 179 ? 16.312 1.422 3.477 1 98.81 179 LEU B C 1
ATOM 5322 O O . LEU B 1 179 ? 15.797 1.281 4.586 1 98.81 179 LEU B O 1
ATOM 5326 N N . LEU B 1 180 ? 15.758 0.968 2.404 1 98.44 180 LEU B N 1
ATOM 5327 C CA . LEU B 1 180 ? 14.383 0.486 2.418 1 98.44 180 LEU B CA 1
ATOM 5328 C C . LEU B 1 180 ? 14.336 -1.014 2.691 1 98.44 180 LEU B C 1
ATOM 5330 O O . LEU B 1 180 ? 13.281 -1.552 3.037 1 98.44 180 LEU B O 1
ATOM 5334 N N . ASN B 1 181 ? 15.461 -1.72 2.58 1 96.44 181 ASN B N 1
ATOM 5335 C CA . ASN B 1 181 ? 15.516 -3.145 2.889 1 96.44 181 ASN B CA 1
ATOM 5336 C C . ASN B 1 181 ? 15.961 -3.391 4.324 1 96.44 181 ASN B C 1
ATOM 5338 O O . ASN B 1 181 ? 15.477 -4.312 4.984 1 96.44 181 ASN B O 1
ATOM 5342 N N . LYS B 1 182 ? 16.781 -2.574 4.824 1 96.69 182 LYS B N 1
ATOM 5343 C CA . LYS B 1 182 ? 17.5 -2.916 6.039 1 96.69 182 LYS B CA 1
ATOM 5344 C C . LYS B 1 182 ? 16.812 -2.348 7.277 1 96.69 182 LYS B C 1
ATOM 5346 O O . LYS B 1 182 ? 17 -2.846 8.391 1 96.69 182 LYS B O 1
ATOM 5351 N N . TYR B 1 183 ? 16.062 -1.343 7.137 1 98.19 183 TYR B N 1
ATOM 5352 C CA . TYR B 1 183 ? 15.688 -0.585 8.328 1 98.19 183 TYR B CA 1
ATOM 5353 C C . TYR B 1 183 ? 14.195 -0.691 8.602 1 98.19 183 TYR B C 1
ATOM 5355 O O . TYR B 1 183 ? 13.609 0.199 9.219 1 98.19 183 TYR B O 1
ATOM 5363 N N . GLY B 1 184 ? 13.586 -1.724 8.156 1 95.94 184 GLY B N 1
ATOM 5364 C CA . GLY B 1 184 ? 12.211 -2.029 8.523 1 95.94 184 GLY B CA 1
ATOM 5365 C C . GLY B 1 184 ? 11.195 -1.177 7.789 1 95.94 184 GLY B C 1
ATOM 5366 O O . GLY B 1 184 ? 11.359 -0.887 6.602 1 95.94 184 GLY B O 1
ATOM 5367 N N . SER B 1 185 ? 10.086 -0.818 8.438 1 97 185 SER B N 1
ATOM 5368 C CA . SER B 1 185 ? 8.992 -0.084 7.82 1 97 185 SER B CA 1
ATOM 5369 C C . SER B 1 185 ? 9.258 1.417 7.824 1 97 185 SER B C 1
ATOM 5371 O O . SER B 1 185 ? 9.32 2.037 8.891 1 97 185 SER B O 1
ATOM 5373 N N . ILE B 1 186 ? 9.445 1.912 6.684 1 98.62 186 ILE B N 1
ATOM 5374 C CA . ILE B 1 186 ? 9.609 3.348 6.473 1 98.62 186 ILE B CA 1
ATOM 5375 C C . ILE B 1 186 ? 8.297 3.945 5.969 1 98.62 186 ILE B C 1
ATOM 5377 O O . ILE B 1 186 ? 7.738 3.473 4.977 1 98.62 186 ILE B O 1
ATOM 5381 N N . ARG B 1 187 ? 7.816 5.031 6.621 1 98.62 187 ARG B N 1
ATOM 5382 C CA . ARG B 1 187 ? 6.457 5.48 6.34 1 98.62 187 ARG B CA 1
ATOM 5383 C C . ARG B 1 187 ? 6.465 6.684 5.398 1 98.62 187 ARG B C 1
ATOM 5385 O O . ARG B 1 187 ? 5.438 7.023 4.812 1 98.62 187 ARG B O 1
ATOM 5392 N N . GLU B 1 188 ? 7.582 7.32 5.258 1 98.81 188 GLU B N 1
ATOM 5393 C CA . GLU B 1 188 ? 7.73 8.43 4.316 1 98.81 188 GLU B CA 1
ATOM 5394 C C . GLU B 1 188 ? 9.172 8.555 3.836 1 98.81 188 GLU B C 1
ATOM 5396 O O . GLU B 1 188 ? 10.109 8.398 4.621 1 98.81 188 GLU B O 1
ATOM 5401 N N . ILE B 1 189 ? 9.344 8.734 2.582 1 98.75 189 ILE B N 1
ATOM 5402 C CA . ILE B 1 189 ? 10.672 9.023 2.033 1 98.75 189 ILE B CA 1
ATOM 5403 C C . ILE B 1 189 ? 10.648 10.367 1.314 1 98.75 189 ILE B C 1
ATOM 5405 O O . ILE B 1 189 ? 9.719 10.672 0.568 1 98.75 189 ILE B O 1
ATOM 5409 N N . TRP B 1 190 ? 11.609 11.188 1.597 1 97.75 190 TRP B N 1
ATOM 5410 C CA . TRP B 1 190 ? 11.688 12.57 1.144 1 97.75 190 TRP B CA 1
ATOM 5411 C C . TRP B 1 190 ? 12.727 12.719 0.035 1 97.75 190 TRP B C 1
ATOM 5413 O O . TRP B 1 190 ? 13.914 12.453 0.247 1 97.75 190 TRP B O 1
ATOM 5423 N N . PHE B 1 191 ? 12.289 13.07 -1.192 1 95.81 191 PHE B N 1
ATOM 5424 C CA . PHE B 1 191 ? 13.156 13.406 -2.311 1 95.81 191 PHE B CA 1
ATOM 5425 C C . PHE B 1 191 ? 13.18 14.914 -2.545 1 95.81 191 PHE B C 1
ATOM 5427 O O . PHE B 1 191 ? 12.336 15.445 -3.275 1 95.81 191 PHE B O 1
ATOM 5434 N N . ASP B 1 192 ? 14.188 15.492 -2.053 1 89.75 192 ASP B N 1
ATOM 5435 C CA . ASP B 1 192 ? 14.312 16.953 -2.076 1 89.75 192 ASP B CA 1
ATOM 5436 C C . ASP B 1 192 ? 14.539 17.453 -3.498 1 89.75 192 ASP B C 1
ATOM 5438 O O . ASP B 1 192 ? 15.289 16.859 -4.266 1 89.75 192 ASP B O 1
ATOM 5442 N N . GLY B 1 193 ? 14.016 18.562 -3.84 1 86.06 193 GLY B N 1
ATOM 5443 C CA . GLY B 1 193 ? 14.188 19.156 -5.156 1 86.06 193 GLY B CA 1
ATOM 5444 C C . GLY B 1 193 ? 15.305 20.172 -5.203 1 86.06 193 GLY B C 1
ATOM 5445 O O . GLY B 1 193 ? 15.664 20.672 -6.277 1 86.06 193 GLY B O 1
ATOM 5446 N N . ALA B 1 194 ? 15.844 20.484 -4.098 1 87.25 194 ALA B N 1
ATOM 5447 C CA . ALA B 1 194 ? 16.875 21.516 -4.023 1 87.25 194 ALA B CA 1
ATOM 5448 C C . ALA B 1 194 ? 18.125 21.078 -4.793 1 87.25 194 ALA B C 1
ATOM 5450 O O . ALA B 1 194 ? 18.516 19.922 -4.766 1 87.25 194 ALA B O 1
ATOM 5451 N N . LYS B 1 195 ? 18.688 22.047 -5.488 1 90.69 195 LYS B N 1
ATOM 5452 C CA . LYS B 1 195 ? 19.906 21.875 -6.254 1 90.69 195 LYS B CA 1
ATOM 5453 C C . LYS B 1 195 ? 20.625 23.203 -6.465 1 90.69 195 LYS B C 1
ATOM 5455 O O . LYS B 1 195 ? 19.984 24.219 -6.766 1 90.69 195 LYS B O 1
ATOM 5460 N N . GLY B 1 196 ? 21.875 23.172 -6.234 1 90.12 196 GLY B N 1
ATOM 5461 C CA . GLY B 1 196 ? 22.609 24.406 -6.473 1 90.12 196 GLY B CA 1
ATOM 5462 C C . GLY B 1 196 ? 22.609 24.828 -7.926 1 90.12 196 GLY B C 1
ATOM 5463 O O . GLY B 1 196 ? 22.609 23.984 -8.828 1 90.12 196 GLY B O 1
ATOM 5464 N N . SER B 1 197 ? 22.672 26.141 -8.141 1 87.44 197 SER B N 1
ATOM 5465 C CA . SER B 1 197 ? 22.609 26.688 -9.492 1 87.44 197 SER B CA 1
ATOM 5466 C C . SER B 1 197 ? 23.812 26.25 -10.328 1 87.44 197 SER B C 1
ATOM 5468 O O . SER B 1 197 ? 23.703 26.109 -11.547 1 87.44 197 SER B O 1
ATOM 5470 N N . ASN B 1 198 ? 24.906 26.016 -9.688 1 89.31 198 ASN B N 1
ATOM 5471 C CA . ASN B 1 198 ? 26.125 25.672 -10.414 1 89.31 198 ASN B CA 1
ATOM 5472 C C . ASN B 1 198 ? 26.391 24.172 -10.383 1 89.31 198 ASN B C 1
ATOM 5474 O O . ASN B 1 198 ? 27.469 23.719 -10.75 1 89.31 198 ASN B O 1
ATOM 5478 N N . ALA B 1 199 ? 25.438 23.438 -9.961 1 91.12 199 ALA B N 1
ATOM 5479 C CA . ALA B 1 199 ? 25.609 21.984 -9.891 1 91.12 199 ALA B CA 1
ATOM 5480 C C . ALA B 1 199 ? 25.625 21.375 -11.289 1 91.12 199 ALA B C 1
ATOM 5482 O O . ALA B 1 199 ? 24.953 21.859 -12.195 1 91.12 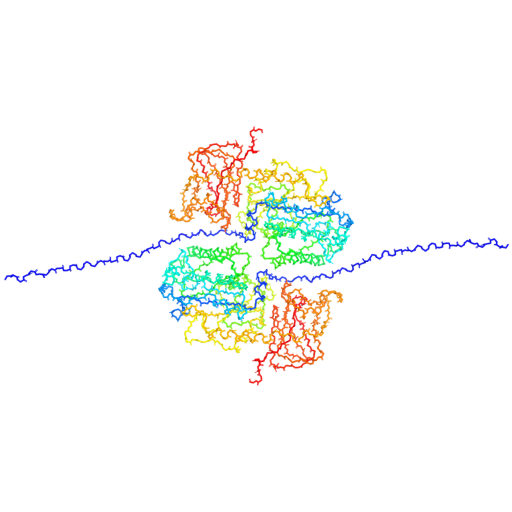199 ALA B O 1
ATOM 5483 N N . PRO B 1 200 ? 26.422 20.344 -11.484 1 93.31 200 PRO B N 1
ATOM 5484 C CA . PRO B 1 200 ? 26.406 19.641 -12.766 1 93.31 200 PRO B CA 1
ATOM 5485 C C . PRO B 1 200 ? 25 19.203 -13.172 1 93.31 200 PRO B C 1
ATOM 5487 O O . PRO B 1 200 ? 24.172 18.891 -12.312 1 93.31 200 PRO B O 1
ATOM 5490 N N . ASN B 1 201 ? 24.844 19.219 -14.477 1 93.06 201 ASN B N 1
ATOM 5491 C CA . ASN B 1 201 ? 23.562 18.719 -14.984 1 93.06 201 ASN B CA 1
ATOM 5492 C C . ASN B 1 201 ? 23.359 17.25 -14.648 1 93.06 201 ASN B C 1
ATOM 5494 O O . ASN B 1 201 ? 24.312 16.453 -14.727 1 93.06 201 ASN B O 1
ATOM 5498 N N . MET B 1 202 ? 22.234 16.938 -14.227 1 94.06 202 MET B N 1
ATOM 5499 C CA . MET B 1 202 ? 21.891 15.578 -13.812 1 94.06 202 MET B CA 1
ATOM 5500 C C . MET B 1 202 ? 20.422 15.266 -14.125 1 94.06 202 MET B C 1
ATOM 5502 O O . MET B 1 202 ? 19.531 16.031 -13.773 1 94.06 202 MET B O 1
ATOM 5506 N N . SER B 1 203 ? 20.203 14.141 -14.859 1 94.5 203 SER B N 1
ATOM 5507 C CA . SER B 1 203 ? 18.859 13.625 -15.016 1 94.5 203 SER B CA 1
ATOM 5508 C C . SER B 1 203 ? 18.562 12.523 -13.992 1 94.5 203 SER B C 1
ATOM 5510 O O . SER B 1 203 ? 19.234 11.492 -13.977 1 94.5 203 SER B O 1
ATOM 5512 N N . TYR B 1 204 ? 17.594 12.805 -13.172 1 95.5 204 TYR B N 1
ATOM 5513 C CA . TYR B 1 204 ? 17.203 11.828 -12.164 1 95.5 204 TYR B CA 1
ATOM 5514 C C . TYR B 1 204 ? 16.172 10.852 -12.719 1 95.5 204 TYR B C 1
ATOM 5516 O O . TYR B 1 204 ? 15.211 11.258 -13.375 1 95.5 204 TYR B O 1
ATOM 5524 N N . TYR B 1 205 ? 16.359 9.594 -12.516 1 96.06 205 TYR B N 1
ATOM 5525 C CA . TYR B 1 205 ? 15.391 8.578 -12.938 1 96.06 205 TYR B CA 1
ATOM 5526 C C . TYR B 1 205 ? 14.312 8.383 -11.883 1 96.06 205 TYR B C 1
ATOM 5528 O O . TYR B 1 205 ? 14.172 7.289 -11.328 1 96.06 205 TYR B O 1
ATOM 5536 N N . PHE B 1 206 ? 13.469 9.375 -11.688 1 95.31 206 PHE B N 1
ATOM 5537 C CA . PHE B 1 206 ? 12.484 9.414 -10.609 1 95.31 206 PHE B CA 1
ATOM 5538 C C . PHE B 1 206 ? 11.508 8.25 -10.727 1 95.31 206 PHE B C 1
ATOM 5540 O O . PHE B 1 206 ? 11.109 7.668 -9.711 1 95.31 206 PHE B O 1
ATOM 5547 N N . SER B 1 207 ? 11.086 7.922 -11.953 1 95 207 SER B N 1
ATOM 5548 C CA . SER B 1 207 ? 10.156 6.809 -12.117 1 95 207 SER B CA 1
ATOM 5549 C C . SER B 1 207 ? 10.734 5.516 -11.562 1 95 207 SER B C 1
ATOM 5551 O O . SER B 1 207 ? 10.031 4.738 -10.914 1 95 207 SER B O 1
ATOM 5553 N N . ASP B 1 208 ? 12.07 5.285 -11.82 1 97 208 ASP B N 1
ATOM 5554 C CA . ASP B 1 208 ? 12.742 4.117 -11.266 1 97 208 ASP B CA 1
ATOM 5555 C C . ASP B 1 208 ? 12.758 4.172 -9.734 1 97 208 ASP B C 1
ATOM 5557 O O . ASP B 1 208 ? 12.453 3.178 -9.07 1 97 208 ASP B O 1
ATOM 5561 N N . TRP B 1 209 ? 13.078 5.348 -9.242 1 97.69 209 TRP B N 1
ATOM 5562 C CA . TRP B 1 209 ? 13.188 5.527 -7.801 1 97.69 209 TRP B CA 1
ATOM 5563 C C . TRP B 1 209 ? 11.844 5.285 -7.117 1 97.69 209 TRP B C 1
ATOM 5565 O O . TRP B 1 209 ? 11.758 4.527 -6.145 1 97.69 209 TRP B O 1
ATOM 5575 N N . PHE B 1 210 ? 10.789 5.852 -7.656 1 97.69 210 PHE B N 1
ATOM 5576 C CA . PHE B 1 210 ? 9.461 5.746 -7.074 1 97.69 210 PHE B CA 1
ATOM 5577 C C . PHE B 1 210 ? 8.969 4.305 -7.113 1 97.69 210 PHE B C 1
ATOM 5579 O O . PHE B 1 210 ? 8.391 3.811 -6.141 1 97.69 210 PHE B O 1
ATOM 5586 N N . SER B 1 211 ? 9.203 3.664 -8.227 1 97.88 211 SER B N 1
ATOM 5587 C CA . SER B 1 211 ? 8.773 2.275 -8.359 1 97.88 211 SER B CA 1
ATOM 5588 C C . SER B 1 211 ? 9.492 1.378 -7.352 1 97.88 211 SER B C 1
ATOM 5590 O O . SER B 1 211 ? 8.875 0.49 -6.758 1 97.88 211 SER B O 1
ATOM 5592 N N . MET B 1 212 ? 10.727 1.621 -7.141 1 98.06 212 MET B N 1
ATOM 5593 C CA . MET B 1 212 ? 11.5 0.846 -6.172 1 98.06 212 MET B CA 1
ATOM 5594 C C . MET B 1 212 ? 10.961 1.057 -4.758 1 98.06 212 MET B C 1
ATOM 5596 O O . MET B 1 212 ? 10.828 0.102 -3.992 1 98.06 212 MET B O 1
ATOM 5600 N N . VAL B 1 213 ? 10.641 2.279 -4.453 1 98.56 213 VAL B N 1
ATOM 5601 C CA . VAL B 1 213 ? 10.094 2.609 -3.141 1 98.56 213 VAL B CA 1
ATOM 5602 C C . VAL B 1 213 ? 8.797 1.83 -2.908 1 98.56 213 VAL B C 1
ATOM 5604 O O . VAL B 1 213 ? 8.641 1.173 -1.877 1 98.56 213 VAL B O 1
ATOM 5607 N N . LYS B 1 214 ? 7.914 1.834 -3.859 1 98.19 214 LYS B N 1
ATOM 5608 C CA . LYS B 1 214 ? 6.602 1.207 -3.73 1 98.19 214 LYS B CA 1
ATOM 5609 C C . LYS B 1 214 ? 6.719 -0.315 -3.723 1 98.19 214 LYS B C 1
ATOM 5611 O O . LYS B 1 214 ? 5.855 -1.006 -3.178 1 98.19 214 LYS B O 1
ATOM 5616 N N . GLU B 1 215 ? 7.773 -0.806 -4.301 1 98.12 215 GLU B N 1
ATOM 5617 C CA . GLU B 1 215 ? 8.008 -2.246 -4.301 1 98.12 215 GLU B CA 1
ATOM 5618 C C . GLU B 1 215 ? 8.523 -2.721 -2.943 1 98.12 215 GLU B C 1
ATOM 5620 O O . GLU B 1 215 ? 8.141 -3.787 -2.463 1 98.12 215 GLU B O 1
ATOM 5625 N N . LEU B 1 216 ? 9.359 -1.93 -2.324 1 98.25 216 LEU B N 1
ATOM 5626 C CA . LEU B 1 216 ? 10.094 -2.393 -1.15 1 98.25 216 LEU B CA 1
ATOM 5627 C C . LEU B 1 216 ? 9.336 -2.059 0.129 1 98.25 216 LEU B C 1
ATOM 5629 O O . LEU B 1 216 ? 9.656 -2.584 1.199 1 98.25 216 LEU B O 1
ATOM 5633 N N . GLN B 1 217 ? 8.32 -1.169 0.017 1 98.25 217 GLN B N 1
ATOM 5634 C CA . GLN B 1 217 ? 7.578 -0.745 1.202 1 98.25 217 GLN B CA 1
ATOM 5635 C C . GLN B 1 217 ? 6.074 -0.873 0.986 1 98.25 217 GLN B C 1
ATOM 5637 O O . GLN B 1 217 ? 5.535 -0.36 0.003 1 98.25 217 GLN B O 1
ATOM 5642 N N . ALA B 1 218 ? 5.344 -1.432 1.92 1 95.94 218 ALA B N 1
ATOM 5643 C CA . ALA B 1 218 ? 3.918 -1.725 1.8 1 95.94 218 ALA B CA 1
ATOM 5644 C C . ALA B 1 218 ? 3.082 -0.46 1.97 1 95.94 218 ALA B C 1
ATOM 5646 O O . ALA B 1 218 ? 2.066 -0.284 1.295 1 95.94 218 ALA B O 1
ATOM 5647 N N . SER B 1 219 ? 3.428 0.322 2.871 1 96.75 219 SER B N 1
ATOM 5648 C CA . SER B 1 219 ? 2.691 1.531 3.225 1 96.75 219 SER B CA 1
ATOM 5649 C C . SER B 1 219 ? 3.637 2.709 3.445 1 96.75 219 SER B C 1
ATOM 5651 O O . SER B 1 219 ? 4.098 2.938 4.566 1 96.75 219 SER B O 1
ATOM 5653 N N . ILE B 1 220 ? 3.982 3.387 2.363 1 98.44 220 ILE B N 1
ATOM 5654 C CA . ILE B 1 220 ? 4.926 4.496 2.4 1 98.44 220 ILE B CA 1
ATOM 5655 C C . ILE B 1 220 ? 4.391 5.656 1.563 1 98.44 220 ILE B C 1
ATOM 5657 O O . ILE B 1 220 ? 3.721 5.441 0.551 1 98.44 220 ILE B O 1
ATOM 5661 N N . ASN B 1 221 ? 4.586 6.844 2.008 1 98.69 221 ASN B N 1
ATOM 5662 C CA . ASN B 1 221 ? 4.359 8.023 1.185 1 98.69 221 ASN B CA 1
ATOM 5663 C C . ASN B 1 221 ? 5.668 8.57 0.621 1 98.69 221 ASN B C 1
ATOM 5665 O O . ASN B 1 221 ? 6.672 8.641 1.329 1 98.69 221 ASN B O 1
ATOM 5669 N N . ILE B 1 222 ? 5.664 8.867 -0.622 1 98.5 222 ILE B N 1
ATOM 5670 C CA . ILE B 1 222 ? 6.785 9.516 -1.291 1 98.5 222 ILE B CA 1
ATOM 5671 C C . ILE B 1 222 ? 6.543 11.023 -1.363 1 98.5 222 ILE B C 1
ATOM 5673 O O . ILE B 1 222 ? 5.547 11.469 -1.941 1 98.5 222 ILE B O 1
ATOM 5677 N N . PHE B 1 223 ? 7.434 11.758 -0.75 1 97.88 223 PHE B N 1
ATOM 5678 C CA . PHE B 1 223 ? 7.406 13.211 -0.863 1 97.88 223 PHE B CA 1
ATOM 5679 C C . PHE B 1 223 ? 8.344 13.688 -1.97 1 97.88 223 PHE B C 1
ATOM 5681 O O . PHE B 1 223 ? 9.484 13.227 -2.066 1 97.88 223 PHE B O 1
ATOM 5688 N N . SER B 1 224 ? 7.871 14.562 -2.824 1 94.06 224 SER B N 1
ATOM 5689 C CA . SER B 1 224 ? 8.641 15.406 -3.729 1 94.06 224 SER B CA 1
ATOM 5690 C C . SER B 1 224 ? 7.816 16.594 -4.211 1 94.06 224 SER B C 1
ATOM 5692 O O . SER B 1 224 ? 6.609 16.656 -3.969 1 94.06 224 SER B O 1
ATOM 5694 N N . ASP B 1 225 ? 8.453 17.5 -4.945 1 87.31 225 ASP B N 1
ATOM 5695 C CA . ASP B 1 225 ? 7.719 18.625 -5.512 1 87.31 225 ASP B CA 1
ATOM 5696 C C . ASP B 1 225 ? 6.648 18.141 -6.488 1 87.31 225 ASP B C 1
ATOM 5698 O O . ASP B 1 225 ? 5.645 18.828 -6.703 1 87.31 225 ASP B O 1
ATOM 5702 N N . ALA B 1 226 ? 6.871 16.906 -6.992 1 85.12 226 ALA B N 1
ATOM 5703 C CA . ALA B 1 226 ? 5.945 16.391 -8 1 85.12 226 ALA B CA 1
ATOM 5704 C C . ALA B 1 226 ? 5.207 15.156 -7.488 1 85.12 226 ALA B C 1
ATOM 5706 O O . ALA B 1 226 ? 4.527 14.477 -8.258 1 85.12 226 ALA B O 1
ATOM 5707 N N . GLY B 1 227 ? 5.25 14.977 -6.164 1 89.56 227 GLY B N 1
ATOM 5708 C CA . GLY B 1 227 ? 4.648 13.766 -5.621 1 89.56 227 GLY B CA 1
ATOM 5709 C C . GLY B 1 227 ? 5.535 12.547 -5.758 1 89.56 227 GLY B C 1
ATOM 5710 O O . GLY B 1 227 ? 6.758 12.641 -5.625 1 89.56 227 GLY B O 1
ATOM 5711 N N . PRO B 1 228 ? 4.863 11.398 -5.762 1 95.12 228 PRO B N 1
ATOM 5712 C CA . PRO B 1 228 ? 3.479 11.203 -6.207 1 95.12 228 PRO B CA 1
ATOM 5713 C C . PRO B 1 228 ? 2.486 11.164 -5.047 1 95.12 228 PRO B C 1
ATOM 5715 O O . PRO B 1 228 ? 1.275 11.086 -5.266 1 95.12 228 PRO B O 1
ATOM 5718 N N . ASP B 1 229 ? 2.9 11.148 -3.746 1 98.12 229 ASP B N 1
ATOM 5719 C CA . ASP B 1 229 ? 1.944 10.93 -2.664 1 98.12 229 ASP B CA 1
ATOM 5720 C C . ASP B 1 229 ? 1.722 12.211 -1.862 1 98.12 229 ASP B C 1
ATOM 5722 O O . ASP B 1 229 ? 0.613 12.469 -1.388 1 98.12 229 ASP B O 1
ATOM 5726 N N . VAL B 1 230 ? 2.787 12.953 -1.608 1 98 230 VAL B N 1
ATOM 5727 C CA . VAL B 1 230 ? 2.764 14.195 -0.843 1 98 230 VAL B CA 1
ATOM 5728 C C . VAL B 1 230 ? 3.568 15.273 -1.574 1 98 230 VAL B C 1
ATOM 5730 O O . VAL B 1 230 ? 4.641 14.992 -2.115 1 98 230 VAL B O 1
ATOM 5733 N N . ARG B 1 231 ? 3.051 16.5 -1.577 1 96.56 231 ARG B N 1
ATOM 5734 C CA . ARG B 1 231 ? 3.77 17.562 -2.279 1 96.56 231 ARG B CA 1
ATOM 5735 C C . ARG B 1 231 ? 4.27 18.625 -1.305 1 96.56 231 ARG B C 1
ATOM 5737 O O . ARG B 1 231 ? 3.771 18.719 -0.182 1 96.56 231 ARG B O 1
ATOM 5744 N N . TRP B 1 232 ? 5.23 19.391 -1.798 1 96.06 232 TRP B N 1
ATOM 5745 C CA . TRP B 1 232 ? 5.711 20.578 -1.084 1 96.06 232 TRP B CA 1
ATOM 5746 C C . TRP B 1 232 ? 4.688 21.703 -1.135 1 96.06 232 TRP B C 1
ATOM 5748 O O . TRP B 1 232 ? 4.039 21.906 -2.162 1 96.06 232 TRP B O 1
ATOM 5758 N N . VAL B 1 233 ? 4.543 22.422 -0.119 1 96.31 233 VAL B N 1
ATOM 5759 C CA . VAL B 1 233 ? 3.545 23.484 -0.038 1 96.31 233 VAL B CA 1
ATOM 5760 C C . VAL B 1 233 ? 3.996 24.688 -0.871 1 96.31 233 VAL B C 1
ATOM 5762 O O . VAL B 1 233 ? 3.189 25.547 -1.206 1 96.31 233 VAL B O 1
ATOM 5765 N N . GLY B 1 234 ? 5.246 24.797 -1.182 1 93.69 234 GLY B N 1
ATOM 5766 C CA . GLY B 1 234 ? 5.723 25.875 -2.045 1 93.69 234 GLY B CA 1
ATOM 5767 C C . GLY B 1 234 ? 6.551 26.906 -1.311 1 93.69 234 GLY B C 1
ATOM 5768 O O . GLY B 1 234 ? 6.957 27.922 -1.896 1 93.69 234 GLY B O 1
ATOM 5769 N N . ASN B 1 235 ? 6.727 26.719 -0.021 1 93.94 235 ASN B N 1
ATOM 5770 C CA . ASN B 1 235 ? 7.598 27.562 0.798 1 93.94 235 ASN B CA 1
ATOM 5771 C C . ASN B 1 235 ? 8.141 26.797 2.002 1 93.94 235 ASN B C 1
ATOM 5773 O O . ASN B 1 235 ? 7.734 25.656 2.254 1 93.94 235 ASN B O 1
ATOM 5777 N N . GLU B 1 236 ? 9.031 27.391 2.74 1 95.31 236 GLU B N 1
ATOM 5778 C CA . GLU B 1 236 ? 9.641 26.734 3.898 1 95.31 236 GLU B CA 1
ATOM 5779 C C . GLU B 1 236 ? 9.297 27.484 5.188 1 95.31 236 GLU B C 1
ATOM 5781 O O . GLU B 1 236 ? 10.078 27.469 6.141 1 95.31 236 GLU B O 1
ATOM 5786 N N . ASN B 1 237 ? 8.148 28.25 5.113 1 95.56 237 ASN B N 1
ATOM 5787 C CA . ASN B 1 237 ? 7.695 29.016 6.273 1 95.56 237 ASN B CA 1
ATOM 5788 C C . ASN B 1 237 ? 6.566 28.297 7.008 1 95.56 237 ASN B C 1
ATOM 5790 O O . ASN B 1 237 ? 6.078 28.797 8.031 1 95.56 237 ASN B O 1
ATOM 5794 N N . GLY B 1 238 ? 6.207 27.172 6.457 1 95.94 238 GLY B N 1
ATOM 5795 C CA . GLY B 1 238 ? 5.203 26.359 7.125 1 95.94 238 GLY B CA 1
ATOM 5796 C C . GLY B 1 238 ? 3.785 26.844 6.883 1 95.94 238 GLY B C 1
ATOM 5797 O O . GLY B 1 238 ? 2.887 26.578 7.688 1 95.94 238 GLY B O 1
ATOM 5798 N N . PHE B 1 239 ? 3.576 27.594 5.684 1 93.81 239 PHE B N 1
ATOM 5799 C CA . PHE B 1 239 ? 2.277 28.234 5.48 1 93.81 239 PHE B CA 1
ATOM 5800 C C . PHE B 1 239 ? 1.643 27.75 4.18 1 93.81 239 PHE B C 1
ATOM 5802 O O . PHE B 1 239 ? 2.301 27.719 3.139 1 93.81 239 PHE B O 1
ATOM 5809 N N . ALA B 1 240 ? 0.41 27.359 4.277 1 96.56 240 ALA B N 1
ATOM 5810 C CA . ALA B 1 240 ? -0.427 27.172 3.096 1 96.56 240 ALA B CA 1
ATOM 5811 C C . ALA B 1 240 ? -1.28 28.406 2.816 1 96.56 240 ALA B C 1
ATOM 5813 O O . ALA B 1 240 ? -1.521 29.203 3.715 1 96.56 240 ALA B O 1
ATOM 5814 N N . GLY B 1 241 ? -1.712 28.516 1.62 1 93.62 241 GLY B N 1
ATOM 5815 C CA . GLY B 1 241 ? -2.66 29.562 1.287 1 93.62 241 GLY B CA 1
ATOM 5816 C C . GLY B 1 241 ? -4.023 29.359 1.926 1 93.62 241 GLY B C 1
ATOM 5817 O O . GLY B 1 241 ? -4.293 28.312 2.506 1 93.62 241 GLY B O 1
ATOM 5818 N N . ASP B 1 242 ? -4.789 30.484 1.82 1 94.25 242 ASP B N 1
ATOM 5819 C CA . ASP B 1 242 ? -6.145 30.406 2.363 1 94.25 242 ASP B CA 1
ATOM 5820 C C . ASP B 1 242 ? -6.93 29.266 1.721 1 94.25 242 ASP B C 1
ATOM 5822 O O . ASP B 1 242 ? -7.777 28.641 2.365 1 94.25 242 ASP B O 1
ATOM 5826 N N . SER B 1 243 ? -6.637 29.109 0.48 1 97.06 243 SER B N 1
ATOM 5827 C CA . SER B 1 243 ? -7.137 27.938 -0.232 1 97.06 243 SER B CA 1
ATOM 5828 C C . SER B 1 243 ? -6.027 26.922 -0.464 1 97.06 243 SER B C 1
ATOM 5830 O O . SER B 1 243 ? -4.969 27.266 -0.998 1 97.06 243 SER B O 1
ATOM 5832 N N . CYS B 1 244 ? -6.25 25.734 -0.037 1 98.25 244 CYS B N 1
ATOM 5833 C CA . CYS B 1 244 ? -5.285 24.672 -0.27 1 98.25 244 CYS B CA 1
ATOM 5834 C C . CYS B 1 244 ? -5.992 23.344 -0.503 1 98.25 244 CYS B C 1
ATOM 5836 O O . CYS B 1 244 ? -6.492 22.719 0.44 1 98.25 244 CYS B O 1
ATOM 5838 N N . TRP B 1 245 ? -6.047 22.984 -1.727 1 98.5 245 TRP B N 1
ATOM 5839 C CA . TRP B 1 245 ? -6.672 21.719 -2.129 1 98.5 245 TRP B CA 1
ATOM 5840 C C . TRP B 1 245 ? -5.688 20.562 -2.008 1 98.5 245 TRP B C 1
ATOM 5842 O O . TRP B 1 245 ? -4.496 20.719 -2.295 1 98.5 245 TRP B O 1
ATOM 5852 N N . SER B 1 246 ? -6.234 19.391 -1.63 1 98.38 246 SER B N 1
ATOM 5853 C CA . SER B 1 246 ? -5.434 18.172 -1.688 1 98.38 246 SER B CA 1
ATOM 5854 C C . SER B 1 246 ? -5.285 17.672 -3.123 1 98.38 246 SER B C 1
ATOM 5856 O O . SER B 1 246 ? -4.387 16.891 -3.422 1 98.38 246 SER B O 1
ATOM 5858 N N . THR B 1 247 ? -6.125 18.078 -4.012 1 98.12 247 THR B N 1
ATOM 5859 C CA . THR B 1 247 ? -6.113 17.641 -5.402 1 98.12 247 THR B CA 1
ATOM 5860 C C . THR B 1 247 ? -5.258 18.578 -6.254 1 98.12 247 THR B C 1
ATOM 5862 O O . THR B 1 247 ? -5.246 19.797 -6.035 1 98.12 247 THR B O 1
ATOM 5865 N N . ILE B 1 248 ? -4.605 18 -7.184 1 97 248 ILE B N 1
ATOM 5866 C CA . ILE B 1 248 ? -3.732 18.75 -8.086 1 97 248 ILE B CA 1
ATOM 5867 C C . ILE B 1 248 ? -3.447 17.906 -9.328 1 97 248 ILE B C 1
ATOM 5869 O O . ILE B 1 248 ? -3.832 16.734 -9.398 1 97 248 ILE B O 1
ATOM 5873 N N . ASN B 1 249 ? -2.961 18.516 -10.398 1 95.88 249 ASN B N 1
ATOM 5874 C CA . ASN B 1 249 ? -2.516 17.766 -11.57 1 95.88 249 ASN B CA 1
ATOM 5875 C C . ASN B 1 249 ? -1.005 17.562 -11.562 1 95.88 249 ASN B C 1
ATOM 5877 O O . ASN B 1 249 ? -0.241 18.484 -11.836 1 95.88 249 ASN B O 1
ATOM 5881 N N . ARG B 1 250 ? -0.596 16.359 -11.383 1 91.12 250 ARG B N 1
ATOM 5882 C CA . ARG B 1 250 ? 0.828 16.047 -11.32 1 91.12 250 ARG B CA 1
ATOM 5883 C C . ARG B 1 250 ? 1.514 16.344 -12.648 1 91.12 250 ARG B C 1
ATOM 5885 O O . ARG B 1 250 ? 2.701 16.672 -12.68 1 91.12 250 ARG B O 1
ATOM 5892 N N . THR B 1 251 ? 0.804 16.188 -13.742 1 86.75 251 THR B N 1
ATOM 5893 C CA . THR B 1 251 ? 1.348 16.422 -15.078 1 86.75 251 THR B CA 1
ATOM 5894 C C . THR B 1 251 ? 1.843 17.859 -15.211 1 86.75 251 THR B C 1
ATOM 5896 O O . THR B 1 251 ? 2.623 18.172 -16.109 1 86.75 251 THR B O 1
ATOM 5899 N N . SER B 1 252 ? 1.428 18.656 -14.266 1 83.81 252 SER B N 1
ATOM 5900 C CA . SER B 1 252 ? 1.818 20.062 -14.289 1 83.81 252 SER B CA 1
ATOM 5901 C C . SER B 1 252 ? 2.969 20.328 -13.328 1 83.81 252 SER B C 1
ATOM 5903 O O . SER B 1 252 ? 3.391 21.484 -13.172 1 83.81 252 SER B O 1
ATOM 5905 N N . LEU B 1 253 ? 3.441 19.266 -12.766 1 81.44 253 LEU B N 1
ATOM 5906 C CA . LEU B 1 253 ? 4.461 19.422 -11.734 1 81.44 253 LEU B CA 1
ATOM 5907 C C . LEU B 1 253 ? 5.805 18.875 -12.211 1 81.44 253 LEU B C 1
ATOM 5909 O O . LEU B 1 253 ? 5.855 18 -13.078 1 81.44 253 LEU B O 1
ATOM 5913 N N . SER B 1 254 ? 6.844 19.531 -11.75 1 79.06 254 SER B N 1
ATOM 5914 C CA . SER B 1 254 ? 8.203 19.016 -11.938 1 79.06 254 SER B CA 1
ATOM 5915 C C . SER B 1 254 ? 9.078 19.328 -10.727 1 79.06 254 SER B C 1
ATOM 5917 O O . SER B 1 254 ? 8.961 20.391 -10.125 1 79.06 254 SER B O 1
ATOM 5919 N N . ILE B 1 255 ? 9.852 18.453 -10.367 1 79.19 255 ILE B N 1
ATOM 5920 C CA . ILE B 1 255 ? 10.711 18.594 -9.195 1 79.19 255 ILE B CA 1
ATOM 5921 C C . ILE B 1 255 ? 11.75 19.688 -9.438 1 79.19 255 ILE B C 1
ATOM 5923 O O . ILE B 1 255 ? 12.383 19.719 -10.5 1 79.19 255 ILE B O 1
ATOM 5927 N N . GLY B 1 256 ? 11.859 20.594 -8.461 1 75.06 256 GLY B N 1
ATOM 5928 C CA . GLY B 1 256 ? 12.859 21.641 -8.516 1 75.06 256 GLY B CA 1
ATOM 5929 C C . GLY B 1 256 ? 12.422 22.844 -9.328 1 75.06 256 GLY B C 1
ATOM 5930 O O . GLY B 1 256 ? 13.195 23.781 -9.523 1 75.06 256 GLY B O 1
ATOM 5931 N N . ASN B 1 257 ? 11.109 22.859 -9.82 1 72.81 257 ASN B N 1
ATOM 5932 C CA . ASN B 1 257 ? 10.594 23.938 -10.648 1 72.81 257 ASN B CA 1
ATOM 5933 C C . ASN B 1 257 ? 10.016 25.062 -9.797 1 72.81 257 ASN B C 1
ATOM 5935 O O . ASN B 1 257 ? 8.883 24.969 -9.312 1 72.81 257 ASN B O 1
ATOM 5939 N N . GLY B 1 258 ? 10.734 26.172 -9.641 1 73.88 258 GLY B N 1
ATOM 5940 C CA . GLY B 1 258 ? 10.344 27.297 -8.805 1 73.88 258 GLY B CA 1
ATOM 5941 C C . GLY B 1 258 ? 9.18 28.078 -9.375 1 73.88 258 GLY B C 1
ATOM 5942 O O . GLY B 1 258 ? 8.578 28.906 -8.68 1 73.88 258 GLY B O 1
ATOM 5943 N N . SER B 1 259 ? 8.727 27.812 -10.617 1 75.44 259 SER B N 1
ATOM 5944 C CA . SER B 1 259 ? 7.691 28.609 -11.273 1 75.44 259 SER B CA 1
ATOM 5945 C C . SER B 1 259 ? 6.297 28.109 -10.906 1 75.44 259 SER B C 1
ATOM 5947 O O . SER B 1 259 ? 5.301 28.766 -11.211 1 75.44 259 SER B O 1
ATOM 5949 N N . ILE B 1 260 ? 6.246 27.047 -10.148 1 83.81 260 ILE B N 1
ATOM 5950 C CA . ILE B 1 260 ? 4.938 26.453 -9.906 1 83.81 260 ILE B CA 1
ATOM 5951 C C . ILE B 1 260 ? 4.59 26.562 -8.422 1 83.81 260 ILE B C 1
ATOM 5953 O O . ILE B 1 260 ? 3.686 25.875 -7.941 1 83.81 260 ILE B O 1
ATOM 5957 N N . VAL B 1 261 ? 5.172 27.438 -7.734 1 87.38 261 VAL B N 1
ATOM 5958 C CA . VAL B 1 261 ? 5.059 27.5 -6.281 1 87.38 261 VAL B CA 1
ATOM 5959 C C . VAL B 1 261 ? 3.635 27.875 -5.891 1 87.38 261 VAL B C 1
ATOM 5961 O O . VAL B 1 261 ? 3.082 27.344 -4.93 1 87.38 261 VAL B O 1
ATOM 5964 N N . ASP B 1 262 ? 3.055 28.797 -6.559 1 89.88 262 ASP B N 1
ATOM 5965 C CA . ASP B 1 262 ? 1.684 29.203 -6.25 1 89.88 262 ASP B CA 1
ATOM 5966 C C . ASP B 1 262 ? 0.716 28.031 -6.461 1 89.88 262 ASP B C 1
ATOM 5968 O O . ASP B 1 262 ? -0.207 27.844 -5.668 1 89.88 262 ASP B O 1
ATOM 5972 N N . TYR B 1 263 ? 0.98 27.312 -7.543 1 92.62 263 TYR B N 1
ATOM 5973 C CA . TYR B 1 263 ? 0.157 26.156 -7.852 1 92.62 263 TYR B CA 1
ATOM 5974 C C . TYR B 1 263 ? 0.319 25.078 -6.793 1 92.62 263 TYR B C 1
ATOM 5976 O O . TYR B 1 263 ? -0.663 24.453 -6.363 1 92.62 263 TYR B O 1
ATOM 5984 N N . LEU B 1 264 ? 1.518 24.891 -6.305 1 93.12 264 LEU B N 1
ATOM 5985 C CA . LEU B 1 264 ? 1.797 23.953 -5.219 1 93.12 264 LEU B CA 1
ATOM 5986 C C . LEU B 1 264 ? 1.088 24.391 -3.938 1 93.12 264 LEU B C 1
ATOM 5988 O O . LEU B 1 264 ? 0.58 23.547 -3.193 1 93.12 264 LEU B O 1
ATOM 5992 N N . ASN B 1 265 ? 1.021 25.641 -3.75 1 95.56 265 ASN B N 1
ATOM 5993 C CA . ASN B 1 265 ? 0.453 26.203 -2.525 1 95.56 265 ASN B CA 1
ATOM 5994 C C . ASN B 1 265 ? -1.063 26.031 -2.484 1 95.56 265 ASN B C 1
ATOM 5996 O O . ASN B 1 265 ? -1.627 25.688 -1.443 1 95.56 265 ASN B O 1
ATOM 6000 N N . THR B 1 266 ? -1.724 26.172 -3.561 1 95.56 266 THR B N 1
ATOM 6001 C CA . THR B 1 266 ? -3.18 26.25 -3.58 1 95.56 266 THR B CA 1
ATOM 6002 C C . THR B 1 266 ? -3.785 24.891 -3.926 1 95.56 266 THR B C 1
ATOM 6004 O O . THR B 1 266 ? -4.91 24.578 -3.523 1 95.56 266 THR B O 1
ATOM 6007 N N . GLY B 1 267 ? -2.988 24.125 -4.727 1 95.69 267 GLY B N 1
ATOM 6008 C CA . GLY B 1 267 ? -3.631 22.969 -5.328 1 95.69 267 GLY B CA 1
ATOM 6009 C C . GLY B 1 267 ? -4.648 23.328 -6.395 1 95.69 267 GLY B C 1
ATOM 6010 O O . GLY B 1 267 ? -4.605 24.438 -6.941 1 95.69 267 GLY B O 1
ATOM 6011 N N . ASP B 1 268 ? -5.508 22.328 -6.77 1 95.75 268 ASP B N 1
ATOM 6012 C CA . ASP B 1 268 ? -6.43 22.516 -7.883 1 95.75 268 ASP B CA 1
ATOM 6013 C C . ASP B 1 268 ? -7.738 21.75 -7.637 1 95.75 268 ASP B C 1
ATOM 6015 O O . ASP B 1 268 ? -7.742 20.531 -7.512 1 95.75 268 ASP B O 1
ATOM 6019 N N . PRO B 1 269 ? -8.828 22.516 -7.496 1 95.69 269 PRO B N 1
ATOM 6020 C CA . PRO B 1 269 ? -10.109 21.828 -7.281 1 95.69 269 PRO B CA 1
ATOM 6021 C C . PRO B 1 269 ? -10.453 20.859 -8.406 1 95.69 269 PRO B C 1
ATOM 6023 O O . PRO B 1 269 ? -11.273 19.953 -8.211 1 95.69 269 PRO B O 1
ATOM 6026 N N . GLU B 1 270 ? -9.859 21.016 -9.547 1 96.38 270 GLU B N 1
ATOM 6027 C CA . GLU B 1 270 ? -10.117 20.141 -10.68 1 96.38 270 GLU B CA 1
ATOM 6028 C C . GLU B 1 270 ? -8.969 19.156 -10.883 1 96.38 270 GLU B C 1
ATOM 6030 O O . GLU B 1 270 ? -8.883 18.484 -11.922 1 96.38 270 GLU B O 1
ATOM 6035 N N . GLY B 1 271 ? -8.102 19.172 -9.898 1 97 271 GLY B N 1
ATOM 6036 C CA . GLY B 1 271 ? -6.969 18.266 -9.984 1 97 271 GLY B CA 1
ATOM 6037 C C . GLY B 1 271 ? -7.379 16.812 -10.094 1 97 271 GLY B C 1
ATOM 6038 O O . GLY B 1 271 ? -8.367 16.391 -9.477 1 97 271 GLY B O 1
ATOM 6039 N N . THR B 1 272 ? -6.551 16.016 -10.812 1 97 272 THR B N 1
ATOM 6040 C CA . THR B 1 272 ? -6.887 14.617 -11.039 1 97 272 THR B CA 1
ATOM 6041 C C . THR B 1 272 ? -6.035 13.703 -10.156 1 97 272 THR B C 1
ATOM 6043 O O . THR B 1 272 ? -6.164 12.477 -10.211 1 97 272 THR B O 1
ATOM 6046 N N . ASP B 1 273 ? -5.195 14.242 -9.383 1 97.62 273 ASP B N 1
ATOM 6047 C CA . ASP B 1 273 ? -4.344 13.484 -8.469 1 97.62 273 ASP B CA 1
ATOM 6048 C C . ASP B 1 273 ? -4.562 13.93 -7.023 1 97.62 273 ASP B C 1
ATOM 6050 O O . ASP B 1 273 ? -4.664 15.125 -6.742 1 97.62 273 ASP B O 1
ATOM 6054 N N . TRP B 1 274 ? -4.762 12.992 -6.094 1 98.31 274 TRP B N 1
ATOM 6055 C CA . TRP B 1 274 ? -4.738 13.312 -4.672 1 98.31 274 TRP B CA 1
ATOM 6056 C C . TRP B 1 274 ? -3.307 13.477 -4.172 1 98.31 274 TRP B C 1
ATOM 6058 O O . TRP B 1 274 ? -2.574 12.492 -4.035 1 98.31 274 TRP B O 1
ATOM 6068 N N . LEU B 1 275 ? -2.895 14.664 -3.922 1 98 275 LEU B N 1
ATOM 6069 C CA . LEU B 1 275 ? -1.521 15.023 -3.59 1 98 275 LEU B CA 1
ATOM 6070 C C . LEU B 1 275 ? -1.49 16.156 -2.568 1 98 275 LEU B C 1
ATOM 6072 O O . LEU B 1 275 ? -1.132 17.281 -2.902 1 98 275 LEU B O 1
ATOM 6076 N N . PRO B 1 276 ? -1.817 15.812 -1.297 1 98.19 276 PRO B N 1
ATOM 6077 C CA . PRO B 1 276 ? -1.918 16.844 -0.268 1 98.19 276 PRO B CA 1
ATOM 6078 C C . PRO B 1 276 ? -0.575 17.516 0.039 1 98.19 276 PRO B C 1
ATOM 6080 O O . PRO B 1 276 ? 0.478 16.953 -0.275 1 98.19 276 PRO B O 1
ATOM 6083 N N . ALA B 1 277 ? -0.633 18.656 0.617 1 97.88 277 ALA B N 1
ATOM 6084 C CA . ALA B 1 277 ? 0.562 19.484 0.806 1 97.88 277 ALA B CA 1
ATOM 6085 C C . ALA B 1 277 ? 1.165 19.266 2.189 1 97.88 277 ALA B C 1
ATOM 6087 O O . ALA B 1 277 ? 0.439 19.156 3.18 1 97.88 277 ALA B O 1
ATOM 6088 N N . GLU B 1 278 ? 2.426 19.188 2.211 1 98.19 278 GLU B N 1
ATOM 6089 C CA . GLU B 1 278 ? 3.232 19.172 3.43 1 98.19 278 GLU B CA 1
ATOM 6090 C C . GLU B 1 278 ? 3.893 20.531 3.662 1 98.19 278 GLU B C 1
ATOM 6092 O O . GLU B 1 278 ? 4.57 21.062 2.775 1 98.19 278 GLU B O 1
ATOM 6097 N N . CYS B 1 279 ? 3.666 21.094 4.824 1 98.19 279 CYS B N 1
ATOM 6098 C CA . CYS B 1 279 ? 4.242 22.391 5.203 1 98.19 279 CYS B CA 1
ATOM 6099 C C . CYS B 1 279 ? 5.48 22.188 6.066 1 98.19 279 CYS B C 1
ATOM 6101 O O . CYS B 1 279 ? 5.375 21.844 7.246 1 98.19 279 CYS B O 1
ATOM 6103 N N . ASP B 1 280 ? 6.621 22.438 5.512 1 97.88 280 ASP B N 1
ATOM 6104 C CA . ASP B 1 280 ? 7.844 22.25 6.281 1 97.88 280 ASP B CA 1
ATOM 6105 C C . ASP B 1 280 ? 8.352 23.578 6.832 1 97.88 280 ASP B C 1
ATOM 6107 O O . ASP B 1 280 ? 8.25 24.625 6.168 1 97.88 280 ASP B O 1
ATOM 6111 N N . VAL B 1 281 ? 8.828 23.547 8 1 98.5 281 VAL B N 1
ATOM 6112 C CA . VAL B 1 281 ? 9.422 24.703 8.672 1 98.5 281 VAL B CA 1
ATOM 6113 C C . VAL B 1 281 ? 10.344 24.234 9.797 1 98.5 281 VAL B C 1
ATOM 6115 O O . VAL B 1 281 ? 10.156 23.141 10.344 1 98.5 281 VAL B O 1
ATOM 6118 N N . SER B 1 282 ? 11.336 25.016 10.102 1 98.56 282 SER B N 1
ATOM 6119 C CA . SER B 1 282 ? 12.242 24.688 11.203 1 98.56 282 SER B CA 1
ATOM 6120 C C . SER B 1 282 ? 11.852 25.438 12.469 1 98.56 282 SER B C 1
ATOM 6122 O O . SER B 1 282 ? 11.422 26.594 12.414 1 98.56 282 SER B O 1
ATOM 6124 N N . ILE B 1 283 ? 12.016 24.766 13.617 1 98.44 283 ILE B N 1
ATOM 6125 C CA . ILE B 1 283 ? 11.742 25.406 14.898 1 98.44 283 ILE B CA 1
ATOM 6126 C C . ILE B 1 283 ? 12.711 26.562 15.133 1 98.44 283 ILE B C 1
ATOM 6128 O O . ILE B 1 283 ? 12.414 27.484 15.883 1 98.44 283 ILE B O 1
ATOM 6132 N N . ARG B 1 284 ? 13.852 26.484 14.508 1 98.06 284 ARG B N 1
ATOM 6133 C CA . ARG B 1 284 ? 14.875 27.531 14.492 1 98.06 284 ARG B CA 1
ATOM 6134 C C . ARG B 1 284 ? 14.914 28.234 13.141 1 98.06 284 ARG B C 1
ATOM 6136 O O . ARG B 1 284 ? 14 28.094 12.328 1 98.06 284 ARG B O 1
ATOM 6143 N N . ARG B 1 285 ? 15.891 29.125 12.984 1 96.81 285 ARG B N 1
ATOM 6144 C CA . ARG B 1 285 ? 16.031 29.781 11.695 1 96.81 285 ARG B CA 1
ATOM 6145 C C . ARG B 1 285 ? 16.547 28.812 10.633 1 96.81 285 ARG B C 1
ATOM 6147 O O . ARG B 1 285 ? 15.969 28.719 9.547 1 96.81 285 ARG B O 1
ATOM 6154 N N . GLY B 1 286 ? 17.562 28.109 10.93 1 97.44 286 GLY B N 1
ATOM 6155 C CA . GLY B 1 286 ? 18.156 27.172 9.984 1 97.44 286 GLY B CA 1
ATOM 6156 C C . GLY B 1 286 ? 17.594 25.766 10.109 1 97.44 286 GLY B C 1
ATOM 6157 O O . GLY B 1 286 ? 16.844 25.469 11.039 1 97.44 286 GLY B O 1
ATOM 6158 N N . TRP B 1 287 ? 17.922 24.922 9.125 1 98.38 287 TRP B N 1
ATOM 6159 C CA . TRP B 1 287 ? 17.531 23.531 9.125 1 98.38 287 TRP B CA 1
ATOM 6160 C C . TRP B 1 287 ? 18.422 22.703 10.039 1 98.38 287 TRP B C 1
ATOM 6162 O O . TRP B 1 287 ? 17.953 21.797 10.742 1 98.38 287 TRP B O 1
ATOM 6172 N N . PHE B 1 288 ? 19.703 23.047 10.07 1 98.75 288 PHE B N 1
ATOM 6173 C CA . PHE B 1 288 ? 20.641 22.406 10.984 1 98.75 288 PHE B CA 1
ATOM 6174 C C . PHE B 1 288 ? 20.797 23.234 12.258 1 98.75 288 PHE B C 1
ATOM 6176 O O . PHE B 1 288 ? 20.359 24.375 12.312 1 98.75 288 PHE B O 1
ATOM 6183 N N . TRP B 1 289 ? 21.375 22.609 13.289 1 98.44 289 TRP B N 1
ATOM 6184 C CA . TRP B 1 289 ? 21.562 23.266 14.57 1 98.44 289 TRP B CA 1
ATOM 6185 C C . TRP B 1 289 ? 22.75 24.234 14.516 1 98.44 289 TRP B C 1
ATOM 6187 O O . TRP B 1 289 ? 23.828 23.875 14.031 1 98.44 289 TRP B O 1
ATOM 6197 N N . HIS B 1 290 ? 22.5 25.406 14.914 1 97.94 290 HIS B N 1
ATOM 6198 C CA . HIS B 1 290 ? 23.5 26.453 15.133 1 97.94 290 HIS B CA 1
ATOM 6199 C C . HIS B 1 290 ? 23.453 26.969 16.562 1 97.94 290 HIS B C 1
ATOM 6201 O O . HIS B 1 290 ? 22.375 27.328 17.062 1 97.94 290 HIS B O 1
ATOM 6207 N N . LYS B 1 291 ? 24.625 27.047 17.141 1 96.69 291 LYS B N 1
ATOM 6208 C CA . LYS B 1 291 ? 24.703 27.5 18.531 1 96.69 291 LYS B CA 1
ATOM 6209 C C . LYS B 1 291 ? 24.094 28.891 18.688 1 96.69 291 LYS B C 1
ATOM 6211 O O . LYS B 1 291 ? 23.5 29.203 19.719 1 96.69 291 LYS B O 1
ATOM 6216 N N . SER B 1 292 ? 24.156 29.688 17.703 1 97.38 292 SER B N 1
ATOM 6217 C CA . SER B 1 292 ? 23.75 31.078 17.75 1 97.38 292 SER B CA 1
ATOM 6218 C C . SER B 1 292 ? 22.234 31.219 17.656 1 97.38 292 SER B C 1
ATOM 6220 O O . SER B 1 292 ? 21.688 32.312 17.844 1 97.38 292 SER B O 1
ATOM 6222 N N . GLU B 1 293 ? 21.547 30.156 17.359 1 97.88 293 GLU B N 1
ATOM 6223 C CA . GLU B 1 293 ? 20.125 30.234 17.109 1 97.88 293 GLU B CA 1
ATOM 6224 C C . GLU B 1 293 ? 19.328 29.719 18.297 1 97.88 293 GLU B C 1
ATOM 6226 O O . GLU B 1 293 ? 19.859 29 19.156 1 97.88 293 GLU B O 1
ATOM 6231 N N . SER B 1 294 ? 18.125 30.141 18.375 1 97.88 294 SER B N 1
ATOM 6232 C CA . SER B 1 294 ? 17.141 29.703 19.375 1 97.88 294 SER B CA 1
ATOM 6233 C C . SER B 1 294 ? 15.805 29.359 18.734 1 97.88 294 SER B C 1
ATOM 6235 O O . SER B 1 294 ? 15.547 29.75 17.594 1 97.88 294 SER B O 1
ATOM 6237 N N . PRO B 1 295 ? 15.016 28.531 19.422 1 98.44 295 PRO B N 1
ATOM 6238 C CA . PRO B 1 295 ? 13.727 28.203 18.828 1 98.44 295 PRO B CA 1
ATOM 6239 C C . PRO B 1 295 ? 12.797 29.406 18.703 1 98.44 295 PRO B C 1
ATOM 6241 O O . PRO B 1 295 ? 12.898 30.344 19.484 1 98.44 295 PRO B O 1
ATOM 6244 N N . LYS B 1 296 ? 11.922 29.391 17.734 1 98.25 296 LYS B N 1
ATOM 6245 C CA . LYS B 1 296 ? 10.875 30.391 17.531 1 98.25 296 LYS B CA 1
ATOM 6246 C C . LYS B 1 296 ? 9.977 30.516 18.766 1 98.25 296 LYS B C 1
ATOM 6248 O O . LYS B 1 296 ? 9.875 29.562 19.547 1 98.25 296 LYS B O 1
ATOM 6253 N N . LYS B 1 297 ? 9.359 31.656 18.844 1 97.75 297 LYS B N 1
ATOM 6254 C CA . LYS B 1 297 ? 8.445 31.891 19.953 1 97.75 297 LYS B CA 1
ATOM 6255 C C . LYS B 1 297 ? 7.168 31.062 19.797 1 97.75 297 LYS B C 1
ATOM 6257 O O . LYS B 1 297 ? 6.781 30.719 18.688 1 97.75 297 LYS B O 1
ATOM 6262 N N . LEU B 1 298 ? 6.566 30.812 20.953 1 98 298 LEU B N 1
ATOM 6263 C CA . LEU B 1 298 ? 5.344 30.016 20.984 1 98 298 LEU B CA 1
ATOM 6264 C C . LEU B 1 298 ? 4.277 30.641 20.078 1 98 298 LEU B C 1
ATOM 6266 O O . LEU B 1 298 ? 3.582 29.922 19.359 1 98 298 LEU B O 1
ATOM 6270 N N . SER B 1 299 ? 4.145 31.953 20.125 1 97.12 299 SER B N 1
ATOM 6271 C CA . SER B 1 299 ? 3.131 32.625 19.328 1 97.12 299 SER B CA 1
ATOM 6272 C C . SER B 1 299 ? 3.332 32.375 17.844 1 97.12 299 SER B C 1
ATOM 6274 O O . SER B 1 299 ? 2.361 32.188 17.109 1 97.12 299 SER B O 1
ATOM 6276 N N . MET B 1 300 ? 4.555 32.344 17.422 1 97.38 300 MET B N 1
ATOM 6277 C CA . MET B 1 300 ? 4.867 32.062 16.016 1 97.38 300 MET B CA 1
ATOM 6278 C C . MET B 1 300 ? 4.531 30.625 15.656 1 97.38 300 MET B C 1
ATOM 6280 O O . MET B 1 300 ? 3.98 30.359 14.586 1 97.38 300 MET B O 1
ATOM 6284 N N . LEU B 1 301 ? 4.848 29.75 16.547 1 98 301 LEU B N 1
ATOM 6285 C CA . LEU B 1 301 ? 4.578 28.328 16.297 1 98 301 LEU B CA 1
ATOM 6286 C C . LEU B 1 301 ? 3.08 28.078 16.188 1 98 301 LEU B C 1
ATOM 6288 O O . LEU B 1 301 ? 2.639 27.297 15.344 1 98 301 LEU B O 1
ATOM 6292 N N . LEU B 1 302 ? 2.285 28.672 17 1 98 302 LEU B N 1
ATOM 6293 C CA . LEU B 1 302 ? 0.835 28.547 16.938 1 98 302 LEU B CA 1
ATOM 6294 C C . LEU B 1 302 ? 0.288 29.125 15.641 1 98 302 LEU B C 1
ATOM 6296 O O . LEU B 1 302 ? -0.614 28.547 15.023 1 98 302 LEU B O 1
ATOM 6300 N N . ASP B 1 303 ? 0.855 30.281 15.297 1 97.38 303 ASP B N 1
ATOM 6301 C CA . ASP B 1 303 ? 0.44 30.875 14.031 1 97.38 303 ASP B CA 1
ATOM 6302 C C . ASP B 1 303 ? 0.69 29.922 12.867 1 97.38 303 ASP B C 1
ATOM 6304 O O . ASP B 1 303 ? -0.161 29.766 11.992 1 97.38 303 ASP B O 1
ATOM 6308 N N . ILE B 1 304 ? 1.802 29.281 12.875 1 98.12 304 ILE B N 1
ATOM 6309 C CA . ILE B 1 304 ? 2.168 28.312 11.844 1 98.12 304 ILE B CA 1
ATOM 6310 C C . ILE B 1 304 ? 1.19 27.141 11.867 1 98.12 304 ILE B C 1
ATOM 6312 O O . ILE B 1 304 ? 0.739 26.672 10.82 1 98.12 304 ILE B O 1
ATOM 6316 N N . TYR B 1 305 ? 0.848 26.656 13.031 1 98.38 305 TYR B N 1
ATOM 6317 C CA . TYR B 1 305 ? -0.107 25.562 13.18 1 98.38 305 TYR B CA 1
ATOM 6318 C C . TYR B 1 305 ? -1.434 25.906 12.508 1 98.38 305 TYR B C 1
ATOM 6320 O O . TYR B 1 305 ? -1.978 25.094 11.75 1 98.38 305 TYR B O 1
ATOM 6328 N N . TYR B 1 306 ? -1.932 27.078 12.742 1 98.31 306 TYR B N 1
ATOM 6329 C CA . TYR B 1 306 ? -3.205 27.516 12.188 1 98.31 306 TYR B CA 1
ATOM 6330 C C . TYR B 1 306 ? -3.117 27.656 10.672 1 98.31 306 TYR B C 1
ATOM 6332 O O . TYR B 1 306 ? -4.105 27.453 9.961 1 98.31 306 TYR B O 1
ATOM 6340 N N . LYS B 1 307 ? -1.959 27.953 10.18 1 98.25 307 LYS B N 1
ATOM 6341 C CA . LYS B 1 307 ? -1.795 28.219 8.758 1 98.25 307 LYS B CA 1
ATOM 6342 C C . LYS B 1 307 ? -1.273 27 8.016 1 98.25 307 LYS B C 1
ATOM 6344 O O . LYS B 1 307 ? -0.887 27.078 6.848 1 98.25 307 LYS B O 1
ATOM 6349 N N . SER B 1 308 ? -1.115 25.875 8.641 1 98.44 308 SER B N 1
ATOM 6350 C CA . SER B 1 308 ? -0.748 24.594 8.031 1 98.44 308 SER B CA 1
ATOM 6351 C C . SER B 1 308 ? -1.812 23.547 8.289 1 98.44 308 SER B C 1
ATOM 6353 O O . SER B 1 308 ? -2.744 23.391 7.496 1 98.44 308 SER B O 1
ATOM 6355 N N . VAL B 1 309 ? -1.838 23.047 9.57 1 98.38 309 VAL B N 1
ATOM 6356 C CA . VAL B 1 309 ? -2.844 22.062 9.953 1 98.38 309 VAL B CA 1
ATOM 6357 C C . VAL B 1 309 ? -4.242 22.656 9.789 1 98.38 309 VAL B C 1
ATOM 6359 O O . VAL B 1 309 ? -5.156 21.984 9.305 1 98.38 309 VAL B O 1
ATOM 6362 N N . GLY B 1 310 ? -4.359 23.906 10.094 1 98.56 310 GLY B N 1
ATOM 6363 C CA . GLY B 1 310 ? -5.641 24.594 10.008 1 98.56 310 GLY B CA 1
ATOM 6364 C C . GLY B 1 310 ? -6.027 24.969 8.594 1 98.56 310 GLY B C 1
ATOM 6365 O O . GLY B 1 310 ? -7.066 25.594 8.367 1 98.56 310 GLY B O 1
ATOM 6366 N N . ARG B 1 311 ? -5.211 24.672 7.648 1 98.5 311 ARG B N 1
ATOM 6367 C CA . ARG B 1 311 ? -5.488 24.953 6.242 1 98.5 311 ARG B CA 1
ATOM 6368 C C . ARG B 1 311 ? -5.266 23.703 5.387 1 98.5 311 ARG B C 1
ATOM 6370 O O . ARG B 1 311 ? -4.723 23.797 4.285 1 98.5 311 ARG B O 1
ATOM 6377 N N . ASN B 1 312 ? -5.602 22.578 5.922 1 98.56 312 ASN B N 1
ATOM 6378 C CA . ASN B 1 312 ? -5.727 21.297 5.215 1 98.56 312 ASN B CA 1
ATOM 6379 C C . ASN B 1 312 ? -4.359 20.688 4.93 1 98.56 312 ASN B C 1
ATOM 6381 O O . ASN B 1 312 ? -4.219 19.891 3.996 1 98.56 312 ASN B O 1
ATOM 6385 N N . CYS B 1 313 ? -3.271 21.047 5.688 1 98.44 313 CYS B N 1
ATOM 6386 C CA . CYS B 1 313 ? -1.933 20.516 5.453 1 98.44 313 CYS B CA 1
ATOM 6387 C C . CYS B 1 313 ? -1.429 19.766 6.676 1 98.44 313 CYS B C 1
ATOM 6389 O O . CYS B 1 313 ? -2.053 19.797 7.738 1 98.44 313 CYS B O 1
ATOM 6391 N N . VAL B 1 314 ? -0.431 18.953 6.461 1 98.56 314 VAL B N 1
ATOM 6392 C CA . VAL B 1 314 ? 0.366 18.406 7.551 1 98.56 314 VAL B CA 1
ATOM 6393 C C . VAL B 1 314 ? 1.598 19.266 7.785 1 98.56 314 VAL B C 1
ATOM 6395 O O . VAL B 1 314 ? 2.238 19.719 6.832 1 98.56 314 VAL B O 1
ATOM 6398 N N . LEU B 1 315 ? 1.849 19.547 9.047 1 98.62 315 LEU B N 1
ATOM 6399 C CA . LEU B 1 315 ? 3.008 20.359 9.414 1 98.62 315 LEU B CA 1
ATOM 6400 C C . LEU B 1 315 ? 4.219 19.469 9.695 1 98.62 315 LEU B C 1
ATOM 6402 O O . LEU B 1 315 ? 4.191 18.656 10.617 1 98.62 315 LEU B O 1
ATOM 6406 N N . LEU B 1 316 ? 5.223 19.578 8.867 1 98.62 316 LEU B N 1
ATOM 6407 C CA . LEU B 1 316 ? 6.527 18.969 9.07 1 98.62 316 LEU B CA 1
ATOM 6408 C C . LEU B 1 316 ? 7.469 19.906 9.812 1 98.62 316 LEU B C 1
ATOM 6410 O O . LEU B 1 316 ? 7.996 20.859 9.211 1 98.62 316 LEU B O 1
ATOM 6414 N N . PHE B 1 317 ? 7.629 19.609 11.062 1 97.88 317 PHE B N 1
ATOM 6415 C CA . PHE B 1 317 ? 8.344 20.5 11.977 1 97.88 317 PHE B CA 1
ATOM 6416 C C . PHE B 1 317 ? 9.773 20.016 12.195 1 97.88 317 PHE B C 1
ATOM 6418 O O . PHE B 1 317 ? 9.992 18.953 12.766 1 97.88 317 PHE B O 1
ATOM 6425 N N . ASN B 1 318 ? 10.734 20.828 11.711 1 98.81 318 ASN B N 1
ATOM 6426 C CA . ASN B 1 318 ? 12.141 20.453 11.836 1 98.81 318 ASN B CA 1
ATOM 6427 C C . ASN B 1 318 ? 12.703 20.828 13.203 1 98.81 318 ASN B C 1
ATOM 6429 O O . ASN B 1 318 ? 12.578 21.984 13.633 1 98.81 318 ASN B O 1
ATOM 6433 N N . VAL B 1 319 ? 13.273 19.859 13.891 1 98.81 319 VAL B N 1
ATOM 6434 C CA . VAL B 1 319 ? 13.953 20.016 15.172 1 98.81 319 VAL B CA 1
ATOM 6435 C C . VAL B 1 319 ? 15.352 19.391 15.086 1 98.81 319 VAL B C 1
ATOM 6437 O O . VAL B 1 319 ? 15.523 18.203 15.344 1 98.81 319 VAL B O 1
ATOM 6440 N N . PRO B 1 320 ? 16.359 20.203 14.828 1 98.81 320 PRO B N 1
ATOM 6441 C CA . PRO B 1 320 ? 17.672 19.641 14.562 1 98.81 320 PRO B CA 1
ATOM 6442 C C . PRO B 1 320 ? 18.422 19.25 15.844 1 98.81 320 PRO B C 1
ATOM 6444 O O . PRO B 1 320 ? 18.516 20.047 16.781 1 98.81 320 PRO B O 1
ATOM 6447 N N . PRO B 1 321 ? 18.922 18 15.93 1 98.88 321 PRO B N 1
ATOM 6448 C CA . PRO B 1 321 ? 19.828 17.656 17.031 1 98.88 321 PRO B CA 1
ATOM 6449 C C . PRO B 1 321 ? 21.078 18.531 17.062 1 98.88 321 PRO B C 1
ATOM 6451 O O . PRO B 1 321 ? 21.562 18.953 16.016 1 98.88 321 PRO B O 1
ATOM 6454 N N . ASN B 1 322 ? 21.609 18.766 18.234 1 98.5 322 ASN B N 1
ATOM 6455 C CA . ASN B 1 322 ? 22.781 19.625 18.391 1 98.5 322 ASN B CA 1
ATOM 6456 C C . ASN B 1 322 ? 24.078 18.828 18.234 1 98.5 322 ASN B C 1
ATOM 6458 O O . ASN B 1 322 ? 24.047 17.656 17.875 1 98.5 322 ASN B O 1
ATOM 6462 N N . SER B 1 323 ? 25.25 19.484 18.516 1 97.56 323 SER B N 1
ATOM 6463 C CA . SER B 1 323 ? 26.562 18.891 18.219 1 97.56 323 SER B CA 1
ATOM 6464 C C . SER B 1 323 ? 26.891 17.781 19.203 1 97.56 323 SER B C 1
ATOM 6466 O O . SER B 1 323 ? 27.812 17 18.969 1 97.56 323 SER B O 1
ATOM 6468 N N . THR B 1 324 ? 26.156 17.672 20.281 1 97.75 324 THR B N 1
ATOM 6469 C CA . THR B 1 324 ? 26.312 16.547 21.188 1 97.75 324 THR B CA 1
ATOM 6470 C C . THR B 1 324 ? 25.562 15.32 20.688 1 97.75 324 THR B C 1
ATOM 6472 O O . THR B 1 324 ? 25.875 14.188 21.062 1 97.75 324 THR B O 1
ATOM 6475 N N . GLY B 1 325 ? 24.578 15.539 19.875 1 98.5 325 GLY B N 1
ATOM 6476 C CA . GLY B 1 325 ? 23.734 14.469 19.359 1 98.5 325 GLY B CA 1
ATOM 6477 C C . GLY B 1 325 ? 22.391 14.383 20.031 1 98.5 325 GLY B C 1
ATOM 6478 O O . GLY B 1 325 ? 21.75 13.32 20.031 1 98.5 325 GLY B O 1
ATOM 6479 N N . LEU B 1 326 ? 21.984 15.461 20.672 1 98.81 326 LEU B N 1
ATOM 6480 C CA . LEU B 1 326 ? 20.703 15.508 21.375 1 98.81 326 LEU B CA 1
ATOM 6481 C C . LEU B 1 326 ? 19.844 16.672 20.875 1 98.81 326 LEU B C 1
ATOM 6483 O O . LEU B 1 326 ? 20.375 17.609 20.281 1 98.81 326 LEU B O 1
ATOM 6487 N N . VAL B 1 327 ? 18.531 16.562 21.047 1 98.81 327 VAL B N 1
ATOM 6488 C CA . VAL B 1 327 ? 17.688 17.734 20.953 1 98.81 327 VAL B CA 1
ATOM 6489 C C . VAL B 1 327 ? 17.953 18.672 22.141 1 98.81 327 VAL B C 1
ATOM 6491 O O . VAL B 1 327 ? 17.891 18.25 23.297 1 98.81 327 VAL B O 1
ATOM 6494 N N . SER B 1 328 ? 18.281 19.891 21.828 1 98.38 328 SER B N 1
ATOM 6495 C CA . SER B 1 328 ? 18.609 20.859 22.875 1 98.38 328 SER B CA 1
ATOM 6496 C C . SER B 1 328 ? 17.438 21.047 23.844 1 98.38 328 SER B C 1
ATOM 6498 O O . SER B 1 328 ? 16.281 21 23.422 1 98.38 328 SER B O 1
ATOM 6500 N N . GLU B 1 329 ? 17.766 21.281 25.062 1 98 329 GLU B N 1
ATOM 6501 C CA . GLU B 1 329 ? 16.734 21.453 26.078 1 98 329 GLU B CA 1
ATOM 6502 C C . GLU B 1 329 ? 15.805 22.609 25.734 1 98 329 GLU B C 1
ATOM 6504 O O . GLU B 1 329 ? 14.602 22.531 25.969 1 98 329 GLU B O 1
ATOM 6509 N N . ASP B 1 330 ? 16.328 23.672 25.203 1 98.06 330 ASP B N 1
ATOM 6510 C CA . ASP B 1 330 ? 15.508 24.812 24.828 1 98.06 330 ASP B CA 1
ATOM 6511 C C . ASP B 1 330 ? 14.492 24.422 23.75 1 98.06 330 ASP B C 1
ATOM 6513 O O . ASP B 1 330 ? 13.344 24.859 23.781 1 98.06 330 ASP B O 1
ATOM 6517 N N . ASP B 1 331 ? 14.938 23.656 22.797 1 98.69 331 ASP B N 1
ATOM 6518 C CA . ASP B 1 331 ? 14.031 23.188 21.75 1 98.69 331 ASP B CA 1
ATOM 6519 C C . ASP B 1 331 ? 12.977 22.25 22.344 1 98.69 331 ASP B C 1
ATOM 6521 O O . ASP B 1 331 ? 11.789 22.375 22.031 1 98.69 331 ASP B O 1
ATOM 6525 N N . ALA B 1 332 ? 13.422 21.328 23.188 1 98.62 332 ALA B N 1
ATOM 6526 C CA . ALA B 1 332 ? 12.5 20.391 23.828 1 98.62 332 ALA B CA 1
ATOM 6527 C C . ALA B 1 332 ? 11.453 21.125 24.656 1 98.62 332 ALA B C 1
ATOM 6529 O O . ALA B 1 332 ? 10.266 20.797 24.609 1 98.62 332 ALA B O 1
ATOM 6530 N N . GLN B 1 333 ? 11.938 22.062 25.391 1 98.5 333 GLN B N 1
ATOM 6531 C CA . GLN B 1 333 ? 11.031 22.844 26.234 1 98.5 333 GLN B CA 1
ATOM 6532 C C . GLN B 1 333 ? 10.008 23.594 25.391 1 98.5 333 GLN B C 1
ATOM 6534 O O . GLN B 1 333 ? 8.828 23.641 25.719 1 98.5 333 GLN B O 1
ATOM 6539 N N . ARG B 1 334 ? 10.469 24.234 24.344 1 98.69 334 ARG B N 1
ATOM 6540 C CA . ARG B 1 334 ? 9.57 24.953 23.453 1 98.69 334 ARG B CA 1
ATOM 6541 C C . ARG B 1 334 ? 8.531 24.016 22.844 1 98.69 334 ARG B C 1
ATOM 6543 O O . ARG B 1 334 ? 7.363 24.391 22.703 1 98.69 334 ARG B O 1
ATOM 6550 N N . LEU B 1 335 ? 8.938 22.844 22.516 1 98.69 335 LEU B N 1
ATOM 6551 C CA . LEU B 1 335 ? 8.023 21.859 21.953 1 98.69 335 LEU B CA 1
ATOM 6552 C C . LEU B 1 335 ? 6.98 21.438 22.984 1 98.69 335 LEU B C 1
ATOM 6554 O O . LEU B 1 335 ? 5.809 21.25 22.656 1 98.69 335 LEU B O 1
ATOM 6558 N N . ARG B 1 336 ? 7.402 21.266 24.188 1 98.38 336 ARG B N 1
ATOM 6559 C CA . ARG B 1 336 ? 6.453 20.969 25.25 1 98.38 336 ARG B CA 1
ATOM 6560 C C . ARG B 1 336 ? 5.438 22.094 25.422 1 98.38 336 ARG B C 1
ATOM 6562 O O . ARG B 1 336 ? 4.25 21.828 25.625 1 98.38 336 ARG B O 1
ATOM 6569 N N . GLU B 1 337 ? 5.93 23.297 25.359 1 98.56 337 GLU B N 1
ATOM 6570 C CA . GLU B 1 337 ? 5.039 24.453 25.438 1 98.56 337 GLU B CA 1
ATOM 6571 C C . GLU B 1 337 ? 4.039 24.453 24.281 1 98.56 337 GLU B C 1
ATOM 6573 O O . GLU B 1 337 ? 2.852 24.719 24.484 1 98.56 337 GLU B O 1
ATOM 6578 N N . PHE B 1 338 ? 4.504 24.219 23.188 1 98.44 338 PHE B N 1
ATOM 6579 C CA . PHE B 1 338 ? 3.668 24.156 21.984 1 98.44 338 PHE B CA 1
ATOM 6580 C C . PHE B 1 338 ? 2.59 23.094 22.141 1 98.44 338 PHE B C 1
ATOM 6582 O O . PHE B 1 338 ? 1.408 23.359 21.906 1 98.44 338 PHE B O 1
ATOM 6589 N N . ARG B 1 339 ? 3.027 21.875 22.531 1 98.44 339 ARG B N 1
ATOM 6590 C CA . ARG B 1 339 ? 2.07 20.797 22.75 1 98.44 339 ARG B CA 1
ATOM 6591 C C . ARG B 1 339 ? 1.06 21.172 23.828 1 98.44 339 ARG B C 1
ATOM 6593 O O . ARG B 1 339 ? -0.139 20.922 23.672 1 98.44 339 ARG B O 1
ATOM 6600 N N . GLY B 1 340 ? 1.546 21.688 24.859 1 98.56 340 GLY B N 1
ATOM 6601 C CA . GLY B 1 340 ? 0.657 22.156 25.922 1 98.56 340 GLY B CA 1
ATOM 6602 C C . GLY B 1 340 ? -0.38 23.141 25.438 1 98.56 340 GLY B C 1
ATOM 6603 O O . GLY B 1 340 ? -1.549 23.078 25.812 1 98.56 340 GLY B O 1
ATOM 6604 N N . ALA B 1 341 ? 0.041 24.078 24.625 1 98.56 341 ALA B N 1
ATOM 6605 C CA . ALA B 1 341 ? -0.87 25.078 24.062 1 98.56 341 ALA B CA 1
ATOM 6606 C C . ALA B 1 341 ? -1.925 24.422 23.188 1 98.56 341 ALA B C 1
ATOM 6608 O O . ALA B 1 341 ? -3.115 24.719 23.297 1 98.56 341 ALA B O 1
ATOM 6609 N N . ILE B 1 342 ? -1.499 23.516 22.344 1 98.38 342 ILE B N 1
ATOM 6610 C CA . ILE B 1 342 ? -2.416 22.812 21.453 1 98.38 342 ILE B CA 1
ATOM 6611 C C . ILE B 1 342 ? -3.451 22.047 22.281 1 98.38 342 ILE B C 1
ATOM 6613 O O . ILE B 1 342 ? -4.648 22.109 22 1 98.38 342 ILE B O 1
ATOM 6617 N N . ASP B 1 343 ? -2.963 21.391 23.312 1 98.12 343 ASP B N 1
ATOM 6618 C CA . ASP B 1 343 ? -3.863 20.641 24.188 1 98.12 343 ASP B CA 1
ATOM 6619 C C . ASP B 1 343 ? -4.852 21.562 24.891 1 98.12 343 ASP B C 1
ATOM 6621 O O . ASP B 1 343 ? -6.043 21.25 24.969 1 98.12 343 ASP B O 1
ATOM 6625 N N . THR B 1 344 ? -4.344 22.594 25.344 1 98.19 344 THR B N 1
ATOM 6626 C CA . THR B 1 344 ? -5.191 23.578 26.016 1 98.19 344 THR B CA 1
ATOM 6627 C C . THR B 1 344 ? -6.309 24.062 25.094 1 98.19 344 THR B C 1
ATOM 6629 O O . THR B 1 344 ? -7.457 24.188 25.531 1 98.19 344 THR B O 1
ATOM 6632 N N . ILE B 1 345 ? -6.008 24.281 23.906 1 98.25 345 ILE B N 1
ATOM 6633 C CA . ILE B 1 345 ? -6.953 24.859 22.969 1 98.25 345 ILE B CA 1
ATOM 6634 C C . ILE B 1 345 ? -7.938 23.781 22.5 1 98.25 345 ILE B C 1
ATOM 6636 O O . ILE B 1 345 ? -9.148 24.016 22.453 1 98.25 345 ILE B O 1
ATOM 6640 N N . PHE B 1 346 ? -7.48 22.578 22.203 1 97.62 346 PHE B N 1
ATOM 6641 C CA . PHE B 1 346 ? -8.281 21.688 21.359 1 97.62 346 PHE B CA 1
ATOM 6642 C C . PHE B 1 346 ? -8.742 20.469 22.156 1 97.62 346 PHE B C 1
ATOM 6644 O O . PHE B 1 346 ? -9.5 19.641 21.641 1 97.62 346 PHE B O 1
ATOM 6651 N N . SER B 1 347 ? -8.336 20.266 23.391 1 95.06 347 SER B N 1
ATOM 6652 C CA . SER B 1 347 ? -8.688 19.078 24.141 1 95.06 347 SER B CA 1
ATOM 6653 C C . SER B 1 347 ? -10.188 19.031 24.438 1 95.06 347 SER B C 1
ATOM 6655 O O . SER B 1 347 ? -10.75 17.953 24.672 1 95.06 347 SER B O 1
ATOM 6657 N N . THR B 1 348 ? -10.773 20.188 24.391 1 94.5 348 THR B N 1
ATOM 6658 C CA . THR B 1 348 ? -12.203 20.25 24.688 1 94.5 348 THR B CA 1
ATOM 6659 C C . THR B 1 348 ? -12.969 20.891 23.531 1 94.5 348 THR B C 1
ATOM 6661 O O . THR B 1 348 ? -12.617 21.984 23.078 1 94.5 348 THR B O 1
ATOM 6664 N N . ASN B 1 349 ? -13.945 20.188 23.094 1 97.56 349 ASN B N 1
ATOM 6665 C CA . ASN B 1 349 ? -14.93 20.781 22.188 1 97.56 349 ASN B CA 1
ATOM 6666 C C . ASN B 1 349 ? -16.125 21.344 22.953 1 97.56 349 ASN B C 1
ATOM 6668 O O . ASN B 1 349 ? -16.938 20.578 23.484 1 97.56 349 ASN B O 1
ATOM 6672 N N . LEU B 1 350 ? -16.25 22.609 22.953 1 97.69 350 LEU B N 1
ATOM 6673 C CA . LEU B 1 350 ? -17.297 23.266 23.734 1 97.69 350 LEU B CA 1
ATOM 6674 C C . LEU B 1 350 ? -18.672 22.906 23.188 1 97.69 350 LEU B C 1
ATOM 6676 O O . LEU B 1 350 ? -19.672 23.094 23.875 1 97.69 350 LEU B O 1
ATOM 6680 N N . ALA B 1 351 ? -18.734 22.391 22.031 1 97.25 351 ALA B N 1
ATOM 6681 C CA . ALA B 1 351 ? -20 22.062 21.375 1 97.25 351 ALA B CA 1
ATOM 6682 C C . ALA B 1 351 ? -20.453 20.656 21.719 1 97.25 351 ALA B C 1
ATOM 6684 O O . ALA B 1 351 ? -21.547 20.234 21.328 1 97.25 351 ALA B O 1
ATOM 6685 N N . ASP B 1 352 ? -19.75 19.891 22.5 1 95.19 352 ASP B N 1
ATOM 6686 C CA . ASP B 1 352 ? -19.953 18.453 22.703 1 95.19 352 ASP B CA 1
ATOM 6687 C C . ASP B 1 352 ? -21.359 18.156 23.219 1 95.19 352 ASP B C 1
ATOM 6689 O O . ASP B 1 352 ? -21.938 17.125 22.891 1 95.19 352 ASP B O 1
ATOM 6693 N N . LYS B 1 353 ? -21.969 19.016 23.953 1 93.56 353 LYS B N 1
ATOM 6694 C CA . LYS B 1 353 ? -23.266 18.75 24.578 1 93.56 353 LYS B CA 1
ATOM 6695 C C . LYS B 1 353 ? -24.375 19.547 23.891 1 93.56 353 LYS B C 1
ATOM 6697 O O . LYS B 1 353 ? -25.5 19.609 24.391 1 93.56 353 LYS B O 1
ATOM 6702 N N . CYS B 1 354 ? -24.047 20.125 22.812 1 97.25 354 CYS B N 1
ATOM 6703 C CA . CYS B 1 354 ? -25.016 20.953 22.109 1 97.25 354 CYS B CA 1
ATOM 6704 C C . CYS B 1 354 ? -25.875 20.094 21.188 1 97.25 354 CYS B C 1
ATOM 6706 O O . CYS B 1 354 ? -25.562 18.938 20.938 1 97.25 354 CYS B O 1
ATOM 6708 N N . LEU B 1 355 ? -26.984 20.703 20.812 1 97.62 355 LEU B N 1
ATOM 6709 C CA . LEU B 1 355 ? -27.875 20.062 19.859 1 97.62 355 LEU B CA 1
ATOM 6710 C C . LEU B 1 355 ? -27.5 20.469 18.422 1 97.62 355 LEU B C 1
ATOM 6712 O O . LEU B 1 355 ? -26.953 21.547 18.203 1 97.62 355 LEU B O 1
ATOM 6716 N N . THR B 1 356 ? -27.828 19.594 17.5 1 98 356 THR B N 1
ATOM 6717 C CA . THR B 1 356 ? -27.5 19.875 16.109 1 98 356 THR B CA 1
ATOM 6718 C C . THR B 1 356 ? -28.75 19.812 15.234 1 98 356 THR B C 1
ATOM 6720 O O . THR B 1 356 ? -29.672 19.031 15.5 1 98 356 THR B O 1
ATOM 6723 N N . LYS B 1 357 ? -28.781 20.703 14.289 1 97.38 357 LYS B N 1
ATOM 6724 C CA . LYS B 1 357 ? -29.781 20.75 13.219 1 97.38 357 LYS B CA 1
ATOM 6725 C C . LYS B 1 357 ? -29.109 21.047 11.875 1 97.38 357 LYS B C 1
ATOM 6727 O O . LYS B 1 357 ? -28 21.562 11.82 1 97.38 357 LYS B O 1
ATOM 6732 N N . ALA B 1 358 ? -29.797 20.609 10.781 1 97.38 358 ALA B N 1
ATOM 6733 C CA . ALA B 1 358 ? -29.234 20.891 9.453 1 97.38 358 ALA B CA 1
ATOM 6734 C C . ALA B 1 358 ? -30.344 21.25 8.461 1 97.38 358 ALA B C 1
ATOM 6736 O O . ALA B 1 358 ? -31.531 21.062 8.75 1 97.38 358 ALA B O 1
ATOM 6737 N N . SER B 1 359 ? -29.906 21.812 7.344 1 96.44 359 SER B N 1
ATOM 6738 C CA . SER B 1 359 ? -30.844 22.156 6.277 1 96.44 359 SER B CA 1
ATOM 6739 C C . SER B 1 359 ? -31.625 20.922 5.809 1 96.44 359 SER B C 1
ATOM 6741 O O . SER B 1 359 ? -32.812 21.016 5.543 1 96.44 359 SER B O 1
ATOM 6743 N N . SER B 1 360 ? -30.922 19.906 5.648 1 96.12 360 SER B N 1
ATOM 6744 C CA . SER B 1 360 ? -31.484 18.609 5.297 1 96.12 360 SER B CA 1
ATOM 6745 C C . SER B 1 360 ? -30.547 17.469 5.676 1 96.12 360 SER B C 1
ATOM 6747 O O . SER B 1 360 ? -29.5 17.703 6.27 1 96.12 360 SER B O 1
ATOM 6749 N N . GLN B 1 361 ? -31 16.312 5.477 1 95.5 361 GLN B N 1
ATOM 6750 C CA . GLN B 1 361 ? -30.172 15.141 5.699 1 95.5 361 GLN B CA 1
ATOM 6751 C C . GLN B 1 361 ? -30.422 14.07 4.641 1 95.5 361 GLN B C 1
ATOM 6753 O O . GLN B 1 361 ? -31.562 13.906 4.18 1 95.5 361 GLN B O 1
ATOM 6758 N N . ARG B 1 362 ? -29.391 13.461 4.27 1 95.5 362 ARG B N 1
ATOM 6759 C CA . ARG B 1 362 ? -29.516 12.336 3.354 1 95.5 362 ARG B CA 1
ATOM 6760 C C . ARG B 1 362 ? -30.281 11.18 4 1 95.5 362 ARG B C 1
ATOM 6762 O O . ARG B 1 362 ? -29.953 10.75 5.105 1 95.5 362 ARG B O 1
ATOM 6769 N N . GLY B 1 363 ? -31.266 10.734 3.232 1 94.31 363 GLY B N 1
ATOM 6770 C CA . GLY B 1 363 ? -32.125 9.703 3.801 1 94.31 363 GLY B CA 1
ATOM 6771 C C . GLY B 1 363 ? -33.125 10.242 4.777 1 94.31 363 GLY B C 1
ATOM 6772 O O . GLY B 1 363 ? -33.406 11.445 4.789 1 94.31 363 GLY B O 1
ATOM 6773 N N . ASP B 1 364 ? -33.75 9.359 5.559 1 92.38 364 ASP B N 1
ATOM 6774 C CA . ASP B 1 364 ? -34.781 9.766 6.523 1 92.38 364 ASP B CA 1
ATOM 6775 C C . ASP B 1 364 ? -34.125 10.172 7.852 1 92.38 364 ASP B C 1
ATOM 6777 O O . ASP B 1 364 ? -32.906 10.266 7.957 1 92.38 364 ASP B O 1
ATOM 6781 N N . LYS B 1 365 ? -34.875 10.484 8.758 1 91.56 365 LYS B N 1
ATOM 6782 C CA . LYS B 1 365 ? -34.438 11 10.047 1 91.56 365 LYS B CA 1
ATOM 6783 C C . LYS B 1 365 ? -33.594 9.969 10.789 1 91.56 365 LYS B C 1
ATOM 6785 O O . LYS B 1 365 ? -32.781 10.312 11.648 1 91.56 365 LYS B O 1
ATOM 6790 N N . ASP B 1 366 ? -33.75 8.719 10.391 1 92.69 366 ASP B N 1
ATOM 6791 C CA . ASP B 1 366 ? -33.062 7.652 11.102 1 92.69 366 ASP B CA 1
ATOM 6792 C C . ASP B 1 366 ? -31.828 7.188 10.312 1 92.69 366 ASP B C 1
ATOM 6794 O O . ASP B 1 366 ? -31.188 6.195 10.68 1 92.69 366 ASP B O 1
ATOM 6798 N N . SER B 1 367 ? -31.5 7.953 9.25 1 95.31 367 SER B N 1
ATOM 6799 C CA . SER B 1 367 ? -30.344 7.574 8.445 1 95.31 367 SER B CA 1
ATOM 6800 C C . SER B 1 367 ? -29.047 7.816 9.195 1 95.31 367 SER B C 1
ATOM 6802 O O . SER B 1 367 ? -29.047 8.469 10.242 1 95.31 367 SER B O 1
ATOM 6804 N N . ASP B 1 368 ? -27.984 7.285 8.664 1 95.94 368 ASP B N 1
ATOM 6805 C CA . ASP B 1 368 ? -26.672 7.375 9.281 1 95.94 368 ASP B CA 1
ATOM 6806 C C . ASP B 1 368 ? -26.016 8.719 8.969 1 95.94 368 ASP B C 1
ATOM 6808 O O . ASP B 1 368 ? -24.828 8.906 9.25 1 95.94 368 ASP B O 1
ATOM 6812 N N . PHE B 1 369 ? -26.781 9.703 8.406 1 97.75 369 PHE B N 1
ATOM 6813 C CA . PHE B 1 369 ? -26.125 10.875 7.832 1 97.75 369 PHE B CA 1
ATOM 6814 C C . PHE B 1 369 ? -26.656 12.156 8.469 1 97.75 369 PHE B C 1
ATOM 6816 O O . PHE B 1 369 ? -26.688 13.211 7.832 1 97.75 369 PHE B O 1
ATOM 6823 N N . GLY B 1 370 ? -27.047 12.047 9.711 1 97.5 370 GLY B N 1
ATOM 6824 C CA . GLY B 1 370 ? -27.641 13.172 10.414 1 97.5 370 GLY B CA 1
ATOM 6825 C C . GLY B 1 370 ? -26.609 14.164 10.922 1 97.5 370 GLY B C 1
ATOM 6826 O O . GLY B 1 370 ? -25.406 13.867 10.938 1 97.5 370 GLY B O 1
ATOM 6827 N N . PRO B 1 371 ? -27.078 15.344 11.289 1 97.69 371 PRO B N 1
ATOM 6828 C CA . PRO B 1 371 ? -26.172 16.406 11.727 1 97.69 371 PRO B CA 1
ATOM 6829 C C . PRO B 1 371 ? -25.469 16.078 13.047 1 97.69 371 PRO B C 1
ATOM 6831 O O . PRO B 1 371 ? -24.453 16.672 13.375 1 97.69 371 PRO B O 1
ATOM 6834 N N . GLN B 1 372 ? -26 15.117 13.836 1 97.44 372 GLN B N 1
ATOM 6835 C CA . GLN B 1 372 ? -25.375 14.75 15.102 1 97.44 372 GLN B CA 1
ATOM 6836 C C . GLN B 1 372 ? -23.984 14.164 14.875 1 97.44 372 GLN B C 1
ATOM 6838 O O . GLN B 1 372 ? -23.141 14.18 15.781 1 97.44 372 GLN B O 1
ATOM 6843 N N . ASN B 1 373 ? -23.75 13.672 13.688 1 98 373 ASN B N 1
ATOM 6844 C CA . ASN B 1 373 ? -22.484 13.008 13.359 1 98 373 ASN B CA 1
ATOM 6845 C C . ASN B 1 373 ? -21.312 13.977 13.438 1 98 373 ASN B C 1
ATOM 6847 O O . ASN B 1 373 ? -20.156 13.555 13.57 1 98 373 ASN B O 1
ATOM 6851 N N . VAL B 1 374 ? -21.531 15.312 13.375 1 98.31 374 VAL B N 1
ATOM 6852 C CA . VAL B 1 374 ? -20.438 16.281 13.297 1 98.31 374 VAL B CA 1
ATOM 6853 C C . VAL B 1 374 ? -19.828 16.484 14.68 1 98.31 374 VAL B C 1
ATOM 6855 O O . VAL B 1 374 ? -18.766 17.094 14.812 1 98.31 374 VAL B O 1
ATOM 6858 N N . LEU B 1 375 ? -20.484 15.945 15.734 1 97.94 375 LEU B N 1
ATOM 6859 C CA . LEU B 1 375 ? -20 16.188 17.094 1 97.94 375 LEU B CA 1
ATOM 6860 C C . LEU B 1 375 ? -19.516 14.891 17.734 1 97.94 375 LEU B C 1
ATOM 6862 O O . LEU B 1 375 ? -19.094 14.883 18.891 1 97.94 375 LEU B O 1
ATOM 6866 N N . ASP B 1 376 ? -19.609 13.773 16.953 1 95.19 376 ASP B N 1
ATOM 6867 C CA . ASP B 1 376 ? -19.141 12.523 17.531 1 95.19 376 ASP B CA 1
ATOM 6868 C C . ASP B 1 376 ? -17.625 12.43 17.484 1 95.19 376 ASP B C 1
ATOM 6870 O O . ASP B 1 376 ? -16.938 13.414 17.203 1 95.19 376 ASP B O 1
ATOM 6874 N N . SER B 1 377 ? -17.078 11.258 17.906 1 92.56 377 SER B N 1
ATOM 6875 C CA . SER B 1 377 ? -15.641 11.133 18.125 1 92.56 377 SER B CA 1
ATOM 6876 C C . SER B 1 377 ? -14.938 10.656 16.859 1 92.56 377 SER B C 1
ATOM 6878 O O . SER B 1 377 ? -13.711 10.578 16.812 1 92.56 377 SER B O 1
ATOM 6880 N N . ASP B 1 378 ? -15.672 10.305 15.836 1 91.69 378 ASP B N 1
ATOM 6881 C CA . ASP B 1 378 ? -15.109 9.906 14.547 1 91.69 378 ASP B CA 1
ATOM 6882 C C . ASP B 1 378 ? -15.055 11.094 13.586 1 91.69 378 ASP B C 1
ATOM 6884 O O . ASP B 1 378 ? -16.078 11.523 13.055 1 91.69 378 ASP B O 1
ATOM 6888 N N . HIS B 1 379 ? -13.922 11.508 13.273 1 91.31 379 HIS B N 1
ATOM 6889 C CA . HIS B 1 379 ? -13.766 12.75 12.531 1 91.31 379 HIS B CA 1
ATOM 6890 C C . HIS B 1 379 ? -13.547 12.484 11.047 1 91.31 379 HIS B C 1
ATOM 6892 O O . HIS B 1 379 ? -13.18 13.391 10.289 1 91.31 379 HIS B O 1
ATOM 6898 N N . LEU B 1 380 ? -13.719 11.219 10.656 1 93.38 380 LEU B N 1
ATOM 6899 C CA . LEU B 1 380 ? -13.398 10.898 9.266 1 93.38 380 LEU B CA 1
ATOM 6900 C C . LEU B 1 380 ? -14.523 10.109 8.617 1 93.38 380 LEU B C 1
ATOM 6902 O O . LEU B 1 380 ? -14.906 10.383 7.473 1 93.38 380 LEU B O 1
ATOM 6906 N N . TRP B 1 381 ? -15.125 9.227 9.359 1 94.69 381 TRP B N 1
ATOM 6907 C CA . TRP B 1 381 ? -15.961 8.25 8.672 1 94.69 381 TRP B CA 1
ATOM 6908 C C . TRP B 1 381 ? -17.422 8.414 9.062 1 94.69 381 TRP B C 1
ATOM 6910 O O . TRP B 1 381 ? -18.312 7.805 8.453 1 94.69 381 TRP B O 1
ATOM 6920 N N . THR B 1 382 ? -17.688 9.102 10.109 1 97.25 382 THR B N 1
ATOM 6921 C CA . THR B 1 382 ? -19.047 9.562 10.406 1 97.25 382 THR B CA 1
ATOM 6922 C C . THR B 1 382 ? -19.219 11.031 10.023 1 97.25 382 THR B C 1
ATOM 6924 O O . THR B 1 382 ? -18.312 11.844 10.25 1 97.25 382 THR B O 1
ATOM 6927 N N . TYR B 1 383 ? -20.359 11.336 9.305 1 98.44 383 TYR B N 1
ATOM 6928 C CA . TYR B 1 383 ? -20.484 12.688 8.773 1 98.44 383 TYR B CA 1
ATOM 6929 C C . TYR B 1 383 ? -21.953 13.047 8.523 1 98.44 383 TYR B C 1
ATOM 6931 O O . TYR B 1 383 ? -22.797 12.164 8.445 1 98.44 383 TYR B O 1
ATOM 6939 N N . TRP B 1 384 ? -22.188 14.32 8.445 1 98.31 384 TRP B N 1
ATOM 6940 C CA . TRP B 1 384 ? -23.453 14.852 7.938 1 98.31 384 TRP B CA 1
ATOM 6941 C C . TRP B 1 384 ? -23.422 14.961 6.418 1 98.31 384 TRP B C 1
ATOM 6943 O O . TRP B 1 384 ? -22.438 15.398 5.836 1 98.31 384 TRP B O 1
ATOM 6953 N N . ALA B 1 385 ? -24.5 14.508 5.816 1 97.44 385 ALA B N 1
ATOM 6954 C CA . ALA B 1 385 ? -24.734 14.688 4.391 1 97.44 385 ALA B CA 1
ATOM 6955 C C . ALA B 1 385 ? -26.156 15.219 4.141 1 97.44 385 ALA B C 1
ATOM 6957 O O . ALA B 1 385 ? -27.125 14.664 4.641 1 97.44 385 ALA B O 1
ATOM 6958 N N . PRO B 1 386 ? -26.25 16.359 3.389 1 96.88 386 PRO B N 1
ATOM 6959 C CA . PRO B 1 386 ? -27.594 16.828 3.008 1 96.88 386 PRO B CA 1
ATOM 6960 C C . PRO B 1 386 ? -28.234 15.938 1.942 1 96.88 386 PRO B C 1
ATOM 6962 O O . PRO B 1 386 ? -27.609 14.984 1.462 1 96.88 386 PRO B O 1
ATOM 6965 N N . LYS B 1 387 ? -29.469 16.266 1.68 1 94.19 387 LYS B N 1
ATOM 6966 C CA . LYS B 1 387 ? -30.141 15.586 0.588 1 94.19 387 LYS B CA 1
ATOM 6967 C C . LYS B 1 387 ? -29.453 15.844 -0.745 1 94.19 387 LYS B C 1
ATOM 6969 O O . LYS B 1 387 ? -28.969 16.938 -0.994 1 94.19 387 LYS B O 1
ATOM 6974 N N . ASP B 1 388 ? -29.438 14.852 -1.614 1 86.5 388 ASP B N 1
ATOM 6975 C CA . ASP B 1 388 ? -28.734 14.914 -2.893 1 86.5 388 ASP B CA 1
ATOM 6976 C C . ASP B 1 388 ? -29.297 16.031 -3.771 1 86.5 388 ASP B C 1
ATOM 6978 O O . ASP B 1 388 ? -28.547 16.656 -4.531 1 86.5 388 ASP B O 1
ATOM 6982 N N . GLU B 1 389 ? -30.5 16.312 -3.662 1 78.81 389 GLU B N 1
ATOM 6983 C CA . GLU B 1 389 ? -31.188 17.25 -4.535 1 78.81 389 GLU B CA 1
ATOM 6984 C C . GLU B 1 389 ? -30.984 18.688 -4.055 1 78.81 389 GLU B C 1
ATOM 6986 O O . GLU B 1 389 ? -31.312 19.641 -4.77 1 78.81 389 GLU B O 1
ATOM 6991 N N . GLU B 1 390 ? -30.438 18.719 -2.93 1 70.75 390 GLU B N 1
ATOM 6992 C CA . GLU B 1 390 ? -30.25 20.062 -2.365 1 70.75 390 GLU B CA 1
ATOM 6993 C C . GLU B 1 390 ? -28.828 20.578 -2.639 1 70.75 390 GLU B C 1
ATOM 6995 O O . GLU B 1 390 ? -27.891 20.25 -1.902 1 70.75 390 GLU B O 1
ATOM 7000 N N . PHE B 1 391 ? -28.75 21.328 -3.719 1 66.38 391 PHE B N 1
ATOM 7001 C CA . PHE B 1 391 ? -27.422 21.781 -4.07 1 66.38 391 PHE B CA 1
ATOM 7002 C C . PHE B 1 391 ? -27.156 23.188 -3.529 1 66.38 391 PHE B C 1
ATOM 7004 O O . PHE B 1 391 ? -26.016 23.625 -3.455 1 66.38 391 PHE B O 1
ATOM 7011 N N . LYS B 1 392 ? -28.312 23.734 -3.092 1 77.69 392 LYS B N 1
ATOM 7012 C CA . LYS B 1 392 ? -28.141 25.094 -2.611 1 77.69 392 LYS B CA 1
ATOM 7013 C C . LYS B 1 392 ? -28.594 25.234 -1.162 1 77.69 392 LYS B C 1
ATOM 7015 O O . LYS B 1 392 ? -29.391 24.422 -0.674 1 77.69 392 LYS B O 1
ATOM 7020 N N . ASP B 1 393 ? -28 26.109 -0.401 1 86.25 393 ASP B N 1
ATOM 7021 C CA . ASP B 1 393 ? -28.375 26.547 0.94 1 86.25 393 ASP B CA 1
ATOM 7022 C C . ASP B 1 393 ? -28.172 25.422 1.959 1 86.25 393 ASP B C 1
ATOM 7024 O O . ASP B 1 393 ? -29.047 25.156 2.779 1 86.25 393 ASP B O 1
ATOM 7028 N N . ASN B 1 394 ? -27.047 24.672 1.776 1 96.19 394 ASN B N 1
ATOM 7029 C CA . ASN B 1 394 ? -26.688 23.656 2.77 1 96.19 394 ASN B CA 1
ATOM 7030 C C . ASN B 1 394 ? -26.078 24.297 4.012 1 96.19 394 ASN B C 1
ATOM 7032 O O . ASN B 1 394 ? -25.188 25.156 3.906 1 96.19 394 ASN B O 1
ATOM 7036 N N . TRP B 1 395 ? -26.594 23.906 5.141 1 97.75 395 TRP B N 1
ATOM 7037 C CA . TRP B 1 395 ? -26.016 24.438 6.375 1 97.75 395 TRP B CA 1
ATOM 7038 C C . TRP B 1 395 ? -26.219 23.469 7.527 1 97.75 395 TRP B C 1
ATOM 7040 O O . TRP B 1 395 ? -27.125 22.625 7.492 1 97.75 395 TRP B O 1
ATOM 7050 N N . ILE B 1 396 ? -25.406 23.547 8.523 1 97.69 396 ILE B N 1
ATOM 7051 C CA . ILE B 1 396 ? -25.531 22.859 9.805 1 97.69 396 ILE B CA 1
ATOM 7052 C C . ILE B 1 396 ? -25.516 23.891 10.938 1 97.69 396 ILE B C 1
ATOM 7054 O O . ILE B 1 396 ? -24.828 24.906 10.852 1 97.69 396 ILE B O 1
ATOM 7058 N N . GLU B 1 397 ? -26.328 23.594 11.945 1 98.12 397 GLU B N 1
ATOM 7059 C CA . GLU B 1 397 ? -26.469 24.516 13.078 1 98.12 397 GLU B CA 1
ATOM 7060 C C . GLU B 1 397 ? -26.219 23.781 14.398 1 98.12 397 GLU B C 1
ATOM 7062 O O . GLU B 1 397 ? -26.719 22.672 14.602 1 98.12 397 GLU B O 1
ATOM 7067 N N . ILE B 1 398 ? -25.422 24.375 15.195 1 98.38 398 ILE B N 1
ATOM 7068 C CA . ILE B 1 398 ? -25.172 23.922 16.562 1 98.38 398 ILE B CA 1
ATOM 7069 C C . ILE B 1 398 ? -25.859 24.875 17.547 1 98.38 398 ILE B C 1
ATOM 7071 O O . ILE B 1 398 ? -25.578 26.078 17.547 1 98.38 398 ILE B O 1
ATOM 7075 N N . LYS B 1 399 ? -26.75 24.297 18.359 1 98 399 LYS B N 1
ATOM 7076 C CA . LYS B 1 399 ? -27.484 25.094 19.328 1 98 399 LYS B CA 1
ATOM 7077 C C . LYS B 1 399 ? -27.172 24.641 20.75 1 98 399 LYS B C 1
ATOM 7079 O O . LYS B 1 399 ? -27.453 23.5 21.109 1 98 399 LYS B O 1
ATOM 7084 N N . CYS B 1 400 ? -26.656 25.578 21.438 1 96.38 400 CYS B N 1
ATOM 7085 C CA . CYS B 1 400 ? -26.297 25.281 22.828 1 96.38 400 CYS B CA 1
ATOM 7086 C C . CYS B 1 400 ? -27.266 25.938 23.797 1 96.38 400 CYS B C 1
ATOM 7088 O O . CYS B 1 400 ? -27.797 27.031 23.516 1 96.38 400 CYS B O 1
ATOM 7090 N N . ILE B 1 401 ? -27.516 25.25 24.922 1 93.06 401 ILE B N 1
ATOM 7091 C CA . ILE B 1 401 ? -28.406 25.781 25.938 1 93.06 401 ILE B CA 1
ATOM 7092 C C . ILE B 1 401 ? -27.766 27.016 26.594 1 93.06 401 ILE B C 1
ATOM 7094 O O . ILE B 1 401 ? -28.406 28.062 26.688 1 93.06 401 ILE B O 1
ATOM 7098 N N . ASP B 1 402 ? -26.531 26.828 27.031 1 92.56 402 ASP B N 1
ATOM 7099 C CA . ASP B 1 402 ? -25.797 27.938 27.641 1 92.56 402 ASP B CA 1
ATOM 7100 C C . ASP B 1 402 ? -25 28.719 26.578 1 92.56 402 ASP B C 1
ATOM 7102 O O . ASP B 1 402 ? -24.641 28.156 25.547 1 92.56 402 ASP B O 1
ATOM 7106 N N . GLU B 1 403 ? -24.828 29.938 26.922 1 94.75 403 GLU B N 1
ATOM 7107 C CA . GLU B 1 403 ? -23.953 30.734 26.062 1 94.75 403 GLU B CA 1
ATOM 7108 C C . GLU B 1 403 ? -22.516 30.219 26.125 1 94.75 403 GLU B C 1
ATOM 7110 O O . GLU B 1 403 ? -21.984 29.953 27.219 1 94.75 403 GLU B O 1
ATOM 7115 N N . LEU B 1 404 ? -22 30.031 24.938 1 96.25 404 LEU B N 1
ATOM 7116 C CA . LEU B 1 404 ? -20.609 29.578 24.859 1 96.25 404 LEU B CA 1
ATOM 7117 C C . LEU B 1 404 ? -19.672 30.75 24.547 1 96.25 404 LEU B C 1
ATOM 7119 O O . LEU B 1 404 ? -20.078 31.719 23.906 1 96.25 404 LEU B O 1
ATOM 7123 N N . ARG B 1 405 ? -18.484 30.656 25.109 1 97 405 ARG B N 1
ATOM 7124 C CA . ARG B 1 405 ? -17.406 31.609 24.844 1 97 405 ARG B CA 1
ATOM 7125 C C . ARG B 1 405 ? -16.234 30.922 24.141 1 97 405 ARG B C 1
ATOM 7127 O O . ARG B 1 405 ? -15.633 30.016 24.703 1 97 405 ARG B O 1
ATOM 7134 N N . PHE B 1 406 ? -15.969 31.328 22.906 1 97.94 406 PHE B N 1
ATOM 7135 C CA . PHE B 1 406 ? -14.914 30.688 22.125 1 97.94 406 PHE B CA 1
ATOM 7136 C C . PHE B 1 406 ? -14.328 31.656 21.109 1 97.94 406 PHE B C 1
ATOM 7138 O O . PHE B 1 406 ? -14.891 32.75 20.891 1 97.94 406 PHE B O 1
ATOM 7145 N N . ASN B 1 407 ? -13.117 31.391 20.547 1 98.12 407 ASN B N 1
ATOM 7146 C CA . ASN B 1 407 ? -12.5 32.219 19.531 1 98.12 407 ASN B CA 1
ATOM 7147 C C . ASN B 1 407 ? -11.82 31.391 18.453 1 98.12 407 ASN B C 1
ATOM 7149 O O . ASN B 1 407 ? -11.039 31.922 17.656 1 98.12 407 ASN B O 1
ATOM 7153 N N . VAL B 1 408 ? -12.055 30.062 18.375 1 98.69 408 VAL B N 1
ATOM 7154 C CA . VAL B 1 408 ? -11.586 29.156 17.312 1 98.69 408 VAL B CA 1
ATOM 7155 C C . VAL B 1 408 ? -12.719 28.234 16.891 1 98.69 408 VAL B C 1
ATOM 7157 O O . VAL B 1 408 ? -13.406 27.656 17.734 1 98.69 408 VAL B O 1
ATOM 7160 N N . ILE B 1 409 ? -12.922 28.109 15.633 1 98.69 409 ILE B N 1
ATOM 7161 C CA . ILE B 1 409 ? -13.891 27.172 15.062 1 98.69 409 ILE B CA 1
ATOM 7162 C C . ILE B 1 409 ? -13.172 26.188 14.148 1 98.69 409 ILE B C 1
ATOM 7164 O O . ILE B 1 409 ? -12.383 26.594 13.289 1 98.69 409 ILE B O 1
ATOM 7168 N N . SER B 1 410 ? -13.367 24.906 14.383 1 98.62 410 SER B N 1
ATOM 7169 C CA . SER B 1 410 ? -12.797 23.859 13.539 1 98.62 410 SER B CA 1
ATOM 7170 C C . SER B 1 410 ? -13.867 23.188 12.68 1 98.62 410 SER B C 1
ATOM 7172 O O . SER B 1 410 ? -14.969 22.922 13.156 1 98.62 410 SER B O 1
ATOM 7174 N N . ILE B 1 411 ? -13.609 23.031 11.438 1 98.81 411 ILE B N 1
ATOM 7175 C CA . ILE B 1 411 ? -14.469 22.312 10.5 1 98.81 411 ILE B CA 1
ATOM 7176 C C . ILE B 1 411 ? -13.656 21.25 9.766 1 98.81 411 ILE B C 1
ATOM 7178 O O . ILE B 1 411 ? -12.531 21.5 9.32 1 98.81 411 ILE B O 1
ATOM 7182 N N . GLN B 1 412 ? -14.172 20 9.625 1 98.75 412 GLN B N 1
ATOM 7183 C CA . GLN B 1 412 ? -13.523 18.922 8.883 1 98.75 412 GLN B CA 1
ATOM 7184 C C . GLN B 1 412 ? -14.492 18.266 7.902 1 98.75 412 GLN B C 1
ATOM 7186 O O . GLN B 1 412 ? -15.688 18.172 8.172 1 98.75 412 GLN B O 1
ATOM 7191 N N . GLU B 1 413 ? -13.914 17.844 6.809 1 98.5 413 GLU B N 1
ATOM 7192 C CA . GLU B 1 413 ? -14.656 17.078 5.816 1 98.5 413 GLU B CA 1
ATOM 7193 C C . GLU B 1 413 ? -14.359 15.578 5.945 1 98.5 413 GLU B C 1
ATOM 7195 O O . GLU B 1 413 ? -13.305 15.188 6.457 1 98.5 413 GLU B O 1
ATOM 7200 N N . ALA B 1 414 ? -15.336 14.836 5.508 1 98.12 414 ALA B N 1
ATOM 7201 C CA . ALA B 1 414 ? -15.094 13.406 5.305 1 98.12 414 ALA B CA 1
ATOM 7202 C C . ALA B 1 414 ? -14.273 13.164 4.043 1 98.12 414 ALA B C 1
ATOM 7204 O O . ALA B 1 414 ? -14.773 12.609 3.061 1 98.12 414 ALA B O 1
ATOM 7205 N N . ILE B 1 415 ? -13.008 13.375 4.152 1 98.12 415 ILE B N 1
ATOM 7206 C CA . ILE B 1 415 ? -12.164 13.414 2.963 1 98.12 415 ILE B CA 1
ATOM 7207 C C . ILE B 1 415 ? -12 12 2.404 1 98.12 415 ILE B C 1
ATOM 7209 O O . ILE B 1 415 ? -11.523 11.82 1.28 1 98.12 415 ILE B O 1
ATOM 7213 N N . GLY B 1 416 ? -12.367 11 3.119 1 97.69 416 GLY B N 1
ATOM 7214 C CA . GLY B 1 416 ? -12.406 9.648 2.584 1 97.69 416 GLY B CA 1
ATOM 7215 C C . GLY B 1 416 ? -13.305 9.508 1.372 1 97.69 416 GLY B C 1
ATOM 7216 O O . GLY B 1 416 ? -13.195 8.539 0.618 1 97.69 416 GLY B O 1
ATOM 7217 N N . LEU B 1 417 ? -14.203 10.414 1.261 1 98.12 417 LEU B N 1
ATOM 7218 C CA . LEU B 1 417 ? -15.102 10.398 0.108 1 98.12 417 LEU B CA 1
ATOM 7219 C C . LEU B 1 417 ? -14.812 11.586 -0.814 1 98.12 417 LEU B C 1
ATOM 7221 O O . LEU B 1 417 ? -15.656 11.961 -1.628 1 98.12 417 LEU B O 1
ATOM 7225 N N . GLY B 1 418 ? -13.641 12.156 -0.671 1 97.94 418 GLY B N 1
ATOM 7226 C CA . GLY B 1 418 ? -13.203 13.266 -1.5 1 97.94 418 GLY B CA 1
ATOM 7227 C C . GLY B 1 418 ? -13.258 14.602 -0.784 1 97.94 418 GLY B C 1
ATOM 7228 O O . GLY B 1 418 ? -13.922 14.734 0.243 1 97.94 418 GLY B O 1
ATOM 7229 N N . GLN B 1 419 ? -12.492 15.547 -1.288 1 98.56 419 GLN B N 1
ATOM 7230 C CA . GLN B 1 419 ? -12.578 16.938 -0.83 1 98.56 419 GLN B CA 1
ATOM 7231 C C . GLN B 1 419 ? -13.602 17.719 -1.641 1 98.56 419 GLN B C 1
ATOM 7233 O O . GLN B 1 419 ? -13.531 17.766 -2.871 1 98.56 419 GLN B O 1
ATOM 7238 N N . ARG B 1 420 ? -14.5 18.453 -0.935 1 97.62 420 ARG B N 1
ATOM 7239 C CA . ARG B 1 420 ? -15.695 18.875 -1.651 1 97.62 420 ARG B CA 1
ATOM 7240 C C . ARG B 1 420 ? -15.945 20.359 -1.481 1 97.62 420 ARG B C 1
ATOM 7242 O O . ARG B 1 420 ? -16.391 21.031 -2.416 1 97.62 420 ARG B O 1
ATOM 7249 N N . ILE B 1 421 ? -15.711 20.953 -0.369 1 98 421 ILE B N 1
ATOM 7250 C CA . ILE B 1 421 ? -16.172 22.297 -0.028 1 98 421 ILE B CA 1
ATOM 7251 C C . ILE B 1 421 ? -15.219 23.328 -0.633 1 98 421 ILE B C 1
ATOM 7253 O O . ILE B 1 421 ? -14 23.25 -0.449 1 98 421 ILE B O 1
ATOM 7257 N N . LYS B 1 422 ? -15.797 24.328 -1.297 1 97.31 422 LYS B N 1
ATOM 7258 C CA . LYS B 1 422 ? -15.055 25.391 -1.985 1 97.31 422 LYS B CA 1
ATOM 7259 C C . LYS B 1 422 ? -15.148 26.719 -1.235 1 97.31 422 LYS B C 1
ATOM 7261 O O . LYS B 1 422 ? -14.258 27.547 -1.33 1 97.31 422 LYS B O 1
ATOM 7266 N N . GLN B 1 423 ? -16.297 26.891 -0.655 1 97.69 423 GLN B N 1
ATOM 7267 C CA . GLN B 1 423 ? -16.578 28.141 0.03 1 97.69 423 GLN B CA 1
ATOM 7268 C C . GLN B 1 423 ? -17.562 27.953 1.171 1 97.69 423 GLN B C 1
ATOM 7270 O O . GLN B 1 423 ? -18.547 27.219 1.025 1 97.69 423 GLN B O 1
ATOM 7275 N N . HIS B 1 424 ? -17.312 28.578 2.322 1 98.31 424 HIS B N 1
ATOM 7276 C CA . HIS B 1 424 ? -18.219 28.484 3.455 1 98.31 424 HIS B CA 1
ATOM 7277 C C . HIS B 1 424 ? -18.172 29.75 4.305 1 98.31 424 HIS B C 1
ATOM 7279 O O . HIS B 1 424 ? -17.234 30.562 4.168 1 98.31 424 HIS B O 1
ATOM 7285 N N . GLU B 1 425 ? -19.219 29.938 5.086 1 98.5 425 GLU B N 1
ATOM 7286 C CA . GLU B 1 425 ? -19.328 31.016 6.059 1 98.5 425 GLU B CA 1
ATOM 7287 C C . GLU B 1 425 ? -19.812 30.5 7.41 1 98.5 425 GLU B C 1
ATOM 7289 O O . GLU B 1 425 ? -20.516 29.484 7.477 1 98.5 425 GLU B O 1
ATOM 7294 N N . VAL B 1 426 ? -19.406 31.172 8.453 1 98.69 426 VAL B N 1
ATOM 7295 C CA . VAL B 1 426 ? -19.828 30.797 9.797 1 98.69 426 VAL B CA 1
ATOM 7296 C C . VAL B 1 426 ? -20.516 31.984 10.477 1 98.69 426 VAL B C 1
ATOM 7298 O O . VAL B 1 426 ? -20 33.094 10.461 1 98.69 426 VAL B O 1
ATOM 7301 N N . TYR B 1 427 ? -21.672 31.672 11.086 1 98.5 427 TYR B N 1
ATOM 7302 C CA . TYR B 1 427 ? -22.469 32.688 11.789 1 98.5 427 TYR B CA 1
ATOM 7303 C C . TYR B 1 427 ? -22.656 32.312 13.25 1 98.5 427 TYR B C 1
ATOM 7305 O O . TYR B 1 427 ? -22.875 31.141 13.57 1 98.5 427 TYR B O 1
ATOM 7313 N N . VAL B 1 428 ? -22.531 33.281 14.133 1 98.19 428 VAL B N 1
ATOM 7314 C CA . VAL B 1 428 ? -22.859 33.125 15.547 1 98.19 428 VAL B CA 1
ATOM 7315 C C . VAL B 1 428 ? -24 34.062 15.914 1 98.19 428 VAL B C 1
ATOM 7317 O O . VAL B 1 428 ? -23.875 35.281 15.812 1 98.19 428 VAL B O 1
ATOM 7320 N N . ASP B 1 429 ? -25.094 33.5 16.297 1 97.88 429 ASP B N 1
ATOM 7321 C CA . ASP B 1 429 ? -26.312 34.25 16.609 1 97.88 429 ASP B CA 1
ATOM 7322 C C . ASP B 1 429 ? -26.641 35.25 15.492 1 97.88 429 ASP B C 1
ATOM 7324 O O . ASP B 1 429 ? -26.922 36.406 15.75 1 97.88 429 ASP B O 1
ATOM 7328 N N . GLY B 1 430 ? -26.422 34.781 14.32 1 97.38 430 GLY B N 1
ATOM 7329 C CA . GLY B 1 430 ? -26.859 35.531 13.148 1 97.38 430 GLY B CA 1
ATOM 7330 C C . GLY B 1 430 ? -25.781 36.438 12.609 1 97.38 430 GLY B C 1
ATOM 7331 O O . GLY B 1 430 ? -25.922 37 11.523 1 97.38 430 GLY B O 1
ATOM 7332 N N . LYS B 1 431 ? -24.703 36.594 13.273 1 97.69 431 LYS B N 1
ATOM 7333 C CA . LYS B 1 431 ? -23.609 37.469 12.828 1 97.69 431 LYS B CA 1
ATOM 7334 C C . LYS B 1 431 ? -22.484 36.656 12.203 1 97.69 431 LYS B C 1
ATOM 7336 O O . LYS B 1 431 ? -22 35.688 12.797 1 97.69 431 LYS B O 1
ATOM 7341 N N . LYS B 1 432 ? -22.078 37.062 11.031 1 98.19 432 LYS B N 1
ATOM 7342 C CA . LYS B 1 432 ? -20.969 36.375 10.383 1 98.19 432 LYS B CA 1
ATOM 7343 C C . LYS B 1 432 ? -19.656 36.594 11.133 1 98.19 432 LYS B C 1
ATOM 7345 O O . LYS B 1 432 ? -19.25 37.75 11.352 1 98.19 432 LYS B O 1
ATOM 7350 N N . VAL B 1 433 ? -19 35.531 11.484 1 98 433 VAL B N 1
ATOM 7351 C CA . VAL B 1 433 ? -17.781 35.688 12.281 1 98 433 VAL B CA 1
ATOM 7352 C C . VAL B 1 433 ? -16.594 35.156 11.5 1 98 433 VAL B C 1
ATOM 7354 O O . VAL B 1 433 ? -15.438 35.438 11.852 1 98 433 VAL B O 1
ATOM 7357 N N . ALA B 1 434 ? -16.844 34.344 10.469 1 97.94 434 ALA B N 1
ATOM 7358 C CA . ALA B 1 434 ? -15.758 33.781 9.68 1 97.94 434 ALA B CA 1
ATOM 7359 C C . ALA B 1 434 ? -16.234 33.438 8.266 1 97.94 434 ALA B C 1
ATOM 7361 O O . ALA B 1 434 ? -17.422 33.25 8.031 1 97.94 434 ALA B O 1
ATOM 7362 N N . LYS B 1 435 ? -15.367 33.5 7.367 1 97.75 435 LYS B N 1
ATOM 7363 C CA . LYS B 1 435 ? -15.539 33 5.996 1 97.75 435 LYS B CA 1
ATOM 7364 C C . LYS B 1 435 ? -14.289 32.281 5.512 1 97.75 435 LYS B C 1
ATOM 7366 O O . LYS B 1 435 ? -13.18 32.594 5.934 1 97.75 435 LYS B O 1
ATOM 7371 N N . GLY B 1 436 ? -14.461 31.328 4.699 1 97.12 436 GLY B N 1
ATOM 7372 C CA . GLY B 1 436 ? -13.336 30.547 4.191 1 97.12 436 GLY B CA 1
ATOM 7373 C C . GLY B 1 436 ? -13.625 29.875 2.869 1 97.12 436 GLY B C 1
ATOM 7374 O O . GLY B 1 436 ? -14.766 29.891 2.395 1 97.12 436 GLY B O 1
ATOM 7375 N N . THR B 1 437 ? -12.578 29.359 2.293 1 97.69 437 THR B N 1
ATOM 7376 C CA . THR B 1 437 ? -12.68 28.609 1.052 1 97.69 437 THR B CA 1
ATOM 7377 C C . THR B 1 437 ? -12.625 27.109 1.331 1 97.69 437 THR B C 1
ATOM 7379 O O . THR B 1 437 ? -13.594 26.516 1.811 1 97.69 437 THR B O 1
ATOM 7382 N N . THR B 1 438 ? -11.414 26.453 1.125 1 98.31 438 THR B N 1
ATOM 7383 C CA . THR B 1 438 ? -11.266 25 1.29 1 98.31 438 THR B CA 1
ATOM 7384 C C . THR B 1 438 ? -11.344 24.625 2.764 1 98.31 438 THR B C 1
ATOM 7386 O O . THR B 1 438 ? -10.977 25.406 3.639 1 98.31 438 THR B O 1
ATOM 7389 N N . VAL B 1 439 ? -11.93 23.484 3.027 1 98.56 439 VAL B N 1
ATOM 7390 C CA . VAL B 1 439 ? -11.891 22.875 4.352 1 98.56 439 VAL B CA 1
ATOM 7391 C C . VAL B 1 439 ? -10.914 21.703 4.352 1 98.56 439 VAL B C 1
ATOM 7393 O O . VAL B 1 439 ? -9.828 21.781 4.934 1 98.56 439 VAL B O 1
ATOM 7396 N N . GLY B 1 440 ? -11.203 20.625 3.594 1 98.44 440 GLY B N 1
ATOM 7397 C CA . GLY B 1 440 ? -10.344 19.453 3.559 1 98.44 440 GLY B CA 1
ATOM 7398 C C . GLY B 1 440 ? -10.312 18.703 4.875 1 98.44 440 GLY B C 1
ATOM 7399 O O . GLY B 1 440 ? -11.336 18.562 5.539 1 98.44 440 GLY B O 1
ATOM 7400 N N . HIS B 1 441 ? -9.195 18.141 5.23 1 98.56 441 HIS B N 1
ATOM 7401 C CA . HIS B 1 441 ? -9.055 17.391 6.469 1 98.56 441 HIS B CA 1
ATOM 7402 C C . HIS B 1 441 ? -9.383 18.25 7.684 1 98.56 441 HIS B C 1
ATOM 7404 O O . HIS B 1 441 ? -10.023 17.781 8.625 1 98.56 441 HIS B O 1
ATOM 7410 N N . LYS B 1 442 ? -8.938 19.516 7.617 1 98.5 442 LYS B N 1
ATOM 7411 C CA . LYS B 1 442 ? -9.211 20.406 8.742 1 98.5 442 LYS B CA 1
ATOM 7412 C C . LYS B 1 442 ? -9.07 21.875 8.344 1 98.5 442 LYS B C 1
ATOM 7414 O O . LYS B 1 442 ? -8.109 22.234 7.664 1 98.5 442 LYS B O 1
ATOM 7419 N N . ARG B 1 443 ? -10.023 22.625 8.711 1 98.75 443 ARG B N 1
ATOM 7420 C CA . ARG B 1 443 ? -9.977 24.094 8.633 1 98.75 443 ARG B CA 1
ATOM 7421 C C . ARG B 1 443 ? -10.18 24.719 10.016 1 98.75 443 ARG B C 1
ATOM 7423 O O . ARG B 1 443 ? -11.133 24.375 10.719 1 98.75 443 ARG B O 1
ATOM 7430 N N . LEU B 1 444 ? -9.234 25.547 10.406 1 98.69 444 LEU B N 1
ATOM 7431 C CA . LEU B 1 444 ? -9.359 26.266 11.664 1 98.69 444 LEU B CA 1
ATOM 7432 C C . LEU B 1 444 ? -9.555 27.766 11.406 1 98.69 444 LEU B C 1
ATOM 7434 O O . LEU B 1 444 ? -8.742 28.391 10.727 1 98.69 444 LEU B O 1
ATOM 7438 N N . HIS B 1 445 ? -10.609 28.281 11.938 1 98.31 445 HIS B N 1
ATOM 7439 C CA . HIS B 1 445 ? -10.836 29.734 11.93 1 98.31 445 HIS B CA 1
ATOM 7440 C C . HIS B 1 445 ? -10.477 30.344 13.281 1 98.31 445 HIS B C 1
ATOM 7442 O O . HIS B 1 445 ? -11.219 30.188 14.258 1 98.31 445 HIS B O 1
ATOM 7448 N N . ARG B 1 446 ? -9.312 30.859 13.289 1 96.88 446 ARG B N 1
ATOM 7449 C CA . ARG B 1 446 ? -8.984 31.75 14.398 1 96.88 446 ARG B CA 1
ATOM 7450 C C . ARG B 1 446 ? -9.648 33.094 14.227 1 96.88 446 ARG B C 1
ATOM 7452 O O . ARG B 1 446 ? -9.258 33.875 13.359 1 96.88 446 ARG B O 1
ATOM 7459 N N . LEU B 1 447 ? -10.641 33.438 15.078 1 97.31 447 LEU B N 1
ATOM 7460 C CA . LEU B 1 447 ? -11.547 34.531 14.812 1 97.31 447 LEU B CA 1
ATOM 7461 C C . LEU B 1 447 ? -10.828 35.875 14.938 1 97.31 447 LEU B C 1
ATOM 7463 O O . LEU B 1 447 ? -10.203 36.156 15.969 1 97.31 447 LEU B O 1
ATOM 7467 N N . GLU B 1 448 ? -11 36.688 13.906 1 93.19 448 GLU B N 1
ATOM 7468 C CA . GLU B 1 448 ? -10.297 37.969 13.82 1 93.19 448 GLU B CA 1
ATOM 7469 C C . GLU B 1 448 ? -10.758 38.938 14.914 1 93.19 448 GLU B C 1
ATOM 7471 O O . GLU B 1 448 ? -9.969 39.75 15.406 1 93.19 448 GLU B O 1
ATOM 7476 N N . GLU B 1 449 ? -11.922 38.812 15.336 1 91.75 449 GLU B N 1
ATOM 7477 C CA . GLU B 1 449 ? -12.484 39.719 16.344 1 91.75 449 GLU B CA 1
ATOM 7478 C C . GLU B 1 449 ? -12.195 39.219 17.75 1 91.75 449 GLU B C 1
ATOM 7480 O O . GLU B 1 449 ? -12.578 39.875 18.734 1 91.75 449 GLU B O 1
ATOM 7485 N N . GLY B 1 450 ? -11.5 38.156 17.812 1 94 450 GLY B N 1
ATOM 7486 C CA . GLY B 1 450 ? -11.203 37.594 19.109 1 94 450 GLY B CA 1
ATOM 7487 C C . GLY B 1 450 ? -12.328 36.719 19.656 1 94 450 GLY B C 1
ATOM 7488 O O . GLY B 1 450 ? -12.914 35.938 18.922 1 94 450 GLY B O 1
ATOM 7489 N N . VAL B 1 451 ? -12.578 36.844 20.953 1 96.5 451 VAL B N 1
ATOM 7490 C CA . VAL B 1 451 ? -13.531 35.969 21.641 1 96.5 451 VAL B CA 1
ATOM 7491 C C . VAL B 1 451 ? -14.961 36.375 21.266 1 96.5 451 VAL B C 1
ATOM 7493 O O . VAL B 1 451 ? -15.297 37.562 21.266 1 96.5 451 VAL B O 1
ATOM 7496 N N . VAL B 1 452 ? -15.727 35.406 20.984 1 96.19 452 VAL B N 1
ATOM 7497 C CA . VAL B 1 452 ? -17.141 35.594 20.703 1 96.19 452 VAL B CA 1
ATOM 7498 C C . VAL B 1 452 ? -17.984 34.812 21.703 1 96.19 452 VAL B C 1
ATOM 7500 O O . VAL B 1 452 ? -17.531 33.781 22.219 1 96.19 452 VAL B O 1
ATOM 7503 N N . GLU B 1 453 ? -19.141 35.406 21.953 1 96.75 453 GLU B N 1
ATOM 7504 C CA . GLU B 1 453 ? -20.141 34.75 22.797 1 96.75 453 GLU B CA 1
ATOM 7505 C C . GLU B 1 453 ? -21.438 34.531 22.031 1 96.75 453 GLU B C 1
ATOM 7507 O O . GLU B 1 453 ? -21.875 35.375 21.266 1 96.75 453 GLU B O 1
ATOM 7512 N N . GLY B 1 454 ? -21.953 33.344 22.172 1 96.5 454 GLY B N 1
ATOM 7513 C CA . GLY B 1 454 ? -23.203 33.062 21.5 1 96.5 454 GLY B CA 1
ATOM 7514 C C . GLY B 1 454 ? -23.734 31.656 21.797 1 96.5 454 GLY B C 1
ATOM 7515 O O . GLY B 1 454 ? -23.078 30.875 22.5 1 96.5 454 GLY B O 1
ATOM 7516 N N . ARG B 1 455 ? -25.016 31.406 21.297 1 97.5 455 ARG B N 1
ATOM 7517 C CA . ARG B 1 455 ? -25.688 30.156 21.578 1 97.5 455 ARG B CA 1
ATOM 7518 C C . ARG B 1 455 ? -25.891 29.344 20.312 1 97.5 455 ARG B C 1
ATOM 7520 O O . ARG B 1 455 ? -26.078 28.125 20.359 1 97.5 455 ARG B O 1
ATOM 7527 N N . ILE B 1 456 ? -25.984 30.078 19.25 1 98.38 456 ILE B N 1
ATOM 7528 C CA . ILE B 1 456 ? -26.266 29.406 17.984 1 98.38 456 ILE B CA 1
ATOM 7529 C C . ILE B 1 456 ? -25.125 29.641 17 1 98.38 456 ILE B C 1
ATOM 7531 O O . ILE B 1 456 ? -24.797 30.781 16.672 1 98.38 456 ILE B O 1
ATOM 7535 N N . VAL B 1 457 ? -24.469 28.547 16.609 1 98.56 457 VAL B N 1
ATOM 7536 C CA . VAL B 1 457 ? -23.422 28.594 15.586 1 98.56 457 VAL B CA 1
ATOM 7537 C C . VAL B 1 457 ? -23.922 27.906 14.312 1 98.56 457 VAL B C 1
ATOM 7539 O O . VAL B 1 457 ? -24.312 26.734 14.344 1 98.56 457 VAL B O 1
ATOM 7542 N N . ARG B 1 458 ? -23.922 28.625 13.195 1 98.56 458 ARG B N 1
ATOM 7543 C CA . ARG B 1 458 ? -24.359 28.078 11.914 1 98.56 458 ARG B CA 1
ATOM 7544 C C . ARG B 1 458 ? -23.219 28.125 10.891 1 98.56 458 ARG B C 1
ATOM 7546 O O . ARG B 1 458 ? -22.578 29.156 10.703 1 98.56 458 ARG B O 1
ATOM 7553 N N . ILE B 1 459 ? -22.938 26.984 10.297 1 98.69 459 ILE B N 1
ATOM 7554 C CA . ILE B 1 459 ? -21.984 26.875 9.195 1 98.69 459 ILE B CA 1
ATOM 7555 C C . ILE B 1 459 ? -22.75 26.734 7.879 1 98.69 459 ILE B C 1
ATOM 7557 O O . ILE B 1 459 ? -23.484 25.766 7.68 1 98.69 459 ILE B O 1
ATOM 7561 N N . LYS B 1 460 ? -22.578 27.672 6.988 1 98.25 460 LYS B N 1
ATOM 7562 C CA . LYS B 1 460 ? -23.234 27.672 5.684 1 98.25 460 LYS B CA 1
ATOM 7563 C C . LYS B 1 460 ? -22.25 27.312 4.574 1 98.25 460 LYS B C 1
ATOM 7565 O O . LYS B 1 460 ? -21.188 27.922 4.473 1 98.25 460 LYS B O 1
ATOM 7570 N N . ILE B 1 461 ? -22.609 26.297 3.797 1 97.81 461 ILE B N 1
ATOM 7571 C CA . ILE B 1 461 ? -21.797 25.938 2.635 1 97.81 461 ILE B CA 1
ATOM 7572 C C . ILE B 1 461 ? -22.312 26.672 1.402 1 97.81 461 ILE B C 1
ATOM 7574 O O . ILE B 1 461 ? -23.453 26.469 0.979 1 97.81 461 ILE B O 1
ATOM 7578 N N . LEU B 1 462 ? -21.438 27.453 0.823 1 96.75 462 LEU B N 1
ATOM 7579 C CA . LEU B 1 462 ? -21.844 28.312 -0.293 1 96.75 462 LEU B CA 1
ATOM 7580 C C . LEU B 1 462 ? -21.547 27.641 -1.627 1 96.75 462 LEU B C 1
ATOM 7582 O O . LEU B 1 462 ? -22.328 27.734 -2.57 1 96.75 462 LEU B O 1
ATOM 7586 N N . LYS B 1 463 ? -20.391 27.094 -1.758 1 95.69 463 LYS B N 1
ATOM 7587 C CA . LYS B 1 463 ? -19.969 26.391 -2.955 1 95.69 463 LYS B CA 1
ATOM 7588 C C . LYS B 1 463 ? -19.297 25.062 -2.596 1 95.69 463 LYS B C 1
ATOM 7590 O O . LYS B 1 463 ? -18.547 24.984 -1.62 1 95.69 463 LYS B O 1
ATOM 7595 N N . SER B 1 464 ? -19.547 24.047 -3.379 1 95.56 464 SER B N 1
ATOM 7596 C CA . SER B 1 464 ? -18.984 22.719 -3.186 1 95.56 464 SER B CA 1
ATOM 7597 C C . SER B 1 464 ? -18.906 21.953 -4.504 1 95.56 464 SER B C 1
ATOM 7599 O O . SER B 1 464 ? -19.672 22.219 -5.434 1 95.56 464 SER B O 1
ATOM 7601 N N . ARG B 1 465 ? -17.938 21.047 -4.664 1 94.75 465 ARG B N 1
ATOM 7602 C CA . ARG B 1 465 ? -17.781 20.234 -5.863 1 94.75 465 ARG B CA 1
ATOM 7603 C C . ARG B 1 465 ? -18.922 19.234 -5.996 1 94.75 465 ARG B C 1
ATOM 7605 O O . ARG B 1 465 ? -19.266 18.812 -7.102 1 94.75 465 ARG B O 1
ATOM 7612 N N . ALA B 1 466 ? -19.469 18.828 -4.918 1 93.81 466 ALA B N 1
ATOM 7613 C CA . ALA B 1 466 ? -20.594 17.922 -4.742 1 93.81 466 ALA B CA 1
ATOM 7614 C C . ALA B 1 466 ? -21.281 18.141 -3.396 1 93.81 466 ALA B C 1
ATOM 7616 O O . ALA B 1 466 ? -20.984 19.109 -2.697 1 93.81 466 ALA B O 1
ATOM 7617 N N . VAL B 1 467 ? -22.234 17.281 -3.111 1 94.62 467 VAL B N 1
ATOM 7618 C CA . VAL B 1 467 ? -22.891 17.438 -1.812 1 94.62 467 VAL B CA 1
ATOM 7619 C C . VAL B 1 467 ? -21.828 17.484 -0.71 1 94.62 467 VAL B C 1
ATOM 7621 O O . VAL B 1 467 ? -20.953 16.641 -0.647 1 94.62 467 VAL B O 1
ATOM 7624 N N . PRO B 1 468 ? -21.891 18.578 0.068 1 97.06 468 PRO B N 1
ATOM 7625 C CA . PRO B 1 468 ? -20.875 18.688 1.119 1 97.06 468 PRO B CA 1
ATOM 7626 C C . PRO B 1 468 ? -21.016 17.594 2.184 1 97.06 468 PRO B C 1
ATOM 7628 O O . PRO B 1 468 ? -22.125 17.203 2.518 1 97.06 468 PRO B O 1
ATOM 7631 N N . LEU B 1 469 ? -19.922 17.125 2.641 1 98.12 469 LEU B N 1
ATOM 7632 C CA . LEU B 1 469 ? -19.844 16.156 3.736 1 98.12 469 LEU B CA 1
ATOM 7633 C C . LEU B 1 469 ? -19 16.703 4.879 1 98.12 469 LEU B C 1
ATOM 7635 O O . LEU B 1 469 ? -17.797 16.906 4.723 1 98.12 469 LEU B O 1
ATOM 7639 N N . ILE B 1 470 ? -19.609 16.984 6.035 1 98.69 470 ILE B N 1
ATOM 7640 C CA . ILE B 1 470 ? -18.891 17.5 7.199 1 98.69 470 ILE B CA 1
ATOM 7641 C C . ILE B 1 470 ? -18.812 16.406 8.273 1 98.69 470 ILE B C 1
ATOM 7643 O O . ILE B 1 470 ? -19.828 15.891 8.719 1 98.69 470 ILE B O 1
ATOM 7647 N N . SER B 1 471 ? -17.594 16.094 8.656 1 98.56 471 SER B N 1
ATOM 7648 C CA . SER B 1 471 ? -17.391 14.992 9.594 1 98.56 471 SER B CA 1
ATOM 7649 C C . SER B 1 471 ? -17.219 15.508 11.016 1 98.56 471 SER B C 1
ATOM 7651 O O . SER B 1 471 ? -17.453 14.781 11.984 1 98.56 471 SER B O 1
ATOM 7653 N N . SER B 1 472 ? -16.766 16.812 11.156 1 98.5 472 SER B N 1
ATOM 7654 C CA . SER B 1 472 ? -16.5 17.312 12.5 1 98.5 472 SER B CA 1
ATOM 7655 C C . SER B 1 472 ? -16.625 18.844 12.555 1 98.5 472 SER B C 1
ATOM 7657 O O . SER B 1 472 ? -16.234 19.531 11.617 1 98.5 472 SER B O 1
ATOM 7659 N N . VAL B 1 473 ? -17.203 19.312 13.617 1 98.56 473 VAL B N 1
ATOM 7660 C CA . VAL B 1 473 ? -17.234 20.734 13.977 1 98.56 473 VAL B CA 1
ATOM 7661 C C . VAL B 1 473 ? -16.781 20.906 15.422 1 98.56 473 VAL B C 1
ATOM 7663 O O . VAL B 1 473 ? -17.188 20.141 16.297 1 98.56 473 VAL B O 1
ATOM 7666 N N . GLY B 1 474 ? -15.914 21.859 15.594 1 98.44 474 GLY B N 1
ATOM 7667 C CA . GLY B 1 474 ? -15.438 22.141 16.938 1 98.44 474 GLY B CA 1
ATOM 7668 C C . GLY B 1 474 ? -15.453 23.625 17.281 1 98.44 474 GLY B C 1
ATOM 7669 O O . GLY B 1 474 ? -15.156 24.469 16.438 1 98.44 474 GLY B O 1
ATOM 7670 N N . LEU B 1 475 ? -15.875 23.953 18.5 1 98.44 475 LEU B N 1
ATOM 7671 C CA . LEU B 1 475 ? -15.734 25.281 19.109 1 98.44 475 LEU B CA 1
ATOM 7672 C C . LEU B 1 475 ? -14.719 25.25 20.234 1 98.44 475 LEU B C 1
ATOM 7674 O O . LEU B 1 475 ? -14.828 24.438 21.156 1 98.44 475 LEU B O 1
ATOM 7678 N N . HIS B 1 476 ? -13.719 26.156 20.094 1 98.44 476 HIS B N 1
ATOM 7679 C CA . HIS B 1 476 ? -12.602 26.094 21.016 1 98.44 476 HIS B CA 1
ATOM 7680 C C . HIS B 1 476 ? -12.203 27.484 21.5 1 98.44 476 HIS B C 1
ATOM 7682 O O . HIS B 1 476 ? -12.547 28.484 20.859 1 98.44 476 HIS B O 1
ATOM 7688 N N . TYR B 1 477 ? -11.516 27.469 22.641 1 97.94 477 TYR B N 1
ATOM 7689 C CA . TYR B 1 477 ? -10.984 28.719 23.203 1 97.94 477 TYR B CA 1
ATOM 7690 C C . TYR B 1 477 ? -9.461 28.703 23.203 1 97.94 477 TYR B C 1
ATOM 7692 O O . TYR B 1 477 ? -8.844 27.859 23.859 1 97.94 477 TYR B O 1
ATOM 7700 N N . ASP B 1 478 ? -8.891 29.625 22.438 1 98.12 478 ASP B N 1
ATOM 7701 C CA . ASP B 1 478 ? -7.453 29.859 22.406 1 98.12 478 ASP B CA 1
ATOM 7702 C C . ASP B 1 478 ? -7.059 31.031 23.297 1 98.12 478 ASP B C 1
ATOM 7704 O O . ASP B 1 478 ? -7.172 32.188 22.906 1 98.12 478 ASP B O 1
ATOM 7708 N N . PRO B 1 479 ? -6.543 30.719 24.516 1 97.06 479 PRO B N 1
ATOM 7709 C CA . PRO B 1 479 ? -6.184 31.797 25.438 1 97.06 479 PRO B CA 1
ATOM 7710 C C . PRO B 1 479 ? -4.941 32.562 24.984 1 97.06 479 PRO B C 1
ATOM 7712 O O . PRO B 1 479 ? -4.609 33.594 25.547 1 97.06 479 PRO B O 1
ATOM 7715 N N . PHE B 1 480 ? -4.277 32.094 23.953 1 96.12 480 PHE B N 1
ATOM 7716 C CA . PHE B 1 480 ? -3.043 32.719 23.5 1 96.12 480 PHE B CA 1
ATOM 7717 C C . PHE B 1 480 ? -3.32 33.719 22.359 1 96.12 480 PHE B C 1
ATOM 7719 O O . PHE B 1 480 ? -2.4 34.344 21.844 1 96.12 480 PHE B O 1
ATOM 7726 N N . TRP B 1 481 ? -4.5 33.812 21.922 1 92.75 481 TRP B N 1
ATOM 7727 C CA . TRP B 1 481 ? -4.906 34.656 20.812 1 92.75 481 TRP B CA 1
ATOM 7728 C C . TRP B 1 481 ? -5.59 35.906 21.312 1 92.75 481 TRP B C 1
ATOM 7730 O O . TRP B 1 481 ? -6.723 35.875 21.797 1 92.75 481 TRP B O 1
ATOM 7740 N N . HIS B 1 482 ? -4.816 37.062 21.156 1 88.69 482 HIS B N 1
ATOM 7741 C CA . HIS B 1 482 ? -5.316 38.375 21.562 1 88.69 482 HIS B CA 1
ATOM 7742 C C . HIS B 1 482 ? -5.172 39.406 20.453 1 88.69 482 HIS B C 1
ATOM 7744 O O . HIS B 1 482 ? -4.277 40.25 20.484 1 88.69 482 HIS B O 1
ATOM 7750 N N . PRO B 1 483 ? -6.09 39.344 19.562 1 83 483 PRO B N 1
ATOM 7751 C CA . PRO B 1 483 ? -5.918 40.25 18.422 1 83 483 PRO B CA 1
ATOM 7752 C C . PRO B 1 483 ? -6.156 41.719 18.781 1 83 483 PRO B C 1
ATOM 7754 O O . PRO B 1 483 ? -5.684 42.594 18.078 1 83 483 PRO B O 1
ATOM 7757 N N . ASP B 1 484 ? -6.938 42.094 19.797 1 68.12 484 ASP B N 1
ATOM 7758 C CA . ASP B 1 484 ? -7.207 43.469 20.203 1 68.12 484 ASP B CA 1
ATOM 7759 C C . ASP B 1 484 ? -6.004 44.062 20.922 1 68.12 484 ASP B C 1
ATOM 7761 O O . ASP B 1 484 ? -5.926 45.281 21.109 1 68.12 484 ASP B O 1
ATOM 7765 N N . ASN B 1 485 ? -5.078 43.375 21.219 1 56.31 485 ASN B N 1
ATOM 7766 C CA . ASN B 1 485 ? -3.936 43.969 21.891 1 56.31 485 ASN B CA 1
ATOM 7767 C C . ASN B 1 485 ? -2.83 44.344 20.906 1 56.31 485 ASN B C 1
ATOM 7769 O O . ASN B 1 485 ? -2.561 43.594 19.969 1 56.31 485 ASN B O 1
#

Radius of gyration: 33.14 Å; Cα contacts (8 Å, |Δi|>4): 2282; chains: 2; bounding box: 189×88×55 Å

Solvent-accessible surface area (backbone atoms only — not comparable to full-atom values): 49163 Å² total; per-residue (Å²): 134,76,83,72,66,78,74,75,75,76,73,75,75,74,71,71,70,69,70,69,66,69,69,70,74,73,54,69,57,59,80,74,63,47,80,41,45,47,40,25,48,49,48,56,52,54,71,50,34,36,30,34,29,30,36,57,58,62,29,31,67,65,71,34,85,72,51,71,28,74,71,64,42,60,67,41,52,41,83,59,50,39,42,52,57,48,44,48,50,36,50,69,36,61,31,42,34,41,29,37,35,42,21,47,47,23,42,50,27,38,35,62,52,78,73,48,74,53,17,30,43,55,9,64,30,72,75,25,70,38,39,56,57,57,42,40,46,50,28,23,61,71,65,53,80,36,46,38,24,39,25,50,42,72,39,48,53,41,55,86,42,57,53,39,44,71,59,28,48,23,49,51,50,41,52,50,49,51,57,46,66,71,61,56,78,47,45,31,40,38,42,58,45,70,68,63,91,83,51,69,68,67,67,78,59,55,71,61,52,52,41,50,50,41,29,61,30,64,53,49,34,38,33,18,56,42,30,76,42,26,17,44,17,56,54,68,74,16,53,43,38,78,40,26,38,41,23,24,51,53,91,78,43,50,65,58,52,78,88,44,29,68,52,42,21,28,34,26,95,82,18,73,32,44,35,34,32,36,18,33,28,42,45,35,86,49,61,34,30,46,90,90,56,60,60,62,54,64,69,56,53,51,52,31,43,45,30,8,32,19,29,33,22,27,29,34,42,27,57,29,33,38,68,47,31,37,63,45,66,68,50,48,50,50,38,43,49,47,34,50,49,51,46,65,24,63,73,50,51,74,50,62,84,38,44,59,44,50,67,52,36,29,60,59,94,84,34,90,18,37,47,63,29,20,57,51,92,43,54,48,83,35,25,21,27,46,33,87,85,52,82,64,78,42,35,41,33,40,42,35,92,57,74,42,73,30,30,31,41,36,39,18,23,24,34,81,43,16,72,34,47,49,24,33,37,31,25,44,68,84,40,76,62,48,72,50,37,40,29,37,69,23,21,44,45,72,34,77,84,26,74,44,75,38,37,36,41,34,43,37,46,75,38,49,82,48,82,50,45,37,1,28,56,37,36,19,45,50,91,85,63,59,66,92,107,133,80,81,69,68,80,71,74,76,76,73,74,76,75,71,72,70,71,70,67,65,71,69,71,72,74,54,71,57,58,81,73,63,45,79,40,46,46,41,26,46,49,48,57,54,54,72,51,34,36,30,34,30,31,37,56,59,61,31,31,68,65,70,35,87,72,52,72,29,74,72,63,42,59,67,41,53,42,83,60,50,39,43,52,58,49,45,49,50,35,51,69,38,61,32,43,34,40,29,37,36,42,20,48,48,23,43,49,27,38,36,64,52,80,74,50,73,54,16,30,46,56,9,64,31,71,76,23,69,38,39,57,58,56,42,41,47,49,28,24,60,72,65,52,80,37,46,39,23,40,24,50,42,71,39,48,54,41,54,85,39,56,53,38,43,70,58,28,48,24,49,50,48,42,51,50,50,51,57,44,67,70,58,57,78,46,46,31,40,37,42,56,45,70,68,64,90,82,52,70,67,67,66,77,58,56,71,62,54,53,41,50,50,42,29,62,31,65,53,49,36,38,32,18,55,41,30,75,41,27,19,43,17,56,55,67,74,13,54,40,38,79,42,26,38,40,24,23,53,51,92,79,41,50,64,57,52,78,88,45,28,68,52,40,22,28,35,27,95,80,18,72,33,44,35,36,29,37,17,33,28,42,45,36,88,50,63,32,32,46,89,91,55,61,59,62,55,65,70,57,53,52,52,32,43,44,29,9,34,20,29,33,22,28,29,34,40,27,57,29,32,37,68,46,30,36,63,45,65,68,50,48,51,50,38,43,50,47,33,49,50,50,45,64,25,62,72,49,51,73,52,64,85,38,45,58,44,48,67,50,36,29,61,60,94,83,35,88,18,37,49,63,28,19,57,51,93,42,54,47,83,36,26,21,27,48,34,86,85,51,82,66,76,42,36,42,33,40,42,35,93,58,75,41,74,29,29,30,40,36,40,18,22,23,36,81,42,16,72,35,48,51,24,34,37,31,26,45,68,83,40,77,62,47,72,50,37,39,29,35,67,23,21,45,44,73,34,76,85,26,76,43,75,40,36,36,41,34,42,38,46,75,39,49,82,46,82,52,44,38,1,28,57,37,37,19,44,49,91,85,63,61,66,91,107

Sequence (970 aa):
MDTLRCFLFTITLLQVSKFVISKRDQVTTPPLPILPLPSFSQLKWQERELIMFLHFGVNTFTDSEWGTGHENPAIFNPVGLNANQWVKVAAEAGFSLMILTAKHHDGFCLWPSKYTGHSVESSPWKKGHGDVVQELVNAAKNHGGIDVGLYLSPWDRHDKRYGNDLEYNGYYMAQLQELLNKYGSIREIWFDGAKGSNAPNMSYYFSDWFSMVKELQASINIFSDAGPDVRWVGNENGFAGDSCWSTINRTSLSIGNGSIVDYLNTGDPEGTDWLPAECDVSIRRGWFWHKSESPKKLSMLLDIYYKSVGRNCVLLFNVPPNSTGLVSEDDAQRLREFRGAIDTIFSTNLADKCLTKASSQRGDKDSDFGPQNVLDSDHLWTYWAPKDEEFKDNWIEIKCIDELRFNVISIQEAIGLGQRIKQHEVYVDGKKVAKGTTVGHKRLHRLEEGVVEGRIVRIKILKSRAVPLISSVGLHYDPFWHPDNMDTLRCFLFTITLLQVSKFVISKRDQVTTPPLPILPLPSFSQLKWQERELIMFLHFGVNTFTDSEWGTGHENPAIFNPVGLNANQWVKVAAEAGFSLMILTAKHHDGFCLWPSKYTGHSVESSPWKKGHGDVVQELVNAAKNHGGIDVGLYLSPWDRHDKRYGNDLEYNGYYMAQLQELLNKYGSIREIWFDGAKGSNAPNMSYYFSDWFSMVKELQASINIFSDAGPDVRWVGNENGFAGDSCWSTINRTSLSIGNGSIVDYLNTGDPEGTDWLPAECDVSIRRGWFWHKSESPKKLSMLLDIYYKSVGRNCVLLFNVPPNSTGLVSEDDAQRLREFRGAIDTIFSTNLADKCLTKASSQRGDKDSDFGPQNVLDSDHLWTYWAPKDEEFKDNWIEIKCIDELRFNVISIQEAIGLGQRIKQHEVYVDGKKVAKGTTVGHKRLHRLEEGVVEGRIVRIKILKSRAVPLISSVGLHYDPFWHPDN

pLDDT: mean 92.97, std 14.78, range [23.58, 98.94]

Nearest PDB structures (foldseek):
  3ues-assembly1_A  TM=9.087E-01  e=1.821E-47  Bifidobacterium longum subsp. infantis ATCC 15697 = JCM 1222 = DSM 20088
  4zrx-assembly1_A  TM=8.728E-01  e=4.662E-47  Bacteroides ovatus ATCC 8483
  3uet-assembly1_B  TM=8.666E-01  e=3.737E-47  Bifidobacterium longum subsp. infantis ATCC 15697 = JCM 1222 = DSM 20088
  3mo4-assembly2_B  TM=8.683E-01  e=1.489E-46  Bifidobacterium longum subsp. infantis ATCC 15697 = JCM 1222 = DSM 20088
  5k9h-assembly1_A  TM=8.909E-01  e=1.863E-43  unidentified

Secondary structure (DSSP, 8-state):
-GGG-----------------------PPPPPP-SS---HHHHHHHHH-EEEEE--STHHHHT-SS--S---GGG---TT--HHHHHHHHHHHT--EEEEEEE-TT--BSS--TT-SSBGGGSSGGGGT--HHHHHHHHHHHH-S-EEEEEE-S--SS-TTTT-HHHHHHHHHHHHHHHHHHS--EEEEE------TTSPP----HHHHHHHHHHH-SS-EEESTT-SSBEE-SSSSS---SS--SEE-GGG--TT-GGGHHHHHH--TT-SEE-PEEEEEESSSSSS--TT--PPPHHHHHHHHHTTTTBT-EEEEE----TTSS--HHHHHHHHHHHHHHHHHHS--TTTT-EEEES--SSSTTSTT-GGGGGSS-SSS--B---TT--S-EEEEEEEEEEEEESEEEEEE-GGG---EEEEEEEETTEEEEEES--TT-EEEE-TT--EEEEEEEEEEEEESSS--EEEEEEE--TT--TT-/-GGG-----------------------PPPPPP-SS---HHHHHHHHH-EEEEE--STHHHHT-SS--S---GGG---TT--HHHHHHHHHHHT--EEEEEEE-TT--BSS--TT-SSBGGGSSGGGGT--HHHHHHHHHHHH-S-EEEEEE-S--SS-TTTT-HHHHHHHHHHHHHHHHHHS--EEEEE------TTSPP----HHHHHHHHHHH-SS-EEESTT-SSBEE-SSSSS---SS--SEE-GGG--TT-GGGHHHHHH--TT-SEE-PEEEEEESSSSSS--TT--PPPHHHHHHHHHTTTTBT-EEEEE----TTSS--HHHHHHHHHHHHHHHHHHS--TTTT-EEEES--SSSTTSTT-GGGGGSS-SSS--B---TT--SSEEEEEEEEEEEEESEEEEEE-GGG---EEEEEEEETTEEEEEES--TT-EEEE-TT--EEEEEEEEEEEEESSS--EEEEEEE--TT--TT-